Protein 3B3D (pdb70)

Nearest PDB structures (foldseek):
  3b3d-assembly2_B  TM=1.001E+00  e=2.887E-50  Bacillus subtilis
  3f7j-assembly2_B  TM=9.791E-01  e=5.332E-42  Bacillus subtilis
  4g5d-assembly2_B  TM=9.698E-01  e=5.553E-35  Leishmania major strain Friedlin
  1vbj-assembly2_B  TM=9.741E-01  e=3.310E-35  Trypanosoma brucei
  3wbx-assembly2_B  TM=9.589E-01  e=9.206E-30  Gluconobacter oxydans 621H

B-factor: mean 25.28, std 5.31, range [8.87, 51.98]

CATH classification: 3.20.20.100

Organism: Bacillus subtilis (strain 168) (NCBI:txid224308)

Foldseek 3Di:
DQQAQLAFDQFPVRATDGLEAADDDLDDEPDLLLCLLLLLLLLPHQEYEEEVVSVHLLSQLNSLVNSCVNNVHDPVSHAYEYEDDPVQFAQVSLLVVVVVSCVSSVHQAHQEYEHAALDPPGHLRNLVNQVVCVVVVRYNFYAYEQAAPVSQVVSPVPDPDHGREYEYADFLQAHPVVRLVSCVVVSHAAAYDQLCVVVVCQPPPLLVVVCVVVVAGSLLVSSLLCVVSRYRYHHYDSDSVCSSRSNPNNVDHADVVSNVSSNVSHNNDDPDDRSVDDDD/DLLAFDQFPVRDTHGLEAAEAAADPQDDLLLCQLLLLLLLPHQEYEEEVVSVHLLSNLSSVVNNCVVSVHDPVSHAYEYEDDPVQFAQVSLLVSVVVSCVSNVHQAHQEYEHAALPPPGNLRSVVNVVVCVVVVRYNFYAYEQDAPVSQVVSVVPDPDRHREYEYADELAAHCVVRCVSCVVVSHAAAHDQQCLVVPCQPPVLLCVVCVVFVAGSLLSSSLLCVVVRHRYHHYDSDSVCSNSNSPNPPDHDDVVSSVVSNVNYPSDDRDDRSVDDDD/DLFALLAFDAFPVRDTHTLEAAEAAQDDQDDLLLCQLLLLLLLPHAEYEEEVVSVHLLSNLNSLVNNCVNNVHDPVSHAYEYEDDPVQFAQVSLLVRVVVSCVSSVHQAHAEYEHAALDPPRHLRSVVNVVVCVVVVRYNFYAYELDAPVSQVVSVVRDPDGHREYEYADFLQAHCPVRCVSCVVVRHQAAYDQLCVVPPCQPPPLLVVVCVVVVAGSLLSSSLLCVVSRYRYHHYDSDSVCSNRNSVNNPDHADVVSNVSSNVNYPNDDDDDHSVDDDD

Sequence (837 aa):
MTTHLQAKATLHNGVEMPWFGLGVFQVEEGSELVNAVKTAIVHGYRSIDTAAIYGNEAGVGEGIREGIEEAGISREDLFITSKVWNADLGYEETLAAFETSLSKLGLDYLDLYLIHWPVEGKYKEAWRALETLYKEGRIKAIGVSSNFQIHHLEDLMTAAEIKPMINQVEFHPRLTQKELIRYCQNQGIQMEAWSPLMQGQLLDHPVLADIAQTYNKSVAQIILRWDLQHGIITIPKSTKEHRIKENASSVFDFELTQDDMNRIDALNENLRVGPDPDNFDFHLQAKATLHNGVEMPWFGLGVFQVEEGSELVNAVKTAIVHGYRSIDTAAIYGNEAGVGEGIREGIEEAGISREDLFITSKVWNADLGYEETLAAFETSLSKLGLDYLDLYLIHWPVEGKYKEAWRALETLYKEGRIKKAIGVSSNFQIHHLEDLMMTAAEIKPMINQVEFHPRLTQKELIRYCQNQGIQMEAWWSPLMQGQLLDHPVLADIAQTYNKSVAQIILRWDLQHGIITIPKKSTKEHRIKENASSVFDFELTQDDMNRIDALNENLRVGPDPDNFDFMTTHLQAKATLHNGVEMPWFGLGVFQVEEGSEELVNAVKTAIVHGYRSIDTAAIYGNEAGVGEGIREGIEEAGISREDLFITSKVWNADLGYEETLAAFETSLSKLGLDYLDLYLIHWPVEGKYKEAWRALETLYKEGRIKAIGVSSNFQIHHLEDLMTAAEIKPMINQVEFHPRLTQKELIRYCQNQGIQMEAWWSPLMMQGQLLDHPVLADIAQTYNKSVAQIILRWDLQHGIITIPKKSTKEHRIKENASVFDFELTQDDMNRIDALNENLRVGPDPDNFDF

Structure (mmCIF, N/CA/C/O backbone):
data_3B3D
#
_entry.id   3B3D
#
_cell.length_a   83.106
_cell.length_b   89.170
_cell.length_c   115.687
_cell.angle_alpha   90.00
_cell.angle_beta   90.00
_cell.angle_gamma   90.00
#
_symmetry.space_group_name_H-M   'P 21 21 21'
#
loop_
_entity.id
_entity.type
_entity.pdbx_description
1 polymer 'Putative morphine dehydrogenase'
2 non-polymer 'CALCIUM ION'
3 water water
#
loop_
_atom_site.group_PDB
_atom_site.id
_atom_site.type_symbol
_atom_site.label_atom_id
_atom_site.label_alt_id
_atom_site.label_comp_id
_atom_site.label_asym_id
_atom_site.label_entity_id
_atom_site.label_seq_id
_atom_site.pdbx_PDB_ins_code
_atom_site.Cartn_x
_atom_site.Cartn_y
_atom_site.Cartn_z
_atom_site.occupancy
_atom_site.B_iso_or_equiv
_atom_site.auth_seq_id
_atom_site.auth_comp_id
_atom_site.auth_asym_id
_atom_site.auth_atom_id
_atom_site.pdbx_PDB_model_num
ATOM 1 N N . MET A 1 35 ? -8.440 33.459 -21.688 1.00 39.27 1 MET A N 1
ATOM 2 C CA . MET A 1 35 ? -7.895 33.812 -20.345 1.00 39.19 1 MET A CA 1
ATOM 3 C C . MET A 1 35 ? -8.869 34.582 -19.447 1.00 37.65 1 MET A C 1
ATOM 4 O O . MET A 1 35 ? -10.032 34.814 -19.790 1.00 37.65 1 MET A O 1
ATOM 9 N N . THR A 1 36 ? -8.352 34.984 -18.296 1.00 35.31 2 THR A N 1
ATOM 10 C CA . THR A 1 36 ? -9.163 35.254 -17.125 1.00 33.60 2 THR A CA 1
ATOM 11 C C . THR A 1 36 ? -9.496 36.738 -17.025 1.00 32.24 2 THR A C 1
ATOM 12 O O . THR A 1 36 ? -9.039 37.449 -16.136 1.00 32.79 2 THR A O 1
ATOM 16 N N . THR A 1 37 ? -10.345 37.153 -17.943 1.00 30.49 3 THR A N 1
ATOM 17 C CA . THR A 1 37 ? -10.678 38.542 -18.212 1.00 30.08 3 THR A CA 1
ATOM 18 C C . THR A 1 37 ? -11.998 39.049 -17.549 1.00 28.21 3 THR A C 1
ATOM 19 O O . THR A 1 37 ? -12.166 40.262 -17.349 1.00 27.08 3 THR A O 1
ATOM 23 N N . HIS A 1 38 ? -12.915 38.111 -17.248 1.00 26.58 4 HIS A N 1
ATOM 24 C CA . HIS A 1 38 ? -14.241 38.384 -16.649 1.00 26.12 4 HIS A CA 1
ATOM 25 C C . HIS A 1 38 ? -14.876 37.168 -15.953 1.00 25.99 4 HIS A C 1
ATOM 26 O O . HIS A 1 38 ? -14.477 36.031 -16.198 1.00 25.40 4 HIS A O 1
ATOM 33 N N . LEU A 1 39 ? -15.873 37.416 -15.106 1.00 26.33 5 LEU A N 1
ATOM 34 C CA . LEU A 1 39 ? -16.489 36.379 -14.243 1.00 26.86 5 LEU A CA 1
ATOM 35 C C . LEU A 1 39 ? -16.998 35.155 -15.014 1.00 26.77 5 LEU A C 1
ATOM 36 O O . LEU A 1 39 ? -17.047 34.048 -14.479 1.00 26.74 5 LEU A O 1
ATOM 41 N N . GLN A 1 40 ? -17.329 35.361 -16.279 1.00 26.85 6 GLN A N 1
ATOM 42 C CA . GLN A 1 40 ? -17.989 34.372 -17.101 1.00 25.76 6 GLN A CA 1
ATOM 43 C C . GLN A 1 40 ? -17.061 33.886 -18.189 1.00 25.94 6 GLN A C 1
ATOM 44 O O . GLN A 1 40 ? -17.482 33.284 -19.142 1.00 26.95 6 GLN A O 1
ATOM 50 N N . ALA A 1 41 ? -15.780 34.155 -18.019 1.00 25.95 7 ALA A N 1
ATOM 51 C CA . ALA A 1 41 ? -14.719 33.534 -18.836 1.00 25.57 7 ALA A CA 1
ATOM 52 C C . ALA A 1 41 ? -14.572 32.046 -18.462 1.00 24.39 7 ALA A C 1
ATOM 53 O O . ALA A 1 41 ? -14.657 31.657 -17.295 1.00 22.36 7 ALA A O 1
ATOM 55 N N . LYS A 1 42 ? -14.350 31.240 -19.488 1.00 24.81 8 LYS A N 1
ATOM 56 C CA . LYS A 1 42 ? -14.333 29.798 -19.375 1.00 25.68 8 LYS A CA 1
ATOM 57 C C . LYS A 1 42 ? -12.990 29.220 -19.777 1.00 26.21 8 LYS A C 1
ATOM 58 O O . LYS A 1 42 ? -12.354 29.695 -20.700 1.00 26.05 8 LYS A O 1
ATOM 64 N N . ALA A 1 43 ? -12.571 28.191 -19.061 1.00 26.57 9 ALA A N 1
ATOM 65 C CA . ALA A 1 43 ? -11.530 27.294 -19.542 1.00 27.01 9 ALA A CA 1
ATOM 66 C C . ALA A 1 43 ? -12.144 26.220 -20.465 1.00 27.01 9 ALA A C 1
ATOM 67 O O . ALA A 1 43 ? -13.287 25.828 -20.284 1.00 27.97 9 ALA A O 1
ATOM 69 N N . THR A 1 44 ? -11.387 25.759 -21.452 1.00 26.47 10 THR A N 1
ATOM 70 C CA . THR A 1 44 ? -11.792 24.616 -22.222 1.00 26.24 10 THR A CA 1
ATOM 71 C C . THR A 1 44 ? -11.099 23.343 -21.691 1.00 25.73 10 THR A C 1
ATOM 72 O O . THR A 1 44 ? -9.849 23.230 -21.714 1.00 25.83 10 THR A O 1
ATOM 76 N N . LEU A 1 45 ? -11.921 22.412 -21.210 1.00 24.50 11 LEU A N 1
ATOM 77 C CA . LEU A 1 45 ? -11.484 21.084 -20.790 1.00 23.64 11 LEU A CA 1
ATOM 78 C C . LEU A 1 45 ? -11.082 20.237 -21.991 1.00 23.97 11 LEU A C 1
ATOM 79 O O . LEU A 1 45 ? -11.364 20.605 -23.165 1.00 23.41 11 LEU A O 1
ATOM 84 N N . HIS A 1 46 ? -10.418 19.102 -21.736 1.00 24.41 12 HIS A N 1
ATOM 85 C CA . HIS A 1 46 ? -9.776 18.374 -22.872 1.00 23.63 12 HIS A CA 1
ATOM 86 C C . HIS A 1 46 ? -10.796 17.782 -23.852 1.00 22.38 12 HIS A C 1
ATOM 87 O O . HIS A 1 46 ? -10.458 17.461 -25.005 1.00 21.03 12 HIS A O 1
ATOM 94 N N . ASN A 1 47 ? -12.046 17.681 -23.396 1.00 20.83 13 ASN A N 1
ATOM 95 C CA . ASN A 1 47 ? -13.128 17.189 -24.235 1.00 20.68 13 ASN A CA 1
ATOM 96 C C . ASN A 1 47 ? -13.977 18.310 -24.877 1.00 20.38 13 ASN A C 1
ATOM 97 O O . ASN A 1 47 ? -15.034 18.036 -25.469 1.00 20.74 13 ASN A O 1
ATOM 102 N N . GLY A 1 48 ? -13.514 19.553 -24.778 1.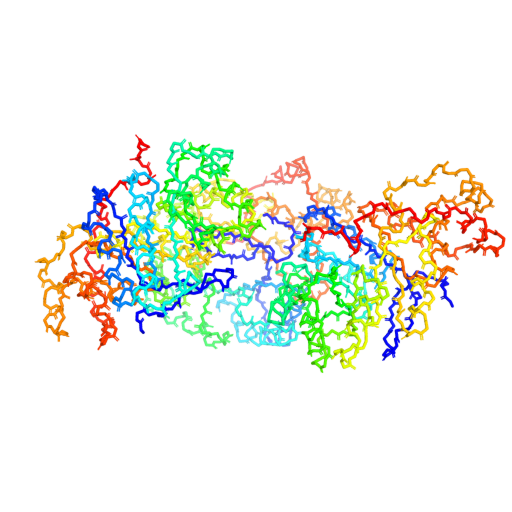00 19.46 14 GLY A N 1
ATOM 103 C CA . GLY A 1 48 ? -14.200 20.651 -25.439 1.00 19.71 14 GLY A CA 1
ATOM 104 C C . GLY A 1 48 ? -15.217 21.359 -24.552 1.00 19.74 14 GLY A C 1
ATOM 105 O O . GLY A 1 48 ? -15.883 22.299 -24.990 1.00 20.06 14 GLY A O 1
ATOM 106 N N . VAL A 1 49 ? -15.369 20.907 -23.315 1.00 20.28 15 VAL A N 1
ATOM 107 C CA . VAL A 1 49 ? -16.379 21.478 -22.432 1.00 21.07 15 VAL A CA 1
ATOM 108 C C . VAL A 1 49 ? -15.840 22.807 -21.858 1.00 21.88 15 VAL A C 1
ATOM 109 O O . VAL A 1 49 ? -14.732 22.849 -21.369 1.00 23.15 15 VAL A O 1
ATOM 113 N N . GLU A 1 50 ? -16.584 23.896 -22.005 1.00 22.62 16 GLU A N 1
ATOM 114 C CA . GLU A 1 50 ? -16.231 25.175 -21.381 1.00 24.47 16 GLU A C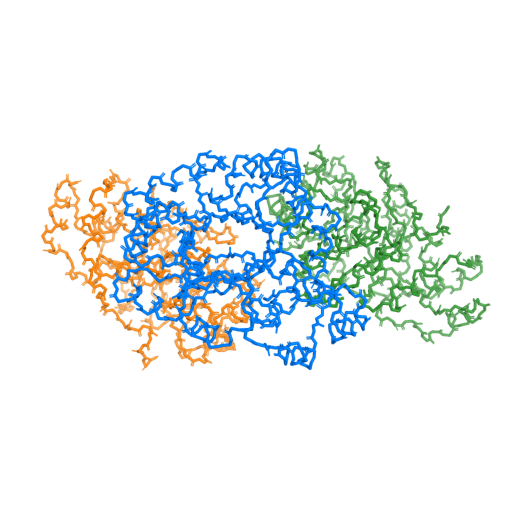A 1
ATOM 115 C C . GLU A 1 50 ? -16.679 25.174 -19.969 1.00 24.07 16 GLU A C 1
ATOM 116 O O . GLU A 1 50 ? -17.851 25.014 -19.739 1.00 24.14 16 GLU A O 1
ATOM 122 N N . MET A 1 51 ? -15.749 25.373 -19.036 1.00 24.47 17 MET A N 1
ATOM 123 C CA . MET A 1 51 ? -16.025 25.501 -17.618 1.00 23.36 17 MET A CA 1
ATOM 124 C C . MET A 1 51 ? -15.558 26.883 -17.102 1.00 23.87 17 MET A C 1
ATOM 125 O O . MET A 1 51 ? -14.410 27.268 -17.329 1.00 24.53 17 MET A O 1
ATOM 130 N N . PRO A 1 52 ? -16.436 27.624 -16.389 1.00 23.85 18 PRO A N 1
ATOM 131 C CA . PRO A 1 52 ? -15.996 28.905 -15.787 1.00 23.35 18 PRO A CA 1
ATOM 132 C C . PRO A 1 52 ? -14.713 28.848 -14.945 1.00 23.29 18 PRO A C 1
ATOM 133 O O . PRO A 1 52 ? -14.585 28.016 -14.060 1.00 21.75 18 PRO A O 1
ATOM 137 N N . TRP A 1 53 ? -13.802 29.778 -15.218 1.00 23.10 19 TRP A N 1
ATOM 138 C CA . TRP A 1 53 ? -12.567 29.928 -14.453 1.00 23.59 19 TRP A CA 1
ATOM 139 C C . TRP A 1 53 ? -12.842 30.238 -12.990 1.00 23.50 19 TRP A C 1
ATOM 140 O O . TRP A 1 53 ? -12.009 29.940 -12.119 1.00 23.04 19 TRP A O 1
ATOM 151 N N . PHE A 1 54 ? -13.996 30.878 -12.740 1.00 23.88 20 PHE A N 1
ATOM 152 C CA . PHE A 1 54 ? -14.363 31.374 -11.404 1.00 23.25 20 PHE A CA 1
ATOM 153 C C . PHE A 1 54 ? -15.740 30.863 -10.984 1.00 23.72 20 PHE A C 1
ATOM 154 O O . PHE A 1 54 ? -16.709 30.985 -11.730 1.00 23.70 20 PHE A O 1
ATOM 162 N N . GLY A 1 55 ? -15.820 30.258 -9.788 1.00 23.57 21 GLY A N 1
ATOM 163 C CA . GLY A 1 55 ? -17.093 29.762 -9.306 1.00 23.25 21 GLY A CA 1
ATOM 164 C C . GLY A 1 55 ? -17.275 29.894 -7.830 1.00 23.25 21 GLY A C 1
ATOM 165 O O . GLY A 1 55 ? -16.379 30.356 -7.120 1.00 24.38 21 GLY A O 1
ATOM 166 N N . LEU A 1 56 ? -18.441 29.484 -7.359 1.00 23.24 22 LEU A N 1
ATOM 167 C CA . LEU A 1 56 ? -18.783 29.545 -5.925 1.00 23.36 22 LEU A CA 1
ATOM 168 C C . LEU A 1 56 ? -18.658 28.149 -5.326 1.00 24.00 22 LEU A C 1
ATOM 169 O O . LEU A 1 56 ? -19.331 27.205 -5.775 1.00 24.64 22 LEU A O 1
ATOM 174 N N . GLY A 1 57 ? -17.786 28.043 -4.333 1.00 24.98 23 GLY A N 1
ATOM 175 C CA . GLY A 1 57 ? -17.740 26.922 -3.425 1.00 25.24 23 GLY A CA 1
ATOM 176 C C . GLY A 1 57 ? -18.808 26.905 -2.355 1.00 27.53 23 GLY A C 1
ATOM 177 O O . GLY A 1 57 ? -18.990 27.844 -1.596 1.00 26.50 23 GLY A O 1
ATOM 178 N N . VAL A 1 58 ? -19.517 25.797 -2.310 1.00 28.99 24 VAL A N 1
ATOM 179 C CA . VAL A 1 58 ? -20.338 25.455 -1.177 1.00 32.42 24 VAL A CA 1
ATOM 180 C C . VAL A 1 58 ? -19.589 24.534 -0.223 1.00 34.84 24 VAL A C 1
ATOM 181 O O . VAL A 1 58 ? -18.688 23.815 -0.610 1.00 35.13 24 VAL A O 1
ATOM 185 N N . PHE A 1 59 ? -20.006 24.575 1.030 1.00 38.11 25 PHE A N 1
ATOM 186 C CA . PHE A 1 59 ? -19.168 24.318 2.192 1.00 40.93 25 PHE A CA 1
ATOM 187 C C . PHE A 1 59 ? -20.170 23.651 3.101 1.00 41.89 25 PHE A C 1
ATOM 188 O O . PHE A 1 59 ? -21.357 23.707 2.848 1.00 41.87 25 PHE A O 1
ATOM 196 N N . GLN A 1 60 ? -19.693 23.038 4.167 1.00 20.00 26 GLN A N 1
ATOM 197 C CA . GLN A 1 60 ? -20.545 22.612 5.268 1.00 20.00 26 GLN A CA 1
ATOM 198 C C . GLN A 1 60 ? -21.365 23.711 5.888 1.00 20.00 26 GLN A C 1
ATOM 199 O O . GLN A 1 60 ? -21.066 24.168 6.980 1.00 48.07 26 GLN A O 1
ATOM 205 N N . VAL A 1 61 ? -22.420 24.114 5.201 1.00 47.95 27 VAL A N 1
ATOM 206 C CA . VAL A 1 61 ? -23.468 24.895 5.816 1.00 48.84 27 VAL A CA 1
ATOM 207 C C . VAL A 1 61 ? -24.753 24.104 5.873 1.00 49.41 27 VAL A C 1
ATOM 208 O O . VAL A 1 61 ? -25.285 23.689 4.847 1.00 49.77 27 VAL A O 1
ATOM 212 N N . GLU A 1 62 ? -25.270 23.927 7.080 0.20 20.00 28 GLU A N 1
ATOM 213 C CA . GLU A 1 62 ? -26.491 24.608 7.451 0.20 20.00 28 GLU A CA 1
ATOM 214 C C . GLU A 1 62 ? -27.678 24.072 6.670 0.20 20.00 28 GLU A C 1
ATOM 215 O O . GLU A 1 62 ? -28.363 23.146 7.087 0.20 49.94 28 GLU A O 1
ATOM 221 N N . GLU A 1 63 ? -27.897 24.672 5.513 0.50 20.00 29 GLU A N 1
ATOM 222 C CA . GLU A 1 63 ? -29.027 24.353 4.675 0.50 20.00 29 GLU A CA 1
ATOM 223 C C . GLU A 1 63 ? -30.214 25.294 4.824 0.50 20.00 29 GLU A C 1
ATOM 224 O O . GLU A 1 63 ? -30.565 25.737 5.905 0.50 43.79 29 GLU A O 1
ATOM 230 N N . GLY A 1 64 ? -30.803 25.609 3.688 1.00 43.86 30 GLY A N 1
ATOM 231 C CA . GLY A 1 64 ? -31.949 26.492 3.611 1.00 41.63 30 GLY A CA 1
ATOM 232 C C . GLY A 1 64 ? -31.574 27.953 3.613 1.00 39.51 30 GLY A C 1
ATOM 233 O O . GLY A 1 64 ? -30.728 28.379 2.855 1.00 39.58 30 GLY A O 1
ATOM 234 N N . SER A 1 65 ? -32.221 28.716 4.477 1.00 37.68 31 SER A N 1
ATOM 235 C CA . SER A 1 65 ? -32.203 30.159 4.387 1.00 35.85 31 SER A CA 1
ATOM 236 C C . SER A 1 65 ? -30.882 30.692 3.807 1.00 33.93 31 SER A C 1
ATOM 237 O O . SER A 1 65 ? -30.876 31.262 2.735 1.00 32.17 31 SER A O 1
ATOM 240 N N . GLU A 1 66 ? -29.782 30.505 4.520 1.00 32.50 32 GLU A N 1
ATOM 241 C CA . GLU A 1 66 ? -28.546 31.209 4.205 1.00 33.46 32 GLU A CA 1
ATOM 242 C C . GLU A 1 66 ? -27.826 30.638 2.972 1.00 31.67 32 GLU A C 1
ATOM 243 O O . GLU A 1 66 ? -27.489 31.358 2.060 1.00 31.37 32 GLU A O 1
ATOM 249 N N . LEU A 1 67 ? -27.598 29.337 2.968 1.00 29.98 33 LEU A N 1
ATOM 250 C CA . LEU A 1 67 ? -27.294 28.595 1.767 1.00 28.35 33 LEU A CA 1
ATOM 251 C C . LEU A 1 67 ? -28.079 29.004 0.527 1.00 26.90 33 LEU A C 1
ATOM 252 O O . LEU A 1 67 ? -27.492 29.373 -0.470 1.00 25.85 33 LEU A O 1
ATOM 257 N N . VAL A 1 68 ? -29.401 28.926 0.581 1.00 25.20 34 VAL A N 1
ATOM 258 C CA . VAL A 1 68 ? -30.194 29.114 -0.618 1.00 24.55 34 VAL A CA 1
ATOM 259 C C . VAL A 1 68 ? -29.928 30.493 -1.196 1.00 24.30 34 VAL A C 1
ATOM 260 O O . VAL A 1 68 ? -29.740 30.646 -2.386 1.00 24.50 34 VAL A O 1
ATOM 264 N N . ASN A 1 69 ? -29.882 31.475 -0.312 1.00 23.49 35 ASN A N 1
ATOM 265 C CA . ASN A 1 69 ? -29.654 32.861 -0.648 1.00 24.26 35 ASN A CA 1
ATOM 266 C C . ASN A 1 69 ? -28.264 33.129 -1.204 1.00 24.06 35 ASN A C 1
ATOM 267 O O . ASN A 1 69 ? -28.111 33.915 -2.114 1.00 24.73 35 ASN A O 1
ATOM 272 N N . ALA A 1 70 ? -27.264 32.455 -0.654 1.00 23.59 36 ALA A N 1
ATOM 273 C CA . ALA A 1 70 ? -25.888 32.563 -1.161 1.00 22.54 36 ALA A CA 1
ATOM 274 C C . ALA A 1 70 ? -25.798 32.118 -2.612 1.00 22.66 36 ALA A C 1
ATOM 275 O O . ALA A 1 70 ? -25.192 32.784 -3.457 1.00 22.29 36 ALA A O 1
ATOM 277 N N . VAL A 1 71 ? -26.383 30.967 -2.914 1.00 23.42 37 VAL A N 1
ATOM 278 C CA . VAL A 1 71 ? -26.352 30.455 -4.275 1.00 23.61 37 VAL A CA 1
ATOM 279 C C . VAL A 1 71 ? -27.135 31.396 -5.247 1.00 23.99 37 VAL A C 1
ATOM 280 O O . VAL A 1 71 ? -26.653 31.683 -6.350 1.00 24.32 37 VAL A O 1
ATOM 284 N N . LYS A 1 72 ? -28.321 31.849 -4.840 1.00 22.05 38 LYS A N 1
ATOM 285 C CA . LYS A 1 72 ? -29.102 32.761 -5.639 1.00 23.35 38 LYS A CA 1
ATOM 286 C C . LYS A 1 72 ? -28.314 34.056 -5.882 1.00 23.23 38 LYS A C 1
ATOM 287 O O . LYS A 1 72 ? -28.186 34.519 -7.015 1.00 22.55 38 LYS A O 1
ATOM 293 N N . THR A 1 73 ? -27.831 34.635 -4.789 1.00 23.05 39 THR A N 1
ATOM 294 C CA . THR A 1 73 ? -27.107 35.880 -4.815 1.00 23.50 39 THR A CA 1
ATOM 295 C C . THR A 1 73 ? -25.961 35.856 -5.800 1.00 22.95 39 THR A C 1
ATOM 296 O O . THR A 1 73 ? -25.817 36.808 -6.589 1.00 22.80 39 THR A O 1
ATOM 300 N N . ALA A 1 74 ? -25.146 34.793 -5.727 1.00 22.81 40 ALA A N 1
ATOM 301 C CA . ALA A 1 74 ? -23.975 34.612 -6.616 1.00 22.44 40 ALA A CA 1
ATOM 302 C C . ALA A 1 74 ? -24.398 34.554 -8.099 1.00 22.42 40 ALA A C 1
ATOM 303 O O . ALA A 1 74 ? -23.763 35.159 -8.970 1.00 22.71 40 ALA A O 1
ATOM 305 N N . ILE A 1 75 ? -25.449 33.794 -8.389 1.00 22.40 41 ILE A N 1
ATOM 306 C CA . ILE A 1 75 ? -25.913 33.642 -9.764 1.00 22.13 41 ILE A CA 1
ATOM 307 C C . ILE A 1 75 ? -26.375 34.991 -10.336 1.00 22.53 41 ILE A C 1
ATOM 308 O O . ILE A 1 75 ? -25.949 35.388 -11.442 1.00 23.34 41 ILE A O 1
ATOM 313 N N . VAL A 1 76 ? -27.214 35.698 -9.578 1.00 21.36 42 VAL A N 1
ATOM 314 C CA . VAL A 1 76 ? -27.745 36.980 -9.988 1.00 21.15 42 VAL A CA 1
ATOM 315 C C . VAL A 1 76 ? -26.620 37.990 -10.219 1.00 21.11 42 VAL A C 1
ATOM 316 O O . VAL A 1 76 ? -26.657 38.800 -11.133 1.00 22.58 42 VAL A O 1
ATOM 320 N N . HIS A 1 77 ? -25.615 37.933 -9.371 1.00 21.34 43 HIS A N 1
ATOM 321 C CA . HIS A 1 77 ? -24.447 38.801 -9.482 1.00 20.49 43 HIS A CA 1
ATOM 322 C C . HIS A 1 77 ? -23.656 38.538 -10.774 1.00 20.13 43 HIS A C 1
ATOM 323 O O . HIS A 1 77 ? -23.038 39.468 -11.312 1.00 19.99 43 HIS A O 1
ATOM 330 N N . GLY A 1 78 ? -23.652 37.279 -11.226 1.00 19.26 44 GLY A N 1
ATOM 331 C CA . GLY A 1 78 ? -23.028 36.891 -12.480 1.00 19.19 44 GLY A CA 1
ATOM 332 C C . GLY A 1 78 ? -22.183 35.620 -12.493 1.00 20.03 44 GLY A C 1
ATOM 333 O O . GLY A 1 78 ? -21.566 35.305 -13.538 1.00 20.04 44 GLY A O 1
ATOM 334 N N . TYR A 1 79 ? -22.149 34.891 -11.365 1.00 20.04 45 TYR A N 1
ATOM 335 C CA . TYR A 1 79 ? -21.486 33.582 -11.303 1.00 20.77 45 TYR A CA 1
ATOM 336 C C . TYR A 1 79 ? -22.272 32.594 -12.104 1.00 21.14 45 TYR A C 1
ATOM 337 O O . TYR A 1 79 ? -23.535 32.639 -12.137 1.00 20.06 45 TYR A O 1
ATOM 346 N N . ARG A 1 80 ? -21.528 31.706 -12.761 1.00 21.44 46 ARG A N 1
ATOM 347 C CA . ARG A 1 80 ? -22.117 30.700 -13.654 1.00 22.49 46 ARG A CA 1
ATOM 348 C C . ARG A 1 80 ? -21.532 29.350 -13.383 1.00 22.95 46 ARG A C 1
ATOM 349 O O . ARG A 1 80 ? -21.698 28.475 -14.197 1.00 22.59 46 ARG A O 1
ATOM 357 N N . SER A 1 81 ? -20.850 29.205 -12.231 1.00 23.74 47 SER A N 1
ATOM 358 C CA . SER A 1 81 ? -20.335 27.941 -11.751 1.00 23.10 47 SER A CA 1
ATOM 359 C C . SER A 1 81 ? -20.624 27.796 -10.242 1.00 23.81 47 SER A C 1
ATOM 360 O O . SER A 1 81 ? -20.324 28.700 -9.446 1.00 23.20 47 SER A O 1
ATOM 363 N N . ILE A 1 82 ? -21.197 26.658 -9.881 1.00 24.33 48 ILE A N 1
ATOM 364 C CA . ILE A 1 82 ? -21.499 26.306 -8.509 1.00 24.71 48 ILE A CA 1
ATOM 365 C C . ILE A 1 82 ? -20.944 24.927 -8.181 1.00 24.74 48 ILE A C 1
ATOM 366 O O . ILE A 1 82 ? -21.221 23.971 -8.874 1.00 25.99 48 ILE A O 1
ATOM 371 N N . ASP A 1 83 ? -20.158 24.840 -7.119 1.00 23.95 49 ASP A N 1
ATOM 372 C CA . ASP A 1 83 ? -19.460 23.597 -6.765 1.00 23.24 49 ASP A CA 1
ATOM 373 C C . ASP A 1 83 ? -19.941 23.108 -5.401 1.00 23.76 49 ASP A C 1
ATOM 374 O O . ASP A 1 83 ? -19.917 23.830 -4.384 1.00 23.38 49 ASP A O 1
ATOM 379 N N . THR A 1 84 ? -20.449 21.885 -5.403 1.00 24.13 50 THR A N 1
ATOM 380 C CA . THR A 1 84 ? -20.915 21.232 -4.191 1.00 24.05 50 THR A CA 1
ATOM 381 C C . THR A 1 84 ? -20.344 19.795 -4.119 1.00 23.05 50 THR A C 1
ATOM 382 O O . THR A 1 84 ? -19.566 19.386 -4.982 1.00 21.65 50 THR A O 1
ATOM 386 N N . ALA A 1 85 ? -20.784 19.058 -3.099 1.00 22.40 51 ALA A N 1
ATOM 387 C CA . ALA A 1 85 ? -20.385 17.691 -2.811 1.00 22.69 51 ALA A CA 1
ATOM 388 C C . ALA A 1 85 ? -21.531 17.077 -2.029 1.00 23.57 51 ALA A C 1
ATOM 389 O O . ALA A 1 85 ? -22.224 17.774 -1.276 1.00 24.15 51 ALA A O 1
ATOM 391 N N . ALA A 1 86 ? -21.751 15.781 -2.200 1.00 24.02 52 ALA A N 1
ATOM 392 C CA . ALA A 1 86 ? -22.818 15.114 -1.458 1.00 24.73 52 ALA A CA 1
ATOM 393 C C . ALA A 1 86 ? -22.525 15.032 0.045 1.00 24.89 52 ALA A C 1
ATOM 394 O O . ALA A 1 86 ? -23.437 14.996 0.865 1.00 25.27 52 ALA A O 1
ATOM 396 N N . ILE A 1 87 ? -21.254 15.013 0.420 1.00 25.92 53 ILE A N 1
ATOM 397 C CA . ILE A 1 87 ? -20.904 14.923 1.854 1.00 26.74 53 ILE A CA 1
ATOM 398 C C . ILE A 1 87 ? -21.286 16.163 2.700 1.00 27.36 53 ILE A C 1
ATOM 399 O O . ILE A 1 87 ? -21.429 16.080 3.931 1.00 27.08 53 ILE A O 1
ATOM 404 N N . TYR A 1 88 ? -21.365 17.314 2.022 1.00 28.23 54 TYR A N 1
ATOM 405 C CA . TYR A 1 88 ? -22.079 18.507 2.500 1.00 30.44 54 TYR A CA 1
ATOM 406 C C . TYR A 1 88 ? -23.315 18.068 3.264 1.00 30.08 54 TYR A C 1
ATOM 407 O O . TYR A 1 88 ? -23.467 18.304 4.464 1.00 29.73 54 TYR A O 1
ATOM 416 N N . GLY A 1 89 ? -24.196 17.435 2.505 1.00 28.79 55 GLY A N 1
ATOM 417 C CA . GLY A 1 89 ? -25.580 17.132 2.872 1.00 28.60 55 GLY A CA 1
ATOM 418 C C . GLY A 1 89 ? -26.518 18.295 2.582 1.00 28.05 55 GLY A C 1
ATOM 419 O O . GLY A 1 89 ? -27.549 18.447 3.221 1.00 28.64 55 GLY A O 1
ATOM 420 N N . ASN A 1 90 ? -26.148 19.138 1.637 1.00 27.30 56 ASN A N 1
ATOM 421 C CA . ASN A 1 90 ? -26.961 20.311 1.336 1.00 27.27 56 ASN A CA 1
ATOM 422 C C . ASN A 1 90 ? -27.271 20.540 -0.153 1.00 25.29 56 ASN A C 1
ATOM 423 O O . ASN A 1 90 ? -27.337 21.652 -0.612 1.00 25.64 56 ASN A O 1
ATOM 428 N N . GLU A 1 91 ? -27.467 19.468 -0.889 1.00 24.11 57 GLU A N 1
ATOM 429 C CA . GLU A 1 91 ? -27.749 19.575 -2.319 1.00 23.62 57 GLU A CA 1
ATOM 430 C C . GLU A 1 91 ? -29.149 20.119 -2.590 1.00 22.79 57 GLU A C 1
ATOM 431 O O . GLU A 1 91 ? -29.362 20.771 -3.587 1.00 22.97 57 GLU A O 1
ATOM 437 N N . ALA A 1 92 ? -30.087 19.833 -1.690 1.00 22.05 58 ALA A N 1
ATOM 438 C CA . ALA A 1 92 ? -31.449 20.370 -1.758 1.00 22.47 58 ALA A CA 1
ATOM 439 C C . ALA A 1 92 ? -31.480 21.920 -1.646 1.00 22.39 58 ALA A C 1
ATOM 440 O O . ALA A 1 92 ? -32.193 22.591 -2.416 1.00 22.14 58 ALA A O 1
ATOM 442 N N . GLY A 1 93 ? -30.721 22.463 -0.686 1.00 22.24 59 GLY A N 1
ATOM 443 C CA . GLY A 1 93 ? -30.493 23.902 -0.573 1.00 22.29 59 GLY A CA 1
ATOM 444 C C . GLY A 1 93 ? -29.866 24.470 -1.827 1.00 23.33 59 GLY A C 1
ATOM 445 O O . GLY A 1 93 ? -30.321 25.479 -2.353 1.00 23.80 59 GLY A O 1
ATOM 446 N N . VAL A 1 94 ? -28.790 23.836 -2.305 1.00 23.31 60 VAL A N 1
ATOM 447 C CA . VAL A 1 94 ? -28.174 24.213 -3.565 1.00 22.76 60 VAL A CA 1
ATOM 448 C C . VAL A 1 94 ? -29.169 24.216 -4.750 1.00 23.13 60 VAL A C 1
ATOM 449 O O . VAL A 1 94 ? -29.161 25.149 -5.553 1.00 22.68 60 VAL A O 1
ATOM 453 N N . GLY A 1 95 ? -30.010 23.168 -4.842 1.00 23.33 61 GLY A N 1
ATOM 454 C CA . GLY A 1 95 ? -31.017 23.015 -5.891 1.00 22.83 61 GLY A CA 1
ATOM 455 C C . GLY A 1 95 ? -32.014 24.157 -5.967 1.00 23.00 61 GLY A C 1
ATOM 456 O O . GLY A 1 95 ? -32.303 24.674 -7.050 1.00 23.63 61 GLY A O 1
ATOM 457 N N . GLU A 1 96 ? -32.540 24.553 -4.818 1.00 22.19 62 GLU A N 1
ATOM 458 C CA . GLU A 1 96 ? -33.434 25.697 -4.728 1.00 22.18 62 GLU A CA 1
ATOM 459 C C . GLU A 1 96 ? -32.737 27.047 -5.034 1.00 22.00 62 GLU A C 1
ATOM 460 O O . GLU A 1 96 ? -33.293 27.885 -5.746 1.00 20.87 62 GLU A O 1
ATOM 466 N N . GLY A 1 97 ? -31.541 27.246 -4.473 1.00 21.96 63 GLY A N 1
ATOM 467 C CA . GLY A 1 97 ? -30.727 28.406 -4.758 1.00 22.35 63 GLY A CA 1
ATOM 468 C C . GLY A 1 97 ? -30.468 28.525 -6.257 1.00 23.34 63 GLY A C 1
ATOM 469 O O . GLY A 1 97 ? -30.513 29.639 -6.791 1.00 24.41 63 GLY A O 1
ATOM 470 N N . ILE A 1 98 ? -30.189 27.397 -6.938 1.00 22.65 64 ILE A N 1
ATOM 471 C CA . ILE A 1 98 ? -30.048 27.384 -8.416 1.00 21.94 64 ILE A CA 1
ATOM 472 C C . ILE A 1 98 ? -31.378 27.842 -9.048 1.00 22.60 64 ILE A C 1
ATOM 473 O O . ILE A 1 98 ? -31.371 28.674 -9.964 1.00 22.94 64 ILE A O 1
ATOM 478 N N . ARG A 1 99 ? -32.505 27.320 -8.542 1.00 21.83 65 ARG A N 1
ATOM 479 C CA . ARG A 1 99 ? -33.808 27.613 -9.105 1.00 22.05 65 ARG A CA 1
ATOM 480 C C . ARG A 1 99 ? -34.116 29.083 -9.050 1.00 23.24 65 ARG A C 1
ATOM 481 O O . ARG A 1 99 ? -34.500 29.668 -10.061 1.00 23.36 65 ARG A O 1
ATOM 489 N N . GLU A 1 100 ? -34.001 29.694 -7.868 1.00 23.94 66 GLU A N 1
ATOM 490 C CA . GLU A 1 100 ? -34.325 31.094 -7.815 1.00 24.26 66 GLU A CA 1
ATOM 491 C C . GLU A 1 100 ? -33.233 31.975 -8.435 1.00 23.82 66 GLU A C 1
ATOM 492 O O . GLU A 1 100 ? -33.559 33.002 -9.010 1.00 21.84 66 GLU A O 1
ATOM 498 N N . GLY A 1 101 ? -31.967 31.537 -8.365 1.00 23.79 67 GLY A N 1
ATOM 499 C CA . GLY A 1 101 ? -30.905 32.203 -9.102 1.00 25.07 67 GLY A CA 1
ATOM 500 C C . GLY A 1 101 ? -31.285 32.305 -10.583 1.00 26.56 67 GLY A C 1
ATOM 501 O O . GLY A 1 101 ? -31.370 33.402 -11.118 1.00 26.31 67 GLY A O 1
ATOM 502 N N . ILE A 1 102 ? -31.536 31.157 -11.228 1.00 27.42 68 ILE A N 1
ATOM 503 C CA . ILE A 1 102 ? -31.957 31.084 -12.641 1.00 28.18 68 ILE A CA 1
ATOM 504 C C . ILE A 1 102 ? -33.068 32.054 -13.000 1.00 28.00 68 ILE A C 1
ATOM 505 O O . ILE A 1 102 ? -32.931 32.826 -13.950 1.00 26.68 68 ILE A O 1
ATOM 510 N N . GLU A 1 103 ? -34.177 32.003 -12.249 1.00 28.27 69 GLU A N 1
ATOM 511 C CA . GLU A 1 103 ? -35.337 32.841 -12.564 1.00 28.72 69 GLU A CA 1
ATOM 512 C C . GLU A 1 103 ? -35.106 34.356 -12.385 1.00 28.15 69 GLU A C 1
ATOM 513 O O . GLU A 1 103 ? -35.593 35.151 -13.195 1.00 27.79 69 GLU A O 1
ATOM 519 N N . GLU A 1 104 ? -34.388 34.751 -11.329 1.00 27.26 70 GLU A N 1
ATOM 520 C CA . GLU A 1 104 ? -34.140 36.173 -11.078 1.00 27.01 70 GLU A CA 1
ATOM 521 C C . GLU A 1 104 ? -33.052 36.761 -11.991 1.00 25.62 70 GLU A C 1
ATOM 522 O O . GLU A 1 104 ? -33.100 37.917 -12.343 1.00 25.76 70 GLU A O 1
ATOM 528 N N . ALA A 1 105 ? -32.099 35.953 -12.409 1.00 24.86 71 ALA A N 1
ATOM 529 C CA . ALA A 1 105 ? -31.083 36.409 -13.347 1.00 23.65 71 ALA A CA 1
ATOM 530 C C . ALA A 1 105 ? -31.627 36.392 -14.793 1.00 23.39 71 ALA A C 1
ATOM 531 O O . ALA A 1 105 ? -31.111 37.095 -15.687 1.00 23.04 71 ALA A O 1
ATOM 533 N N . GLY A 1 106 ? -32.702 35.624 -15.008 1.00 23.23 72 GLY A N 1
ATOM 534 C CA . GLY A 1 106 ? -33.351 35.524 -16.318 1.00 22.35 72 GLY A CA 1
ATOM 535 C C . GLY A 1 106 ? -32.498 34.735 -17.299 1.00 23.06 72 GLY A C 1
ATOM 536 O O . GLY A 1 106 ? -32.464 35.033 -18.501 1.00 22.77 72 GLY A O 1
ATOM 537 N N . ILE A 1 107 ? -31.797 33.730 -16.773 1.00 23.41 73 ILE A N 1
ATOM 538 C CA . ILE A 1 107 ? -31.012 32.803 -17.576 1.00 23.80 73 ILE A CA 1
ATOM 539 C C . ILE A 1 107 ? -31.655 31.395 -17.662 1.00 24.22 73 ILE A C 1
ATOM 540 O O . ILE A 1 107 ? -32.810 31.191 -17.280 1.00 25.02 73 ILE A O 1
ATOM 545 N N . SER A 1 108 ? -30.925 30.437 -18.202 1.00 20.00 74 SER A N 1
ATOM 546 C CA . SER A 1 108 ? -31.370 29.053 -18.216 1.00 20.00 74 SER A CA 1
ATOM 547 C C . SER A 1 108 ? -30.486 28.159 -17.373 1.00 20.00 74 SER A C 1
ATOM 548 O O . SER A 1 108 ? -29.327 28.462 -17.151 1.00 22.28 74 SER A O 1
ATOM 551 N N . ARG A 1 109 ? -31.023 27.030 -16.938 1.00 23.34 75 ARG A N 1
ATOM 552 C CA . ARG A 1 109 ? -30.171 26.056 -16.282 1.00 22.83 75 ARG A CA 1
ATOM 553 C C . ARG A 1 109 ? -28.896 25.811 -17.102 1.00 22.79 75 ARG A C 1
ATOM 554 O O . ARG A 1 109 ? -27.834 25.624 -16.546 1.00 22.73 75 ARG A O 1
ATOM 562 N N . GLU A 1 110 ? -29.013 25.837 -18.422 1.00 23.90 76 GLU A N 1
ATOM 563 C CA . GLU A 1 110 ? -27.912 25.488 -19.308 1.00 25.38 76 GLU A CA 1
ATOM 564 C C . GLU A 1 110 ? -26.754 26.495 -19.326 1.00 25.18 76 GLU A C 1
ATOM 565 O O . GLU A 1 110 ? -25.615 26.118 -19.658 1.00 22.65 76 GLU A O 1
ATOM 571 N N . ASP A 1 111 ? -27.028 27.750 -18.935 1.00 24.35 77 ASP A N 1
ATOM 572 C CA . ASP A 1 111 ? -25.967 28.751 -18.800 1.00 24.55 77 ASP A CA 1
ATOM 573 C C . ASP A 1 111 ? -25.081 28.493 -17.611 1.00 25.06 77 ASP A C 1
ATOM 574 O O . ASP A 1 111 ? -24.021 29.090 -17.501 1.00 26.66 77 ASP A O 1
ATOM 579 N N . LEU A 1 112 ? -25.509 27.607 -16.710 1.00 25.21 78 LEU A N 1
ATOM 580 C CA . LEU A 1 112 ? -24.768 27.335 -15.484 1.00 24.23 78 LEU A CA 1
ATOM 581 C C . LEU A 1 112 ? -23.981 26.062 -15.614 1.00 24.30 78 LEU A C 1
ATOM 582 O O . LEU A 1 112 ? -24.358 25.104 -16.351 1.00 24.66 78 LEU A O 1
ATOM 587 N N . PHE A 1 113 ? -22.916 26.050 -14.832 1.00 23.90 79 PHE A N 1
ATOM 588 C CA . PHE A 1 113 ? -22.041 24.940 -14.678 1.00 23.93 79 PHE A CA 1
ATOM 589 C C . PHE A 1 113 ? -22.103 24.413 -13.222 1.00 24.26 79 PHE A C 1
ATOM 590 O O . PHE A 1 113 ? -21.637 25.089 -12.283 1.00 24.75 79 PHE A O 1
ATOM 598 N N . ILE A 1 114 ? -22.647 23.203 -13.047 1.00 23.13 80 ILE A N 1
ATOM 599 C CA . ILE A 1 114 ? -22.796 22.614 -11.755 1.00 22.20 80 ILE A CA 1
ATOM 600 C C . ILE A 1 114 ? -21.843 21.429 -11.558 1.00 23.54 80 ILE A C 1
ATOM 601 O O . ILE A 1 114 ? -21.716 20.535 -12.427 1.00 23.69 80 ILE A O 1
ATOM 606 N N . THR A 1 115 ? -21.195 21.402 -10.393 1.00 23.26 81 THR A N 1
ATOM 607 C CA . THR A 1 115 ? -20.304 20.301 -10.037 1.00 23.26 81 THR A CA 1
ATOM 608 C C . THR A 1 115 ? -20.773 19.659 -8.730 1.00 23.33 81 THR A C 1
ATOM 609 O O . THR A 1 115 ? -21.091 20.376 -7.760 1.00 23.94 81 THR A O 1
ATOM 613 N N . SER A 1 116 ? -20.868 18.330 -8.726 1.00 22.75 82 SER A N 1
ATOM 614 C CA . SER A 1 116 ? -20.960 17.553 -7.474 1.00 22.62 82 SER A CA 1
ATOM 615 C C . SER A 1 116 ? -19.856 16.488 -7.420 1.00 22.87 82 SER A C 1
ATOM 616 O O . SER A 1 116 ? -19.070 16.346 -8.368 1.00 22.44 82 SER A O 1
ATOM 619 N N . LYS A 1 117 ? -19.808 15.756 -6.300 1.00 22.65 83 LYS A N 1
ATOM 620 C CA . LYS A 1 117 ? -18.781 14.784 -6.020 1.00 23.28 83 LYS A CA 1
ATOM 621 C C . LYS A 1 117 ? -19.393 13.560 -5.350 1.00 23.74 83 LYS A C 1
ATOM 622 O O . LYS A 1 117 ? -20.327 13.718 -4.529 1.00 23.48 83 LYS A O 1
ATOM 628 N N . VAL A 1 118 ? -18.884 12.359 -5.687 1.00 23.92 84 VAL A N 1
ATOM 629 C CA . VAL A 1 118 ? -19.188 11.153 -4.903 1.00 24.28 84 VAL A CA 1
ATOM 630 C C . VAL A 1 118 ? -18.333 11.137 -3.652 1.00 24.56 84 VAL A C 1
ATOM 631 O O . VAL A 1 118 ? -17.098 11.330 -3.716 1.00 25.85 84 VAL A O 1
ATOM 635 N N . TRP A 1 119 ? -18.986 10.860 -2.535 1.00 23.81 85 TRP A N 1
ATOM 636 C CA . TRP A 1 119 ? -18.341 10.676 -1.264 1.00 23.18 85 TRP A CA 1
ATOM 637 C C . TRP A 1 119 ? -17.767 9.276 -1.151 1.00 22.92 85 TRP A C 1
ATOM 638 O O . TRP A 1 119 ? -18.299 8.319 -1.733 1.00 22.34 85 TRP A O 1
ATOM 649 N N . ASN A 1 120 ? -16.680 9.183 -0.376 1.00 22.70 86 ASN A N 1
ATOM 650 C CA . ASN A 1 120 ? -15.943 7.942 -0.067 1.00 22.52 86 ASN A CA 1
ATOM 651 C C . ASN A 1 120 ? -16.767 6.683 0.220 1.00 22.01 86 ASN A C 1
ATOM 652 O O . ASN A 1 120 ? -16.459 5.594 -0.294 1.00 21.54 86 ASN A O 1
ATOM 657 N N . ALA A 1 121 ? -17.807 6.859 1.025 1.00 21.36 87 ALA A N 1
ATOM 658 C CA . ALA A 1 121 ? -18.692 5.780 1.447 1.00 21.64 87 ALA A CA 1
ATOM 659 C C . ALA A 1 121 ? -19.461 5.169 0.243 1.00 21.35 87 ALA A C 1
ATOM 660 O O . ALA A 1 121 ? -19.989 4.088 0.316 1.00 20.14 87 ALA A O 1
ATOM 662 N N . ASP A 1 122 ? -19.468 5.891 -0.872 1.00 22.82 88 ASP A N 1
ATOM 663 C CA . ASP A 1 122 ? -20.280 5.577 -2.053 1.00 23.67 88 ASP A CA 1
ATOM 664 C C . ASP A 1 122 ? -19.424 5.235 -3.273 1.00 23.42 88 ASP A C 1
ATOM 665 O O . ASP A 1 122 ? -19.928 5.172 -4.390 1.00 22.64 88 ASP A O 1
ATOM 670 N N . LEU A 1 123 ? -18.136 5.025 -3.053 1.00 23.40 89 LEU A N 1
ATOM 671 C CA . LEU A 1 123 ? -17.264 4.670 -4.161 1.00 24.23 89 LEU A CA 1
ATOM 672 C C . LEU A 1 123 ? -17.385 3.184 -4.465 1.00 24.19 89 LEU A C 1
ATOM 673 O O . LEU A 1 123 ? -17.466 2.351 -3.560 1.00 24.09 89 LEU A O 1
ATOM 678 N N . GLY A 1 124 ? -17.393 2.880 -5.760 1.00 24.43 90 GLY A N 1
ATOM 679 C CA . GLY A 1 124 ? -17.683 1.541 -6.258 1.00 24.14 90 GLY A CA 1
ATOM 680 C C . GLY A 1 124 ? -18.570 1.694 -7.460 1.00 23.80 90 GLY A C 1
ATOM 681 O O . GLY A 1 124 ? -19.119 2.790 -7.716 1.00 23.83 90 GLY A O 1
ATOM 682 N N . TYR A 1 125 ? -18.753 0.601 -8.194 1.00 23.50 91 TYR A N 1
ATOM 683 C CA . TYR A 1 125 ? -19.404 0.716 -9.484 1.00 23.08 91 TYR A CA 1
ATOM 684 C C . TYR A 1 125 ? -20.890 1.069 -9.373 1.00 23.14 91 TYR A C 1
ATOM 685 O O . TYR A 1 125 ? -21.348 2.126 -9.833 1.00 22.76 91 TYR A O 1
ATOM 694 N N . GLU A 1 126 ? -21.627 0.165 -8.764 1.00 23.35 92 GLU A N 1
ATOM 695 C CA . GLU A 1 126 ? -23.051 0.321 -8.587 1.00 24.08 92 GLU A CA 1
ATOM 696 C C . GLU A 1 126 ? -23.305 1.439 -7.594 1.00 23.33 92 GLU A C 1
ATOM 697 O O . GLU A 1 126 ? -24.230 2.254 -7.779 1.00 23.29 92 GLU A O 1
ATOM 703 N N . GLU A 1 127 ? -22.483 1.480 -6.542 1.00 22.88 93 GLU A N 1
ATOM 704 C CA . GLU A 1 127 ? -22.671 2.476 -5.479 1.00 22.74 93 GLU A CA 1
ATOM 705 C C . GLU A 1 127 ? -22.591 3.899 -6.014 1.00 21.08 93 GLU A C 1
ATOM 706 O O . GLU A 1 127 ? -23.357 4.758 -5.618 1.00 20.72 93 GLU A O 1
ATOM 712 N N . THR A 1 128 ? -21.634 4.121 -6.904 1.00 21.22 94 THR A N 1
ATOM 713 C CA . THR A 1 128 ? -21.392 5.429 -7.522 1.00 20.74 94 THR A CA 1
ATOM 714 C C . THR A 1 128 ? -22.476 5.779 -8.542 1.00 20.83 94 THR A C 1
ATOM 715 O O . THR A 1 128 ? -22.869 6.926 -8.630 1.00 20.94 94 THR A O 1
ATOM 719 N N . LEU A 1 129 ? -22.985 4.787 -9.269 1.00 21.08 95 LEU A N 1
ATOM 720 C CA . LEU A 1 129 ? -24.112 5.009 -10.177 1.00 22.01 95 LEU A CA 1
ATOM 721 C C . LEU A 1 129 ? -25.292 5.467 -9.350 1.00 21.87 95 LEU A C 1
ATOM 722 O O . LEU A 1 129 ? -25.963 6.460 -9.710 1.00 22.57 95 LEU A O 1
ATOM 727 N N . ALA A 1 130 ? -25.541 4.758 -8.240 1.00 21.10 96 ALA A N 1
ATOM 728 C CA . ALA A 1 130 ? -26.658 5.098 -7.373 1.00 21.06 96 ALA A CA 1
ATOM 729 C C . ALA A 1 130 ? -26.545 6.489 -6.759 1.00 21.20 96 ALA A C 1
ATOM 730 O O . ALA A 1 130 ? -27.528 7.225 -6.741 1.00 21.52 96 ALA A O 1
ATOM 732 N N . ALA A 1 131 ? -25.351 6.839 -6.278 1.00 21.43 97 ALA A N 1
ATOM 733 C CA . ALA A 1 131 ? -25.054 8.136 -5.620 1.00 21.45 97 ALA A CA 1
ATOM 734 C C . ALA A 1 131 ? -25.188 9.373 -6.522 1.00 21.75 97 ALA A C 1
ATOM 735 O O . ALA A 1 131 ? -25.602 10.438 -6.070 1.00 21.29 97 ALA A O 1
ATOM 737 N N . PHE A 1 132 ? -24.764 9.227 -7.775 1.00 22.35 98 PHE A N 1
ATOM 738 C CA . PHE A 1 132 ? -24.999 10.200 -8.825 1.00 22.24 98 PHE A CA 1
ATOM 739 C C . PHE A 1 132 ? -26.479 10.470 -8.995 1.00 22.88 98 PHE A C 1
ATOM 740 O O . PHE A 1 132 ? -26.858 11.641 -9.092 1.00 23.17 98 PHE A O 1
ATOM 748 N N . GLU A 1 133 ? -27.311 9.415 -9.046 1.00 22.76 99 GLU A N 1
ATOM 749 C CA . GLU A 1 133 ? -28.776 9.599 -9.163 1.00 23.77 99 GLU A CA 1
ATOM 750 C C . GLU A 1 133 ? -29.323 10.324 -7.953 1.00 23.70 99 GLU A C 1
ATOM 751 O O . GLU A 1 133 ? -30.203 11.178 -8.064 1.00 23.67 99 GLU A O 1
ATOM 757 N N . THR A 1 134 ? -28.830 9.954 -6.782 1.00 23.79 100 THR A N 1
ATOM 758 C CA . THR A 1 134 ? -29.249 10.626 -5.560 1.00 24.37 100 THR A CA 1
ATOM 759 C C . THR A 1 134 ? -28.956 12.136 -5.595 1.00 24.51 100 THR A C 1
ATOM 760 O O . THR A 1 134 ? -29.811 12.958 -5.243 1.00 24.47 100 THR A O 1
ATOM 764 N N . SER A 1 135 ? -27.737 12.476 -6.027 1.00 23.64 101 SER A N 1
ATOM 765 C CA . SER A 1 135 ? -27.281 13.826 -6.144 1.00 22.69 101 SER A CA 1
ATOM 766 C C . SER A 1 135 ? -28.139 14.632 -7.118 1.00 22.37 101 SER A C 1
ATOM 767 O O . SER A 1 135 ? -28.500 15.779 -6.826 1.00 21.55 101 SER A O 1
ATOM 770 N N . LEU A 1 136 ? -28.452 14.023 -8.272 1.00 23.17 102 LEU A N 1
ATOM 771 C CA . LEU A 1 136 ? -29.288 14.664 -9.313 1.00 23.59 102 LEU A CA 1
ATOM 772 C C . LEU A 1 136 ? -30.683 15.004 -8.821 1.00 22.53 102 LEU A C 1
ATOM 773 O O . LEU A 1 136 ? -31.193 16.072 -9.125 1.00 22.65 102 LEU A O 1
ATOM 778 N N . SER A 1 137 ? -31.287 14.075 -8.097 1.00 22.20 103 SER A N 1
ATOM 779 C CA . SER A 1 137 ? -32.601 14.283 -7.447 1.00 23.26 103 SER A CA 1
ATOM 780 C C . SER A 1 137 ? -32.634 15.464 -6.511 1.00 22.87 103 SER A C 1
ATOM 781 O O . SER A 1 137 ? -33.456 16.332 -6.669 1.00 23.97 103 SER A O 1
ATOM 784 N N . LYS A 1 138 ? -31.721 15.496 -5.555 1.00 23.25 104 LYS A N 1
ATOM 785 C CA . LYS A 1 138 ? -31.656 16.570 -4.559 1.00 24.10 104 LYS A CA 1
ATOM 786 C C . LYS A 1 138 ? -31.364 17.932 -5.168 1.00 24.25 104 LYS A C 1
ATOM 787 O O . LYS A 1 138 ? -31.976 18.909 -4.775 1.00 24.90 104 LYS A O 1
ATOM 793 N N . LEU A 1 139 ? -30.422 17.992 -6.119 1.00 24.55 105 LEU A N 1
ATOM 794 C CA . LEU A 1 139 ? -30.072 19.236 -6.822 1.00 24.79 105 LEU A CA 1
ATOM 795 C C . LEU A 1 139 ? -31.178 19.708 -7.778 1.00 24.34 105 LEU A C 1
ATOM 796 O O . LEU A 1 139 ? -31.136 20.847 -8.251 1.00 25.41 105 LEU A O 1
ATOM 801 N N . GLY A 1 140 ? -32.122 18.825 -8.090 1.00 23.46 106 GLY A N 1
ATOM 802 C CA . GLY A 1 140 ? -33.225 19.129 -9.004 1.00 23.65 106 GLY A CA 1
ATOM 803 C C . GLY A 1 140 ? -32.774 19.289 -10.447 1.00 23.86 106 GLY A C 1
ATOM 804 O O . GLY A 1 140 ? -33.279 20.162 -11.181 1.00 23.81 106 GLY A O 1
ATOM 805 N N . LEU A 1 141 ? -31.817 18.454 -10.855 1.00 23.58 107 LEU A N 1
ATOM 806 C CA . LEU A 1 141 ? -31.188 18.594 -12.163 1.00 23.47 107 LEU A CA 1
ATOM 807 C C . LEU A 1 141 ? -31.432 17.331 -12.965 1.00 23.92 107 LEU A C 1
ATOM 808 O O . LEU A 1 141 ? -31.709 16.277 -12.357 1.00 23.45 107 LEU A O 1
ATOM 813 N N . ASP A 1 142 ? -31.332 17.425 -14.306 1.00 24.26 108 ASP A N 1
ATOM 814 C CA . ASP A 1 142 ? -31.378 16.219 -15.157 1.00 25.00 108 ASP A CA 1
ATOM 815 C C . ASP A 1 142 ? -29.985 15.771 -15.577 1.00 24.99 108 ASP A C 1
ATOM 816 O O . ASP A 1 142 ? -29.831 14.698 -16.121 1.00 26.54 108 ASP A O 1
ATOM 821 N N . TYR A 1 143 ? -28.982 16.612 -15.389 1.00 23.47 109 TYR A N 1
ATOM 822 C CA . TYR A 1 143 ? -27.613 16.266 -15.772 1.00 22.38 109 TYR A CA 1
ATOM 823 C C . TYR A 1 143 ? -26.670 17.103 -14.899 1.00 21.47 109 TYR A C 1
ATOM 824 O O . TYR A 1 143 ? -27.067 18.167 -14.386 1.00 20.35 109 TYR A O 1
ATOM 833 N N . LEU A 1 144 ? -25.442 16.626 -14.738 1.00 20.53 110 LEU A N 1
ATOM 834 C CA . LEU A 1 144 ? -24.435 17.446 -14.108 1.00 21.44 110 LEU A CA 1
ATOM 835 C C . LEU A 1 144 ? -23.472 17.913 -15.175 1.00 21.67 110 LEU A C 1
ATOM 836 O O . LEU A 1 144 ? -23.304 17.253 -16.194 1.00 21.44 110 LEU A O 1
ATOM 841 N N . ASP A 1 145 ? -22.850 19.067 -14.962 1.00 22.08 111 ASP A N 1
ATOM 842 C CA . ASP A 1 145 ? -21.778 19.485 -15.860 1.00 22.57 111 ASP A CA 1
ATOM 843 C C . ASP A 1 145 ? -20.479 18.754 -15.553 1.00 22.50 111 ASP A C 1
ATOM 844 O O . ASP A 1 145 ? -19.693 18.416 -16.456 1.00 22.35 111 ASP A O 1
ATOM 849 N N . LEU A 1 146 ? -20.225 18.556 -14.267 1.00 22.83 112 LEU A N 1
ATOM 850 C CA . LEU A 1 146 ? -19.014 17.884 -13.840 1.00 22.92 112 LEU A CA 1
ATOM 851 C C . LEU A 1 146 ? -19.328 17.078 -12.620 1.00 22.55 112 LEU A C 1
ATOM 852 O O . LEU A 1 146 ? -20.067 17.514 -11.780 1.00 23.31 112 LEU A O 1
ATOM 857 N N . TYR A 1 147 ? -18.769 15.888 -12.550 1.00 22.50 113 TYR A N 1
ATOM 858 C CA . TYR A 1 147 ? -18.909 15.025 -11.410 1.00 21.42 113 TYR A CA 1
ATOM 859 C C . TYR A 1 147 ? -17.542 14.476 -11.061 1.00 22.20 113 TYR A C 1
ATOM 860 O O . TYR A 1 147 ? -16.851 13.934 -11.937 1.00 21.53 113 TYR A O 1
ATOM 869 N N . LEU A 1 148 ? -17.176 14.582 -9.782 1.00 22.28 114 LEU A N 1
ATOM 870 C CA . LEU A 1 148 ? -15.813 14.254 -9.335 1.00 23.38 114 LEU A CA 1
ATOM 871 C C . LEU A 1 148 ? -15.838 13.114 -8.339 1.00 23.27 114 LEU A C 1
ATOM 872 O O . LEU A 1 148 ? -16.814 12.940 -7.644 1.00 23.58 114 LEU A O 1
ATOM 877 N N . ILE A 1 149 ? -14.781 12.313 -8.326 1.00 23.54 115 ILE A N 1
ATOM 878 C CA . ILE A 1 149 ? -14.445 11.475 -7.188 1.00 23.47 115 ILE A CA 1
ATOM 879 C C . ILE A 1 149 ? -13.912 12.406 -6.120 1.00 23.94 115 ILE A C 1
ATOM 880 O O . ILE A 1 149 ? -12.968 13.157 -6.384 1.00 24.19 115 ILE A O 1
ATOM 885 N N . HIS A 1 150 ? -14.485 12.343 -4.909 1.00 23.73 116 HIS A N 1
ATOM 886 C CA . HIS A 1 150 ? -14.024 13.227 -3.841 1.00 23.58 116 HIS A CA 1
ATOM 887 C C . HIS A 1 150 ? -12.620 12.903 -3.282 1.00 23.85 116 HIS A C 1
ATOM 888 O O . HIS A 1 150 ? -11.825 13.837 -3.058 1.00 24.05 116 HIS A O 1
ATOM 895 N N . TRP A 1 151 ? -12.316 11.608 -3.052 1.00 23.67 117 TRP A N 1
ATOM 896 C CA . TRP A 1 151 ? -10.978 11.171 -2.588 1.00 22.95 117 TRP A CA 1
ATOM 897 C C . TRP A 1 151 ? -10.502 9.876 -3.235 1.00 22.24 117 TRP A C 1
ATOM 898 O O . TRP A 1 151 ? -11.337 8.991 -3.537 1.00 21.10 117 TRP A O 1
ATOM 909 N N . PRO A 1 152 ? -9.149 9.736 -3.385 1.00 21.25 118 PRO A N 1
ATOM 910 C CA . PRO A 1 152 ? -8.529 8.515 -3.897 1.00 20.63 118 PRO A CA 1
ATOM 911 C C . PRO A 1 152 ? -8.506 7.422 -2.835 1.00 21.41 118 PRO A C 1
ATOM 912 O O . PRO A 1 152 ? -7.437 7.059 -2.300 1.00 21.46 118 PRO A O 1
ATOM 916 N N . VAL A 1 153 ? -9.663 6.866 -2.533 1.00 22.08 119 VAL A N 1
ATOM 917 C CA . VAL A 1 153 ? -9.724 5.827 -1.540 1.00 22.04 119 VAL A CA 1
ATOM 918 C C . VAL A 1 153 ? -9.167 4.553 -2.122 1.00 22.98 119 VAL A C 1
ATOM 919 O O . VAL A 1 153 ? -9.717 4.003 -3.060 1.00 23.82 119 VAL A O 1
ATOM 923 N N . GLU A 1 154 ? -8.045 4.109 -1.578 1.00 20.00 120 GLU A N 1
ATOM 924 C CA . GLU A 1 154 ? -7.378 2.948 -2.128 1.00 20.00 120 GLU A CA 1
ATOM 925 C C . GLU A 1 154 ? -8.287 1.750 -2.142 1.00 20.00 120 GLU A C 1
ATOM 926 O O . GLU A 1 154 ? -8.932 1.443 -1.154 1.00 23.83 120 GLU A O 1
ATOM 932 N N . GLY A 1 155 ? -8.369 1.122 -3.302 1.00 24.23 121 GLY A N 1
ATOM 933 C CA . GLY A 1 155 ? -9.192 -0.045 -3.473 1.00 24.08 121 GLY A CA 1
ATOM 934 C C . GLY A 1 155 ? -10.621 0.228 -3.872 1.00 24.08 121 GLY A C 1
ATOM 935 O O . GLY A 1 155 ? -11.347 -0.704 -4.182 1.00 24.74 121 GLY A O 1
ATOM 936 N N . LYS A 1 156 ? -11.030 1.490 -3.883 1.00 23.38 122 LYS A N 1
ATOM 937 C CA . LYS A 1 156 ? -12.411 1.828 -4.310 1.00 22.73 122 LYS A CA 1
ATOM 938 C C . LYS A 1 156 ? -12.514 2.813 -5.485 1.00 22.63 122 LYS A C 1
ATOM 939 O O . LYS A 1 156 ? -13.563 2.874 -6.134 1.00 22.78 122 LYS A O 1
ATOM 945 N N . TYR A 1 157 ? -11.487 3.635 -5.711 1.00 21.58 123 TYR A N 1
ATOM 946 C CA . TYR A 1 157 ? -11.659 4.734 -6.669 1.00 22.73 123 TYR A CA 1
ATOM 947 C C . TYR A 1 157 ? -11.672 4.323 -8.158 1.00 22.77 123 TYR A C 1
ATOM 948 O O . TYR A 1 157 ? -12.281 4.998 -8.961 1.00 23.28 123 TYR A O 1
ATOM 957 N N . LYS A 1 158 ? -11.015 3.214 -8.504 1.00 22.79 124 LYS A N 1
ATOM 958 C CA . LYS A 1 158 ? -11.035 2.690 -9.881 1.00 23.04 124 LYS A CA 1
ATOM 959 C C . LYS A 1 158 ? -12.411 2.181 -10.339 1.00 22.03 124 LYS A C 1
ATOM 960 O O . LYS A 1 158 ? -12.792 2.395 -11.471 1.00 20.81 124 LYS A O 1
ATOM 966 N N . GLU A 1 159 ? -13.102 1.427 -9.481 1.00 21.69 125 GLU A N 1
ATOM 967 C CA . GLU A 1 159 ? -14.485 1.061 -9.760 1.00 21.66 125 GLU A CA 1
ATOM 968 C C . GLU A 1 159 ? -15.399 2.304 -9.771 1.00 20.88 125 GLU A C 1
ATOM 969 O O . GLU A 1 159 ? -16.279 2.408 -10.619 1.00 20.46 125 GLU A O 1
ATOM 975 N N . ALA A 1 160 ? -15.155 3.263 -8.882 1.00 20.18 126 ALA A N 1
ATOM 976 C CA . ALA A 1 160 ? -15.859 4.556 -8.965 1.00 20.29 126 ALA A CA 1
ATOM 977 C C . ALA A 1 160 ? -15.652 5.247 -10.300 1.00 20.35 126 ALA A C 1
ATOM 978 O O . ALA A 1 160 ? -16.606 5.718 -10.891 1.00 21.83 126 ALA A O 1
ATOM 980 N N . TRP A 1 161 ? -14.408 5.333 -10.758 1.00 19.93 127 TRP A N 1
ATOM 981 C CA . TRP A 1 161 ? -14.093 5.936 -12.058 1.00 19.77 127 TRP A CA 1
ATOM 982 C C . TRP A 1 161 ? -14.817 5.303 -13.256 1.00 19.57 127 TRP A C 1
ATOM 983 O O . TRP A 1 161 ? -15.225 6.007 -14.149 1.00 20.58 127 TRP A O 1
ATOM 994 N N . ARG A 1 162 ? -14.926 3.984 -13.269 1.00 19.90 128 ARG A N 1
ATOM 995 C CA . ARG A 1 162 ? -15.646 3.219 -14.282 1.00 20.89 128 ARG A CA 1
ATOM 996 C C . ARG A 1 162 ? -17.116 3.598 -14.392 1.00 20.63 128 ARG A C 1
ATOM 997 O O . ARG A 1 162 ? -17.676 3.662 -15.497 1.00 20.32 128 ARG A O 1
ATOM 1005 N N . ALA A 1 163 ? -17.728 3.786 -13.225 1.00 21.25 129 ALA A N 1
ATOM 1006 C CA . ALA A 1 163 ? -19.088 4.374 -13.083 1.00 21.15 129 ALA A CA 1
ATOM 1007 C C . ALA A 1 163 ? -19.180 5.793 -13.611 1.00 19.71 129 ALA A C 1
ATOM 1008 O O . ALA A 1 163 ? -20.103 6.082 -14.336 1.00 20.74 129 ALA A O 1
ATOM 1010 N N . LEU A 1 164 ? -18.249 6.672 -13.261 1.00 19.71 130 LEU A N 1
ATOM 1011 C CA . LEU A 1 164 ? -18.166 7.978 -13.948 1.00 20.37 130 LEU A CA 1
ATOM 1012 C C . LEU A 1 164 ? -18.055 7.878 -15.470 1.00 20.47 130 LEU A C 1
ATOM 1013 O O . LEU A 1 164 ? -18.732 8.632 -16.169 1.00 20.41 130 LEU A O 1
ATOM 1018 N N . GLU A 1 165 ? -17.188 6.986 -15.966 1.00 20.12 131 GLU A N 1
ATOM 1019 C CA . GLU A 1 165 ? -17.051 6.802 -17.400 1.00 22.20 131 GLU A CA 1
ATOM 1020 C C . GLU A 1 165 ? -18.316 6.321 -18.091 1.00 22.67 131 GLU A C 1
ATOM 1021 O O . GLU A 1 165 ? -18.601 6.757 -19.202 1.00 23.23 131 GLU A O 1
ATOM 1027 N N . THR A 1 166 ? -19.022 5.370 -17.464 1.00 23.30 132 THR A N 1
ATOM 1028 C CA . THR A 1 166 ? -20.331 4.895 -17.938 1.00 23.91 132 THR A CA 1
ATOM 1029 C C . THR A 1 166 ? -21.322 6.047 -18.066 1.00 24.34 132 THR A C 1
ATOM 1030 O O . THR A 1 166 ? -21.879 6.293 -19.139 1.00 25.81 132 THR A O 1
ATOM 1034 N N . LEU A 1 167 ? -21.493 6.776 -16.975 1.00 24.45 133 LEU A N 1
ATOM 1035 C CA . LEU A 1 167 ? -22.393 7.920 -16.914 1.00 24.06 133 LEU A CA 1
ATOM 1036 C C . LEU A 1 167 ? -22.001 8.986 -17.941 1.00 24.80 133 LEU A C 1
ATOM 1037 O O . LEU A 1 167 ? -22.851 9.623 -18.571 1.00 23.94 133 LEU A O 1
ATOM 1042 N N . TYR A 1 168 ? -20.698 9.177 -18.099 1.00 25.40 134 TYR A N 1
ATOM 1043 C CA . TYR A 1 168 ? -20.173 10.038 -19.151 1.00 26.58 134 TYR A CA 1
ATOM 1044 C C . TYR A 1 168 ? -20.546 9.548 -20.562 1.00 27.45 134 TYR A C 1
ATOM 1045 O O . TYR A 1 168 ? -21.028 10.315 -21.401 1.00 27.88 134 TYR A O 1
ATOM 1054 N N . LYS A 1 169 ? -20.267 8.273 -20.811 1.00 29.37 135 LYS A N 1
ATOM 1055 C CA . LYS A 1 169 ? -20.573 7.619 -22.080 1.00 30.89 135 LYS A CA 1
ATOM 1056 C C . LYS A 1 169 ? -22.040 7.680 -22.406 1.00 31.29 135 LYS A C 1
ATOM 1057 O O . LYS A 1 169 ? -22.384 7.674 -23.588 1.00 31.73 135 LYS A O 1
ATOM 1063 N N . GLU A 1 170 ? -22.894 7.736 -21.372 1.00 31.18 136 GLU A N 1
ATOM 1064 C CA . GLU A 1 170 ? -24.348 7.786 -21.565 1.00 30.95 136 GLU A CA 1
ATOM 1065 C C . GLU A 1 170 ? -24.870 9.202 -21.788 1.00 31.14 136 GLU A C 1
ATOM 1066 O O . GLU A 1 170 ? -26.054 9.410 -22.080 1.00 31.48 136 GLU A O 1
ATOM 1072 N N . GLY A 1 171 ? -23.978 10.183 -21.672 1.00 30.75 137 GLY A N 1
ATOM 1073 C CA . GLY A 1 171 ? -24.341 11.559 -21.893 1.00 29.54 137 GLY A CA 1
ATOM 1074 C C . GLY A 1 171 ? -24.974 12.191 -20.690 1.00 29.45 137 GLY A C 1
ATOM 1075 O O . GLY A 1 171 ? -25.609 13.208 -20.830 1.00 29.48 137 GLY A O 1
ATOM 1076 N N . ARG A 1 172 ? -24.784 11.603 -19.509 1.00 29.40 138 ARG A N 1
ATOM 1077 C CA . ARG A 1 172 ? -25.429 12.072 -18.257 1.00 29.50 138 ARG A CA 1
ATOM 1078 C C . ARG A 1 172 ? -24.652 13.197 -17.552 1.00 29.09 138 ARG A C 1
ATOM 1079 O O . ARG A 1 172 ? -25.229 14.015 -16.818 1.00 28.80 138 ARG A O 1
ATOM 1087 N N . ILE A 1 173 ? -23.336 13.194 -17.764 1.00 28.52 139 ILE A N 1
ATOM 1088 C CA . ILE A 1 173 ? -22.404 14.211 -17.239 1.00 27.36 139 ILE A CA 1
ATOM 1089 C C . ILE A 1 173 ? -21.611 14.837 -18.406 1.00 26.58 139 ILE A C 1
ATOM 1090 O O . ILE A 1 173 ? -21.138 14.101 -19.299 1.00 26.37 139 ILE A O 1
ATOM 1095 N N . LYS A 1 174 ? -21.488 16.171 -18.412 1.00 25.98 140 LYS A N 1
ATOM 1096 C CA . LYS A 1 174 ? -20.695 16.905 -19.441 1.00 26.34 140 LYS A CA 1
ATOM 1097 C C . LYS A 1 174 ? -19.162 16.574 -19.368 1.00 25.43 140 LYS A C 1
ATOM 1098 O O . LYS A 1 174 ? -18.495 16.368 -20.402 1.00 24.03 140 LYS A O 1
ATOM 1104 N N . ALA A 1 175 ? -18.640 16.516 -18.135 1.00 24.79 141 ALA A N 1
ATOM 1105 C CA . ALA A 1 175 ? -17.227 16.249 -17.891 1.00 24.64 141 ALA A CA 1
ATOM 1106 C C . ALA A 1 175 ? -17.094 15.453 -16.623 1.00 24.47 141 ALA A C 1
ATOM 1107 O O . ALA A 1 175 ? -17.957 15.521 -15.765 1.00 25.74 141 ALA A O 1
ATOM 1109 N N . ILE A 1 176 ? -15.956 14.819 -16.475 1.00 23.73 142 ILE A N 1
ATOM 1110 C CA . ILE A 1 176 ? -15.748 13.883 -15.424 1.00 22.31 142 ILE A CA 1
ATOM 1111 C C . ILE A 1 176 ? -14.298 14.014 -14.926 1.00 22.49 142 ILE A C 1
ATOM 1112 O O . ILE A 1 176 ? -13.381 14.169 -15.718 1.00 22.87 142 ILE A O 1
ATOM 1117 N N . GLY A 1 177 ? -14.106 14.001 -13.612 1.00 22.13 143 GLY A N 1
ATOM 1118 C CA . GLY A 1 177 ? -12.797 14.174 -13.034 1.00 21.97 143 GLY A CA 1
ATOM 1119 C C . GLY A 1 177 ? -12.711 13.744 -11.580 1.00 22.23 143 GLY A C 1
ATOM 1120 O O . GLY A 1 177 ? -13.448 12.890 -11.101 1.00 21.40 143 GLY A O 1
ATOM 1121 N N . VAL A 1 178 ? -11.794 14.389 -10.881 1.00 22.23 144 VAL A N 1
ATOM 1122 C CA . VAL A 1 178 ? -11.212 13.815 -9.718 1.00 22.60 144 VAL A CA 1
ATOM 1123 C C . VAL A 1 178 ? -10.818 14.951 -8.729 1.00 23.40 144 VAL A C 1
ATOM 1124 O O . VAL A 1 178 ? -10.623 16.106 -9.095 1.00 23.50 144 VAL A O 1
ATOM 1128 N N A SER A 1 179 ? -10.742 14.613 -7.457 0.50 24.04 145 SER A N 1
ATOM 1129 N N B SER A 1 179 ? -10.642 14.613 -7.457 0.50 24.04 145 SER A N 1
ATOM 1130 C CA A SER A 1 179 ? -10.416 15.602 -6.447 0.50 24.11 145 SER A CA 1
ATOM 1131 C CA B SER A 1 179 ? -10.316 15.602 -6.447 0.50 24.11 145 SER A CA 1
ATOM 1132 C C A SER A 1 179 ? -9.383 14.924 -5.517 0.50 23.95 145 SER A C 1
ATOM 1133 C C B SER A 1 179 ? -9.283 14.924 -5.517 0.50 23.95 145 SER A C 1
ATOM 1134 O O A SER A 1 179 ? -9.496 13.725 -5.177 0.50 23.78 145 SER A O 1
ATOM 1135 O O B SER A 1 179 ? -9.396 13.725 -5.177 0.50 23.78 145 SER A O 1
ATOM 1140 N N . ASN A 1 180 ? -8.288 15.672 -5.164 1.00 23.57 146 ASN A N 1
ATOM 1141 C CA . ASN A 1 180 ? -7.293 15.201 -4.218 1.00 23.39 146 ASN A CA 1
ATOM 1142 C C . ASN A 1 180 ? -6.414 14.021 -4.675 1.00 23.26 146 ASN A C 1
ATOM 1143 O O . ASN A 1 180 ? -5.980 13.219 -3.875 1.00 22.53 146 ASN A O 1
ATOM 1148 N N . PHE A 1 181 ? -6.155 13.939 -5.967 1.00 23.23 147 PHE A N 1
ATOM 1149 C CA . PHE A 1 181 ? -5.337 12.871 -6.534 1.00 22.90 147 PHE A CA 1
ATOM 1150 C C . PHE A 1 181 ? -3.908 13.360 -6.691 1.00 23.39 147 PHE A C 1
ATOM 1151 O O . PHE A 1 181 ? -3.638 14.462 -7.129 1.00 23.73 147 PHE A O 1
ATOM 1159 N N . GLN A 1 182 ? -2.979 12.535 -6.257 1.00 24.78 148 GLN A N 1
ATOM 1160 C CA . GLN A 1 182 ? -1.584 12.802 -6.486 1.00 24.88 148 GLN A CA 1
ATOM 1161 C C . GLN A 1 182 ? -1.161 12.297 -7.840 1.00 25.07 148 GLN A C 1
ATOM 1162 O O . GLN A 1 182 ? -1.895 11.611 -8.511 1.00 25.16 148 GLN A O 1
ATOM 1168 N N . ILE A 1 183 ? 0.035 12.654 -8.248 1.00 26.19 149 ILE A N 1
ATOM 1169 C CA . ILE A 1 183 ? 0.574 12.090 -9.476 1.00 25.78 149 ILE A CA 1
ATOM 1170 C C . ILE A 1 183 ? 0.401 10.561 -9.497 1.00 25.63 149 ILE A C 1
ATOM 1171 O O . ILE A 1 183 ? -0.126 10.033 -10.483 1.00 26.19 149 ILE A O 1
ATOM 1176 N N . HIS A 1 184 ? 0.784 9.857 -8.440 1.00 24.93 150 HIS A N 1
ATOM 1177 C CA . HIS A 1 184 ? 0.792 8.397 -8.484 1.00 24.69 150 HIS A CA 1
ATOM 1178 C C . HIS A 1 184 ? -0.605 7.792 -8.558 1.00 23.51 150 HIS A C 1
ATOM 1179 O O . HIS A 1 184 ? -0.802 6.734 -9.132 1.00 21.67 150 HIS A O 1
ATOM 1186 N N . HIS A 1 185 ? -1.562 8.501 -7.975 1.00 23.42 151 HIS A N 1
ATOM 1187 C CA . HIS A 1 185 ? -2.992 8.169 -8.097 1.00 22.98 151 HIS A CA 1
ATOM 1188 C C . HIS A 1 185 ? -3.477 8.326 -9.527 1.00 23.61 151 HIS A C 1
ATOM 1189 O O . HIS A 1 185 ? -4.237 7.500 -10.032 1.00 23.38 151 HIS A O 1
ATOM 1196 N N . LEU A 1 186 ? -3.026 9.384 -10.192 1.00 24.48 152 LEU A N 1
ATOM 1197 C CA . LEU A 1 186 ? -3.418 9.590 -11.592 1.00 25.83 152 LEU A CA 1
ATOM 1198 C C . LEU A 1 186 ? -2.764 8.563 -12.519 1.00 26.13 152 LEU A C 1
ATOM 1199 O O . LEU A 1 186 ? -3.439 7.980 -13.355 1.00 26.39 152 LEU A O 1
ATOM 1204 N N . GLU A 1 187 ? -1.470 8.333 -12.333 1.00 26.66 153 GLU A N 1
ATOM 1205 C CA . GLU A 1 187 ? -0.758 7.243 -12.981 1.00 28.28 153 GLU A CA 1
ATOM 1206 C C . GLU A 1 187 ? -1.439 5.897 -12.823 1.00 28.01 153 GLU A C 1
ATOM 1207 O O . GLU A 1 187 ? -1.653 5.195 -13.793 1.00 27.55 153 GLU A O 1
ATOM 1213 N N . ASP A 1 188 ? -1.780 5.544 -11.594 1.00 28.44 154 ASP A N 1
ATOM 1214 C CA . ASP A 1 188 ? -2.438 4.270 -11.331 1.00 29.58 154 ASP A CA 1
ATOM 1215 C C . ASP A 1 188 ? -3.818 4.186 -11.986 1.00 29.59 154 ASP A C 1
ATOM 1216 O O . ASP A 1 188 ? -4.180 3.141 -12.527 1.00 29.25 154 ASP A O 1
ATOM 1221 N N . LEU A 1 189 ? -4.559 5.296 -11.956 1.00 30.69 155 LEU A N 1
ATOM 1222 C CA . LEU A 1 189 ? -5.888 5.379 -12.583 1.00 31.56 155 LEU A CA 1
ATOM 1223 C C . LEU A 1 189 ? -5.841 5.099 -14.092 1.00 32.23 155 LEU A C 1
ATOM 1224 O O . LEU A 1 189 ? -6.714 4.425 -14.636 1.00 31.59 155 LEU A O 1
ATOM 1229 N N . MET A 1 190 ? -4.764 5.530 -14.723 1.00 33.29 156 MET A N 1
ATOM 1230 C CA . MET A 1 190 ? -4.673 5.563 -16.163 1.00 34.77 156 MET A CA 1
ATOM 1231 C C . MET A 1 190 ? -4.023 4.334 -16.778 1.00 34.66 156 MET A C 1
ATOM 1232 O O . MET A 1 190 ? -3.808 4.281 -17.974 1.00 34.84 156 MET A O 1
ATOM 1237 N N . THR A 1 191 ? -3.713 3.347 -15.954 1.00 34.47 157 THR A N 1
ATOM 1238 C CA . THR A 1 191 ? -3.332 2.050 -16.470 1.00 34.09 157 THR A CA 1
ATOM 1239 C C . THR A 1 191 ? -4.593 1.305 -16.928 1.00 34.29 157 THR A C 1
ATOM 1240 O O . THR A 1 191 ? -4.530 0.498 -17.855 1.00 34.93 157 THR A O 1
ATOM 1244 N N . ALA A 1 192 ? -5.736 1.587 -16.300 1.00 33.71 158 ALA A N 1
ATOM 1245 C CA . ALA A 1 192 ? -6.982 0.903 -16.669 1.00 33.57 158 ALA A CA 1
ATOM 1246 C C . ALA A 1 192 ? -8.123 1.810 -17.153 1.00 32.68 158 ALA A C 1
ATOM 1247 O O . ALA A 1 192 ? -9.179 1.315 -17.523 1.00 33.26 158 ALA A O 1
ATOM 1249 N N . ALA A 1 193 ? -7.919 3.117 -17.182 1.00 31.67 159 ALA A N 1
ATOM 1250 C CA . ALA A 1 193 ? -9.015 4.001 -17.557 1.00 30.82 159 ALA A CA 1
ATOM 1251 C C . ALA A 1 193 ? -9.209 4.124 -19.081 1.00 30.38 159 ALA A C 1
ATOM 1252 O O . ALA A 1 193 ? -8.257 4.140 -19.862 1.00 29.23 159 ALA A O 1
ATOM 1254 N N . GLU A 1 194 ? -10.469 4.184 -19.484 1.00 30.16 160 GLU A N 1
ATOM 1255 C CA . GLU A 1 194 ? -10.809 4.431 -20.865 1.00 31.08 160 GLU A CA 1
ATOM 1256 C C . GLU A 1 194 ? -10.944 5.944 -21.111 1.00 30.20 160 GLU A C 1
ATOM 1257 O O . GLU A 1 194 ? -10.687 6.425 -22.217 1.00 30.67 160 GLU A O 1
ATOM 1263 N N . ILE A 1 195 ? -11.286 6.698 -20.067 1.00 28.93 161 ILE A N 1
ATOM 1264 C CA . ILE A 1 195 ? -11.357 8.151 -20.174 1.00 27.50 161 ILE A CA 1
ATOM 1265 C C . ILE A 1 195 ? -10.428 8.798 -19.134 1.00 26.93 161 ILE A C 1
ATOM 1266 O O . ILE A 1 195 ? -10.334 8.373 -17.975 1.00 26.87 161 ILE A O 1
ATOM 1271 N N . LYS A 1 196 ? -9.702 9.815 -19.559 1.00 26.15 162 LYS A N 1
ATOM 1272 C CA . LYS A 1 196 ? -8.781 10.472 -18.653 1.00 25.75 162 LYS A CA 1
ATOM 1273 C C . LYS A 1 196 ? -9.549 11.565 -17.895 1.00 24.91 162 LYS A C 1
ATOM 1274 O O . LYS A 1 196 ? -10.462 12.191 -18.451 1.00 24.89 162 LYS A O 1
ATOM 1280 N N . PRO A 1 197 ? -9.246 11.735 -16.596 1.00 24.46 163 PRO A N 1
ATOM 1281 C CA . PRO A 1 197 ? -9.825 12.841 -15.800 1.00 24.45 163 PRO A CA 1
ATOM 1282 C C . PRO A 1 197 ? -9.672 14.239 -16.434 1.00 24.63 163 PRO A C 1
ATOM 1283 O O . PRO A 1 197 ? -8.647 14.550 -17.045 1.00 24.56 163 PRO A O 1
ATOM 1287 N N . MET A 1 198 ? -10.694 15.075 -16.291 1.00 24.44 164 MET A N 1
ATOM 1288 C CA . MET A 1 198 ? -10.667 16.381 -16.970 1.00 25.06 164 MET A CA 1
ATOM 1289 C C . MET A 1 198 ? -10.346 17.517 -16.005 1.00 25.11 164 MET A C 1
ATOM 1290 O O . MET A 1 198 ? -9.949 18.621 -16.404 1.00 26.30 164 MET A O 1
ATOM 1295 N N . ILE A 1 199 ? -10.526 17.199 -14.737 1.00 24.52 165 ILE A N 1
ATOM 1296 C CA . ILE A 1 199 ? -10.325 18.091 -13.642 1.00 24.61 165 ILE A CA 1
ATOM 1297 C C . ILE A 1 199 ? -9.570 17.375 -12.537 1.00 23.93 165 ILE A C 1
ATOM 1298 O O . ILE A 1 199 ? -9.800 16.191 -12.278 1.00 24.69 165 ILE A O 1
ATOM 1303 N N . ASN A 1 200 ? -8.647 18.088 -11.905 1.00 23.23 166 ASN A N 1
ATOM 1304 C CA . ASN A 1 200 ? -8.108 17.617 -10.633 1.00 22.56 166 ASN A CA 1
ATOM 1305 C C . ASN A 1 200 ? -8.245 18.732 -9.574 1.00 22.20 166 ASN A C 1
ATOM 1306 O O . ASN A 1 200 ? -7.475 19.689 -9.572 1.00 21.29 166 ASN A O 1
ATOM 1311 N N . GLN A 1 201 ? -9.254 18.603 -8.725 1.00 21.34 167 GLN A N 1
ATOM 1312 C CA . GLN A 1 201 ? -9.586 19.636 -7.770 1.00 21.11 167 GLN A CA 1
ATOM 1313 C C . GLN A 1 201 ? -8.871 19.423 -6.459 1.00 21.72 167 GLN A C 1
ATOM 1314 O O . GLN A 1 201 ? -9.042 18.426 -5.800 1.00 20.89 167 GLN A O 1
ATOM 1320 N N . VAL A 1 202 ? -8.061 20.393 -6.091 1.00 22.43 168 VAL A N 1
ATOM 1321 C CA . VAL A 1 202 ? -7.002 20.171 -5.143 1.00 22.29 168 VAL A CA 1
ATOM 1322 C C . VAL A 1 202 ? -6.898 21.373 -4.160 1.00 22.27 168 VAL A C 1
ATOM 1323 O O . VAL A 1 202 ? -7.380 22.453 -4.455 1.00 23.20 168 VAL A O 1
ATOM 1327 N N . GLU A 1 203 ? -6.363 21.152 -2.958 1.00 23.20 169 GLU A N 1
ATOM 1328 C CA . GLU A 1 203 ? -5.832 22.249 -2.131 1.00 23.55 169 GLU A CA 1
ATOM 1329 C C . GLU A 1 203 ? -4.664 22.983 -2.838 1.00 22.91 169 GLU A C 1
ATOM 1330 O O . GLU A 1 203 ? -3.753 22.341 -3.363 1.00 23.93 169 GLU A O 1
ATOM 1336 N N . PHE A 1 204 ? -4.678 24.308 -2.817 1.00 21.95 170 PHE A N 1
ATOM 1337 C CA . PHE A 1 204 ? -3.730 25.126 -3.579 1.00 21.07 170 PHE A CA 1
ATOM 1338 C C . PHE A 1 204 ? -3.829 26.594 -3.160 1.00 20.23 170 PHE A C 1
ATOM 1339 O O . PHE A 1 204 ? -4.891 27.222 -3.252 1.00 19.52 170 PHE A O 1
ATOM 1347 N N . HIS A 1 205 ? -2.708 27.128 -2.686 1.00 19.29 171 HIS A N 1
ATOM 1348 C CA . HIS A 1 205 ? -2.654 28.458 -2.110 1.00 19.21 171 HIS A CA 1
ATOM 1349 C C . HIS A 1 205 ? -1.169 28.770 -1.981 1.00 18.98 171 HIS A C 1
ATOM 1350 O O . HIS A 1 205 ? -0.360 27.910 -2.251 1.00 19.10 171 HIS A O 1
ATOM 1357 N N . PRO A 1 206 ? -0.808 30.020 -1.630 1.00 19.00 172 PRO A N 1
ATOM 1358 C CA . PRO A 1 206 ? 0.585 30.451 -1.549 1.00 18.89 172 PRO A CA 1
ATOM 1359 C C . PRO A 1 206 ? 1.527 29.653 -0.637 1.00 18.31 172 PRO A C 1
ATOM 1360 O O . PRO A 1 206 ? 2.716 29.642 -0.887 1.00 17.16 172 PRO A O 1
ATOM 1364 N N . ARG A 1 207 ? 1.005 28.997 0.396 1.00 18.17 173 ARG A N 1
ATOM 1365 C CA . ARG A 1 207 ? 1.879 28.138 1.220 1.00 19.22 173 ARG A CA 1
ATOM 1366 C C . ARG A 1 207 ? 1.916 26.647 0.785 1.00 18.79 173 ARG A C 1
ATOM 1367 O O . ARG A 1 207 ? 2.606 25.862 1.423 1.00 19.50 173 ARG A O 1
ATOM 1375 N N . LEU A 1 208 ? 1.152 26.297 -0.258 1.00 19.99 174 LEU A N 1
ATOM 1376 C CA . LEU A 1 208 ? 1.061 24.938 -0.851 1.00 20.75 174 LEU A CA 1
ATOM 1377 C C . LEU A 1 208 ? 0.856 25.139 -2.342 1.00 20.38 174 LEU A C 1
ATOM 1378 O O . LEU A 1 208 ? -0.270 25.037 -2.848 1.00 20.43 174 LEU A O 1
ATOM 1383 N N . THR A 1 209 ? 1.946 25.398 -3.057 1.00 20.75 175 THR A N 1
ATOM 1384 C CA . THR A 1 209 ? 1.822 25.807 -4.443 1.00 21.24 175 THR A CA 1
ATOM 1385 C C . THR A 1 209 ? 1.825 24.626 -5.457 1.00 22.06 175 THR A C 1
ATOM 1386 O O . THR A 1 209 ? 1.590 24.837 -6.656 1.00 21.93 175 THR A O 1
ATOM 1390 N N . GLN A 1 210 ? 2.083 23.405 -4.973 1.00 23.08 176 GLN A N 1
ATOM 1391 C CA . GLN A 1 210 ? 1.784 22.188 -5.746 1.00 24.06 176 GLN A CA 1
ATOM 1392 C C . GLN A 1 210 ? 2.498 22.116 -7.126 1.00 24.55 176 GLN A C 1
ATOM 1393 O O . GLN A 1 210 ? 1.923 21.560 -8.078 1.00 24.92 176 GLN A O 1
ATOM 1399 N N . LYS A 1 211 ? 3.713 22.671 -7.227 1.00 24.90 177 LYS A N 1
ATOM 1400 C CA . LYS A 1 211 ? 4.433 22.827 -8.510 1.00 25.71 177 LYS A CA 1
ATOM 1401 C C . LYS A 1 211 ? 4.575 21.538 -9.342 1.00 24.63 177 LYS A C 1
ATOM 1402 O O . LYS A 1 211 ? 4.263 21.555 -10.517 1.00 22.98 177 LYS A O 1
ATOM 1408 N N . GLU A 1 212 ? 5.018 20.436 -8.726 1.00 24.75 178 GLU A N 1
ATOM 1409 C CA . GLU A 1 212 ? 5.174 19.148 -9.443 1.00 25.15 178 GLU A CA 1
ATOM 1410 C C . GLU A 1 212 ? 3.863 18.565 -9.940 1.00 23.48 178 GLU A C 1
ATOM 1411 O O . GLU A 1 212 ? 3.801 18.077 -11.068 1.00 22.70 178 GLU A O 1
ATOM 1417 N N . LEU A 1 213 ? 2.827 18.599 -9.091 1.00 22.59 179 LEU A N 1
ATOM 1418 C CA . LEU A 1 213 ? 1.489 18.074 -9.472 1.00 21.76 179 LEU A CA 1
ATOM 1419 C C . LEU A 1 213 ? 0.854 18.908 -10.562 1.00 21.37 179 LEU A C 1
ATOM 1420 O O . LEU A 1 213 ? 0.264 18.358 -11.480 1.00 20.95 179 LEU A O 1
ATOM 1425 N N . ILE A 1 214 ? 0.982 20.224 -10.470 1.00 21.67 180 ILE A N 1
ATOM 1426 C CA . ILE A 1 214 ? 0.420 21.096 -11.503 1.00 23.91 180 ILE A CA 1
ATOM 1427 C C . ILE A 1 214 ? 1.052 20.877 -12.882 1.00 25.32 180 ILE A C 1
ATOM 1428 O O . ILE A 1 214 ? 0.320 20.796 -13.872 1.00 25.63 180 ILE A O 1
ATOM 1433 N N . ARG A 1 215 ? 2.391 20.804 -12.918 1.00 26.02 181 ARG A N 1
ATOM 1434 C CA . ARG A 1 215 ? 3.177 20.468 -14.112 1.00 27.93 181 ARG A CA 1
ATOM 1435 C C . ARG A 1 215 ? 2.718 19.133 -14.700 1.00 27.28 181 ARG A C 1
ATOM 1436 O O . ARG A 1 215 ? 2.422 19.044 -15.894 1.00 26.60 181 ARG A O 1
ATOM 1444 N N . TYR A 1 216 ? 2.658 18.104 -13.858 1.00 27.41 182 TYR A N 1
ATOM 1445 C CA . TYR A 1 216 ? 2.248 16.790 -14.330 1.00 27.45 182 TYR A CA 1
ATOM 1446 C C . TYR A 1 216 ? 0.870 16.858 -14.984 1.00 27.17 182 TYR A C 1
ATOM 1447 O O . TYR A 1 216 ? 0.691 16.356 -16.089 1.00 27.97 182 TYR A O 1
ATOM 1456 N N . CYS A 1 217 ? -0.078 17.510 -14.319 1.00 27.04 183 CYS A N 1
ATOM 1457 C CA . CYS A 1 217 ? -1.445 17.638 -14.822 1.00 26.58 183 CYS A CA 1
ATOM 1458 C C . CYS A 1 217 ? -1.582 18.470 -16.091 1.00 25.78 183 CYS A C 1
ATOM 1459 O O . CYS A 1 217 ? -2.305 18.101 -16.999 1.00 25.16 183 CYS A O 1
ATOM 1462 N N . GLN A 1 218 ? -0.869 19.571 -16.159 1.00 25.26 184 GLN A N 1
ATOM 1463 C CA . GLN A 1 218 ? -0.907 20.385 -17.346 1.00 25.72 184 GLN A CA 1
ATOM 1464 C C . GLN A 1 218 ? -0.398 19.580 -18.538 1.00 25.75 184 GLN A C 1
ATOM 1465 O O . GLN A 1 218 ? -1.000 19.632 -19.618 1.00 24.63 184 GLN A O 1
ATOM 1471 N N . ASN A 1 219 ? 0.643 18.772 -18.292 1.00 25.63 185 ASN A N 1
ATOM 1472 C CA . ASN A 1 219 ? 1.261 17.926 -19.318 1.00 25.34 185 ASN A CA 1
ATOM 1473 C C . ASN A 1 219 ? 0.325 16.825 -19.766 1.00 25.02 185 ASN A C 1
ATOM 1474 O O . ASN A 1 219 ? 0.393 16.377 -20.893 1.00 24.11 185 ASN A O 1
ATOM 1479 N N . GLN A 1 220 ? -0.563 16.408 -18.873 1.00 25.53 186 GLN A N 1
ATOM 1480 C CA . GLN A 1 220 ? -1.566 15.394 -19.197 1.00 25.79 186 GLN A CA 1
ATOM 1481 C C . GLN A 1 220 ? -2.860 15.949 -19.810 1.00 25.55 186 GLN A C 1
ATOM 1482 O O . GLN A 1 220 ? -3.709 15.180 -20.220 1.00 25.97 186 GLN A O 1
ATOM 1488 N N . GLY A 1 221 ? -3.009 17.272 -19.871 1.00 25.65 187 GLY A N 1
ATOM 1489 C CA . GLY A 1 221 ? -4.296 17.898 -20.217 1.00 25.20 187 GLY A CA 1
ATOM 1490 C C . GLY A 1 221 ? -5.354 17.795 -19.129 1.00 25.42 187 GLY A C 1
ATOM 1491 O O . GLY A 1 221 ? -6.567 17.771 -19.418 1.00 25.55 187 GLY A O 1
ATOM 1492 N N . ILE A 1 222 ? -4.923 17.738 -17.866 1.00 25.05 188 ILE A N 1
ATOM 1493 C CA . ILE A 1 222 ? -5.883 17.607 -16.780 1.00 25.19 188 ILE A CA 1
ATOM 1494 C C . ILE A 1 222 ? -5.919 19.003 -16.172 1.00 25.32 188 ILE A C 1
ATOM 1495 O O . ILE A 1 222 ? -4.877 19.534 -15.810 1.00 24.74 188 ILE A O 1
ATOM 1500 N N . GLN A 1 223 ? -7.105 19.581 -16.082 1.00 20.00 189 GLN A N 1
ATOM 1501 C CA . GLN A 1 223 ? -7.254 20.941 -15.618 1.00 20.00 189 GLN A CA 1
ATOM 1502 C C . GLN A 1 223 ? -7.346 21.037 -14.088 1.00 20.00 189 GLN A C 1
ATOM 1503 O O . GLN A 1 223 ? -8.136 20.351 -13.457 1.00 24.48 189 GLN A O 1
ATOM 1509 N N . MET A 1 224 ? -6.490 21.881 -13.524 1.00 24.25 190 MET A N 1
ATOM 1510 C CA . MET A 1 224 ? -6.391 22.110 -12.089 1.00 23.16 190 MET A CA 1
ATOM 1511 C C . MET A 1 224 ? -7.481 23.068 -11.623 1.00 23.20 190 MET A C 1
ATOM 1512 O O . MET A 1 224 ? -7.842 24.009 -12.332 1.00 23.17 190 MET A O 1
ATOM 1517 N N . GLU A 1 225 ? -8.002 22.786 -10.440 1.00 22.83 191 GLU A N 1
ATOM 1518 C CA . GLU A 1 225 ? -8.996 23.577 -9.772 1.00 22.12 191 GLU A CA 1
ATOM 1519 C C . GLU A 1 225 ? -8.582 23.662 -8.323 1.00 22.39 191 GLU A C 1
ATOM 1520 O O . GLU A 1 225 ? -8.067 22.725 -7.786 1.00 22.90 191 GLU A O 1
ATOM 1526 N N . ALA A 1 226 ? -8.793 24.805 -7.704 1.00 22.95 192 ALA A N 1
ATOM 1527 C CA . ALA A 1 226 ? -8.456 24.950 -6.289 1.00 24.74 192 ALA A CA 1
ATOM 1528 C C . ALA A 1 226 ? -9.708 24.898 -5.438 1.00 25.20 192 ALA A C 1
ATOM 1529 O O . ALA A 1 226 ? -10.582 25.768 -5.585 1.00 25.41 192 ALA A O 1
ATOM 1531 N N . TRP A 1 227 ? -9.748 23.931 -4.524 1.00 25.38 193 TRP A N 1
ATOM 1532 C CA . TRP A 1 227 ? -10.714 23.903 -3.396 1.00 26.41 193 TRP A CA 1
ATOM 1533 C C . TRP A 1 227 ? -10.207 24.789 -2.255 0.50 26.08 193 TRP A C 1
ATOM 1534 O O . TRP A 1 227 ? -9.017 24.775 -1.943 0.50 24.36 193 TRP A O 1
ATOM 1545 N N . SER A 1 228 ? -11.111 25.535 -1.608 1.00 26.64 194 SER A N 1
ATOM 1546 C CA . SER A 1 228 ? -10.710 26.443 -0.516 1.00 26.78 194 SER A CA 1
ATOM 1547 C C . SER A 1 228 ? -9.530 27.359 -0.862 1.00 26.06 194 SER A C 1
ATOM 1548 O O . SER A 1 228 ? -8.523 27.387 -0.134 1.00 25.32 194 SER A O 1
ATOM 1551 N N . PRO A 1 229 ? -9.640 28.116 -1.964 1.00 25.55 195 PRO A N 1
ATOM 1552 C CA . PRO A 1 229 ? -8.460 28.943 -2.333 1.00 25.41 195 PRO A CA 1
ATOM 1553 C C . PRO A 1 229 ? -7.980 29.908 -1.236 1.00 26.05 195 PRO A C 1
ATOM 1554 O O . PRO A 1 229 ? -6.799 30.218 -1.185 1.00 25.61 195 PRO A O 1
ATOM 1558 N N . LEU A 1 230 ? -8.898 30.361 -0.380 1.00 27.04 196 LEU A N 1
ATOM 1559 C CA . LEU A 1 230 ? -8.622 31.415 0.628 1.00 28.21 196 LEU A CA 1
ATOM 1560 C C . LEU A 1 230 ? -8.293 30.834 1.981 1.00 28.90 196 LEU A C 1
ATOM 1561 O O . LEU A 1 230 ? -7.954 31.578 2.910 1.00 27.98 196 LEU A O 1
ATOM 1566 N N . MET A 1 231 ? -8.442 29.511 2.053 1.00 31.11 197 MET A N 1
ATOM 1567 C CA . MET A 1 231 ? -8.107 28.668 3.211 1.00 33.75 197 MET A CA 1
ATOM 1568 C C . MET A 1 231 ? -8.487 29.255 4.565 1.00 34.84 197 MET A C 1
ATOM 1569 O O . MET A 1 231 ? -7.608 29.488 5.412 1.00 35.03 197 MET A O 1
ATOM 1574 N N . GLN A 1 232 ? -9.785 29.534 4.743 1.00 35.76 198 GLN A N 1
ATOM 1575 C CA . GLN A 1 232 ? -10.287 30.113 5.987 1.00 37.25 198 GLN A CA 1
ATOM 1576 C C . GLN A 1 232 ? -9.567 31.418 6.398 1.00 37.12 198 GLN A C 1
ATOM 1577 O O . GLN A 1 232 ? -9.332 31.646 7.583 1.00 37.53 198 GLN A O 1
ATOM 1583 N N . GLY A 1 233 ? -9.197 32.241 5.415 1.00 37.01 199 GLY A N 1
ATOM 1584 C CA . GLY A 1 233 ? -8.586 33.536 5.645 1.00 36.86 199 GLY A CA 1
ATOM 1585 C C . GLY A 1 233 ? -7.181 33.521 6.219 1.00 37.34 199 GLY A C 1
ATOM 1586 O O . GLY A 1 233 ? -6.725 34.524 6.764 1.00 36.94 199 GLY A O 1
ATOM 1587 N N . GLN A 1 234 ? -6.474 32.402 6.074 1.00 37.97 200 GLN A N 1
ATOM 1588 C CA . GLN A 1 234 ? -5.214 32.199 6.810 1.00 38.78 200 GLN A CA 1
ATOM 1589 C C . GLN A 1 234 ? -4.042 33.114 6.455 1.00 38.31 200 GLN A C 1
ATOM 1590 O O . GLN A 1 234 ? -3.089 33.214 7.226 1.00 40.04 200 GLN A O 1
ATOM 1596 N N . LEU A 1 235 ? -4.091 33.788 5.316 1.00 37.53 201 LEU A N 1
ATOM 1597 C CA . LEU A 1 235 ? -2.975 34.636 4.924 1.00 36.53 201 LEU A CA 1
ATOM 1598 C C . LEU A 1 235 ? -3.315 36.113 4.989 1.00 36.15 201 LEU A C 1
ATOM 1599 O O . LEU A 1 235 ? -2.452 36.966 4.786 1.00 35.81 201 LEU A O 1
ATOM 1604 N N . LEU A 1 236 ? -4.572 36.410 5.302 1.00 35.83 202 LEU A N 1
ATOM 1605 C CA . LEU A 1 236 ? -5.125 37.741 5.086 1.00 35.82 202 LEU A CA 1
ATOM 1606 C C . LEU A 1 236 ? -4.404 38.885 5.823 1.00 34.49 202 LEU A C 1
ATOM 1607 O O . LEU A 1 236 ? -4.610 40.033 5.499 1.00 35.52 202 LEU A O 1
ATOM 1612 N N . ASP A 1 237 ? -3.486 38.556 6.731 1.00 34.15 203 ASP A N 1
ATOM 1613 C CA . ASP A 1 237 ? -2.502 39.512 7.331 1.00 33.33 203 ASP A CA 1
ATOM 1614 C C . ASP A 1 237 ? -1.054 39.433 6.810 1.00 31.78 203 ASP A C 1
ATOM 1615 O O . ASP A 1 237 ? -0.196 40.110 7.358 1.00 30.93 203 ASP A O 1
ATOM 1620 N N . HIS A 1 238 ? -0.789 38.618 5.807 1.00 30.60 204 HIS A N 1
ATOM 1621 C CA . HIS A 1 238 ? 0.578 38.394 5.389 1.00 30.02 204 HIS A CA 1
ATOM 1622 C C . HIS A 1 238 ? 1.176 39.627 4.695 1.00 29.25 204 HIS A C 1
ATOM 1623 O O . HIS A 1 238 ? 0.582 40.208 3.807 1.00 29.34 204 HIS A O 1
ATOM 1630 N N . PRO A 1 239 ? 2.362 40.013 5.115 1.00 20.00 205 PRO A N 1
ATOM 1631 C CA . PRO A 1 239 ? 2.910 41.303 4.737 1.00 20.00 205 PRO A CA 1
ATOM 1632 C C . PRO A 1 239 ? 3.198 41.407 3.264 1.00 20.00 205 PRO A C 1
ATOM 1633 O O . PRO A 1 239 ? 2.991 42.459 2.703 1.00 26.88 205 PRO A O 1
ATOM 1637 N N . VAL A 1 240 ? 3.685 40.339 2.656 1.00 24.93 206 VAL A N 1
ATOM 1638 C CA . VAL A 1 240 ? 3.919 40.339 1.222 1.00 23.99 206 VAL A CA 1
ATOM 1639 C C . VAL A 1 240 ? 2.621 40.600 0.487 1.00 23.37 206 VAL A C 1
ATOM 1640 O O . VAL A 1 240 ? 2.527 41.468 -0.363 1.00 22.97 206 VAL A O 1
ATOM 1644 N N . LEU A 1 241 ? 1.613 39.849 0.880 1.00 22.85 207 LEU A N 1
ATOM 1645 C CA . LEU A 1 241 ? 0.321 39.907 0.276 1.00 22.37 207 LEU A CA 1
ATOM 1646 C C . LEU A 1 241 ? -0.433 41.192 0.599 1.00 22.50 207 LEU A C 1
ATOM 1647 O O . LEU A 1 241 ? -1.119 41.728 -0.243 1.00 21.71 207 LEU A O 1
ATOM 1652 N N . ALA A 1 242 ? -0.278 41.686 1.819 1.00 23.16 208 ALA A N 1
ATOM 1653 C CA . ALA A 1 242 ? -0.834 42.976 2.201 1.00 23.74 208 ALA A CA 1
ATOM 1654 C C . ALA A 1 242 ? -0.216 44.146 1.450 1.00 24.07 208 ALA A C 1
ATOM 1655 O O . ALA A 1 242 ? -0.897 45.079 1.091 1.00 24.97 208 ALA A O 1
ATOM 1657 N N . ASP A 1 243 ? 1.084 44.068 1.218 1.00 23.95 209 ASP A N 1
ATOM 1658 C CA . ASP A 1 243 ? 1.794 45.035 0.372 1.00 23.93 209 ASP A CA 1
ATOM 1659 C C . ASP A 1 243 ? 1.249 45.041 -1.056 1.00 23.75 209 ASP A C 1
ATOM 1660 O O . ASP A 1 243 ? 0.859 46.087 -1.580 1.00 23.34 209 ASP A O 1
ATOM 1665 N N . ILE A 1 244 ? 1.188 43.861 -1.661 1.00 23.78 210 ILE A N 1
ATOM 1666 C CA . ILE A 1 244 ? 0.650 43.701 -3.021 1.00 23.59 210 ILE A CA 1
ATOM 1667 C C . ILE A 1 244 ? -0.808 44.174 -3.125 1.00 24.34 210 ILE A C 1
ATOM 1668 O O . ILE A 1 244 ? -1.195 44.819 -4.104 1.00 25.16 210 ILE A O 1
ATOM 1673 N N . ALA A 1 245 ? -1.603 43.840 -2.116 1.00 24.55 211 ALA A N 1
ATOM 1674 C CA . ALA A 1 245 ? -3.014 44.160 -2.074 1.00 25.43 211 ALA A CA 1
ATOM 1675 C C . ALA A 1 245 ? -3.155 45.656 -2.066 1.00 26.44 211 ALA A C 1
ATOM 1676 O O . ALA A 1 245 ? -3.999 46.199 -2.773 1.00 27.19 211 ALA A O 1
ATOM 1678 N N . GLN A 1 246 ? -2.311 46.308 -1.283 1.00 26.58 212 GLN A N 1
ATOM 1679 C CA . GLN A 1 246 ? -2.350 47.743 -1.135 1.00 27.59 212 GLN A CA 1
ATOM 1680 C C . GLN A 1 246 ? -1.951 48.470 -2.416 1.00 27.40 212 GLN A C 1
ATOM 1681 O O . GLN A 1 246 ? -2.584 49.438 -2.804 1.00 25.88 212 GLN A O 1
ATOM 1687 N N . THR A 1 247 ? -0.936 47.972 -3.107 1.00 27.80 213 THR A N 1
ATOM 1688 C CA . THR A 1 247 ? -0.522 48.655 -4.332 1.00 28.13 213 THR A CA 1
ATOM 1689 C C . THR A 1 247 ? -1.618 48.637 -5.388 1.00 28.15 213 THR A C 1
ATOM 1690 O O . THR A 1 247 ? -1.677 49.524 -6.230 1.00 29.02 213 THR A O 1
ATOM 1694 N N . TYR A 1 248 ? -2.512 47.655 -5.300 1.00 27.98 214 TYR A N 1
ATOM 1695 C CA . TYR A 1 248 ? -3.646 47.557 -6.215 1.00 27.98 214 TYR A CA 1
ATOM 1696 C C . TYR A 1 248 ? -4.993 48.075 -5.677 1.00 27.52 214 TYR A C 1
ATOM 1697 O O . TYR A 1 248 ? -6.008 48.086 -6.421 1.00 26.24 214 TYR A O 1
ATOM 1706 N N . ASN A 1 249 ? -5.007 48.514 -4.414 1.00 26.91 215 ASN A N 1
ATOM 1707 C CA . ASN A 1 249 ? -6.265 48.878 -3.758 1.00 26.45 215 ASN A CA 1
ATOM 1708 C C . ASN A 1 249 ? -7.229 47.670 -3.831 1.00 25.54 215 ASN A C 1
ATOM 1709 O O . ASN A 1 249 ? -8.398 47.805 -4.221 1.00 24.58 215 ASN A O 1
ATOM 1714 N N . LYS A 1 250 ? -6.708 46.489 -3.485 1.00 24.40 216 LYS A N 1
ATOM 1715 C CA . LYS A 1 250 ? -7.499 45.252 -3.435 1.00 23.96 216 LYS A CA 1
ATOM 1716 C C . LYS A 1 250 ? -7.416 44.602 -2.045 1.00 23.07 216 LYS A C 1
ATOM 1717 O O . LYS A 1 250 ? -6.553 44.947 -1.248 1.00 21.77 216 LYS A O 1
ATOM 1723 N N . SER A 1 251 ? -8.313 43.654 -1.748 1.00 22.41 217 SER A N 1
ATOM 1724 C CA . SER A 1 251 ? -8.134 42.866 -0.537 1.00 21.82 217 SER A CA 1
ATOM 1725 C C . SER A 1 251 ? -7.080 41.793 -0.812 1.00 20.88 217 SER A C 1
ATOM 1726 O O . SER A 1 251 ? -6.841 41.445 -1.967 1.00 20.09 217 SER A O 1
ATOM 1729 N N . VAL A 1 252 ? -6.440 41.284 0.241 1.00 20.54 218 VAL A N 1
ATOM 1730 C CA . VAL A 1 252 ? -5.593 40.090 0.100 1.00 19.83 218 VAL A CA 1
ATOM 1731 C C . VAL A 1 252 ? -6.323 38.959 -0.645 1.00 20.36 218 VAL A C 1
ATOM 1732 O O . VAL A 1 252 ? -5.799 38.420 -1.591 1.00 21.08 218 VAL A O 1
ATOM 1736 N N . ALA A 1 253 ? -7.536 38.621 -0.219 1.00 21.25 219 ALA A N 1
ATOM 1737 C CA . ALA A 1 253 ? -8.393 37.630 -0.889 1.00 21.64 219 ALA A CA 1
ATOM 1738 C C . ALA A 1 253 ? -8.466 37.874 -2.407 1.00 22.15 219 ALA A C 1
ATOM 1739 O O . ALA A 1 253 ? -8.350 36.928 -3.201 1.00 22.26 219 ALA A O 1
ATOM 1741 N N . GLN A 1 254 ? -8.642 39.144 -2.804 1.00 21.73 220 GLN A N 1
ATOM 1742 C CA . GLN A 1 254 ? -8.751 39.467 -4.212 1.00 22.28 220 GLN A CA 1
ATOM 1743 C C . GLN A 1 254 ? -7.466 39.135 -4.976 1.00 23.13 220 GLN A C 1
ATOM 1744 O O . GLN A 1 254 ? -7.518 38.556 -6.075 1.00 21.97 220 GLN A O 1
ATOM 1750 N N . ILE A 1 255 ? -6.322 39.490 -4.383 1.00 23.83 221 ILE A N 1
ATOM 1751 C CA . ILE A 1 255 ? -5.050 39.195 -5.024 1.00 24.90 221 ILE A CA 1
ATOM 1752 C C . ILE A 1 255 ? -4.691 37.689 -5.028 1.00 24.47 221 ILE A C 1
ATOM 1753 O O . ILE A 1 255 ? -4.220 37.186 -6.045 1.00 24.81 221 ILE A O 1
ATOM 1758 N N . ILE A 1 256 ? -4.969 36.951 -3.944 1.00 23.85 222 ILE A N 1
ATOM 1759 C CA . ILE A 1 256 ? -4.835 35.475 -3.965 1.00 22.83 222 ILE A CA 1
ATOM 1760 C C . ILE A 1 256 ? -5.606 34.804 -5.124 1.00 22.92 222 ILE A C 1
ATOM 1761 O O . ILE A 1 256 ? -5.095 33.934 -5.873 1.00 22.27 222 ILE A O 1
ATOM 1766 N N . LEU A 1 257 ? -6.853 35.230 -5.253 1.00 22.50 223 LEU A N 1
ATOM 1767 C CA . LEU A 1 257 ? -7.788 34.700 -6.227 1.00 22.63 223 LEU A CA 1
ATOM 1768 C C . LEU A 1 257 ? -7.362 35.011 -7.673 1.00 22.77 223 LEU A C 1
ATOM 1769 O O . LEU A 1 257 ? -7.476 34.160 -8.554 1.00 22.97 223 LEU A O 1
ATOM 1774 N N . ARG A 1 258 ? -6.883 36.236 -7.897 1.00 21.84 224 ARG A N 1
ATOM 1775 C CA . ARG A 1 258 ? -6.217 36.617 -9.143 1.00 22.46 224 ARG A CA 1
ATOM 1776 C C . ARG A 1 258 ? -4.957 35.769 -9.450 1.00 22.92 224 ARG A C 1
ATOM 1777 O O . ARG A 1 258 ? -4.680 35.432 -10.606 1.00 23.48 224 ARG A O 1
ATOM 1785 N N . TRP A 1 259 ? -4.182 35.477 -8.418 1.00 22.13 225 TRP A N 1
ATOM 1786 C CA . TRP A 1 259 ? -3.000 34.633 -8.529 1.00 22.29 225 TRP A CA 1
ATOM 1787 C C . TRP A 1 259 ? -3.367 33.204 -8.936 1.00 22.45 225 TRP A C 1
ATOM 1788 O O . TRP A 1 259 ? -2.744 32.670 -9.835 1.00 22.08 225 TRP A O 1
ATOM 1799 N N . ASP A 1 260 ? -4.400 32.609 -8.301 1.00 22.82 226 ASP A N 1
ATOM 1800 C CA . ASP A 1 260 ? -4.998 31.326 -8.755 1.00 21.98 226 ASP A CA 1
ATOM 1801 C C . ASP A 1 260 ? -5.203 31.379 -10.257 1.00 21.89 226 ASP A C 1
ATOM 1802 O O . ASP A 1 260 ? -4.685 30.540 -10.987 1.00 21.69 226 ASP A O 1
ATOM 1807 N N . LEU A 1 261 ? -5.918 32.418 -10.699 1.00 22.08 227 LEU A N 1
ATOM 1808 C CA . LEU A 1 261 ? -6.265 32.658 -12.096 1.00 21.71 227 LEU A CA 1
ATOM 1809 C C . LEU A 1 261 ? -5.097 32.818 -13.046 1.00 23.40 227 LEU A C 1
ATOM 1810 O O . LEU A 1 261 ? -5.100 32.219 -14.138 1.00 24.13 227 LEU A O 1
ATOM 1815 N N . GLN A 1 262 ? -4.098 33.616 -12.666 1.00 23.91 228 GLN A N 1
ATOM 1816 C CA . GLN A 1 262 ? -2.919 33.747 -13.506 1.00 24.74 228 GLN A CA 1
ATOM 1817 C C . GLN A 1 262 ? -1.964 32.526 -13.503 1.00 25.91 228 GLN A C 1
ATOM 1818 O O . GLN A 1 262 ? -1.153 32.372 -14.425 1.00 26.58 228 GLN A O 1
ATOM 1824 N N . HIS A 1 263 ? -2.104 31.639 -12.514 1.00 26.00 229 HIS A N 1
ATOM 1825 C CA . HIS A 1 263 ? -1.524 30.289 -12.567 1.00 24.81 229 HIS A CA 1
ATOM 1826 C C . HIS A 1 263 ? -2.308 29.317 -13.464 1.00 25.04 229 HIS A C 1
ATOM 1827 O O . HIS A 1 263 ? -1.909 28.168 -13.639 1.00 23.95 229 HIS A O 1
ATOM 1834 N N . GLY A 1 264 ? -3.450 29.761 -14.003 1.00 25.06 230 GLY A N 1
ATOM 1835 C CA . GLY A 1 264 ? -4.307 28.867 -14.797 1.00 24.96 230 GLY A CA 1
ATOM 1836 C C . GLY A 1 264 ? -5.025 27.824 -13.960 1.00 25.32 230 GLY A C 1
ATOM 1837 O O . GLY A 1 264 ? -5.220 26.675 -14.404 1.00 26.29 230 GLY A O 1
ATOM 1838 N N . ILE A 1 265 ? -5.421 28.198 -12.749 1.00 24.34 231 ILE A N 1
ATOM 1839 C CA . ILE A 1 265 ? -6.130 27.266 -11.899 1.00 23.67 231 ILE A CA 1
ATOM 1840 C C . ILE A 1 265 ? -7.556 27.804 -11.644 1.00 23.93 231 ILE A C 1
ATOM 1841 O O . ILE A 1 265 ? -7.741 28.990 -11.371 1.00 24.85 231 ILE A O 1
ATOM 1846 N N . ILE A 1 266 ? -8.560 26.951 -11.853 1.00 23.07 232 ILE A N 1
ATOM 1847 C CA . ILE A 1 266 ? -9.957 27.283 -11.658 1.00 22.05 232 ILE A CA 1
ATOM 1848 C C . ILE A 1 266 ? -10.142 27.446 -10.165 1.00 22.36 232 ILE A C 1
ATOM 1849 O O . ILE A 1 266 ? -9.527 26.740 -9.338 1.00 22.35 232 ILE A O 1
ATOM 1854 N N . THR A 1 267 ? -10.917 28.451 -9.806 1.00 22.20 233 THR A N 1
ATOM 1855 C CA . THR A 1 267 ? -10.995 28.816 -8.375 1.00 23.16 233 THR A CA 1
ATOM 1856 C C . THR A 1 267 ? -12.434 28.977 -7.926 1.00 23.17 233 THR A C 1
ATOM 1857 O O . THR A 1 267 ? -13.251 29.584 -8.642 1.00 23.28 233 THR A O 1
ATOM 1861 N N . ILE A 1 268 ? -12.705 28.422 -6.744 1.00 23.70 234 ILE A N 1
ATOM 1862 C CA . ILE A 1 268 ? -14.062 28.288 -6.202 1.00 23.72 234 ILE A CA 1
ATOM 1863 C C . ILE A 1 268 ? -14.200 28.772 -4.745 1.00 23.52 234 ILE A C 1
ATOM 1864 O O . ILE A 1 268 ? -14.519 27.976 -3.837 1.00 23.72 234 ILE A O 1
ATOM 1869 N N . PRO A 1 269 ? -13.997 30.095 -4.509 1.00 23.45 235 PRO A N 1
ATOM 1870 C CA . PRO A 1 269 ? -13.945 30.531 -3.076 1.00 22.85 235 PRO A CA 1
ATOM 1871 C C . PRO A 1 269 ? -15.280 30.293 -2.357 1.00 24.06 235 PRO A C 1
ATOM 1872 O O . PRO A 1 269 ? -16.344 30.497 -2.945 1.00 26.15 235 PRO A O 1
ATOM 1876 N N . LYS A 1 270 ? -15.242 29.797 -1.135 1.00 20.00 236 LYS A N 1
ATOM 1877 C CA . LYS A 1 270 ? -16.441 29.637 -0.339 1.00 20.00 236 LYS A CA 1
ATOM 1878 C C . LYS A 1 270 ? -16.915 30.936 0.289 1.00 20.00 236 LYS A C 1
ATOM 1879 O O . LYS A 1 270 ? -16.122 31.708 0.794 1.00 25.91 236 LYS A O 1
ATOM 1885 N N . SER A 1 271 ? -18.217 31.172 0.260 1.00 25.71 237 SER A N 1
ATOM 1886 C CA . SER A 1 271 ? -18.761 32.230 1.079 1.00 25.87 237 SER A CA 1
ATOM 1887 C C . SER A 1 271 ? -20.272 32.217 0.921 1.00 25.38 237 SER A C 1
ATOM 1888 O O . SER A 1 271 ? -20.813 31.724 -0.090 1.00 24.60 237 SER A O 1
ATOM 1891 N N . THR A 1 272 ? -20.892 32.872 1.884 1.00 24.31 238 THR A N 1
ATOM 1892 C CA . THR A 1 272 ? -22.275 32.740 2.232 1.00 24.70 238 THR A CA 1
ATOM 1893 C C . THR A 1 272 ? -22.755 34.173 2.506 1.00 24.46 238 THR A C 1
ATOM 1894 O O . THR A 1 272 ? -23.927 34.454 2.487 1.00 24.69 238 THR A O 1
ATOM 1898 N N . LYS A 1 273 ? -21.795 35.063 2.723 1.00 25.04 239 LYS A N 1
ATOM 1899 C CA . LYS A 1 273 ? -22.011 36.498 2.935 1.00 26.21 239 LYS A CA 1
ATOM 1900 C C . LYS A 1 273 ? -22.028 37.212 1.580 1.00 25.92 239 LYS A C 1
ATOM 1901 O O . LYS A 1 273 ? -21.034 37.212 0.819 1.00 25.65 239 LYS A O 1
ATOM 1907 N N . GLU A 1 274 ? -23.162 37.821 1.312 1.00 24.97 240 GLU A N 1
ATOM 1908 C CA . GLU A 1 274 ? -23.408 38.548 0.104 1.00 25.85 240 GLU A CA 1
ATOM 1909 C C . GLU A 1 274 ? -22.283 39.476 -0.286 1.00 25.79 240 GLU A C 1
ATOM 1910 O O . GLU A 1 274 ? -21.787 39.394 -1.400 1.00 25.07 240 GLU A O 1
ATOM 1916 N N . HIS A 1 275 ? -21.875 40.358 0.630 1.00 26.27 241 HIS A N 1
ATOM 1917 C CA . HIS A 1 275 ? -20.874 41.346 0.295 1.00 26.65 241 HIS A CA 1
ATOM 1918 C C . HIS A 1 275 ? -19.585 40.647 -0.091 1.00 25.33 241 HIS A C 1
ATOM 1919 O O . HIS A 1 275 ? -18.863 41.067 -0.985 1.00 25.09 241 HIS A O 1
ATOM 1926 N N . ARG A 1 276 ? -19.325 39.532 0.561 1.00 24.97 242 ARG A N 1
ATOM 1927 C CA . ARG A 1 276 ? -18.124 38.731 0.301 1.00 24.43 242 ARG A CA 1
ATOM 1928 C C . ARG A 1 276 ? -18.121 37.996 -1.050 1.00 21.96 242 ARG A C 1
ATOM 1929 O O . ARG A 1 276 ? -17.119 37.926 -1.737 1.00 21.13 242 ARG A O 1
ATOM 1937 N N . ILE A 1 277 ? -19.253 37.390 -1.354 1.00 21.05 243 ILE A N 1
ATOM 1938 C CA . ILE A 1 277 ? -19.538 36.729 -2.613 1.00 20.49 243 ILE A CA 1
ATOM 1939 C C . ILE A 1 277 ? -19.352 37.687 -3.796 1.00 20.49 243 ILE A C 1
ATOM 1940 O O . ILE A 1 277 ? -18.742 37.324 -4.789 1.00 20.84 243 ILE A O 1
ATOM 1945 N N . LYS A 1 278 ? -19.890 38.894 -3.664 1.00 19.89 244 LYS A N 1
ATOM 1946 C CA . LYS A 1 278 ? -19.699 39.935 -4.627 1.00 21.01 244 LYS A CA 1
ATOM 1947 C C . LYS A 1 278 ? -18.235 40.407 -4.705 1.00 21.26 244 LYS A C 1
ATOM 1948 O O . LYS A 1 278 ? -17.634 40.403 -5.768 1.00 20.64 244 LYS A O 1
ATOM 1954 N N . GLU A 1 279 ? -17.685 40.788 -3.581 1.00 22.19 245 GLU A N 1
ATOM 1955 C CA . GLU A 1 279 ? -16.305 41.228 -3.521 1.00 25.10 245 GLU A CA 1
ATOM 1956 C C . GLU A 1 279 ? -15.219 40.222 -3.948 1.00 25.14 245 GLU A C 1
ATOM 1957 O O . GLU A 1 279 ? -14.200 40.634 -4.564 1.00 26.82 245 GLU A O 1
ATOM 1963 N N . ASN A 1 280 ? -15.382 38.948 -3.605 1.00 24.20 246 ASN A N 1
ATOM 1964 C CA . ASN A 1 280 ? -14.414 37.938 -4.038 1.00 23.69 246 ASN A CA 1
ATOM 1965 C C . ASN A 1 280 ? -14.371 37.847 -5.562 1.00 23.23 246 ASN A C 1
ATOM 1966 O O . ASN A 1 280 ? -13.332 37.514 -6.127 1.00 23.36 246 ASN A O 1
ATOM 1971 N N . ALA A 1 281 ? -15.498 38.110 -6.236 1.00 22.81 247 ALA A N 1
ATOM 1972 C CA . ALA A 1 281 ? -15.532 38.020 -7.717 1.00 22.29 247 ALA A CA 1
ATOM 1973 C C . ALA A 1 281 ? -14.896 39.240 -8.436 1.00 23.09 247 ALA A C 1
ATOM 1974 O O . ALA A 1 281 ? -14.580 39.163 -9.652 1.00 22.52 247 ALA A O 1
ATOM 1976 N N A SER A 1 282 ? -14.750 40.367 -7.699 0.50 22.19 248 SER A N 1
ATOM 1977 N N B SER A 1 282 ? -14.766 40.333 -7.712 0.50 22.19 248 SER A N 1
ATOM 1978 C CA A SER A 1 282 ? -14.120 41.592 -8.240 0.50 21.75 248 SER A CA 1
ATOM 1979 C CA B SER A 1 282 ? -14.188 41.512 -8.292 0.50 21.75 248 SER A CA 1
ATOM 1980 C C A SER A 1 282 ? -12.609 41.438 -8.326 0.50 21.36 248 SER A C 1
ATOM 1981 C C B SER A 1 282 ? -12.664 41.471 -8.363 0.50 21.36 248 SER A C 1
ATOM 1982 O O A SER A 1 282 ? -11.836 41.961 -7.528 0.50 20.96 248 SER A O 1
ATOM 1983 O O B SER A 1 282 ? -11.950 42.027 -7.556 0.50 20.96 248 SER A O 1
ATOM 1988 N N . VAL A 1 283 ? -12.212 40.727 -9.363 1.00 21.36 249 VAL A N 1
ATOM 1989 C CA . VAL A 1 283 ? -10.835 40.252 -9.528 1.00 20.65 249 VAL A CA 1
ATOM 1990 C C . VAL A 1 283 ? -10.365 40.499 -11.008 1.00 20.92 249 VAL A C 1
ATOM 1991 O O . VAL A 1 283 ? -9.311 40.034 -11.404 1.00 21.02 249 VAL A O 1
ATOM 1995 N N . PHE A 1 284 ? -11.128 41.313 -11.775 1.00 19.73 250 PHE A N 1
ATOM 1996 C CA . PHE A 1 284 ? -10.918 41.483 -13.226 1.00 20.37 250 PHE A CA 1
ATOM 1997 C C . PHE A 1 284 ? -10.585 42.902 -13.691 1.00 20.83 250 PHE A C 1
ATOM 1998 O O . PHE A 1 284 ? -10.434 43.180 -14.883 1.00 21.40 250 PHE A O 1
ATOM 2006 N N . ASP A 1 285 ? -10.416 43.787 -12.715 1.00 20.84 251 ASP A N 1
ATOM 2007 C CA . ASP A 1 285 ? -10.133 45.168 -12.961 1.00 20.41 251 ASP A CA 1
ATOM 2008 C C . ASP A 1 285 ? -8.636 45.366 -12.854 1.00 20.47 251 ASP A C 1
ATOM 2009 O O . ASP A 1 285 ? -8.130 46.498 -12.957 1.00 20.14 251 ASP A O 1
ATOM 2014 N N . PHE A 1 286 ? -7.914 44.272 -12.628 1.00 19.80 252 PHE A N 1
ATOM 2015 C CA . PHE A 1 286 ? -6.463 44.385 -12.513 1.00 20.35 252 PHE A CA 1
ATOM 2016 C C . PHE A 1 286 ? -5.773 43.072 -12.929 1.00 21.14 252 PHE A C 1
ATOM 2017 O O . PHE A 1 286 ? -6.420 42.021 -13.152 1.00 19.89 252 PHE A O 1
ATOM 2025 N N . GLU A 1 287 ? -4.445 43.152 -12.988 1.00 21.69 253 GLU A N 1
ATOM 2026 C CA . GLU A 1 287 ? -3.599 42.034 -13.320 1.00 23.58 253 GLU A CA 1
ATOM 2027 C C . GLU A 1 287 ? -2.392 42.084 -12.411 1.00 23.49 253 GLU A C 1
ATOM 2028 O O . GLU A 1 287 ? -1.943 43.166 -12.072 1.00 22.78 253 GLU A O 1
ATOM 2034 N N . LEU A 1 288 ? -1.825 40.926 -12.071 1.00 23.42 254 LEU A N 1
ATOM 2035 C CA . LEU A 1 288 ? -0.576 40.882 -11.264 1.00 22.55 254 LEU A CA 1
ATOM 2036 C C . LEU A 1 288 ? 0.607 40.821 -12.236 1.00 21.97 254 LEU A C 1
ATOM 2037 O O . LEU A 1 288 ? 0.560 40.103 -13.222 1.00 21.84 254 LEU A O 1
ATOM 2042 N N . THR A 1 289 ? 1.662 41.574 -11.977 1.00 22.19 255 THR A N 1
ATOM 2043 C CA . THR A 1 289 ? 2.872 41.497 -12.798 1.00 21.41 255 THR A CA 1
ATOM 2044 C C . THR A 1 289 ? 3.556 40.128 -12.608 1.00 22.84 255 THR A C 1
ATOM 2045 O O . THR A 1 289 ? 3.174 39.353 -11.714 1.00 22.01 255 THR A O 1
ATOM 2049 N N . GLN A 1 290 ? 4.574 39.823 -13.417 1.00 24.20 256 GLN A N 1
ATOM 2050 C CA . GLN A 1 290 ? 5.328 38.576 -13.185 1.00 25.91 256 GLN A CA 1
ATOM 2051 C C . GLN A 1 290 ? 6.110 38.594 -11.864 1.00 24.83 256 GLN A C 1
ATOM 2052 O O . GLN A 1 290 ? 6.214 37.580 -11.198 1.00 26.13 256 GLN A O 1
ATOM 2058 N N . ASP A 1 291 ? 6.573 39.761 -11.457 1.00 24.38 257 ASP A N 1
ATOM 2059 C CA . ASP A 1 291 ? 7.213 39.958 -10.164 1.00 24.28 257 ASP A CA 1
ATOM 2060 C C . ASP A 1 291 ? 6.314 39.703 -8.927 1.00 23.57 257 ASP A C 1
ATOM 2061 O O . ASP A 1 291 ? 6.755 39.037 -7.967 1.00 23.49 257 ASP A O 1
ATOM 2066 N N . ASP A 1 292 ? 5.105 40.279 -8.934 1.00 22.56 258 ASP A N 1
ATOM 2067 C CA . ASP A 1 292 ? 4.046 39.960 -7.959 1.00 21.91 258 ASP A CA 1
ATOM 2068 C C . ASP A 1 292 ? 3.776 38.446 -7.927 1.00 21.13 258 ASP A C 1
ATOM 2069 O O . ASP A 1 292 ? 3.676 37.863 -6.867 1.00 22.31 258 ASP A O 1
ATOM 2074 N N . MET A 1 293 ? 3.649 37.810 -9.078 1.00 20.15 259 MET A N 1
ATOM 2075 C CA . MET A 1 293 ? 3.489 36.343 -9.112 1.00 20.56 259 MET A CA 1
ATOM 2076 C C . MET A 1 293 ? 4.681 35.591 -8.488 1.00 20.62 259 MET A C 1
ATOM 2077 O O . MET A 1 293 ? 4.463 34.629 -7.758 1.00 21.35 259 MET A O 1
ATOM 2082 N N . ASN A 1 294 ? 5.920 35.997 -8.785 1.00 19.36 260 ASN A N 1
ATOM 2083 C CA . ASN A 1 294 ? 7.078 35.384 -8.142 1.00 19.63 260 ASN A CA 1
ATOM 2084 C C . ASN A 1 294 ? 7.157 35.706 -6.645 1.00 18.84 260 ASN A C 1
ATOM 2085 O O . ASN A 1 294 ? 7.682 34.928 -5.888 1.00 18.77 260 ASN A O 1
ATOM 2090 N N . ARG A 1 295 ? 6.690 36.879 -6.222 1.00 18.91 261 ARG A N 1
ATOM 2091 C CA . ARG A 1 295 ? 6.695 37.208 -4.790 1.00 18.83 261 ARG A CA 1
ATOM 2092 C C . ARG A 1 295 ? 5.738 36.296 -3.990 1.00 18.69 261 ARG A C 1
ATOM 2093 O O . ARG A 1 295 ? 6.019 35.919 -2.845 1.00 18.95 261 ARG A O 1
ATOM 2101 N N . ILE A 1 296 ? 4.627 35.928 -4.615 1.00 19.24 262 ILE A N 1
ATOM 2102 C CA . ILE A 1 296 ? 3.625 35.077 -3.993 1.00 19.65 262 ILE A CA 1
ATOM 2103 C C . ILE A 1 296 ? 3.994 33.586 -4.050 1.00 19.19 262 ILE A C 1
ATOM 2104 O O . ILE A 1 296 ? 3.821 32.853 -3.070 1.00 18.58 262 ILE A O 1
ATOM 2109 N N . ASP A 1 297 ? 4.541 33.159 -5.183 1.00 19.30 263 ASP A N 1
ATOM 2110 C CA . ASP A 1 297 ? 5.135 31.829 -5.330 1.00 19.56 263 ASP A CA 1
ATOM 2111 C C . ASP A 1 297 ? 6.245 31.563 -4.340 1.00 19.59 263 ASP A C 1
ATOM 2112 O O . ASP A 1 297 ? 6.365 30.442 -3.885 1.00 19.10 263 ASP A O 1
ATOM 2117 N N . ALA A 1 298 ? 7.031 32.595 -4.002 1.00 18.79 264 ALA A N 1
ATOM 2118 C CA . ALA A 1 298 ? 8.123 32.470 -3.031 1.00 19.33 264 ALA A CA 1
ATOM 2119 C C . ALA A 1 298 ? 7.635 32.101 -1.624 1.00 19.24 264 ALA A C 1
ATOM 2120 O O . ALA A 1 298 ? 8.415 31.641 -0.797 1.00 19.50 264 ALA A O 1
ATOM 2122 N N . LEU A 1 299 ? 6.331 32.263 -1.378 1.00 19.86 265 LEU A N 1
ATOM 2123 C CA . LEU A 1 299 ? 5.731 31.972 -0.076 1.00 19.00 265 LEU A CA 1
ATOM 2124 C C . LEU A 1 299 ? 5.508 30.473 0.151 1.00 18.92 265 LEU A C 1
ATOM 2125 O O . LEU A 1 299 ? 5.247 30.041 1.284 1.00 19.89 265 LEU A O 1
ATOM 2130 N N . ASN A 1 300 ? 5.633 29.669 -0.891 1.00 17.44 266 ASN A N 1
ATOM 2131 C CA . ASN A 1 300 ? 5.584 28.194 -0.679 1.00 18.18 266 ASN A CA 1
ATOM 2132 C C . ASN A 1 300 ? 6.319 27.615 0.559 1.00 17.09 266 ASN A C 1
ATOM 2133 O O . ASN A 1 300 ? 7.484 27.906 0.770 1.00 16.58 266 ASN A O 1
ATOM 2138 N N . GLU A 1 301 ? 5.616 26.774 1.322 1.00 16.53 267 GLU A N 1
ATOM 2139 C CA . GLU A 1 301 ? 6.129 26.154 2.539 1.00 17.50 267 GLU A CA 1
ATOM 2140 C C . GLU A 1 301 ? 5.870 24.627 2.514 1.00 17.82 267 GLU A C 1
ATOM 2141 O O . GLU A 1 301 ? 6.168 23.922 3.453 1.00 16.88 267 GLU A O 1
ATOM 2147 N N . ASN A 1 302 ? 5.278 24.136 1.435 1.00 18.89 268 ASN A N 1
ATOM 2148 C CA . ASN A 1 302 ? 4.732 22.789 1.406 1.00 20.27 268 ASN A CA 1
ATOM 2149 C C . ASN A 1 302 ? 3.789 22.556 2.609 1.00 20.86 268 ASN A C 1
ATOM 2150 O O . ASN A 1 302 ? 3.774 21.458 3.151 1.00 20.79 268 ASN A O 1
ATOM 2155 N N . LEU A 1 303 ? 3.021 23.573 3.030 1.00 21.58 269 LEU A N 1
ATOM 2156 C CA . LEU A 1 303 ? 2.127 23.371 4.187 1.00 23.64 269 LEU A CA 1
ATOM 2157 C C . LEU A 1 303 ? 0.698 23.034 3.806 1.00 23.52 269 LEU A C 1
ATOM 2158 O O . LEU A 1 303 ? -0.083 23.897 3.364 1.00 24.57 269 LEU A O 1
ATOM 2163 N N . ARG A 1 304 ? 0.377 21.768 4.009 1.00 23.20 270 ARG A N 1
ATOM 2164 C CA . ARG A 1 304 ? -0.937 21.251 3.762 1.00 24.34 270 ARG A CA 1
ATOM 2165 C C . ARG A 1 304 ? -1.796 21.534 4.988 1.00 24.60 270 ARG A C 1
ATOM 2166 O O . ARG A 1 304 ? -1.499 21.045 6.081 1.00 24.18 270 ARG A O 1
ATOM 2174 N N . VAL A 1 305 ? -2.879 22.282 4.775 1.00 25.12 271 VAL A N 1
ATOM 2175 C CA . VAL A 1 305 ? -3.868 22.548 5.821 1.00 25.37 271 VAL A CA 1
ATOM 2176 C C . VAL A 1 305 ? -5.011 21.520 5.885 1.00 25.30 271 VAL A C 1
ATOM 2177 O O . VAL A 1 305 ? -5.450 21.169 6.981 1.00 25.53 271 VAL A O 1
ATOM 2181 N N . GLY A 1 306 ? -5.474 21.044 4.726 1.00 24.81 272 GLY A N 1
ATOM 2182 C CA . GLY A 1 306 ? -6.446 19.963 4.653 1.00 24.21 272 GLY A CA 1
ATOM 2183 C C . GLY A 1 306 ? -5.824 18.584 4.812 1.00 24.95 272 GLY A C 1
ATOM 218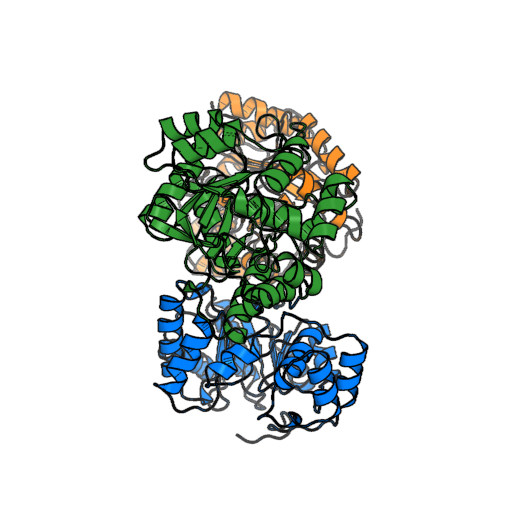4 O O . GLY A 1 306 ? -4.624 18.483 5.084 1.00 24.61 272 GLY A O 1
ATOM 2185 N N . PRO A 1 307 ? -6.629 17.510 4.628 1.00 25.55 273 PRO A N 1
ATOM 2186 C CA . PRO A 1 307 ? -6.180 16.104 4.753 1.00 26.34 273 PRO A CA 1
ATOM 2187 C C . PRO A 1 307 ? -5.149 15.687 3.699 1.00 26.59 273 PRO A C 1
ATOM 2188 O O . PRO A 1 307 ? -5.197 16.131 2.539 1.00 27.67 273 PRO A O 1
ATOM 2192 N N . ASP A 1 308 ? -4.218 14.849 4.112 1.00 27.32 274 ASP A N 1
ATOM 2193 C CA . ASP A 1 308 ? -3.193 14.329 3.221 1.00 27.94 274 ASP A CA 1
ATOM 2194 C C . ASP A 1 308 ? -3.815 13.239 2.347 1.00 28.43 274 ASP A C 1
ATOM 2195 O O . ASP A 1 308 ? -4.368 12.273 2.872 1.00 28.36 274 ASP A O 1
ATOM 2200 N N . PRO A 1 309 ? -3.735 13.412 1.010 1.00 29.11 275 PRO A N 1
ATOM 2201 C CA . PRO A 1 309 ? -4.234 12.471 0.006 1.00 29.78 275 PRO A CA 1
ATOM 2202 C C . PRO A 1 309 ? -3.560 11.091 0.051 1.00 30.62 275 PRO A C 1
ATOM 2203 O O . PRO A 1 309 ? -4.153 10.115 -0.426 1.00 30.25 275 PRO A O 1
ATOM 2207 N N . ASP A 1 310 ? -2.344 11.043 0.610 1.00 31.79 276 ASP A N 1
ATOM 2208 C CA . ASP A 1 310 ? -1.550 9.802 0.838 1.00 33.37 276 ASP A CA 1
ATOM 2209 C C . ASP A 1 310 ? -1.650 9.231 2.259 1.00 34.68 276 ASP A C 1
ATOM 2210 O O . ASP A 1 310 ? -1.063 8.169 2.557 1.00 35.50 276 ASP A O 1
ATOM 2215 N N . ASN A 1 311 ? -2.391 9.922 3.126 1.00 35.67 277 ASN A N 1
ATOM 2216 C CA . ASN A 1 311 ? -2.479 9.574 4.537 1.00 36.49 277 ASN A CA 1
ATOM 2217 C C . ASN A 1 311 ? -3.778 10.146 5.132 1.00 37.10 277 ASN A C 1
ATOM 2218 O O . ASN A 1 311 ? -3.761 11.130 5.874 1.00 36.84 277 ASN A O 1
ATOM 2223 N N . PHE A 1 312 ? -4.913 9.534 4.769 1.00 38.02 278 PHE A N 1
ATOM 2224 C CA . PHE A 1 312 ? -6.219 9.949 5.280 1.00 37.81 278 PHE A CA 1
ATOM 2225 C C . PHE A 1 312 ? -7.047 8.712 5.632 1.00 38.45 278 PHE A C 1
ATOM 2226 O O . PHE A 1 312 ? -6.775 7.623 5.098 1.00 37.57 278 PHE A O 1
ATOM 2234 N N . ASP A 1 313 ? -8.007 8.879 6.558 1.00 38.72 279 ASP A N 1
ATOM 2235 C CA . ASP A 1 313 ? -8.934 7.797 6.998 1.00 39.37 279 ASP A CA 1
ATOM 2236 C C . ASP A 1 313 ? -10.311 8.394 7.299 1.00 39.70 279 ASP A C 1
ATOM 2237 O O . ASP A 1 313 ? -10.604 8.805 8.446 1.00 40.02 279 ASP A O 1
ATOM 2242 N N . PHE A 1 314 ? -11.133 8.481 6.256 1.00 39.18 280 PHE A N 1
ATOM 2243 C CA . PHE A 1 314 ? -12.534 8.879 6.371 1.00 38.86 280 PHE A CA 1
ATOM 2244 C C . PHE A 1 314 ? -13.238 8.432 5.081 1.00 38.88 280 PHE A C 1
ATOM 2245 O O . PHE A 1 314 ? -12.568 7.970 4.134 1.00 38.40 280 PHE A O 1
ATOM 2254 N N . HIS B 1 38 ? -36.218 14.040 -44.975 1.00 45.97 4 HIS B N 1
ATOM 2255 C CA . HIS B 1 38 ? -35.996 14.144 -46.405 1.00 44.14 4 HIS B CA 1
ATOM 2256 C C . HIS B 1 38 ? -34.526 14.207 -46.764 1.00 42.02 4 HIS B C 1
ATOM 2257 O O . HIS B 1 38 ? -33.688 14.480 -45.928 1.00 40.79 4 HIS B O 1
ATOM 2264 N N . LEU B 1 39 ? -34.247 13.968 -48.033 1.00 39.82 5 LEU B N 1
ATOM 2265 C CA . LEU B 1 39 ? -32.990 14.318 -48.669 1.00 39.12 5 LEU B CA 1
ATOM 2266 C C . LEU B 1 39 ? -32.570 15.784 -48.522 1.00 38.37 5 LEU B C 1
ATOM 2267 O O . LEU B 1 39 ? -31.409 16.108 -48.656 1.00 37.62 5 LEU B O 1
ATOM 2272 N N . GLN B 1 40 ? -33.522 16.661 -48.233 1.00 20.00 6 GLN B N 1
ATOM 2273 C CA . GLN B 1 40 ? -33.247 18.086 -48.126 1.00 20.00 6 GLN B CA 1
ATOM 2274 C C . GLN B 1 40 ? -33.249 18.595 -46.711 1.00 20.00 6 GLN B C 1
ATOM 2275 O O . GLN B 1 40 ? -33.178 19.785 -46.472 1.00 34.70 6 GLN B O 1
ATOM 2281 N N . ALA B 1 41 ? -33.323 17.681 -45.765 1.00 33.54 7 ALA B N 1
ATOM 2282 C CA . ALA B 1 41 ? -33.181 18.068 -44.350 1.00 31.36 7 ALA B CA 1
ATOM 2283 C C . ALA B 1 41 ? -31.769 18.655 -44.104 1.00 30.21 7 ALA B C 1
ATOM 2284 O O . ALA B 1 41 ? -30.800 18.186 -44.690 1.00 29.16 7 ALA B O 1
ATOM 2286 N N . LYS B 1 42 ? -31.701 19.671 -43.236 1.00 28.80 8 LYS B N 1
ATOM 2287 C CA . LYS B 1 42 ? -30.521 20.492 -42.998 1.00 27.41 8 LYS B CA 1
ATOM 2288 C C . LYS B 1 42 ? -30.127 20.578 -41.516 1.00 27.15 8 LYS B C 1
ATOM 2289 O O . LYS B 1 42 ? -30.988 20.598 -40.622 1.00 26.83 8 LYS B O 1
ATOM 2295 N N . ALA B 1 43 ? -28.811 20.607 -41.288 1.00 26.27 9 ALA B N 1
ATOM 2296 C CA . ALA B 1 43 ? -28.191 20.839 -40.003 1.00 25.75 9 ALA B CA 1
ATOM 2297 C C . ALA B 1 43 ? -27.981 22.339 -39.875 1.00 26.21 9 ALA B C 1
ATOM 2298 O O . ALA B 1 43 ? -27.860 23.021 -40.883 1.00 27.49 9 ALA B O 1
ATOM 2300 N N . THR B 1 44 ? -27.919 22.837 -38.642 1.00 26.32 10 THR B N 1
ATOM 2301 C CA . THR B 1 44 ? -27.657 24.247 -38.316 1.00 26.35 10 THR B CA 1
ATOM 2302 C C . THR B 1 44 ? -26.224 24.459 -37.792 1.00 25.82 10 THR B C 1
ATOM 2303 O O . THR B 1 44 ? -25.847 23.944 -36.735 1.00 26.24 10 THR B O 1
ATOM 2307 N N . LEU B 1 45 ? -25.421 25.202 -38.548 1.00 24.98 11 LEU B N 1
ATOM 2308 C CA . LEU B 1 45 ? -24.059 25.485 -38.144 1.00 24.18 11 LEU B CA 1
ATOM 2309 C C . LEU B 1 45 ? -24.106 26.560 -37.042 1.00 25.00 11 LEU B C 1
ATOM 2310 O O . LEU B 1 45 ? -25.167 27.158 -36.779 1.00 23.54 11 LEU B O 1
ATOM 2315 N N . HIS B 1 46 ? -22.965 26.814 -36.403 1.00 25.42 12 HIS B N 1
ATOM 2316 C CA . HIS B 1 46 ? -22.951 27.721 -35.262 1.00 26.32 12 HIS B CA 1
ATOM 2317 C C . HIS B 1 46 ? -23.344 29.167 -35.618 1.00 25.57 12 HIS B C 1
ATOM 2318 O O . HIS B 1 46 ? -23.779 29.907 -34.775 1.00 25.51 12 HIS B O 1
ATOM 2325 N N . ASN B 1 47 ? -23.238 29.537 -36.889 1.00 25.37 13 ASN B N 1
ATOM 2326 C CA . ASN B 1 47 ? -23.637 30.854 -37.326 1.00 24.88 13 ASN B CA 1
ATOM 2327 C C . ASN B 1 47 ? -25.098 30.964 -37.823 1.00 25.43 13 ASN B C 1
ATOM 2328 O O . ASN B 1 47 ? -25.517 31.996 -38.360 1.00 25.37 13 ASN B O 1
ATOM 2333 N N . GLY B 1 48 ? -25.875 29.907 -37.656 1.00 24.88 14 GLY B N 1
ATOM 2334 C CA . GLY B 1 48 ? -27.238 29.940 -38.140 1.00 24.68 14 GLY B CA 1
ATOM 2335 C C . GLY B 1 48 ? -27.403 29.501 -39.583 1.00 24.88 14 GLY B C 1
ATOM 2336 O O . GLY B 1 48 ? -28.520 29.503 -40.085 1.00 24.76 14 GLY B O 1
ATOM 2337 N N . VAL B 1 49 ? -26.314 29.126 -40.257 1.00 24.98 15 VAL B N 1
ATOM 2338 C CA . VAL B 1 49 ? -26.428 28.665 -41.638 1.00 25.46 15 VAL B CA 1
ATOM 2339 C C . VAL B 1 49 ? -26.886 27.181 -41.658 1.00 26.34 15 VAL B C 1
ATOM 2340 O O . VAL B 1 49 ? -26.466 26.363 -40.817 1.00 25.29 15 VAL B O 1
ATOM 2344 N N . GLU B 1 50 ? -27.791 26.878 -42.598 1.00 26.62 16 GLU B N 1
ATOM 2345 C CA . GLU B 1 50 ? -28.368 25.550 -42.760 1.00 27.73 16 GLU B CA 1
ATOM 2346 C C . GLU B 1 50 ? -27.621 24.807 -43.845 1.00 26.42 16 GLU B C 1
ATOM 2347 O O . GLU B 1 50 ? -27.399 25.342 -44.906 1.00 25.02 16 GLU B O 1
ATOM 2353 N N . MET B 1 51 ? -27.213 23.568 -43.552 1.00 26.46 17 MET B N 1
ATOM 2354 C CA . MET B 1 51 ? -26.347 22.812 -44.457 1.00 25.60 17 MET B CA 1
ATOM 2355 C C . MET B 1 51 ? -26.967 21.458 -44.526 1.00 25.90 17 MET B C 1
ATOM 2356 O O . MET B 1 51 ? -27.333 20.962 -43.504 1.00 26.77 17 MET B O 1
ATOM 2361 N N . PRO B 1 52 ? -27.169 20.901 -45.741 1.00 25.93 18 PRO B N 1
ATOM 2362 C CA . PRO B 1 52 ? -27.816 19.574 -45.843 1.00 26.29 18 PRO B CA 1
ATOM 2363 C C . PRO B 1 52 ? -27.071 18.470 -45.129 1.00 25.62 18 PRO B C 1
ATOM 2364 O O . PRO B 1 52 ? -25.850 18.407 -45.229 1.00 26.05 18 PRO B O 1
ATOM 2368 N N . TRP B 1 53 ? -27.820 17.619 -44.423 1.00 25.17 19 TRP B N 1
ATOM 2369 C CA . TRP B 1 53 ? -27.296 16.433 -43.738 1.00 24.95 19 TRP B CA 1
ATOM 2370 C C . TRP B 1 53 ? -26.649 15.422 -44.707 1.00 25.35 19 TRP B C 1
ATOM 2371 O O . TRP B 1 53 ? -25.755 14.646 -44.339 1.00 25.16 19 TRP B O 1
ATOM 2382 N N . PHE B 1 54 ? -27.123 15.437 -45.952 1.00 25.52 20 PHE B N 1
ATOM 2383 C CA . PHE B 1 54 ? -26.698 14.504 -46.996 1.00 25.54 20 PHE B CA 1
ATOM 2384 C C . PHE B 1 54 ? -26.255 15.229 -48.250 1.00 25.04 20 PHE B C 1
ATOM 2385 O O . PHE B 1 54 ? -26.930 16.161 -48.708 1.00 24.77 20 PHE B O 1
ATOM 2393 N N . GLY B 1 55 ? -25.124 14.806 -48.812 1.00 25.34 21 GLY B N 1
ATOM 2394 C CA . GLY B 1 55 ? -24.646 15.354 -50.124 1.00 24.55 21 GLY B CA 1
ATOM 2395 C C . GLY B 1 55 ? -23.805 14.408 -50.941 1.00 24.49 21 GLY B C 1
ATOM 2396 O O . GLY B 1 55 ? -23.594 13.248 -50.546 1.00 24.30 21 GLY B O 1
ATOM 2397 N N . LEU B 1 56 ? -23.335 14.897 -52.100 1.00 24.79 22 LEU B N 1
ATOM 2398 C CA . LEU B 1 56 ? -22.421 14.152 -53.004 1.00 24.04 22 LEU B CA 1
ATOM 2399 C C . LEU B 1 56 ? -20.971 14.590 -52.765 1.00 23.52 22 LEU B C 1
ATOM 2400 O O . LEU B 1 56 ? -20.616 15.760 -52.968 1.00 22.71 22 LEU B O 1
ATOM 2405 N N . GLY B 1 57 ? -20.134 13.640 -52.387 1.00 22.42 23 GLY B N 1
ATOM 2406 C CA . GLY B 1 57 ? -18.710 13.863 -52.446 1.00 22.93 23 GLY B CA 1
ATOM 2407 C C . GLY B 1 57 ? -18.197 13.612 -53.863 1.00 23.04 23 GLY B C 1
ATOM 2408 O O . GLY B 1 57 ? -18.585 12.638 -54.505 1.00 22.51 23 GLY B O 1
ATOM 2409 N N . VAL B 1 58 ? -17.305 14.475 -54.329 1.00 24.18 24 VAL B N 1
ATOM 2410 C CA . VAL B 1 58 ? -16.653 14.310 -55.602 1.00 26.59 24 VAL B CA 1
ATOM 2411 C C . VAL B 1 58 ? -15.169 14.179 -55.330 1.00 29.32 24 VAL B C 1
ATOM 2412 O O . VAL B 1 58 ? -14.529 15.112 -54.797 1.00 28.60 24 VAL B O 1
ATOM 2416 N N . PHE B 1 59 ? -14.628 13.013 -55.694 1.00 31.68 25 PHE B N 1
ATOM 2417 C CA . PHE B 1 59 ? -13.230 12.698 -55.432 1.00 34.59 25 PHE B CA 1
ATOM 2418 C C . PHE B 1 59 ? -12.441 12.920 -56.716 1.00 35.11 25 PHE B C 1
ATOM 2419 O O . PHE B 1 59 ? -12.680 13.878 -57.432 1.00 35.00 25 PHE B O 1
ATOM 2427 N N . GLN B 1 60 ? -11.515 12.031 -57.007 1.00 36.41 26 GLN B N 1
ATOM 2428 C CA . GLN B 1 60 ? -10.682 12.145 -58.180 1.00 38.82 26 GLN B CA 1
ATOM 2429 C C . GLN B 1 60 ? -11.280 11.253 -59.267 1.00 38.74 26 GLN B C 1
ATOM 2430 O O . GLN B 1 60 ? -11.129 10.018 -59.250 1.00 40.29 26 GLN B O 1
ATOM 2436 N N . VAL B 1 61 ? -12.028 11.876 -60.159 1.00 37.99 27 VAL B N 1
ATOM 2437 C CA . VAL B 1 61 ? -12.343 11.293 -61.447 1.00 36.82 27 VAL B CA 1
ATOM 2438 C C . VAL B 1 61 ? -11.965 12.350 -62.479 1.00 35.20 27 VAL B C 1
ATOM 2439 O O . VAL B 1 61 ? -12.146 13.543 -62.260 1.00 34.80 27 VAL B O 1
ATOM 2443 N N . GLU B 1 62 ? -11.334 11.899 -63.544 1.00 33.82 28 GLU B N 1
ATOM 2444 C CA . GLU B 1 62 ? -11.140 12.662 -64.759 1.00 33.20 28 GLU B CA 1
ATOM 2445 C C . GLU B 1 62 ? -12.367 13.565 -65.026 1.00 31.63 28 GLU B C 1
ATOM 2446 O O . GLU B 1 62 ? -13.539 13.130 -64.887 1.00 31.32 28 GLU B O 1
ATOM 2452 N N . GLU B 1 63 ? -12.097 14.825 -65.360 1.00 29.33 29 GLU B N 1
ATOM 2453 C CA . GLU B 1 63 ? -13.113 15.710 -65.899 1.00 27.06 29 GLU B CA 1
ATOM 2454 C C . GLU B 1 63 ? -13.554 15.121 -67.233 1.00 26.48 29 GLU B C 1
ATOM 2455 O O . GLU B 1 63 ? -12.729 14.732 -68.037 1.00 26.63 29 GLU B O 1
ATOM 2461 N N . GLY B 1 64 ? -14.862 15.038 -67.440 1.00 25.71 30 GLY B N 1
ATOM 2462 C CA . GLY B 1 64 ? -15.456 14.360 -68.604 1.00 23.91 30 GLY B CA 1
ATOM 2463 C C . GLY B 1 64 ? -16.947 14.186 -68.354 1.00 22.93 30 GLY B C 1
ATOM 2464 O O . GLY B 1 64 ? -17.501 14.736 -67.396 1.00 21.30 30 GLY B O 1
ATOM 2465 N N . SER B 1 65 ? -17.591 13.398 -69.200 1.00 22.49 31 SER B N 1
ATOM 2466 C CA . SER B 1 65 ? -19.050 13.361 -69.207 1.00 22.87 31 SER B CA 1
ATOM 2467 C C . SER B 1 65 ? -19.625 12.590 -68.020 1.00 22.83 31 SER B C 1
ATOM 2468 O O . SER B 1 65 ? -20.659 12.972 -67.467 1.00 22.37 31 SER B O 1
ATOM 2471 N N . GLU B 1 66 ? -18.924 11.543 -67.585 1.00 23.41 32 GLU B N 1
ATOM 2472 C CA . GLU B 1 66 ? -19.360 10.816 -66.390 1.00 24.18 32 GLU B CA 1
ATOM 2473 C C . GLU B 1 66 ? -19.402 11.706 -65.124 1.00 23.66 32 GLU B C 1
ATOM 2474 O O . GLU B 1 66 ? -20.388 11.675 -64.410 1.00 23.24 32 GLU B O 1
ATOM 2480 N N . LEU B 1 67 ? -18.340 12.489 -64.867 1.00 23.30 33 LEU B N 1
ATOM 2481 C CA . LEU B 1 67 ? -18.317 13.495 -63.788 1.00 23.34 33 LEU B CA 1
ATOM 2482 C C . LEU B 1 67 ? -19.508 14.470 -63.834 1.00 23.01 33 LEU B C 1
ATOM 2483 O O . LEU B 1 67 ? -20.223 14.618 -62.872 1.00 21.78 33 LEU B O 1
ATOM 2488 N N . VAL B 1 68 ? -19.671 15.140 -64.971 1.00 23.09 34 VAL B N 1
ATOM 2489 C CA . VAL B 1 68 ? -20.692 16.156 -65.164 1.00 22.42 34 VAL B CA 1
ATOM 2490 C C . VAL B 1 68 ? -22.043 15.512 -64.931 1.00 23.12 34 VAL B C 1
ATOM 2491 O O . VAL B 1 68 ? -22.913 16.061 -64.187 1.00 22.88 34 VAL B O 1
ATOM 2495 N N . ASN B 1 69 ? -22.204 14.329 -65.548 1.00 23.02 35 ASN B N 1
ATOM 2496 C CA . ASN B 1 69 ? -23.450 13.546 -65.430 1.00 22.65 35 ASN B CA 1
ATOM 2497 C C . ASN B 1 69 ? -23.801 13.106 -63.995 1.00 21.96 35 ASN B C 1
ATOM 2498 O O . ASN B 1 69 ? -24.967 13.076 -63.639 1.00 21.19 35 ASN B O 1
ATOM 2503 N N . ALA B 1 70 ? -22.781 12.760 -63.204 1.00 21.58 36 ALA B N 1
ATOM 2504 C CA . ALA B 1 70 ? -22.914 12.369 -61.796 1.00 20.43 36 ALA B CA 1
ATOM 2505 C C . ALA B 1 70 ? -23.423 13.529 -60.916 1.00 20.63 36 ALA B C 1
ATOM 2506 O O . ALA B 1 70 ? -24.366 13.379 -60.102 1.00 21.30 36 ALA B O 1
ATOM 2508 N N . VAL B 1 71 ? -22.769 14.672 -61.040 1.00 19.22 37 VAL B N 1
ATOM 2509 C CA . VAL B 1 71 ? -23.136 15.852 -60.282 1.00 18.76 37 VAL B CA 1
ATOM 2510 C C . VAL B 1 71 ? -24.549 16.309 -60.712 1.00 18.88 37 VAL B C 1
ATOM 2511 O O . VAL B 1 71 ? -25.397 16.595 -59.862 1.00 19.26 37 VAL B O 1
ATOM 2515 N N . LYS B 1 72 ? -24.804 16.318 -62.018 1.00 18.79 38 LYS B N 1
ATOM 2516 C CA . LYS B 1 72 ? -26.116 16.703 -62.589 1.00 20.97 38 LYS B CA 1
ATOM 2517 C C . LYS B 1 72 ? -27.248 15.733 -62.179 1.00 20.99 38 LYS B C 1
ATOM 2518 O O . LYS B 1 72 ? -28.295 16.157 -61.703 1.00 20.44 38 LYS B O 1
ATOM 2524 N N . THR B 1 73 ? -27.001 14.432 -62.360 1.00 21.15 39 THR B N 1
ATOM 2525 C CA . THR B 1 73 ? -27.863 13.353 -61.869 1.00 21.09 39 THR B CA 1
ATOM 2526 C C . THR B 1 73 ? -28.246 13.487 -60.401 1.00 21.09 39 THR B C 1
ATOM 2527 O O . THR B 1 73 ? -29.439 13.371 -60.073 1.00 21.78 39 THR B O 1
ATOM 2531 N N . ALA B 1 74 ? -27.253 13.699 -59.524 1.00 20.32 40 ALA B N 1
ATOM 2532 C CA . ALA B 1 74 ? -27.521 13.904 -58.113 1.00 20.09 40 ALA B CA 1
ATOM 2533 C C . ALA B 1 74 ? -28.473 15.105 -57.847 1.00 20.39 40 ALA B C 1
ATOM 2534 O O . ALA B 1 74 ? -29.416 14.968 -57.103 1.00 21.06 40 ALA B O 1
ATOM 2536 N N . ILE B 1 75 ? -28.211 16.267 -58.444 1.00 20.73 41 ILE B N 1
ATOM 2537 C CA . ILE B 1 75 ? -29.090 17.443 -58.303 1.00 20.18 41 ILE B CA 1
ATOM 2538 C C . ILE B 1 75 ? -30.506 17.137 -58.790 1.00 19.81 41 ILE B C 1
ATOM 2539 O O . ILE B 1 75 ? -31.441 17.461 -58.111 1.00 19.11 41 ILE B O 1
ATOM 2544 N N . VAL B 1 76 ? -30.641 16.488 -59.948 1.00 20.63 42 VAL B N 1
ATOM 2545 C CA . VAL B 1 76 ? -31.948 16.083 -60.456 1.00 21.25 42 VAL B CA 1
ATOM 2546 C C . VAL B 1 76 ? -32.633 15.144 -59.478 1.00 22.56 42 VAL B C 1
ATOM 2547 O O . VAL B 1 76 ? -33.836 15.322 -59.194 1.00 23.17 42 VAL B O 1
ATOM 2551 N N . HIS B 1 77 ? -31.894 14.153 -58.955 1.00 22.82 43 HIS B N 1
ATOM 2552 C CA . HIS B 1 77 ? -32.495 13.230 -57.992 1.00 22.54 43 HIS B CA 1
ATOM 2553 C C . HIS B 1 77 ? -32.974 13.901 -56.693 1.00 23.00 43 HIS B C 1
ATOM 2554 O O . HIS B 1 77 ? -33.832 13.348 -56.006 1.00 22.24 43 HIS B O 1
ATOM 2561 N N . GLY B 1 78 ? -32.396 15.066 -56.353 1.00 23.02 44 GLY B N 1
ATOM 2562 C CA . GLY B 1 78 ? -32.733 15.776 -55.106 1.00 22.07 44 GLY B CA 1
ATOM 2563 C C . GLY B 1 78 ? -31.571 16.111 -54.183 1.00 21.60 44 GLY B C 1
ATOM 2564 O O . GLY B 1 78 ? -31.765 16.732 -53.160 1.00 21.40 44 GLY B O 1
ATOM 2565 N N . TYR B 1 79 ? -30.354 15.715 -54.504 1.00 21.43 45 TYR B N 1
ATOM 2566 C CA . TYR B 1 79 ? -29.237 16.228 -53.689 1.00 22.69 45 TYR B CA 1
ATOM 2567 C C . TYR B 1 79 ? -29.179 17.750 -53.765 1.00 22.09 45 TYR B C 1
ATOM 2568 O O . TYR B 1 79 ? -29.377 18.352 -54.831 1.00 21.34 45 TYR B O 1
ATOM 2577 N N . ARG B 1 80 ? -28.953 18.352 -52.606 1.00 22.05 46 ARG B N 1
ATOM 2578 C CA . ARG B 1 80 ? -28.869 19.793 -52.494 1.00 22.11 46 ARG B CA 1
ATOM 2579 C C . ARG B 1 80 ? -27.498 20.228 -51.935 1.00 22.58 46 ARG B C 1
ATOM 2580 O O . ARG B 1 80 ? -27.311 21.404 -51.631 1.00 21.88 46 ARG B O 1
ATOM 2588 N N . SER B 1 81 ? -26.555 19.271 -51.835 1.00 22.95 47 SER B N 1
ATOM 2589 C CA . SER B 1 81 ? -25.194 19.530 -51.353 1.00 23.44 47 SER B CA 1
ATOM 2590 C C . SER B 1 81 ? -24.157 18.887 -52.246 1.00 23.69 47 SER B C 1
ATOM 2591 O O . SER B 1 81 ? -24.231 17.696 -52.541 1.00 23.65 47 SER B O 1
ATOM 2594 N N . ILE B 1 82 ? -23.185 19.690 -52.686 1.00 24.00 48 ILE B N 1
ATOM 2595 C CA . ILE B 1 82 ? -22.071 19.189 -53.500 1.00 23.43 48 ILE B CA 1
ATOM 2596 C C . ILE B 1 82 ? -20.724 19.522 -52.847 1.00 23.89 48 ILE B C 1
ATOM 2597 O O . ILE B 1 82 ? -20.459 20.682 -52.481 1.00 23.23 48 ILE B O 1
ATOM 2602 N N . ASP B 1 83 ? -19.866 18.496 -52.755 1.00 23.30 49 ASP B N 1
ATOM 2603 C CA . ASP B 1 83 ? -18.582 18.632 -52.108 1.00 22.16 49 ASP B CA 1
ATOM 2604 C C . ASP B 1 83 ? -17.398 18.325 -53.034 1.00 21.66 49 ASP B C 1
ATOM 2605 O O . ASP B 1 83 ? -17.221 17.206 -53.485 1.00 20.87 49 ASP B O 1
ATOM 2610 N N . THR B 1 84 ? -16.551 19.327 -53.237 1.00 20.92 50 THR B N 1
ATOM 2611 C CA . THR B 1 84 ? -15.347 19.179 -54.042 1.00 21.18 50 THR B CA 1
ATOM 2612 C C . THR B 1 84 ? -14.095 19.766 -53.316 1.00 21.34 50 THR B C 1
ATOM 2613 O O . THR B 1 84 ? -14.170 20.157 -52.158 1.00 20.29 50 THR B O 1
ATOM 2617 N N . ALA B 1 85 ? -12.968 19.819 -54.024 1.00 21.66 51 ALA B N 1
ATOM 2618 C CA . ALA B 1 85 ? -11.704 20.251 -53.484 1.00 22.63 51 ALA B CA 1
ATOM 2619 C C . ALA B 1 85 ? -10.829 20.619 -54.657 1.00 23.34 51 ALA B C 1
ATOM 2620 O O . ALA B 1 85 ? -10.745 19.861 -55.616 1.00 24.49 51 ALA B O 1
ATOM 2622 N N . ALA B 1 86 ? -10.157 21.754 -54.563 1.00 23.47 52 ALA B N 1
ATOM 2623 C CA . ALA B 1 86 ? -9.205 22.182 -55.589 1.00 24.58 52 ALA B CA 1
ATOM 2624 C C . ALA B 1 86 ? -8.244 21.101 -56.084 1.00 24.17 52 ALA B C 1
ATOM 2625 O O . ALA B 1 86 ? -8.040 20.978 -57.299 1.00 24.23 52 ALA B O 1
ATOM 2627 N N . ILE B 1 87 ? -7.637 20.359 -55.152 1.00 24.26 53 ILE B N 1
ATOM 2628 C CA . ILE B 1 87 ? -6.559 19.395 -55.480 1.00 24.29 53 ILE B CA 1
ATOM 2629 C C . ILE B 1 87 ? -7.033 18.297 -56.427 1.00 24.86 53 ILE B C 1
ATOM 2630 O O . ILE B 1 87 ? -6.231 17.771 -57.199 1.00 25.62 53 ILE B O 1
ATOM 2635 N N . TYR B 1 88 ? -8.325 17.969 -56.399 1.00 25.00 54 TYR B N 1
ATOM 2636 C CA . TYR B 1 88 ? -8.804 16.905 -57.275 1.00 26.01 54 TYR B CA 1
ATOM 2637 C C . TYR B 1 88 ? -8.726 17.254 -58.757 1.00 25.29 54 TYR B C 1
ATOM 2638 O O . TYR B 1 88 ? -8.815 16.370 -59.598 1.00 25.54 54 TYR B O 1
ATOM 2647 N N . GLY B 1 89 ? -8.512 18.535 -59.070 1.00 24.44 55 GLY B N 1
ATOM 2648 C CA . GLY B 1 89 ? -8.261 18.960 -60.457 1.00 23.19 55 GLY B CA 1
ATOM 2649 C C . GLY B 1 89 ? -9.480 18.762 -61.337 1.00 22.91 55 GLY B C 1
ATOM 2650 O O . GLY B 1 89 ? -9.338 18.535 -62.529 1.00 21.99 55 GLY B O 1
ATOM 2651 N N . ASN B 1 90 ? -10.682 18.830 -60.739 1.00 22.51 56 ASN B N 1
ATOM 2652 C CA . ASN B 1 90 ? -11.932 18.638 -61.484 1.00 22.03 56 ASN B CA 1
ATOM 2653 C C . ASN B 1 90 ? -13.083 19.609 -61.148 1.00 21.44 56 ASN B C 1
ATOM 2654 O O . ASN B 1 90 ? -14.268 19.313 -61.382 1.00 21.47 56 ASN B O 1
ATOM 2659 N N . GLU B 1 91 ? -12.737 20.787 -60.632 1.00 20.95 57 GLU B N 1
ATOM 2660 C CA . GLU B 1 91 ? -13.776 21.769 -60.269 1.00 20.42 57 GLU B CA 1
ATOM 2661 C C . GLU B 1 91 ? -14.576 22.290 -61.449 1.00 20.38 57 GLU B C 1
ATOM 2662 O O . GLU B 1 91 ? -15.788 22.500 -61.314 1.00 22.01 57 GLU B O 1
ATOM 2668 N N . ALA B 1 92 ? -13.933 22.473 -62.599 1.00 19.34 58 ALA B N 1
ATOM 2669 C CA . ALA B 1 92 ? -14.647 22.868 -63.805 1.00 19.87 58 ALA B CA 1
ATOM 2670 C C . ALA B 1 92 ? -15.711 21.855 -64.306 1.00 20.14 58 ALA B C 1
ATOM 2671 O O . ALA B 1 92 ? -16.755 22.242 -64.870 1.00 20.21 58 ALA B O 1
ATOM 2673 N N . GLY B 1 93 ? -15.414 20.566 -64.143 1.00 20.05 59 GLY B N 1
ATOM 2674 C CA . GLY B 1 93 ? -16.401 19.512 -64.345 1.00 20.36 59 GLY B CA 1
ATOM 2675 C C . GLY B 1 93 ? -17.515 19.504 -63.303 1.00 21.07 59 GLY B C 1
ATOM 2676 O O . GLY B 1 93 ? -18.680 19.248 -63.656 1.00 20.42 59 GLY B O 1
ATOM 2677 N N . VAL B 1 94 ? -17.183 19.740 -62.016 1.00 22.15 60 VAL B N 1
ATOM 2678 C CA . VAL B 1 94 ? -18.262 19.864 -61.022 1.00 22.50 60 VAL B CA 1
ATOM 2679 C C . VAL B 1 94 ? -19.155 21.094 -61.266 1.00 22.75 60 VAL B C 1
ATOM 2680 O O . VAL B 1 94 ? -20.395 21.005 -61.151 1.00 23.68 60 VAL B O 1
ATOM 2684 N N . GLY B 1 95 ? -18.548 22.197 -61.698 1.00 21.63 61 GLY B N 1
ATOM 2685 C CA . GLY B 1 95 ? -19.305 23.394 -62.050 1.00 20.63 61 GLY B CA 1
ATOM 2686 C C . GLY B 1 95 ? -20.260 23.231 -63.225 1.00 20.44 61 GLY B C 1
ATOM 2687 O O . GLY B 1 95 ? -21.354 23.779 -63.179 1.00 20.82 61 GLY B O 1
ATOM 2688 N N . GLU B 1 96 ? -19.851 22.491 -64.265 1.00 19.92 62 GLU B N 1
ATOM 2689 C CA . GLU B 1 96 ? -20.743 22.021 -65.336 1.00 19.88 62 GLU B CA 1
ATOM 2690 C C . GLU B 1 96 ? -21.917 21.137 -64.883 1.00 20.25 62 GLU B C 1
ATOM 2691 O O . GLU B 1 96 ? -23.034 21.321 -65.351 1.00 19.36 62 GLU B O 1
ATOM 2697 N N . GLY B 1 97 ? -21.666 20.214 -63.956 1.00 20.96 63 GLY B N 1
ATOM 2698 C CA . GLY B 1 97 ? -22.723 19.379 -63.350 1.00 20.97 63 GLY B CA 1
ATOM 2699 C C . GLY B 1 97 ? -23.682 20.250 -62.533 1.00 21.56 63 GLY B C 1
ATOM 2700 O O . GLY B 1 97 ? -24.885 20.068 -62.605 1.00 22.09 63 GLY B O 1
ATOM 2701 N N . ILE B 1 98 ? -23.145 21.214 -61.778 1.00 21.33 64 ILE B N 1
ATOM 2702 C CA . ILE B 1 98 ? -23.967 22.200 -61.058 1.00 21.14 64 ILE B CA 1
ATOM 2703 C C . ILE B 1 98 ? -24.780 23.061 -62.036 1.00 20.73 64 ILE B C 1
ATOM 2704 O O . ILE B 1 98 ? -25.979 23.223 -61.888 1.00 21.58 64 ILE B O 1
ATOM 2709 N N . ARG B 1 99 ? -24.098 23.633 -63.024 1.00 20.62 65 ARG B N 1
ATOM 2710 C CA . ARG B 1 99 ? -24.741 24.443 -64.066 1.00 20.33 65 ARG B CA 1
ATOM 2711 C C . ARG B 1 99 ? -25.898 23.698 -64.776 1.00 20.82 65 ARG B C 1
ATOM 2712 O O . ARG B 1 99 ? -26.986 24.238 -64.939 1.00 21.51 65 ARG B O 1
ATOM 2720 N N . GLU B 1 100 ? -25.654 22.454 -65.189 1.00 20.95 66 GLU B N 1
ATOM 2721 C CA . GLU B 1 100 ? -26.643 21.663 -65.915 1.00 20.35 66 GLU B CA 1
ATOM 2722 C C . GLU B 1 100 ? -27.708 21.150 -64.958 1.00 19.67 66 GLU B C 1
ATOM 2723 O O . GLU B 1 100 ? -28.879 21.120 -65.316 1.00 19.64 66 GLU B O 1
ATOM 2729 N N . GLY B 1 101 ? -27.310 20.808 -63.729 1.00 19.43 67 GLY B N 1
ATOM 2730 C CA . GLY B 1 101 ? -28.235 20.246 -62.706 1.00 19.90 67 GLY B CA 1
ATOM 2731 C C . GLY B 1 101 ? -29.288 21.235 -62.214 1.00 20.53 67 GLY B C 1
ATOM 2732 O O . GLY B 1 101 ? -30.445 20.860 -61.952 1.00 19.46 67 GLY B O 1
ATOM 2733 N N . ILE B 1 102 ? -28.855 22.497 -62.078 1.00 21.02 68 ILE B N 1
ATOM 2734 C CA . ILE B 1 102 ? -29.714 23.633 -61.776 1.00 22.18 68 ILE B CA 1
ATOM 2735 C C . ILE B 1 102 ? -30.812 23.804 -62.835 1.00 22.71 68 ILE B C 1
ATOM 2736 O O . ILE B 1 102 ? -31.995 23.916 -62.494 1.00 23.45 68 ILE B O 1
ATOM 2741 N N . GLU B 1 103 ? -30.419 23.822 -64.106 1.00 23.90 69 GLU B N 1
ATOM 2742 C CA . GLU B 1 103 ? -31.371 23.926 -65.181 1.00 25.52 69 GLU B CA 1
ATOM 2743 C C . GLU B 1 103 ? -32.331 22.709 -65.231 1.00 26.39 69 GLU B C 1
ATOM 2744 O O . GLU B 1 103 ? -33.546 22.897 -65.275 1.00 25.87 69 GLU B O 1
ATOM 2750 N N . GLU B 1 104 ? -31.848 21.472 -65.184 1.00 27.33 70 GLU B N 1
ATOM 2751 C CA . GLU B 1 104 ? -32.870 20.454 -65.326 1.00 29.25 70 GLU B CA 1
ATOM 2752 C C . GLU B 1 104 ? -33.701 20.084 -64.122 1.00 29.20 70 GLU B C 1
ATOM 2753 O O . GLU B 1 104 ? -34.833 19.642 -64.301 1.00 28.69 70 GLU B O 1
ATOM 2759 N N . ALA B 1 105 ? -33.177 20.296 -62.911 1.00 28.76 71 ALA B N 1
ATOM 2760 C CA . ALA B 1 105 ? -34.043 20.244 -61.721 1.00 28.08 71 ALA B CA 1
ATOM 2761 C C . ALA B 1 105 ? -35.047 21.441 -61.614 1.00 27.38 71 ALA B C 1
ATOM 2762 O O . ALA B 1 105 ? -35.971 21.396 -60.798 1.00 28.10 71 ALA B O 1
ATOM 2764 N N . GLY B 1 106 ? -34.863 22.507 -62.409 1.00 26.85 72 GLY B N 1
ATOM 2765 C CA . GLY B 1 106 ? -35.700 23.730 -62.280 1.00 25.33 72 GLY B CA 1
ATOM 2766 C C . GLY B 1 106 ? -35.588 24.432 -60.921 1.00 25.78 72 GLY B C 1
ATOM 2767 O O . GLY B 1 106 ? -36.610 24.827 -60.309 1.00 24.97 72 GLY B O 1
ATOM 2768 N N . ILE B 1 107 ? -34.346 24.571 -60.434 1.00 24.78 73 ILE B N 1
ATOM 2769 C CA . ILE B 1 107 ? -34.080 25.169 -59.114 1.00 24.57 73 ILE B CA 1
ATOM 2770 C C . ILE B 1 107 ? -33.233 26.430 -59.303 1.00 25.17 73 ILE B C 1
ATOM 2771 O O . ILE B 1 107 ? -33.087 26.883 -60.436 1.00 25.91 73 ILE B O 1
ATOM 2776 N N . SER B 1 108 ? -32.707 26.999 -58.221 1.00 24.33 74 SER B N 1
ATOM 2777 C CA . SER B 1 108 ? -31.752 28.109 -58.305 1.00 25.30 74 SER B CA 1
ATOM 2778 C C . SER B 1 108 ? -30.415 27.781 -57.611 1.00 24.24 74 SER B C 1
ATOM 2779 O O . SER B 1 108 ? -30.318 26.852 -56.830 1.00 23.03 74 SER B O 1
ATOM 2782 N N . ARG B 1 109 ? -29.411 28.593 -57.900 1.00 24.62 75 ARG B N 1
ATOM 2783 C CA . ARG B 1 109 ? -28.121 28.595 -57.181 1.00 25.23 75 ARG B CA 1
ATOM 2784 C C . ARG B 1 109 ? -28.296 28.471 -55.660 1.00 25.54 75 ARG B C 1
ATOM 2785 O O . ARG B 1 109 ? -27.642 27.664 -55.016 1.00 26.23 75 ARG B O 1
ATOM 2793 N N . GLU B 1 110 ? -29.248 29.222 -55.137 1.00 26.41 76 GLU B N 1
ATOM 2794 C CA . GLU B 1 110 ? -29.448 29.437 -53.728 1.00 28.00 76 GLU B CA 1
ATOM 2795 C C . GLU B 1 110 ? -29.928 28.197 -52.999 1.00 27.48 76 GLU B C 1
ATOM 2796 O O . GLU B 1 110 ? -29.686 28.033 -51.827 1.00 28.13 76 GLU B O 1
ATOM 2802 N N . ASP B 1 111 ? -30.633 27.350 -53.723 1.00 26.62 77 ASP B N 1
ATOM 2803 C CA . ASP B 1 111 ? -31.201 26.115 -53.230 1.00 25.82 77 ASP B CA 1
ATOM 2804 C C . ASP B 1 111 ? -30.092 25.064 -53.020 1.00 25.76 77 ASP B C 1
ATOM 2805 O O . ASP B 1 111 ? -30.320 24.027 -52.409 1.00 26.92 77 ASP B O 1
ATOM 2810 N N . LEU B 1 112 ? -28.894 25.343 -53.515 1.00 24.08 78 LEU B N 1
ATOM 2811 C CA . LEU B 1 112 ? -27.765 24.409 -53.439 1.00 23.75 78 LEU B CA 1
ATOM 2812 C C . LEU B 1 112 ? -26.712 24.798 -52.411 1.00 22.77 78 LEU B C 1
ATOM 2813 O O . LEU B 1 112 ? -26.472 25.958 -52.180 1.00 23.30 78 LEU B O 1
ATOM 2818 N N . PHE B 1 113 ? -26.084 23.807 -51.814 1.00 22.93 79 PHE B N 1
ATOM 2819 C CA . PHE B 1 113 ? -24.980 24.043 -50.883 1.00 23.51 79 PHE B CA 1
ATOM 2820 C C . PHE B 1 113 ? -23.670 23.506 -51.513 1.00 23.13 79 PHE B C 1
ATOM 2821 O O . PHE B 1 113 ? -23.511 22.312 -51.680 1.00 22.88 79 PHE B O 1
ATOM 2829 N N . ILE B 1 114 ? -22.785 24.421 -51.929 1.00 23.25 80 ILE B N 1
ATOM 2830 C CA . ILE B 1 114 ? -21.523 24.085 -52.589 1.00 23.02 80 ILE B CA 1
ATOM 2831 C C . ILE B 1 114 ? -20.346 24.250 -51.653 1.00 23.39 80 ILE B C 1
ATOM 2832 O O . ILE B 1 114 ? -20.170 25.290 -51.076 1.00 22.97 80 ILE B O 1
ATOM 2837 N N . THR B 1 115 ? -19.536 23.200 -51.526 1.00 24.51 81 THR B N 1
ATOM 2838 C CA . THR B 1 115 ? -18.326 23.207 -50.677 1.00 24.36 81 THR B CA 1
ATOM 2839 C C . THR B 1 115 ? -17.094 22.978 -51.520 1.00 23.33 81 THR B C 1
ATOM 2840 O O . THR B 1 115 ? -17.102 22.120 -52.366 1.00 24.17 81 THR B O 1
ATOM 2844 N N . SER B 1 116 ? -16.052 23.772 -51.310 1.00 23.88 82 SER B N 1
ATOM 2845 C CA . SER B 1 116 ? -14.724 23.455 -51.858 1.00 23.44 82 SER B CA 1
ATOM 2846 C C . SER B 1 116 ? -13.664 23.619 -50.799 1.00 22.74 82 SER B C 1
ATOM 2847 O O . SER B 1 116 ? -13.989 23.978 -49.656 1.00 22.37 82 SER B O 1
ATOM 2850 N N . LYS B 1 117 ? -12.420 23.279 -51.156 1.00 22.31 83 LYS B N 1
ATOM 2851 C CA . LYS B 1 117 ? -11.291 23.237 -50.198 1.00 21.99 83 LYS B CA 1
ATOM 2852 C C . LYS B 1 117 ? -10.036 23.854 -50.792 1.00 22.88 83 LYS B C 1
ATOM 2853 O O . LYS B 1 117 ? -9.771 23.678 -52.006 1.00 22.24 83 LYS B O 1
ATOM 2859 N N . VAL B 1 118 ? -9.265 24.553 -49.938 1.00 23.11 84 VAL B N 1
ATOM 2860 C CA . VAL B 1 118 ? -7.935 25.067 -50.294 1.00 23.43 84 VAL B CA 1
ATOM 2861 C C . VAL B 1 118 ? -6.890 23.980 -50.150 1.00 23.50 84 VAL B C 1
ATOM 2862 O O . VAL B 1 118 ? -6.703 23.474 -49.041 1.00 22.90 84 VAL B O 1
ATOM 2866 N N . TRP B 1 119 ? -6.131 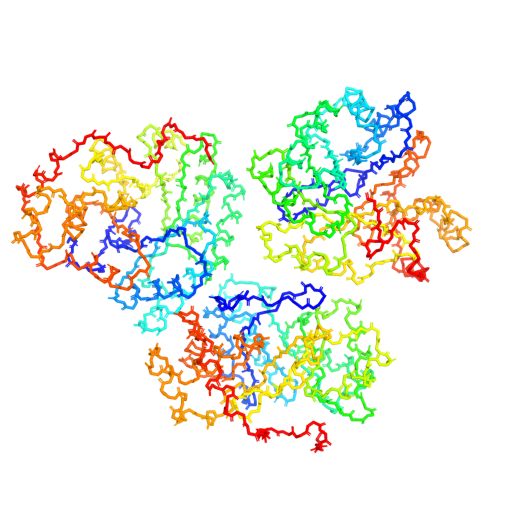23.716 -51.214 1.00 23.33 85 TRP B N 1
ATOM 2867 C CA . TRP B 1 119 ? -5.054 22.749 -51.139 1.00 24.01 85 TRP B CA 1
ATOM 2868 C C . TRP B 1 119 ? -3.833 23.209 -50.313 1.00 24.51 85 TRP B C 1
ATOM 2869 O O . TRP B 1 119 ? -3.524 24.411 -50.215 1.00 23.59 85 TRP B O 1
ATOM 2880 N N . ASN B 1 120 ? -3.119 22.221 -49.763 1.00 25.03 86 ASN B N 1
ATOM 2881 C CA . ASN B 1 120 ? -1.965 22.455 -48.887 1.00 25.41 86 ASN B CA 1
ATOM 2882 C C . ASN B 1 120 ? -0.997 23.479 -49.458 1.00 25.62 86 ASN B C 1
ATOM 2883 O O . ASN B 1 120 ? -0.532 24.346 -48.717 1.00 25.76 86 ASN B O 1
ATOM 2888 N N . ALA B 1 121 ? -0.747 23.409 -50.776 1.00 25.57 87 ALA B N 1
ATOM 2889 C CA . ALA B 1 121 ? 0.146 24.350 -51.474 1.00 25.61 87 ALA B CA 1
ATOM 2890 C C . ALA B 1 121 ? -0.324 25.831 -51.472 1.00 25.53 87 ALA B C 1
ATOM 2891 O O . ALA B 1 121 ? 0.490 26.751 -51.566 1.00 25.59 87 ALA B O 1
ATOM 2893 N N . ASP B 1 122 ? -1.627 26.056 -51.346 1.00 25.34 88 ASP B N 1
ATOM 2894 C CA . ASP B 1 122 ? -2.183 27.403 -51.425 1.00 25.07 88 ASP B CA 1
ATOM 2895 C C . ASP B 1 122 ? -2.523 27.951 -50.029 1.00 24.88 88 ASP B C 1
ATOM 2896 O O . ASP B 1 122 ? -3.216 28.973 -49.890 1.00 24.95 88 ASP B O 1
ATOM 2901 N N . LEU B 1 123 ? -2.008 27.280 -49.003 1.00 23.84 89 LEU B N 1
ATOM 2902 C CA . LEU B 1 123 ? -2.210 27.720 -47.621 1.00 23.54 89 LEU B CA 1
ATOM 2903 C C . LEU B 1 123 ? -1.364 28.946 -47.286 1.00 23.42 89 LEU B C 1
ATOM 2904 O O . LEU B 1 123 ? -0.152 28.964 -47.501 1.00 23.81 89 LEU B O 1
ATOM 2909 N N . GLY B 1 124 ? -2.023 29.974 -46.776 1.00 23.51 90 GLY B N 1
ATOM 2910 C CA . GLY B 1 124 ? -1.367 31.221 -46.397 1.00 24.83 90 GLY B CA 1
ATOM 2911 C C . GLY B 1 124 ? -2.349 32.353 -46.624 1.00 25.66 90 GLY B C 1
ATOM 2912 O O . GLY B 1 124 ? -3.394 32.160 -47.284 1.00 25.84 90 GLY B O 1
ATOM 2913 N N . TYR B 1 125 ? -2.032 33.537 -46.109 1.00 26.02 91 TYR B N 1
ATOM 2914 C CA . TYR B 1 125 ? -2.961 34.645 -46.259 1.00 26.94 91 TYR B CA 1
ATOM 2915 C C . TYR B 1 125 ? -3.381 34.946 -47.698 1.00 27.47 91 TYR B C 1
ATOM 2916 O O . TYR B 1 125 ? -4.537 34.733 -48.075 1.00 28.32 91 TYR B O 1
ATOM 2925 N N . GLU B 1 126 ? -2.427 35.420 -48.486 1.00 27.38 92 GLU B N 1
ATOM 2926 C CA . GLU B 1 126 ? -2.669 35.910 -49.830 1.00 27.97 92 GLU B CA 1
ATOM 2927 C C . GLU B 1 126 ? -2.853 34.761 -50.792 1.00 27.77 92 GLU B C 1
ATOM 2928 O O . GLU B 1 126 ? -3.557 34.872 -51.798 1.00 27.75 92 GLU B O 1
ATOM 2934 N N . GLU B 1 127 ? -2.207 33.652 -50.473 1.00 27.69 93 GLU B N 1
ATOM 2935 C CA . GLU B 1 127 ? -2.271 32.507 -51.334 1.00 27.94 93 GLU B CA 1
ATOM 2936 C C . GLU B 1 127 ? -3.643 31.828 -51.216 1.00 27.20 93 GLU B C 1
ATOM 2937 O O . GLU B 1 127 ? -4.172 31.325 -52.200 1.00 26.78 93 GLU B O 1
ATOM 2943 N N . THR B 1 128 ? -4.238 31.875 -50.032 1.00 26.28 94 THR B N 1
ATOM 2944 C CA . THR B 1 128 ? -5.570 31.307 -49.852 1.00 25.67 94 THR B CA 1
ATOM 2945 C C . THR B 1 128 ? -6.741 32.152 -50.443 1.00 25.11 94 THR B C 1
ATOM 2946 O O . THR B 1 128 ? -7.739 31.581 -50.925 1.00 24.06 94 THR B O 1
ATOM 2950 N N . LEU B 1 129 ? -6.597 33.483 -50.397 1.00 24.05 95 LEU B N 1
ATOM 2951 C CA . LEU B 1 129 ? -7.539 34.422 -51.003 1.00 23.95 95 LEU B CA 1
ATOM 2952 C C . LEU B 1 129 ? -7.594 34.253 -52.527 1.00 23.64 95 LEU B C 1
ATOM 2953 O O . LEU B 1 129 ? -8.684 34.351 -53.154 1.00 23.39 95 LEU B O 1
ATOM 2958 N N . ALA B 1 130 ? -6.407 34.008 -53.102 1.00 22.66 96 ALA B N 1
ATOM 2959 C CA . ALA B 1 130 ? -6.212 33.731 -54.525 1.00 21.56 96 ALA B CA 1
ATOM 2960 C C . ALA B 1 130 ? -6.673 32.329 -54.919 1.00 21.93 96 ALA B C 1
ATOM 2961 O O . ALA B 1 130 ? -7.258 32.160 -55.976 1.00 21.44 96 ALA B O 1
ATOM 2963 N N . ALA B 1 131 ? -6.453 31.330 -54.055 1.00 22.24 97 ALA B N 1
ATOM 2964 C CA . ALA B 1 131 ? -7.005 29.988 -54.268 1.00 22.32 97 ALA B CA 1
ATOM 2965 C C . ALA B 1 131 ? -8.515 30.020 -54.417 1.00 22.78 97 ALA B C 1
ATOM 2966 O O . ALA B 1 131 ? -9.057 29.322 -55.233 1.00 23.42 97 ALA B O 1
ATOM 2968 N N . PHE B 1 132 ? -9.189 30.823 -53.596 1.00 24.52 98 PHE B N 1
ATOM 2969 C CA . PHE B 1 132 ? -10.655 30.864 -53.524 1.00 24.91 98 PHE B CA 1
ATOM 2970 C C . PHE B 1 132 ? -11.230 31.424 -54.814 1.00 25.18 98 PHE B C 1
ATOM 2971 O O . PHE B 1 132 ? -12.180 30.866 -55.372 1.00 25.23 98 PHE B O 1
ATOM 2979 N N . GLU B 1 133 ? -10.632 32.525 -55.284 1.00 26.20 99 GLU B N 1
ATOM 2980 C CA . GLU B 1 133 ? -10.953 33.123 -56.575 1.00 26.65 99 GLU B CA 1
ATOM 2981 C C . GLU B 1 133 ? -10.824 32.110 -57.686 1.00 26.22 99 GLU B C 1
ATOM 2982 O O . GLU B 1 133 ? -11.696 32.056 -58.546 1.00 25.65 99 GLU B O 1
ATOM 2988 N N . THR B 1 134 ? -9.738 31.325 -57.694 1.00 26.03 100 THR B N 1
ATOM 2989 C CA . THR B 1 134 ? -9.588 30.392 -58.802 1.00 26.51 100 THR B CA 1
ATOM 2990 C C . THR B 1 134 ? -10.595 29.245 -58.709 1.00 25.68 100 THR B C 1
ATOM 2991 O O . THR B 1 134 ? -11.028 28.758 -59.730 1.00 25.41 100 THR B O 1
ATOM 2995 N N . SER B 1 135 ? -11.020 28.879 -57.493 1.00 25.18 101 SER B N 1
ATOM 2996 C CA . SER B 1 135 ? -12.103 27.891 -57.300 1.00 24.08 101 SER B CA 1
ATOM 2997 C C . SER B 1 135 ? -13.424 28.380 -57.822 1.00 23.54 101 SER B C 1
ATOM 2998 O O . SER B 1 135 ? -14.099 27.681 -58.576 1.00 23.83 101 SER B O 1
ATOM 3001 N N . LEU B 1 136 ? -13.819 29.573 -57.406 1.00 23.46 102 LEU B N 1
ATOM 3002 C CA . LEU B 1 136 ? -15.055 30.168 -57.936 1.00 23.11 102 LEU B CA 1
ATOM 3003 C C . LEU B 1 136 ? -15.064 30.198 -59.458 1.00 23.63 102 LEU B C 1
ATOM 3004 O O . LEU B 1 136 ? -16.070 29.825 -60.102 1.00 24.55 102 LEU B O 1
ATOM 3009 N N . SER B 1 137 ? -13.951 30.670 -60.010 1.00 22.63 103 SER B N 1
ATOM 3010 C CA . SER B 1 137 ? -13.784 30.788 -61.436 1.00 22.50 103 SER B CA 1
ATOM 3011 C C . SER B 1 137 ? -13.978 29.410 -62.142 1.00 22.03 103 SER B C 1
ATOM 3012 O O . SER B 1 137 ? -14.776 29.282 -63.088 1.00 21.40 103 SER B O 1
ATOM 3015 N N . LYS B 1 138 ? -13.291 28.381 -61.630 1.00 21.03 104 LYS B N 1
ATOM 3016 C CA . LYS B 1 138 ? -13.449 27.002 -62.116 1.00 20.27 104 LYS B CA 1
ATOM 3017 C C . LYS B 1 138 ? -14.880 26.510 -61.976 1.00 19.29 104 LYS B C 1
ATOM 3018 O O . LYS B 1 138 ? -15.469 25.929 -62.904 1.00 17.44 104 LYS B O 1
ATOM 3024 N N . LEU B 1 139 ? -15.460 26.799 -60.826 1.00 19.22 105 LEU B N 1
ATOM 3025 C CA . LEU B 1 139 ? -16.806 26.303 -60.553 1.00 19.66 105 LEU B CA 1
ATOM 3026 C C . LEU B 1 139 ? -17.901 27.033 -61.325 1.00 20.35 105 LEU B C 1
ATOM 3027 O O . LEU B 1 139 ? -18.977 26.481 -61.483 1.00 20.31 105 LEU B O 1
ATOM 3032 N N . GLY B 1 140 ? -17.616 28.242 -61.827 1.00 20.49 106 GLY B N 1
ATOM 3033 C CA . GLY B 1 140 ? -18.660 29.026 -62.506 1.00 21.30 106 GLY B CA 1
ATOM 3034 C C . GLY B 1 140 ? -19.603 29.716 -61.531 1.00 21.39 106 GLY B C 1
ATOM 3035 O O . GLY B 1 140 ? -20.753 30.024 -61.861 1.00 21.83 106 GLY B O 1
ATOM 3036 N N . LEU B 1 141 ? -19.097 29.981 -60.334 1.00 20.93 107 LEU B N 1
ATOM 3037 C CA . LEU B 1 141 ? -19.900 30.532 -59.251 1.00 21.16 107 LEU B CA 1
ATOM 3038 C C . LEU B 1 141 ? -19.347 31.907 -58.828 1.00 21.64 107 LEU B C 1
ATOM 3039 O O . LEU B 1 141 ? -18.243 32.303 -59.279 1.00 21.20 107 LEU B O 1
ATOM 3044 N N . ASP B 1 142 ? -20.108 32.619 -57.984 1.00 21.32 108 ASP B N 1
ATOM 3045 C CA . ASP B 1 142 ? -19.635 33.862 -57.384 1.00 21.72 108 ASP B CA 1
ATOM 3046 C C . ASP B 1 142 ? -19.739 33.894 -55.858 1.00 21.44 108 ASP B C 1
ATOM 3047 O O . ASP B 1 142 ? -19.522 34.933 -55.209 1.00 22.06 108 ASP B O 1
ATOM 3052 N N . TYR B 1 143 ? -20.048 32.737 -55.288 1.00 21.60 109 TYR B N 1
ATOM 3053 C CA . TYR B 1 143 ? -19.892 32.498 -53.862 1.00 21.53 109 TYR B CA 1
ATOM 3054 C C . TYR B 1 143 ? -19.886 30.988 -53.614 1.00 21.79 109 TYR B C 1
ATOM 3055 O O . TYR B 1 143 ? -20.371 30.173 -54.455 1.00 21.35 109 TYR B O 1
ATOM 3064 N N . LEU B 1 144 ? -19.328 30.630 -52.461 1.00 20.73 110 LEU B N 1
ATOM 3065 C CA . LEU B 1 144 ? -19.393 29.284 -51.966 1.00 21.58 110 LEU B CA 1
ATOM 3066 C C . LEU B 1 144 ? -20.201 29.321 -50.672 1.00 21.56 110 LEU B C 1
ATOM 3067 O O . LEU B 1 144 ? -20.229 30.336 -49.961 1.00 19.39 110 LEU B O 1
ATOM 3072 N N . ASP B 1 145 ? -20.903 28.221 -50.408 1.00 21.64 111 ASP B N 1
ATOM 3073 C CA . ASP B 1 145 ? -21.655 28.097 -49.168 1.00 22.22 111 ASP B CA 1
ATOM 3074 C C . ASP B 1 145 ? -20.709 27.674 -48.045 1.00 22.04 111 ASP B C 1
ATOM 3075 O O . ASP B 1 145 ? -20.934 28.000 -46.889 1.00 22.39 111 ASP B O 1
ATOM 3080 N N . LEU B 1 146 ? -19.667 26.932 -48.400 1.00 20.70 112 LEU B N 1
ATOM 3081 C CA . LEU B 1 146 ? -18.660 26.508 -47.432 1.00 21.48 112 LEU B CA 1
ATOM 3082 C C . LEU B 1 146 ? -17.297 26.377 -48.105 1.00 22.17 112 LEU B C 1
ATOM 3083 O O . LEU B 1 146 ? -17.185 25.942 -49.247 1.00 21.53 112 LEU B O 1
ATOM 3088 N N . TYR B 1 147 ? -16.269 26.794 -47.375 1.00 23.10 113 TYR B N 1
ATOM 3089 C CA . TYR B 1 147 ? -14.905 26.642 -47.822 1.00 23.98 113 TYR B CA 1
ATOM 3090 C C . TYR B 1 147 ? -14.099 26.027 -46.684 1.00 23.63 113 TYR B C 1
ATOM 3091 O O . TYR B 1 147 ? -14.163 26.507 -45.537 1.00 23.41 113 TYR B O 1
ATOM 3100 N N . LEU B 1 148 ? -13.339 24.983 -47.009 1.00 23.43 114 LEU B N 1
ATOM 3101 C CA . LEU B 1 148 ? -12.515 24.274 -46.006 1.00 24.18 114 LEU B CA 1
ATOM 3102 C C . LEU B 1 148 ? -11.009 24.362 -46.215 1.00 23.91 114 LEU B C 1
ATOM 3103 O O . LEU B 1 148 ? -10.534 24.430 -47.350 1.00 23.77 114 LEU B O 1
ATOM 3108 N N . ILE B 1 149 ? -10.275 24.405 -45.092 1.00 23.97 115 ILE B N 1
ATOM 3109 C CA . ILE B 1 149 ? -8.857 24.055 -45.083 1.00 23.18 115 ILE B CA 1
ATOM 3110 C C . ILE B 1 149 ? -8.749 22.528 -45.209 1.00 23.10 115 ILE B C 1
ATOM 3111 O O . ILE B 1 149 ? -9.218 21.789 -44.341 1.00 22.40 115 ILE B O 1
ATOM 3116 N N . HIS B 1 150 ? -8.175 22.066 -46.310 1.00 22.78 116 HIS B N 1
ATOM 3117 C CA . HIS B 1 150 ? -8.071 20.627 -46.591 1.00 23.83 116 HIS B CA 1
ATOM 3118 C C . HIS B 1 150 ? -7.289 19.787 -45.569 1.00 24.13 116 HIS B C 1
ATOM 3119 O O . HIS B 1 150 ? -7.740 18.691 -45.193 1.00 24.43 116 HIS B O 1
ATOM 3126 N N . TRP B 1 151 ? -6.137 20.289 -45.104 1.00 24.14 117 TRP B N 1
ATOM 3127 C CA . TRP B 1 151 ? -5.292 19.532 -44.169 1.00 23.13 117 TRP B CA 1
ATOM 3128 C C . TRP B 1 151 ? -4.647 20.498 -43.194 1.00 23.40 117 TRP B C 1
ATOM 3129 O O . TRP B 1 151 ? -4.371 21.643 -43.565 1.00 23.17 117 TRP B O 1
ATOM 3140 N N . PRO B 1 152 ? -4.424 20.049 -41.935 1.00 23.69 118 PRO B N 1
ATOM 3141 C CA . PRO B 1 152 ? -3.722 20.850 -40.911 1.00 24.05 118 PRO B CA 1
ATOM 3142 C C . PRO B 1 152 ? -2.215 20.891 -41.115 1.00 24.17 118 PRO B C 1
ATOM 3143 O O . PRO B 1 152 ? -1.464 20.312 -40.325 1.00 24.00 118 PRO B O 1
ATOM 3147 N N . VAL B 1 153 ? -1.779 21.560 -42.180 1.00 24.63 119 VAL B N 1
ATOM 3148 C CA . VAL B 1 153 ? -0.343 21.713 -42.468 1.00 23.78 119 VAL B CA 1
ATOM 3149 C C . VAL B 1 153 ? 0.303 22.603 -41.419 1.00 24.78 119 VAL B C 1
ATOM 3150 O O . VAL B 1 153 ? -0.056 23.788 -41.321 1.00 24.14 119 VAL B O 1
ATOM 3154 N N . GLU B 1 154 ? 1.269 22.021 -40.676 1.00 25.39 120 GLU B N 1
ATOM 3155 C CA . GLU B 1 154 ? 2.033 22.698 -39.626 1.00 26.27 120 GLU B CA 1
ATOM 3156 C C . GLU B 1 154 ? 2.673 23.985 -40.126 1.00 26.24 120 GLU B C 1
ATOM 3157 O O . GLU B 1 154 ? 3.543 23.969 -41.026 1.00 26.30 120 GLU B O 1
ATOM 3163 N N . GLY B 1 155 ? 2.243 25.088 -39.510 1.00 25.95 121 GLY B N 1
ATOM 3164 C CA . GLY B 1 155 ? 2.818 26.403 -39.751 1.00 24.78 121 GLY B CA 1
ATOM 3165 C C . GLY B 1 155 ? 2.122 27.122 -40.881 1.00 24.27 121 GLY B C 1
ATOM 3166 O O . GLY B 1 155 ? 2.439 28.268 -41.157 1.00 23.93 121 GLY B O 1
ATOM 3167 N N . LYS B 1 156 ? 1.170 26.465 -41.542 1.00 23.01 122 LYS B N 1
ATOM 3168 C CA . LYS B 1 156 ? 0.526 27.113 -42.682 1.00 22.91 122 LYS B CA 1
ATOM 3169 C C . LYS B 1 156 ? -0.971 27.398 -42.475 1.00 23.11 122 LYS B C 1
ATOM 3170 O O . LYS B 1 156 ? -1.518 28.313 -43.113 1.00 22.73 122 LYS B O 1
ATOM 3176 N N . TYR B 1 157 ? -1.628 26.618 -41.600 1.00 22.30 123 TYR B N 1
ATOM 3177 C CA . TYR B 1 157 ? -3.089 26.610 -41.586 1.00 22.69 123 TYR B CA 1
ATOM 3178 C C . TYR B 1 157 ? -3.712 27.831 -40.917 1.00 23.24 123 TYR B C 1
ATOM 3179 O O . TYR B 1 157 ? -4.865 28.176 -41.220 1.00 23.49 123 TYR B O 1
ATOM 3188 N N . LYS B 1 158 ? -2.937 28.467 -40.023 1.00 23.59 124 LYS B N 1
ATOM 3189 C CA . LYS B 1 158 ? -3.355 29.639 -39.239 1.00 23.49 124 LYS B CA 1
ATOM 3190 C C . LYS B 1 158 ? -3.553 30.885 -40.125 1.00 23.58 124 LYS B C 1
ATOM 3191 O O . LYS B 1 158 ? -4.575 31.575 -40.012 1.00 23.82 124 LYS B O 1
ATOM 3197 N N . GLU B 1 159 ? -2.599 31.180 -41.006 1.00 22.88 125 GLU B N 1
ATOM 3198 C CA . GLU B 1 159 ? -2.779 32.328 -41.897 1.00 22.75 125 GLU B CA 1
ATOM 3199 C C . GLU B 1 159 ? -3.825 32.070 -42.964 1.00 22.07 125 GLU B C 1
ATOM 3200 O O . GLU B 1 159 ? -4.588 32.973 -43.349 1.00 22.04 125 GLU B O 1
ATOM 3206 N N . ALA B 1 160 ? -3.859 30.836 -43.442 1.00 22.22 126 ALA B N 1
ATOM 3207 C CA . ALA B 1 160 ? -4.907 30.392 -44.350 1.00 21.78 126 ALA B CA 1
ATOM 3208 C C . ALA B 1 160 ? -6.271 30.626 -43.733 1.00 22.35 126 ALA B C 1
ATOM 3209 O O . ALA B 1 160 ? -7.165 31.154 -44.403 1.00 23.04 126 ALA B O 1
ATOM 3211 N N . TRP B 1 161 ? -6.439 30.215 -42.476 1.00 22.34 127 TRP B N 1
ATOM 3212 C CA . TRP B 1 161 ? -7.692 30.407 -41.742 1.00 22.73 127 TRP B CA 1
ATOM 3213 C C . TRP B 1 161 ? -8.062 31.883 -41.639 1.00 23.14 127 TRP B C 1
ATOM 3214 O O . TRP B 1 161 ? -9.219 32.253 -41.849 1.00 22.82 127 TRP B O 1
ATOM 3225 N N . ARG B 1 162 ? -7.081 32.723 -41.289 1.00 24.08 128 ARG B N 1
ATOM 3226 C CA . ARG B 1 162 ? -7.262 34.178 -41.289 1.00 24.40 128 ARG B CA 1
ATOM 3227 C C . ARG B 1 162 ? -7.832 34.667 -42.625 1.00 24.56 128 ARG B C 1
ATOM 3228 O O . ARG B 1 162 ? -8.693 35.541 -42.629 1.00 25.76 128 ARG B O 1
ATOM 3236 N N . ALA B 1 163 ? -7.362 34.108 -43.746 1.00 24.15 129 ALA B N 1
ATOM 3237 C CA . ALA B 1 163 ? -7.921 34.418 -45.090 1.00 23.64 129 ALA B CA 1
ATOM 3238 C C . ALA B 1 163 ? -9.409 34.007 -45.256 1.00 23.66 129 ALA B C 1
ATOM 3239 O O . ALA B 1 163 ? -10.223 34.786 -45.756 1.00 23.32 129 ALA B O 1
ATOM 3241 N N . LEU B 1 164 ? -9.739 32.778 -44.850 1.00 23.80 130 LEU B N 1
ATOM 3242 C CA . LEU B 1 164 ? -11.113 32.335 -44.775 1.00 24.46 130 LEU B CA 1
ATOM 3243 C C . LEU B 1 164 ? -11.945 33.289 -43.929 1.00 25.23 130 LEU B C 1
ATOM 3244 O O . LEU B 1 164 ? -13.031 33.699 -44.350 1.00 26.51 130 LEU B O 1
ATOM 3249 N N . GLU B 1 165 ? -11.445 33.646 -42.749 1.00 25.77 131 GLU B N 1
ATOM 3250 C CA . GLU B 1 165 ? -12.086 34.679 -41.925 1.00 26.65 131 GLU B CA 1
ATOM 3251 C C . GLU B 1 165 ? -12.353 35.975 -42.713 1.00 26.93 131 GLU B C 1
ATOM 3252 O O . GLU B 1 165 ? -13.481 36.472 -42.679 1.00 27.07 131 GLU B O 1
ATOM 3258 N N . THR B 1 166 ? -11.366 36.503 -43.446 1.00 26.91 132 THR B N 1
ATOM 3259 C CA . THR B 1 166 ? -11.633 37.751 -44.157 1.00 27.69 132 THR B CA 1
ATOM 3260 C C . THR B 1 166 ? -12.734 37.563 -45.191 1.00 27.02 132 THR B C 1
ATOM 3261 O O . THR B 1 166 ? -13.660 38.366 -45.250 1.00 26.92 132 THR B O 1
ATOM 3265 N N . LEU B 1 167 ? -12.639 36.477 -45.959 1.00 26.96 133 LEU B N 1
ATOM 3266 C CA . LEU B 1 167 ? -13.586 36.156 -47.044 1.00 26.98 133 LEU B CA 1
ATOM 3267 C C . LEU B 1 167 ? -14.998 35.920 -46.535 1.00 27.70 133 LEU B C 1
ATOM 3268 O O . LEU B 1 167 ? -15.995 36.216 -47.229 1.00 28.40 133 LEU B O 1
ATOM 3273 N N . TYR B 1 168 ? -15.077 35.374 -45.329 1.00 27.39 134 TYR B N 1
ATOM 3274 C CA . TYR B 1 168 ? -16.343 35.148 -44.691 1.00 28.43 134 TYR B CA 1
ATOM 3275 C C . TYR B 1 168 ? -17.014 36.467 -44.258 1.00 29.25 134 TYR B C 1
ATOM 3276 O O . TYR B 1 168 ? -18.206 36.662 -44.478 1.00 29.50 134 TYR B O 1
ATOM 3285 N N . LYS B 1 169 ? -16.222 37.363 -43.704 1.00 30.53 135 LYS B N 1
ATOM 3286 C CA . LYS B 1 169 ? -16.675 38.680 -43.285 1.00 31.62 135 LYS B CA 1
ATOM 3287 C C . LYS B 1 169 ? -17.105 39.559 -44.460 1.00 31.66 135 LYS B C 1
ATOM 3288 O O . LYS B 1 169 ? -17.966 40.407 -44.324 1.00 31.66 135 LYS B O 1
ATOM 3294 N N . GLU B 1 170 ? -16.479 39.327 -45.603 1.00 31.96 136 GLU B N 1
ATOM 3295 C CA . GLU B 1 170 ? -16.774 39.985 -46.889 1.00 32.79 136 GLU B CA 1
ATOM 3296 C C . GLU B 1 170 ? -18.081 39.448 -47.496 1.00 31.87 136 GLU B C 1
ATOM 3297 O O . GLU B 1 170 ? -18.599 40.000 -48.464 1.00 31.24 136 GLU B O 1
ATOM 3303 N N . GLY B 1 171 ? -18.598 38.370 -46.916 1.00 31.63 137 GLY B N 1
ATOM 3304 C CA . GLY B 1 171 ? -19.878 37.809 -47.306 1.00 31.46 137 GLY B CA 1
ATOM 3305 C C . GLY B 1 171 ? -19.786 36.924 -48.538 1.00 31.64 137 GLY B C 1
ATOM 3306 O O . GLY B 1 171 ? -20.810 36.596 -49.146 1.00 31.09 137 GLY B O 1
ATOM 3307 N N . ARG B 1 172 ? -18.558 36.518 -48.879 1.00 31.51 138 ARG B N 1
ATOM 3308 C CA . ARG B 1 172 ? -18.294 35.717 -50.064 1.00 31.36 138 ARG B CA 1
ATOM 3309 C C . ARG B 1 172 ? -18.367 34.196 -49.809 1.00 31.39 138 ARG B C 1
ATOM 3310 O O . ARG B 1 172 ? -18.464 33.395 -50.760 1.00 30.98 138 ARG B O 1
ATOM 3318 N N . ILE B 1 173 ? -18.287 33.803 -48.537 1.00 31.06 139 ILE B N 1
ATOM 3319 C CA . ILE B 1 173 ? -18.515 32.413 -48.130 1.00 30.86 139 ILE B CA 1
ATOM 3320 C C . ILE B 1 173 ? -19.533 32.474 -47.002 1.00 30.32 139 ILE B C 1
ATOM 3321 O O . ILE B 1 173 ? -19.419 33.315 -46.107 1.00 30.90 139 ILE B O 1
ATOM 3326 N N A LYS B 1 174 ? -20.535 31.597 -47.051 0.50 29.43 140 LYS B N 1
ATOM 3327 N N B LYS B 1 174 ? -20.602 31.693 -47.179 0.50 29.43 140 LYS B N 1
ATOM 3328 C CA A LYS B 1 174 ? -21.594 31.554 -46.043 0.50 28.36 140 LYS B CA 1
ATOM 3329 C CA B LYS B 1 174 ? -21.585 31.347 -46.153 0.50 28.36 140 LYS B CA 1
ATOM 3330 C C A LYS B 1 174 ? -21.114 30.985 -44.693 0.50 27.23 140 LYS B C 1
ATOM 3331 C C B LYS B 1 174 ? -21.056 31.047 -44.762 0.50 27.23 140 LYS B C 1
ATOM 3332 O O A LYS B 1 174 ? -21.703 31.243 -43.610 0.50 27.00 140 LYS B O 1
ATOM 3333 O O B LYS B 1 174 ? -21.518 31.570 -43.744 0.50 27.00 140 LYS B O 1
ATOM 3344 N N . ALA B 1 175 ? -20.066 30.170 -44.773 1.00 25.75 141 ALA B N 1
ATOM 3345 C CA . ALA B 1 175 ? -19.601 29.402 -43.639 1.00 24.77 141 ALA B CA 1
ATOM 3346 C C . ALA B 1 175 ? -18.183 28.988 -43.962 1.00 24.38 141 ALA B C 1
ATOM 3347 O O . ALA B 1 175 ? -17.806 28.953 -45.108 1.00 24.15 141 ALA B O 1
ATOM 3349 N N . ILE B 1 176 ? -17.399 28.706 -42.922 1.00 25.27 142 ILE B N 1
ATOM 3350 C CA . ILE B 1 176 ? -15.972 28.347 -43.035 1.00 24.74 142 ILE B CA 1
ATOM 3351 C C . ILE B 1 176 ? -15.643 27.210 -42.047 1.00 23.86 142 ILE B C 1
ATOM 3352 O O . ILE B 1 176 ? -16.204 27.134 -40.967 1.00 23.33 142 ILE B O 1
ATOM 3357 N N . GLY B 1 177 ? -14.742 26.325 -42.455 1.00 23.13 143 GLY B N 1
ATOM 3358 C CA . GLY B 1 177 ? -14.392 25.164 -41.677 1.00 22.12 143 GLY B CA 1
ATOM 3359 C C . GLY B 1 177 ? -13.124 24.470 -42.123 1.00 21.39 143 GLY B C 1
ATOM 3360 O O . GLY B 1 177 ? -12.293 25.027 -42.829 1.00 21.12 143 GLY B O 1
ATOM 3361 N N . VAL B 1 178 ? -13.018 23.208 -41.754 1.00 21.29 144 VAL B N 1
ATOM 3362 C CA . VAL B 1 178 ? -11.735 22.544 -41.669 1.00 21.01 144 VAL B CA 1
ATOM 3363 C C . VAL B 1 178 ? -11.975 21.068 -42.064 1.00 21.19 144 VAL B C 1
ATOM 3364 O O . VAL B 1 178 ? -13.082 20.562 -41.936 1.00 21.47 144 VAL B O 1
ATOM 3368 N N A SER B 1 179 ? -10.946 20.412 -42.584 0.50 20.61 145 SER B N 1
ATOM 3369 N N B SER B 1 179 ? -10.953 20.419 -42.618 0.50 20.88 145 SER B N 1
ATOM 3370 C CA A SER B 1 179 ? -11.008 19.002 -42.884 0.50 19.50 145 SER B CA 1
ATOM 3371 C CA B SER B 1 179 ? -10.988 18.993 -42.891 0.50 20.10 145 SER B CA 1
ATOM 3372 C C A SER B 1 179 ? -9.761 18.350 -42.276 0.50 20.18 145 SER B C 1
ATOM 3373 C C B SER B 1 179 ? -9.751 18.350 -42.272 0.50 20.49 145 SER B C 1
ATOM 3374 O O A SER B 1 179 ? -8.680 18.955 -42.275 0.50 19.25 145 SER B O 1
ATOM 3375 O O B SER B 1 179 ? -8.659 18.943 -42.297 0.50 19.48 145 SER B O 1
ATOM 3380 N N . ASN B 1 180 ? -9.931 17.135 -41.730 1.00 20.83 146 ASN B N 1
ATOM 3381 C CA . ASN B 1 180 ? -8.837 16.351 -41.133 1.00 21.39 146 ASN B CA 1
ATOM 3382 C C . ASN B 1 180 ? -8.098 16.966 -39.952 1.00 21.30 146 ASN B C 1
ATOM 3383 O O . ASN B 1 180 ? -6.885 16.739 -39.788 1.00 20.74 146 ASN B O 1
ATOM 3388 N N . PHE B 1 181 ? -8.812 17.762 -39.162 1.00 20.48 147 PHE B N 1
ATOM 3389 C CA . PHE B 1 181 ? -8.223 18.414 -38.019 1.00 20.20 147 PHE B CA 1
ATOM 3390 C C . PHE B 1 181 ? -8.483 17.575 -36.782 1.00 20.48 147 PHE B C 1
ATOM 3391 O O . PHE B 1 181 ? -9.580 17.074 -36.566 1.00 21.21 147 PHE B O 1
ATOM 3399 N N . GLN B 1 182 ? -7.424 17.353 -36.022 1.00 20.88 148 GLN B N 1
ATOM 3400 C CA . GLN B 1 182 ? -7.495 16.694 -34.731 1.00 21.14 148 GLN B CA 1
ATOM 3401 C C . GLN B 1 182 ? -7.792 17.692 -33.624 1.00 21.20 148 GLN B C 1
ATOM 3402 O O . GLN B 1 182 ? -7.741 18.890 -33.844 1.00 20.86 148 GLN B O 1
ATOM 3408 N N . ILE B 1 183 ? -8.110 17.189 -32.436 1.00 21.51 149 ILE B N 1
ATOM 3409 C CA . ILE B 1 183 ? -8.344 18.062 -31.294 1.00 21.11 149 ILE B CA 1
ATOM 3410 C C . ILE B 1 183 ? -7.214 19.080 -31.110 1.00 21.27 149 ILE B C 1
ATOM 3411 O O . ILE B 1 183 ? -7.499 20.263 -31.036 1.00 22.19 149 ILE B O 1
ATOM 3416 N N . HIS B 1 184 ? -5.950 18.644 -31.077 1.00 21.28 150 HIS B N 1
ATOM 3417 C CA . HIS B 1 184 ? -4.843 19.591 -30.827 1.00 20.93 150 HIS B CA 1
ATOM 3418 C C . HIS B 1 184 ? -4.694 20.650 -31.898 1.00 20.62 150 HIS B C 1
ATOM 3419 O O . HIS B 1 184 ? -4.282 21.753 -31.594 1.00 20.44 150 HIS B O 1
ATOM 3426 N N . HIS B 1 185 ? -5.036 20.322 -33.147 1.00 21.12 151 HIS B N 1
ATOM 3427 C CA . HIS B 1 185 ? -5.041 21.304 -34.252 1.00 21.13 151 HIS B CA 1
ATOM 3428 C C . HIS B 1 185 ? -6.073 22.378 -34.008 1.00 21.67 151 HIS B C 1
ATOM 3429 O O . HIS B 1 185 ? -5.812 23.571 -34.178 1.00 22.01 151 HIS B O 1
ATOM 3436 N N . LEU B 1 186 ? -7.258 21.922 -33.614 1.00 23.01 152 LEU B N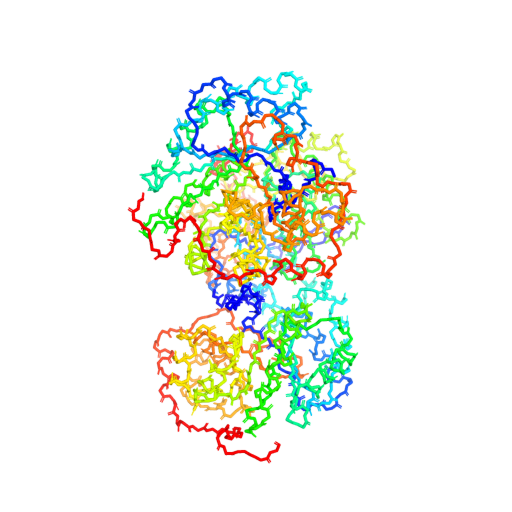 1
ATOM 3437 C CA . LEU B 1 186 ? -8.417 22.782 -33.363 1.00 23.76 152 LEU B CA 1
ATOM 3438 C C . LEU B 1 186 ? -8.127 23.709 -32.188 1.00 24.81 152 LEU B C 1
ATOM 3439 O O . LEU B 1 186 ? -8.490 24.902 -32.233 1.00 25.14 152 LEU B O 1
ATOM 3444 N N . GLU B 1 187 ? -7.472 23.166 -31.154 1.00 25.42 153 GLU B N 1
ATOM 3445 C CA . GLU B 1 187 ? -7.140 23.956 -29.963 1.00 27.00 153 GLU B CA 1
ATOM 3446 C C . GLU B 1 187 ? -6.065 24.994 -30.311 1.00 27.01 153 GLU B C 1
ATOM 3447 O O . GLU B 1 187 ? -6.101 26.138 -29.830 1.00 26.53 153 GLU B O 1
ATOM 3453 N N . ASP B 1 188 ? -5.124 24.596 -31.169 1.00 27.28 154 ASP B N 1
ATOM 3454 C CA . ASP B 1 188 ? -4.023 25.477 -31.563 1.00 27.94 154 ASP B CA 1
ATOM 3455 C C . ASP B 1 188 ? -4.536 26.581 -32.499 1.00 28.47 154 ASP B C 1
ATOM 3456 O O . ASP B 1 188 ? -4.146 27.741 -32.377 1.00 27.65 154 ASP B O 1
ATOM 3461 N N . LEU B 1 189 ? -5.462 26.206 -33.382 1.00 29.87 155 LEU B N 1
ATOM 3462 C CA . LEU B 1 189 ? -6.144 27.154 -34.257 1.00 31.02 155 LEU B CA 1
ATOM 3463 C C . LEU B 1 189 ? -6.957 28.175 -33.467 1.00 32.58 155 LEU B C 1
ATOM 3464 O O . LEU B 1 189 ? -6.888 29.378 -33.754 1.00 31.98 155 LEU B O 1
ATOM 3469 N N A MET B 1 190 ? -7.715 27.695 -32.479 0.50 34.29 156 MET B N 1
ATOM 3470 N N B MET B 1 190 ? -7.668 27.702 -32.455 0.50 34.29 156 MET B N 1
ATOM 3471 C CA A MET B 1 190 ? -8.537 28.585 -31.650 0.50 37.24 156 MET B CA 1
ATOM 3472 C CA B MET B 1 190 ? -8.500 28.559 -31.631 0.50 37.24 156 MET B CA 1
ATOM 3473 C C A MET B 1 190 ? -7.744 29.588 -30.803 0.50 36.55 156 MET B C 1
ATOM 3474 C C B MET B 1 190 ? -7.731 29.587 -30.812 0.50 36.55 156 MET B C 1
ATOM 3475 O O A MET B 1 190 ? -8.290 30.584 -30.350 0.50 37.08 156 MET B O 1
ATOM 3476 O O B MET B 1 190 ? -8.282 30.567 -30.358 0.50 37.08 156 MET B O 1
ATOM 3485 N N . THR B 1 191 ? -6.444 29.353 -30.648 1.00 36.87 157 THR B N 1
ATOM 3486 C CA . THR B 1 191 ? -5.543 30.334 -30.038 1.00 36.88 157 THR B CA 1
ATOM 3487 C C . THR B 1 191 ? -5.579 31.730 -30.701 1.00 36.96 157 THR B C 1
ATOM 3488 O O . THR B 1 191 ? -5.760 32.723 -30.007 1.00 37.27 157 THR B O 1
ATOM 3492 N N . ALA B 1 192 ? -5.425 31.832 -32.019 1.00 36.93 158 ALA B N 1
ATOM 3493 C CA . ALA B 1 192 ? -5.490 33.175 -32.644 1.00 37.01 158 ALA B CA 1
ATOM 3494 C C . ALA B 1 192 ? -6.771 33.480 -33.452 1.00 36.91 158 ALA B C 1
ATOM 3495 O O . ALA B 1 192 ? -7.020 34.635 -33.796 1.00 37.56 158 ALA B O 1
ATOM 3497 N N . ALA B 1 193 ? -7.572 32.452 -33.731 1.00 36.20 159 ALA B N 1
ATOM 3498 C CA . ALA B 1 193 ? -8.829 32.581 -34.479 1.00 35.85 159 ALA B CA 1
ATOM 3499 C C . ALA B 1 193 ? -9.808 33.652 -33.934 1.00 35.55 159 ALA B C 1
ATOM 3500 O O . ALA B 1 193 ? -9.982 33.792 -32.709 1.00 35.81 159 ALA B O 1
ATOM 3502 N N . GLU B 1 194 ? -10.437 34.406 -34.840 1.00 34.29 160 GLU B N 1
ATOM 3503 C CA . GLU B 1 194 ? -11.585 35.256 -34.467 1.00 33.26 160 GLU B CA 1
ATOM 3504 C C . GLU B 1 194 ? -12.871 34.438 -34.509 1.00 31.44 160 GLU B C 1
ATOM 3505 O O . GLU B 1 194 ? -13.695 34.526 -33.607 1.00 30.77 160 GLU B O 1
ATOM 3511 N N . ILE B 1 195 ? -13.012 33.620 -35.554 1.00 30.34 161 ILE B N 1
ATOM 3512 C CA . ILE B 1 195 ? -14.205 32.784 -35.771 1.00 28.56 161 ILE B CA 1
ATOM 3513 C C . ILE B 1 195 ? -13.867 31.264 -35.647 1.00 27.81 161 ILE B C 1
ATOM 3514 O O . ILE B 1 195 ? -12.930 30.784 -36.288 1.00 27.53 161 ILE B O 1
ATOM 3519 N N . LYS B 1 196 ? -14.615 30.531 -34.807 1.00 26.42 162 LYS B N 1
ATOM 3520 C CA . LYS B 1 196 ? -14.425 29.084 -34.634 1.00 25.57 162 LYS B CA 1
ATOM 3521 C C . LYS B 1 196 ? -14.699 28.405 -35.977 1.00 24.72 162 LYS B C 1
ATOM 3522 O O . LYS B 1 196 ? -15.548 28.857 -36.713 1.00 25.23 162 LYS B O 1
ATOM 3528 N N . PRO B 1 197 ? -13.996 27.312 -36.297 1.00 23.77 163 PRO B N 1
ATOM 3529 C CA . PRO B 1 197 ? -14.507 26.502 -37.391 1.00 23.52 163 PRO B CA 1
ATOM 3530 C C . PRO B 1 197 ? -15.996 26.056 -37.200 1.00 23.22 163 PRO B C 1
ATOM 3531 O O . PRO B 1 197 ? -16.445 25.832 -36.063 1.00 21.52 163 PRO B O 1
ATOM 3535 N N . MET B 1 198 ? -16.720 25.928 -38.330 1.00 22.74 164 MET B N 1
ATOM 3536 C CA . MET B 1 198 ? -18.141 25.562 -38.343 1.00 22.81 164 MET B CA 1
ATOM 3537 C C . MET B 1 198 ? -18.337 24.101 -38.762 1.00 22.32 164 MET B C 1
ATOM 3538 O O . MET B 1 198 ? -19.301 23.466 -38.401 1.00 22.01 164 MET B O 1
ATOM 3543 N N . ILE B 1 199 ? -17.385 23.571 -39.507 1.00 22.12 165 ILE B N 1
ATOM 3544 C CA . ILE B 1 199 ? -17.415 22.196 -39.937 1.00 21.28 165 ILE B CA 1
ATOM 3545 C C . ILE B 1 199 ? -16.020 21.605 -39.619 1.00 21.32 165 ILE B C 1
ATOM 3546 O O . ILE B 1 199 ? -14.988 22.295 -39.730 1.00 21.30 165 ILE B O 1
ATOM 3551 N N . ASN B 1 200 ? -15.995 20.343 -39.197 1.00 21.49 166 ASN B N 1
ATOM 3552 C CA . ASN B 1 200 ? -14.786 19.538 -39.312 1.00 21.37 166 ASN B CA 1
ATOM 3553 C C . ASN B 1 200 ? -15.117 18.301 -40.119 1.00 21.72 166 ASN B C 1
ATOM 3554 O O . ASN B 1 200 ? -15.787 17.369 -39.616 1.00 21.89 166 ASN B O 1
ATOM 3559 N N . GLN B 1 201 ? -14.639 18.277 -41.367 1.00 21.78 167 GLN B N 1
ATOM 3560 C CA . GLN B 1 201 ? -14.896 17.136 -42.267 1.00 21.75 167 GLN B CA 1
ATOM 3561 C C . GLN B 1 201 ? -13.801 16.089 -42.202 1.00 21.77 167 GLN B C 1
ATOM 3562 O O . GLN B 1 201 ? -12.660 16.373 -42.566 1.00 22.43 167 GLN B O 1
ATOM 3568 N N . VAL B 1 202 ? -14.125 14.879 -41.757 1.00 21.41 168 VAL B N 1
ATOM 3569 C CA . VAL B 1 202 ? -13.078 13.908 -41.446 1.00 21.83 168 VAL B CA 1
ATOM 3570 C C . VAL B 1 202 ? -13.498 12.528 -41.947 1.00 23.32 168 VAL B C 1
ATOM 3571 O O . VAL B 1 202 ? -14.664 12.307 -42.277 1.00 23.88 168 VAL B O 1
ATOM 3575 N N . GLU B 1 203 ? -12.542 11.603 -42.007 1.00 23.75 169 GLU B N 1
ATOM 3576 C CA . GLU B 1 203 ? -12.835 10.195 -42.283 1.00 23.56 169 GLU B CA 1
ATOM 3577 C C . GLU B 1 203 ? -13.597 9.613 -41.088 1.00 22.22 169 GLU B C 1
ATOM 3578 O O . GLU B 1 203 ? -13.167 9.737 -39.922 1.00 21.85 169 GLU B O 1
ATOM 3584 N N . PHE B 1 204 ? -14.722 8.981 -41.390 1.00 21.46 170 PHE B N 1
ATOM 3585 C CA . PHE B 1 204 ? -15.626 8.488 -40.370 1.00 21.80 170 PHE B CA 1
ATOM 3586 C C . PHE B 1 204 ? -16.384 7.308 -40.923 1.00 22.13 170 PHE B C 1
ATOM 3587 O O . PHE B 1 204 ? -17.064 7.410 -41.951 1.00 22.66 170 PHE B O 1
ATOM 3595 N N . HIS B 1 205 ? -16.286 6.182 -40.228 1.00 21.84 171 HIS B N 1
ATOM 3596 C CA . HIS B 1 205 ? -16.992 4.973 -40.660 1.00 21.85 171 HIS B CA 1
ATOM 3597 C C . HIS B 1 205 ? -16.911 4.018 -39.497 1.00 22.01 171 HIS B C 1
ATOM 3598 O O . HIS B 1 205 ? -16.263 4.347 -38.498 1.00 21.62 171 HIS B O 1
ATOM 3605 N N . PRO B 1 206 ? -17.632 2.888 -39.573 1.00 22.35 172 PRO B N 1
ATOM 3606 C CA . PRO B 1 206 ? -17.707 1.898 -38.494 1.00 22.79 172 PRO B CA 1
ATOM 3607 C C . PRO B 1 206 ? -16.370 1.351 -37.977 1.00 23.51 172 PRO B C 1
ATOM 3608 O O . PRO B 1 206 ? -16.309 0.798 -36.863 1.00 24.14 172 PRO B O 1
ATOM 3612 N N . ARG B 1 207 ? -15.314 1.501 -38.756 1.00 24.33 173 ARG B N 1
ATOM 3613 C CA . ARG B 1 207 ? -13.997 1.044 -38.328 1.00 25.53 173 ARG B CA 1
ATOM 3614 C C . ARG B 1 207 ? -13.062 2.147 -37.787 1.00 25.35 173 ARG B C 1
ATOM 3615 O O . ARG B 1 207 ? -11.961 1.834 -37.311 1.00 25.29 173 ARG B O 1
ATOM 3623 N N . LEU B 1 208 ? -13.535 3.394 -37.863 1.00 23.75 174 LEU B N 1
ATOM 3624 C CA . LEU B 1 208 ? -12.876 4.594 -37.374 1.00 23.55 174 LEU B CA 1
ATOM 3625 C C . LEU B 1 208 ? -13.975 5.488 -36.828 1.00 22.96 174 LEU B C 1
ATOM 3626 O O . LEU B 1 208 ? -14.420 6.420 -37.516 1.00 23.56 174 LEU B O 1
ATOM 3631 N N . THR B 1 209 ? -14.424 5.213 -35.608 1.00 22.43 175 THR B N 1
ATOM 3632 C CA . THR B 1 209 ? -15.638 5.865 -35.111 1.00 22.57 175 THR B CA 1
ATOM 3633 C C . THR B 1 209 ? -15.387 7.240 -34.444 1.00 22.21 175 THR B C 1
ATOM 3634 O O . THR B 1 209 ? -16.342 7.871 -34.027 1.00 22.19 175 THR B O 1
ATOM 3638 N N . GLN B 1 210 ? -14.133 7.647 -34.310 1.00 22.40 176 GLN B N 1
ATOM 3639 C CA . GLN B 1 210 ? -13.774 9.033 -34.043 1.00 23.01 176 GLN B CA 1
ATOM 3640 C C . GLN B 1 210 ? -14.443 9.630 -32.809 1.00 23.78 176 GLN B C 1
ATOM 3641 O O . GLN B 1 210 ? -14.799 10.786 -32.810 1.00 24.27 176 GLN B O 1
ATOM 3647 N N . LYS B 1 211 ? -14.617 8.822 -31.776 1.00 23.54 177 LYS B N 1
ATOM 3648 C CA . LYS B 1 211 ? -15.505 9.141 -30.655 1.00 24.98 177 LYS B CA 1
ATOM 3649 C C . LYS B 1 211 ? -15.114 10.363 -29.821 1.00 24.05 177 LYS B C 1
ATOM 3650 O O . LYS B 1 211 ? -15.965 11.207 -29.463 1.00 22.76 177 LYS B O 1
ATOM 3656 N N . GLU B 1 212 ? -13.825 10.415 -29.494 1.00 23.83 178 GLU B N 1
ATOM 3657 C CA . GLU B 1 212 ? -13.241 11.502 -28.738 1.00 24.09 178 GLU B CA 1
ATOM 3658 C C . GLU B 1 212 ? -13.247 12.800 -29.557 1.00 22.99 178 GLU B C 1
ATOM 3659 O O . GLU B 1 212 ? -13.545 13.874 -29.044 1.00 22.85 178 GLU B O 1
ATOM 3665 N N . LEU B 1 213 ? -12.996 12.687 -30.850 1.00 22.29 179 LEU B N 1
ATOM 3666 C CA . LEU B 1 213 ? -12.952 13.866 -31.699 1.00 21.30 179 LEU B CA 1
ATOM 3667 C C . LEU B 1 213 ? -14.318 14.472 -31.914 1.00 20.91 179 LEU B C 1
ATOM 3668 O O . LEU B 1 213 ? -14.459 15.686 -31.880 1.00 21.14 179 LEU B O 1
ATOM 3673 N N . ILE B 1 214 ? -15.308 13.616 -32.156 1.00 20.98 180 ILE B N 1
ATOM 3674 C CA . ILE B 1 214 ? -16.685 14.024 -32.354 1.00 21.21 180 ILE B CA 1
ATOM 3675 C C . ILE B 1 214 ? -17.269 14.706 -31.085 1.00 21.01 180 ILE B C 1
ATOM 3676 O O . ILE B 1 214 ? -17.895 15.761 -31.167 1.00 20.76 180 ILE B O 1
ATOM 3681 N N . ARG B 1 215 ? -17.047 14.082 -29.934 1.00 20.93 181 ARG B N 1
ATOM 3682 C CA . ARG B 1 215 ? -17.484 14.598 -28.645 1.00 20.70 181 ARG B CA 1
ATOM 3683 C C . ARG B 1 215 ? -16.910 15.987 -28.474 1.00 20.72 181 ARG B C 1
ATOM 3684 O O . ARG B 1 215 ? -17.614 16.896 -28.098 1.00 20.17 181 ARG B O 1
ATOM 3692 N N . TYR B 1 216 ? -15.616 16.151 -28.782 1.00 21.15 182 TYR B N 1
ATOM 3693 C CA . TYR B 1 216 ? -14.948 17.445 -28.651 1.00 20.70 182 TYR B CA 1
ATOM 3694 C C . TYR B 1 216 ? -15.580 18.504 -29.583 1.00 21.28 182 TYR B C 1
ATOM 3695 O O . TYR B 1 216 ? -15.876 19.636 -29.180 1.00 20.93 182 TYR B O 1
ATOM 3704 N N . CYS B 1 217 ? -15.796 18.129 -30.830 1.00 22.11 183 CYS B N 1
ATOM 3705 C CA . CYS B 1 217 ? -16.368 19.050 -31.795 1.00 22.77 183 CYS B CA 1
ATOM 3706 C C . CYS B 1 217 ? -17.755 19.478 -31.438 1.00 22.87 183 CYS B C 1
ATOM 3707 O O . CYS B 1 217 ? -18.029 20.685 -31.454 1.00 24.10 183 CYS B O 1
ATOM 3710 N N . GLN B 1 218 ? -18.590 18.514 -31.043 1.00 22.56 184 GLN B N 1
ATOM 3711 C CA . GLN B 1 218 ? -19.943 18.806 -30.560 1.00 23.48 184 GLN B CA 1
ATOM 3712 C C . GLN B 1 218 ? -19.908 19.755 -29.383 1.00 23.61 184 GLN B C 1
ATOM 3713 O O . GLN B 1 218 ? -20.698 20.697 -29.345 1.00 25.19 184 GLN B O 1
ATOM 3719 N N . ASN B 1 219 ? -18.981 19.541 -28.441 1.00 22.74 185 ASN B N 1
ATOM 3720 C CA . ASN B 1 219 ? -18.866 20.417 -27.265 1.00 22.29 185 ASN B CA 1
ATOM 3721 C C . ASN B 1 219 ? -18.443 21.866 -27.606 1.00 22.05 185 ASN B C 1
ATOM 3722 O O . ASN B 1 219 ? -18.712 22.791 -26.832 1.00 21.11 185 ASN B O 1
ATOM 3727 N N . GLN B 1 220 ? -17.810 22.026 -28.778 1.00 20.96 186 GLN B N 1
ATOM 3728 C CA . GLN B 1 220 ? -17.314 23.295 -29.286 1.00 20.37 186 GLN B CA 1
ATOM 3729 C C . GLN B 1 220 ? -18.285 23.872 -30.304 1.00 20.85 186 GLN B C 1
ATOM 3730 O O . GLN B 1 220 ? -18.096 24.975 -30.781 1.00 20.25 186 GLN B O 1
ATOM 3736 N N . GLY B 1 221 ? -19.324 23.120 -30.662 1.00 21.46 187 GLY B N 1
ATOM 3737 C CA . GLY B 1 221 ? -20.302 23.627 -31.643 1.00 21.90 187 GLY B CA 1
ATOM 3738 C C . GLY B 1 221 ? -19.739 23.574 -33.049 1.00 22.52 187 GLY B C 1
ATOM 3739 O O . GLY B 1 221 ? -20.067 24.398 -33.903 1.00 22.39 187 GLY B O 1
ATOM 3740 N N . ILE B 1 222 ? -18.875 22.587 -33.285 1.00 22.27 188 ILE B N 1
ATOM 3741 C CA . ILE B 1 222 ? -18.271 22.387 -34.584 1.00 22.06 188 ILE B CA 1
ATOM 3742 C C . ILE B 1 222 ? -18.941 21.153 -35.182 1.00 23.14 188 ILE B C 1
ATOM 3743 O O . ILE B 1 222 ? -18.781 20.031 -34.663 1.00 24.02 188 ILE B O 1
ATOM 3748 N N . GLN B 1 223 ? -19.705 21.372 -36.256 1.00 23.51 189 GLN B N 1
ATOM 3749 C CA . GLN B 1 223 ? -20.415 20.302 -36.927 1.00 23.62 189 GLN B CA 1
ATOM 3750 C C . GLN B 1 223 ? -19.519 19.302 -37.631 1.00 23.37 189 GLN B C 1
ATOM 3751 O O . GLN B 1 223 ? -18.688 19.663 -38.449 1.00 23.40 189 GLN B O 1
ATOM 3757 N N . MET B 1 224 ? -19.697 18.035 -37.279 1.00 23.51 190 MET B N 1
ATOM 3758 C CA . MET B 1 224 ? -18.997 16.930 -37.948 1.00 23.78 190 MET B CA 1
ATOM 3759 C C . MET B 1 224 ? -19.553 16.549 -39.360 1.00 23.94 190 MET B C 1
ATOM 3760 O O . MET B 1 224 ? -20.774 16.611 -39.629 1.00 23.38 190 MET B O 1
ATOM 3765 N N . GLU B 1 225 ? -18.641 16.137 -40.243 1.00 23.74 191 GLU B N 1
ATOM 3766 C CA . GLU B 1 225 ? -18.993 15.719 -41.585 1.00 24.03 191 GLU B CA 1
ATOM 3767 C C . GLU B 1 225 ? -18.035 14.624 -41.971 1.00 24.48 191 GLU B C 1
ATOM 3768 O O . GLU B 1 225 ? -16.849 14.699 -41.713 1.00 25.64 191 GLU B O 1
ATOM 3774 N N . ALA B 1 226 ? -18.567 13.590 -42.589 1.00 25.47 192 ALA B N 1
ATOM 3775 C CA . ALA B 1 226 ? -17.808 12.390 -42.928 1.00 25.70 192 ALA B CA 1
ATOM 3776 C C . ALA B 1 226 ? -17.344 12.412 -44.387 1.00 25.45 192 ALA B C 1
ATOM 3777 O O . ALA B 1 226 ? -18.165 12.382 -45.280 1.00 25.75 192 ALA B O 1
ATOM 3779 N N A TRP B 1 227 ? -16.037 12.501 -44.588 0.50 26.79 193 TRP B N 1
ATOM 3780 N N B TRP B 1 227 ? -16.037 12.526 -44.593 0.50 26.79 193 TRP B N 1
ATOM 3781 C CA A TRP B 1 227 ? -15.329 12.116 -45.829 0.50 28.63 193 TRP B CA 1
ATOM 3782 C CA B TRP B 1 227 ? -15.313 12.057 -45.783 0.50 28.63 193 TRP B CA 1
ATOM 3783 C C A TRP B 1 227 ? -15.241 10.583 -45.964 0.50 27.82 193 TRP B C 1
ATOM 3784 C C B TRP B 1 227 ? -15.244 10.541 -45.950 0.50 27.82 193 TRP B C 1
ATOM 3785 O O A TRP B 1 227 ? -15.051 9.897 -44.983 0.50 27.56 193 TRP B O 1
ATOM 3786 O O B TRP B 1 227 ? -15.090 9.824 -44.975 0.50 27.56 193 TRP B O 1
ATOM 3807 N N . SER B 1 228 ? -15.335 10.067 -47.193 1.00 28.07 194 SER B N 1
ATOM 3808 C CA . SER B 1 228 ? -15.294 8.624 -47.484 1.00 27.60 194 SER B CA 1
ATOM 3809 C C . SER B 1 228 ? -16.119 7.760 -46.537 1.00 26.66 194 SER B C 1
ATOM 3810 O O . SER B 1 228 ? -15.593 6.763 -46.011 1.00 26.06 194 SER B O 1
ATOM 3813 N N . PRO B 1 229 ? -17.408 8.123 -46.314 1.00 26.87 195 PRO B N 1
ATOM 3814 C CA . PRO B 1 229 ? -18.222 7.392 -45.323 1.00 27.45 195 PRO B CA 1
ATOM 3815 C C . PRO B 1 229 ? -18.388 5.877 -45.539 1.00 28.18 195 PRO B C 1
ATOM 3816 O O . PRO B 1 229 ? -18.758 5.158 -44.606 1.00 28.84 195 PRO B O 1
ATOM 3820 N N . LEU B 1 230 ? -18.136 5.393 -46.746 1.00 29.11 196 LEU B N 1
ATOM 3821 C CA . LEU B 1 230 ? -18.265 3.959 -47.055 1.00 29.83 196 LEU B CA 1
ATOM 3822 C C . LEU B 1 230 ? -16.910 3.261 -47.135 1.00 30.35 196 LEU B C 1
ATOM 3823 O O . LEU B 1 230 ? -16.825 2.110 -47.606 1.00 29.63 196 LEU B O 1
ATOM 3828 N N . MET B 1 231 ? -15.876 3.937 -46.620 1.00 30.92 197 MET B N 1
ATOM 3829 C CA . MET B 1 231 ? -14.502 3.379 -46.541 1.00 32.41 197 MET B CA 1
ATOM 3830 C C . MET B 1 231 ? -14.073 2.789 -47.889 1.00 32.57 197 MET B C 1
ATOM 3831 O O . MET B 1 231 ? -13.592 1.654 -47.939 1.00 31.61 197 MET B O 1
ATOM 3836 N N . GLN B 1 232 ? -14.300 3.536 -48.972 1.00 32.81 198 GLN B N 1
ATOM 3837 C CA . GLN B 1 232 ? -13.971 3.068 -50.319 1.00 34.44 198 GLN B CA 1
ATOM 3838 C C . GLN B 1 232 ? -14.436 1.618 -50.606 1.00 33.14 198 GLN B C 1
ATOM 3839 O O . GLN B 1 232 ? -13.733 0.876 -51.280 1.00 32.71 198 GLN B O 1
ATOM 3845 N N . GLY B 1 233 ? -15.580 1.209 -50.049 1.00 32.05 199 GLY B N 1
ATOM 3846 C CA . GLY B 1 233 ? -16.139 -0.123 -50.324 1.00 30.53 199 GLY B CA 1
ATOM 3847 C C . GLY B 1 233 ? -15.656 -1.270 -49.451 1.00 29.52 199 GLY B C 1
ATOM 3848 O O . GLY B 1 233 ? -16.159 -2.380 -49.571 1.00 28.49 199 GLY B O 1
ATOM 3849 N N . GLN B 1 234 ? -14.702 -1.000 -48.548 1.00 29.08 200 GLN B N 1
ATOM 3850 C CA . GLN B 1 234 ? -14.009 -2.054 -47.771 1.00 28.44 200 GLN B CA 1
ATOM 3851 C C . GLN B 1 234 ? -14.946 -2.795 -46.838 1.00 26.96 200 GLN B C 1
ATOM 3852 O O . GLN B 1 234 ? -14.608 -3.850 -46.319 1.00 25.02 200 GLN B O 1
ATOM 3858 N N . LEU B 1 235 ? -16.136 -2.237 -46.634 1.00 26.41 201 LEU B N 1
ATOM 3859 C CA . LEU B 1 235 ? -17.061 -2.808 -45.656 1.00 26.62 201 LEU B CA 1
ATOM 3860 C C . LEU B 1 235 ? -18.341 -3.445 -46.226 1.00 26.16 201 LEU B C 1
ATOM 3861 O O . LEU B 1 235 ? -19.151 -3.966 -45.470 1.00 25.78 201 LEU B O 1
ATOM 3866 N N . LEU B 1 236 ? -18.514 -3.405 -47.551 1.00 26.14 202 LEU B N 1
ATOM 3867 C CA . LEU B 1 236 ? -19.782 -3.807 -48.207 1.00 26.25 202 LEU B CA 1
ATOM 3868 C C . LEU B 1 236 ? -20.196 -5.257 -47.977 1.00 25.72 202 LEU B C 1
ATOM 3869 O O . LEU B 1 236 ? -21.384 -5.564 -48.033 1.00 25.23 202 LEU B O 1
ATOM 3874 N N . ASP B 1 237 ? -19.207 -6.127 -47.749 1.00 25.55 203 ASP B N 1
ATOM 3875 C CA . ASP B 1 237 ? -19.425 -7.531 -47.473 1.00 26.03 203 ASP B CA 1
ATOM 3876 C C . ASP B 1 237 ? -19.192 -7.910 -46.009 1.00 25.92 203 ASP B C 1
ATOM 3877 O O . ASP B 1 237 ? -19.078 -9.092 -45.679 1.00 25.67 203 ASP B O 1
ATOM 3882 N N . HIS B 1 238 ? -19.147 -6.921 -45.122 1.00 25.44 204 HIS B N 1
ATOM 3883 C CA . HIS B 1 238 ? -19.156 -7.243 -43.698 1.00 25.23 204 HIS B CA 1
ATOM 3884 C C . HIS B 1 238 ? -20.390 -8.070 -43.293 1.00 24.29 204 HIS B C 1
ATOM 3885 O O . HIS B 1 238 ? -21.517 -7.648 -43.532 1.00 24.48 204 HIS B O 1
ATOM 3892 N N . PRO B 1 239 ? -20.183 -9.279 -42.739 1.00 24.54 205 PRO B N 1
ATOM 3893 C CA . PRO B 1 239 ? -21.323 -10.061 -42.234 1.00 23.98 205 PRO B CA 1
ATOM 3894 C C . PRO B 1 239 ? -22.298 -9.421 -41.215 1.00 22.99 205 PRO B C 1
ATOM 3895 O O . PRO B 1 239 ? -23.488 -9.709 -41.284 1.00 23.03 205 PRO B O 1
ATOM 3899 N N . VAL B 1 240 ? -21.853 -8.612 -40.261 1.00 22.90 206 VAL B N 1
ATOM 3900 C CA . VAL B 1 240 ? -22.880 -7.972 -39.386 1.00 22.86 206 VAL B CA 1
ATOM 3901 C C . VAL B 1 240 ? -23.666 -6.849 -40.096 1.00 22.16 206 VAL B C 1
ATOM 3902 O O . VAL B 1 240 ? -24.885 -6.735 -39.922 1.00 22.36 206 VAL B O 1
ATOM 3906 N N . LEU B 1 241 ? -22.989 -6.079 -40.943 1.00 21.07 207 LEU B N 1
ATOM 3907 C CA . LEU B 1 241 ? -23.654 -5.035 -41.703 1.00 20.09 207 LEU B CA 1
ATOM 3908 C C . LEU B 1 241 ? -24.623 -5.613 -42.720 1.00 19.47 207 LEU B C 1
ATOM 3909 O O . LEU B 1 241 ? -25.691 -5.068 -42.869 1.00 18.50 207 LEU B O 1
ATOM 3914 N N . ALA B 1 242 ? -24.240 -6.704 -43.405 1.00 19.15 208 ALA B N 1
ATOM 3915 C CA . ALA B 1 242 ? -25.146 -7.488 -44.287 1.00 18.89 208 ALA B CA 1
ATOM 3916 C C . ALA B 1 242 ? -26.350 -8.129 -43.571 1.00 18.67 208 ALA B C 1
ATOM 3917 O O . ALA B 1 242 ? -27.434 -8.119 -44.107 1.00 20.04 208 ALA B O 1
ATOM 3919 N N . ASP B 1 243 ? -26.169 -8.712 -42.395 1.00 17.56 209 ASP B N 1
ATOM 3920 C CA . ASP B 1 243 ? -27.318 -9.168 -41.588 1.00 17.39 209 ASP B CA 1
ATOM 3921 C C . ASP B 1 243 ? -28.238 -7.965 -41.244 1.00 17.33 209 ASP B C 1
ATOM 3922 O O . ASP B 1 243 ? -29.460 -8.037 -41.345 1.00 16.91 209 ASP B O 1
ATOM 3927 N N . ILE B 1 244 ? -27.643 -6.836 -40.868 1.00 18.18 210 ILE B N 1
ATOM 3928 C CA . ILE B 1 244 ? -28.431 -5.647 -40.506 1.00 18.40 210 ILE B CA 1
ATOM 3929 C C . ILE B 1 244 ? -29.175 -5.149 -41.744 1.00 19.62 210 ILE B C 1
ATOM 3930 O O . ILE B 1 244 ? -30.356 -4.838 -41.680 1.00 20.74 210 ILE B O 1
ATOM 3935 N N . ALA B 1 245 ? -28.488 -5.114 -42.879 1.00 20.91 211 ALA B N 1
ATOM 3936 C CA . ALA B 1 245 ? -29.068 -4.697 -44.150 1.00 21.94 211 ALA B CA 1
ATOM 3937 C C . ALA B 1 245 ? -30.313 -5.515 -44.528 1.00 23.13 211 ALA B C 1
ATOM 3938 O O . ALA B 1 245 ? -31.344 -4.952 -44.872 1.00 23.01 211 ALA B O 1
ATOM 3940 N N . GLN B 1 246 ? -30.233 -6.844 -44.424 1.00 24.84 212 GLN B N 1
ATOM 3941 C CA . GLN B 1 246 ? -31.383 -7.687 -44.746 1.00 26.94 212 GLN B CA 1
ATOM 3942 C C . GLN B 1 246 ? -32.564 -7.521 -43.774 1.00 26.03 212 GLN B C 1
ATOM 3943 O O . GLN B 1 246 ? -33.710 -7.479 -44.195 1.00 27.07 212 GLN B O 1
ATOM 3949 N N . THR B 1 247 ? -32.293 -7.372 -42.495 1.00 25.98 213 THR B N 1
ATOM 3950 C CA . THR B 1 247 ? -33.354 -7.026 -41.543 1.00 26.22 213 THR B CA 1
ATOM 3951 C C . THR B 1 247 ? -34.234 -5.845 -42.002 1.00 25.91 213 THR B C 1
ATOM 3952 O O . THR B 1 247 ? -35.462 -5.894 -41.873 1.00 25.85 213 THR B O 1
ATOM 3956 N N . TYR B 1 248 ? -33.608 -4.810 -42.567 1.00 25.18 214 TYR B N 1
ATOM 3957 C CA . TYR B 1 248 ? -34.302 -3.562 -42.887 1.00 24.40 214 TYR B CA 1
ATOM 3958 C C . TYR B 1 248 ? -34.704 -3.462 -44.350 1.00 24.52 214 TYR B C 1
ATOM 3959 O O . TYR B 1 248 ? -35.290 -2.470 -44.754 1.00 25.16 214 TYR B O 1
ATOM 3968 N N . ASN B 1 249 ? -34.389 -4.499 -45.130 1.00 24.94 215 ASN B N 1
ATOM 3969 C CA . ASN B 1 249 ? -34.644 -4.551 -46.590 1.00 24.36 215 ASN B CA 1
ATOM 3970 C C . ASN B 1 249 ? -33.907 -3.433 -47.319 1.00 23.08 215 ASN B C 1
ATOM 3971 O O . ASN B 1 249 ? -34.414 -2.858 -48.281 1.00 22.57 215 ASN B O 1
ATOM 3976 N N . LYS B 1 250 ? -32.702 -3.140 -46.848 1.00 22.46 216 LYS B N 1
ATOM 3977 C CA . LYS B 1 250 ? -31.865 -2.068 -47.412 1.00 22.30 216 LYS B CA 1
ATOM 3978 C C . LYS B 1 250 ? -30.528 -2.688 -47.822 1.00 22.67 216 LYS B C 1
ATOM 3979 O O . LYS B 1 250 ? -30.252 -3.845 -47.470 1.00 22.80 216 LYS B O 1
ATOM 3985 N N . SER B 1 251 ? -29.682 -1.923 -48.514 1.00 22.20 217 SER B N 1
ATOM 3986 C CA . SER B 1 251 ? -28.297 -2.337 -48.773 1.00 21.55 217 SER B CA 1
ATOM 3987 C C . SER B 1 251 ? -27.414 -1.916 -47.600 1.00 21.71 217 SER B C 1
ATOM 3988 O O . SER B 1 251 ? -27.829 -1.091 -46.768 1.00 21.38 217 SER B O 1
ATOM 3991 N N . VAL B 1 252 ? -26.197 -2.480 -47.559 1.00 21.41 218 VAL B N 1
ATOM 3992 C CA . VAL B 1 252 ? -25.152 -2.168 -46.556 1.00 20.71 218 VAL B CA 1
ATOM 3993 C C . VAL B 1 252 ? -24.720 -0.692 -46.594 1.00 21.17 218 VAL B C 1
ATOM 3994 O O . VAL B 1 252 ? -24.457 -0.081 -45.562 1.00 21.36 218 VAL B O 1
ATOM 3998 N N . ALA B 1 253 ? -24.614 -0.146 -47.806 1.00 21.23 219 ALA B N 1
ATOM 3999 C CA . ALA B 1 253 ? -24.303 1.244 -48.019 1.00 20.90 219 ALA B CA 1
ATOM 4000 C C . ALA B 1 253 ? -25.379 2.111 -47.401 1.00 21.02 219 ALA B C 1
ATOM 4001 O O . ALA B 1 253 ? -25.074 3.077 -46.698 1.00 21.78 219 ALA B O 1
ATOM 4003 N N . GLN B 1 254 ? -26.635 1.753 -47.620 1.00 21.55 220 GLN B N 1
ATOM 4004 C CA . GLN B 1 254 ? -27.741 2.484 -46.983 1.00 21.49 220 GLN B CA 1
ATOM 4005 C C . GLN B 1 254 ? -27.737 2.382 -45.469 1.00 21.52 220 GLN B C 1
ATOM 4006 O O . GLN B 1 254 ? -28.089 3.339 -44.782 1.00 21.81 220 GLN B O 1
ATOM 4012 N N . ILE B 1 255 ? -27.333 1.232 -44.945 1.00 21.48 221 ILE B N 1
ATOM 4013 C CA . ILE B 1 255 ? -27.199 1.049 -43.498 1.00 22.17 221 ILE B CA 1
ATOM 4014 C C . ILE B 1 255 ? -26.156 2.024 -42.863 1.00 21.93 221 ILE B C 1
ATOM 4015 O O . ILE B 1 255 ? -26.418 2.670 -41.853 1.00 20.87 221 ILE B O 1
ATOM 4020 N N . ILE B 1 256 ? -24.986 2.124 -43.491 1.00 22.77 222 ILE B N 1
ATOM 4021 C CA . ILE B 1 256 ? -23.853 2.941 -42.988 1.00 23.31 222 ILE B CA 1
ATOM 4022 C C . ILE B 1 256 ? -24.194 4.400 -43.048 1.00 23.19 222 ILE B C 1
ATOM 4023 O O . ILE B 1 256 ? -23.940 5.141 -42.114 1.00 24.81 222 ILE B O 1
ATOM 4028 N N . LEU B 1 257 ? -24.806 4.807 -44.148 1.00 23.60 223 LEU B N 1
ATOM 4029 C CA . LEU B 1 257 ? -25.213 6.193 -44.341 1.00 23.07 223 LEU B CA 1
ATOM 4030 C C . LEU B 1 257 ? -26.267 6.692 -43.341 1.00 23.28 223 LEU B C 1
ATOM 4031 O O . LEU B 1 257 ? -26.121 7.787 -42.777 1.00 23.83 223 LEU B O 1
ATOM 4036 N N . ARG B 1 258 ? -27.331 5.910 -43.158 1.00 22.70 224 ARG B N 1
ATOM 4037 C CA . ARG B 1 258 ? -28.301 6.092 -42.061 1.00 22.95 224 ARG B CA 1
ATOM 4038 C C . ARG B 1 258 ? -27.625 6.117 -40.669 1.00 22.56 224 ARG B C 1
ATOM 4039 O O . ARG B 1 258 ? -27.974 6.908 -39.799 1.00 22.73 224 ARG B O 1
ATOM 4047 N N . TRP B 1 259 ? -26.660 5.220 -40.473 1.00 21.81 225 TRP B N 1
ATOM 4048 C CA . TRP B 1 259 ? -25.835 5.209 -39.255 1.00 21.09 225 TRP B CA 1
ATOM 4049 C C . TRP B 1 259 ? -25.046 6.532 -39.053 1.00 20.44 225 TRP B C 1
ATOM 4050 O O . TRP B 1 259 ? -24.959 7.023 -37.941 1.00 19.81 225 TRP B O 1
ATOM 4061 N N . ASP B 1 260 ? -24.469 7.089 -40.118 1.00 20.90 226 ASP B N 1
ATOM 4062 C CA . ASP B 1 260 ? -23.887 8.462 -40.045 1.00 22.31 226 ASP B CA 1
ATOM 4063 C C . ASP B 1 260 ? -24.902 9.498 -39.516 1.00 22.25 226 ASP B C 1
ATOM 4064 O O . ASP B 1 260 ? -24.618 10.239 -38.592 1.00 23.09 226 ASP B O 1
ATOM 4069 N N . LEU B 1 261 ? -26.077 9.538 -40.140 1.00 23.14 227 LEU B N 1
ATOM 4070 C CA . LEU B 1 261 ? -27.138 10.512 -39.842 1.00 24.08 227 LEU B CA 1
ATOM 4071 C C . LEU B 1 261 ? -27.592 10.371 -38.422 1.00 24.84 227 LEU B C 1
ATOM 4072 O O . LEU B 1 261 ? -27.764 11.379 -37.781 1.00 25.38 227 LEU B O 1
ATOM 4077 N N . GLN B 1 262 ? -27.762 9.133 -37.916 1.00 24.57 228 GLN B N 1
ATOM 4078 C CA . GLN B 1 262 ? -28.234 8.959 -36.538 1.00 24.59 228 GLN B CA 1
ATOM 4079 C C . GLN B 1 262 ? -27.124 9.166 -35.498 1.00 24.96 228 GLN B C 1
ATOM 4080 O O . GLN B 1 262 ? -27.409 9.177 -34.307 1.00 24.71 228 GLN B O 1
ATOM 4086 N N . HIS B 1 263 ? -25.873 9.270 -35.959 1.00 24.78 229 HIS B N 1
ATOM 4087 C CA . HIS B 1 263 ? -24.777 9.782 -35.148 1.00 25.01 229 HIS B CA 1
ATOM 4088 C C . HIS B 1 263 ? -24.677 11.323 -35.209 1.00 25.11 229 HIS B C 1
ATOM 4089 O O . HIS B 1 263 ? -23.901 11.909 -34.469 1.00 24.77 229 HIS B O 1
ATOM 4096 N N . GLY B 1 264 ? -25.464 11.988 -36.067 1.00 25.07 230 GLY B N 1
ATOM 4097 C CA . GLY B 1 264 ? -25.415 13.458 -36.154 1.00 23.22 230 GLY B CA 1
ATOM 4098 C C . GLY B 1 264 ? -24.221 13.929 -36.979 1.00 23.19 230 GLY B C 1
ATOM 4099 O O . GLY B 1 264 ? -23.663 15.009 -36.747 1.00 22.21 230 GLY B O 1
ATOM 4100 N N . ILE B 1 265 ? -23.811 13.096 -37.929 1.00 22.70 231 ILE B N 1
ATOM 4101 C CA . ILE B 1 265 ? -22.648 13.403 -38.773 1.00 22.97 231 ILE B CA 1
ATOM 4102 C C . ILE B 1 265 ? -23.159 13.661 -40.196 1.00 23.45 231 ILE B C 1
ATOM 4103 O O . ILE B 1 265 ? -23.768 12.768 -40.802 1.00 23.74 231 ILE B O 1
ATOM 4108 N N . ILE B 1 266 ? -22.947 14.879 -40.711 1.00 23.15 232 ILE B N 1
ATOM 4109 C CA . ILE B 1 266 ? -23.236 15.183 -42.137 1.00 21.91 232 ILE B CA 1
ATOM 4110 C C . ILE B 1 266 ? -22.458 14.185 -43.010 1.00 22.24 232 ILE B C 1
ATOM 4111 O O . ILE B 1 266 ? -21.304 13.847 -42.727 1.00 22.42 232 ILE B O 1
ATOM 4116 N N . THR B 1 267 ? -23.100 13.655 -44.041 1.00 22.69 233 THR B N 1
ATOM 4117 C CA . THR B 1 267 ? -22.448 12.597 -44.847 1.00 21.69 233 THR B CA 1
ATOM 4118 C C . THR B 1 267 ? -22.460 12.962 -46.315 1.00 22.10 233 THR B C 1
ATOM 4119 O O . THR B 1 267 ? -23.473 13.446 -46.838 1.00 23.49 233 THR B O 1
ATOM 4123 N N . ILE B 1 268 ? -21.344 12.721 -46.984 1.00 22.55 234 ILE B N 1
ATOM 4124 C CA . ILE B 1 268 ? -21.201 13.033 -48.406 1.00 23.30 234 ILE B CA 1
ATOM 4125 C C . ILE B 1 268 ? -20.612 11.840 -49.164 1.00 24.93 234 ILE B C 1
ATOM 4126 O O . ILE B 1 268 ? -19.453 11.894 -49.552 1.00 25.06 234 ILE B O 1
ATOM 4131 N N . PRO B 1 269 ? -21.403 10.741 -49.353 1.00 26.18 235 PRO B N 1
ATOM 4132 C CA . PRO B 1 269 ? -20.902 9.592 -50.118 1.00 26.96 235 PRO B CA 1
ATOM 4133 C C . PRO B 1 269 ? -20.436 9.976 -51.533 1.00 27.77 235 PRO B C 1
ATOM 4134 O O . PRO B 1 269 ? -21.022 10.857 -52.164 1.00 27.48 235 PRO B O 1
ATOM 4138 N N A LYS B 1 270 ? -19.393 9.286 -52.005 0.50 29.10 236 LYS B N 1
ATOM 4139 N N B LYS B 1 270 ? -19.335 9.373 -51.964 0.50 29.10 236 LYS B N 1
ATOM 4140 C CA A LYS B 1 270 ? -18.723 9.555 -53.270 0.50 31.03 236 LYS B CA 1
ATOM 4141 C CA B LYS B 1 270 ? -18.771 9.583 -53.280 0.50 31.03 236 LYS B CA 1
ATOM 4142 C C A LYS B 1 270 ? -19.165 8.540 -54.306 0.50 31.27 236 LYS B C 1
ATOM 4143 C C B LYS B 1 270 ? -19.271 8.543 -54.249 0.50 31.27 236 LYS B C 1
ATOM 4144 O O A LYS B 1 270 ? -18.841 7.354 -54.205 0.50 32.93 236 LYS B O 1
ATOM 4145 O O B LYS B 1 270 ? -19.102 7.359 -54.039 0.50 32.93 236 LYS B O 1
ATOM 4156 N N . SER B 1 271 ? -19.873 9.003 -55.325 1.00 31.03 237 SER B N 1
ATOM 4157 C CA . SER B 1 271 ? -20.228 8.146 -56.438 1.00 30.20 237 SER B CA 1
ATOM 4158 C C . SER B 1 271 ? -20.327 8.883 -57.754 1.00 29.46 237 SER B C 1
ATOM 4159 O O . SER B 1 271 ? -20.651 10.077 -57.793 1.00 28.69 237 SER B O 1
ATOM 4162 N N . THR B 1 272 ? -20.095 8.149 -58.840 1.00 28.40 238 THR B N 1
ATOM 4163 C CA . THR B 1 272 ? -20.329 8.687 -60.166 1.00 27.43 238 THR B CA 1
ATOM 4164 C C . THR B 1 272 ? -21.369 7.907 -60.978 1.00 26.74 238 THR B C 1
ATOM 4165 O O . THR B 1 272 ? -21.800 8.330 -62.049 1.00 27.06 238 THR B O 1
ATOM 4169 N N . LYS B 1 273 ? -21.766 6.754 -60.468 1.00 26.34 239 LYS B N 1
ATOM 4170 C CA . LYS B 1 273 ? -22.744 5.915 -61.162 1.00 25.72 239 LYS B CA 1
ATOM 4171 C C . LYS B 1 273 ? -24.154 6.244 -60.668 1.00 24.70 239 LYS B C 1
ATOM 4172 O O . LYS B 1 273 ? -24.405 6.296 -59.456 1.00 23.85 239 LYS B O 1
ATOM 4178 N N . GLU B 1 274 ? -25.053 6.441 -61.623 1.00 24.15 240 GLU B N 1
ATOM 4179 C CA . GLU B 1 274 ? -26.398 6.906 -61.346 1.00 25.13 240 GLU B CA 1
ATOM 4180 C C . GLU B 1 274 ? -27.162 6.023 -60.411 1.00 24.39 240 GLU B C 1
ATOM 4181 O O . GLU B 1 274 ? -27.798 6.538 -59.532 1.00 23.96 240 GLU B O 1
ATOM 4187 N N . HIS B 1 275 ? -27.118 4.700 -60.639 1.00 24.96 241 HIS B N 1
ATOM 4188 C CA . HIS B 1 275 ? -27.714 3.692 -59.737 1.00 24.88 241 HIS B CA 1
ATOM 4189 C C . HIS B 1 275 ? -27.226 3.805 -58.276 1.00 24.64 241 HIS B C 1
ATOM 4190 O O . HIS B 1 275 ? -28.002 3.610 -57.369 1.00 23.85 241 HIS B O 1
ATOM 4197 N N . ARG B 1 276 ? -25.951 4.093 -58.086 1.00 24.45 242 ARG B N 1
ATOM 4198 C CA . ARG B 1 276 ? -25.388 4.228 -56.771 1.00 25.84 242 ARG B CA 1
ATOM 4199 C C . ARG B 1 276 ? -25.678 5.585 -56.110 1.00 25.48 242 ARG B C 1
ATOM 4200 O O . ARG B 1 276 ? -26.001 5.641 -54.939 1.00 24.95 242 ARG B O 1
ATOM 4208 N N . ILE B 1 277 ? -25.549 6.658 -56.878 1.00 24.86 243 ILE B N 1
ATOM 4209 C CA . ILE B 1 277 ? -26.022 7.977 -56.496 1.00 24.89 243 ILE B CA 1
ATOM 4210 C C . ILE B 1 277 ? -27.457 7.915 -55.952 1.00 24.71 243 ILE B C 1
ATOM 4211 O O . ILE B 1 277 ? -27.734 8.411 -54.856 1.00 23.59 243 ILE B O 1
ATOM 4216 N N . LYS B 1 278 ? -28.343 7.287 -56.718 1.00 24.71 244 LYS B N 1
ATOM 4217 C CA . LYS B 1 278 ? -29.733 7.065 -56.291 1.00 25.78 244 LYS B CA 1
ATOM 4218 C C . LYS B 1 278 ? -29.892 6.177 -55.092 1.00 25.45 244 LYS B C 1
ATOM 4219 O O . LYS B 1 278 ? -30.650 6.529 -54.202 1.00 25.35 244 LYS B O 1
ATOM 4225 N N . GLU B 1 279 ? -29.173 5.051 -55.059 1.00 25.12 245 GLU B N 1
ATOM 4226 C CA . GLU B 1 279 ? -29.267 4.067 -53.946 1.00 24.89 245 GLU B CA 1
ATOM 4227 C C . GLU B 1 279 ? -28.836 4.684 -52.614 1.00 24.35 245 GLU B C 1
ATOM 4228 O O . GLU B 1 279 ? -29.466 4.453 -51.556 1.00 23.18 245 GLU B O 1
ATOM 4234 N N . ASN B 1 280 ? -27.754 5.473 -52.709 1.00 23.37 246 ASN B N 1
ATOM 4235 C CA . ASN B 1 280 ? -27.088 6.102 -51.599 1.00 22.36 246 ASN B CA 1
ATOM 4236 C C . ASN B 1 280 ? -27.996 7.098 -50.859 1.00 23.31 246 ASN B C 1
ATOM 4237 O O . ASN B 1 280 ? -27.915 7.202 -49.640 1.00 22.15 246 ASN B O 1
ATOM 4242 N N . ALA B 1 281 ? -28.831 7.825 -51.620 1.00 23.04 247 ALA B N 1
ATOM 4243 C CA . ALA B 1 281 ? -29.760 8.823 -51.067 1.00 24.21 247 ALA B CA 1
ATOM 4244 C C . ALA B 1 281 ? -31.056 8.232 -50.456 1.00 23.90 247 ALA B C 1
ATOM 4245 O O . ALA B 1 281 ? -31.857 8.950 -49.849 1.00 23.56 247 ALA B O 1
ATOM 4247 N N A SER B 1 282 ? -31.277 6.939 -50.634 0.50 23.56 248 SER B N 1
ATOM 4248 N N B SER B 1 282 ? -31.177 6.939 -50.634 0.50 23.56 248 SER B N 1
ATOM 4249 C CA A SER B 1 282 ? -32.526 6.379 -50.141 0.50 25.00 248 SER B CA 1
ATOM 4250 C CA B SER B 1 282 ? -32.426 6.379 -50.141 0.50 25.00 248 SER B CA 1
ATOM 4251 C C A SER B 1 282 ? -32.353 5.865 -48.694 0.50 24.60 248 SER B C 1
ATOM 4252 C C B SER B 1 282 ? -32.253 5.865 -48.694 0.50 24.60 248 SER B C 1
ATOM 4253 O O A SER B 1 282 ? -32.391 4.662 -48.436 0.50 25.63 248 SER B O 1
ATOM 4254 O O B SER B 1 282 ? -32.291 4.662 -48.436 0.50 25.63 248 SER B O 1
ATOM 4259 N N . VAL B 1 283 ? -32.141 6.790 -47.768 1.00 24.49 249 VAL B N 1
ATOM 4260 C CA . VAL B 1 283 ? -31.856 6.458 -46.372 1.00 25.81 249 VAL B CA 1
ATOM 4261 C C . VAL B 1 283 ? -32.822 7.164 -45.434 1.00 26.47 249 VAL B C 1
ATOM 4262 O O . VAL B 1 283 ? -32.540 7.369 -44.253 1.00 27.33 249 VAL B O 1
ATOM 4266 N N . PHE B 1 284 ? -33.983 7.493 -45.969 1.00 27.70 250 PHE B N 1
ATOM 4267 C CA . PHE B 1 284 ? -34.941 8.308 -45.255 1.00 28.72 250 PHE B CA 1
ATOM 4268 C C . PHE B 1 284 ? -36.262 7.643 -44.919 1.00 29.41 250 PHE B C 1
ATOM 4269 O O . PHE B 1 284 ? -37.101 8.279 -44.270 1.00 30.96 250 PHE B O 1
ATOM 4277 N N . ASP B 1 285 ? -36.423 6.370 -45.302 1.00 29.23 251 ASP B N 1
ATOM 4278 C CA . ASP B 1 285 ? -37.657 5.594 -45.072 1.00 29.50 251 ASP B CA 1
ATOM 4279 C C . ASP B 1 285 ? -37.533 4.510 -43.976 1.00 29.39 251 ASP B C 1
ATOM 4280 O O . ASP B 1 285 ? -38.439 3.670 -43.784 1.00 29.51 251 ASP B O 1
ATOM 4285 N N . PHE B 1 286 ? -36.407 4.504 -43.267 1.00 28.29 252 PHE B N 1
ATOM 4286 C CA . PHE B 1 286 ? -36.217 3.555 -42.168 1.00 27.09 252 PHE B CA 1
ATOM 4287 C C . PHE B 1 286 ? -35.416 4.243 -41.084 1.00 26.73 252 PHE B C 1
ATOM 4288 O O . PHE B 1 286 ? -34.979 5.388 -41.243 1.00 27.02 252 PHE B O 1
ATOM 4296 N N . GLU B 1 287 ? -35.197 3.533 -39.992 1.00 26.90 253 GLU B N 1
ATOM 4297 C CA . GLU B 1 287 ? -34.352 4.047 -38.927 1.00 27.21 253 GLU B CA 1
ATOM 4298 C C . GLU B 1 287 ? -33.732 2.886 -38.183 1.00 26.54 253 GLU B C 1
ATOM 4299 O O . GLU B 1 287 ? -34.417 1.892 -37.918 1.00 25.70 253 GLU B O 1
ATOM 4305 N N . LEU B 1 288 ? -32.455 3.020 -37.825 1.00 25.51 254 LEU B N 1
ATOM 4306 C CA . LEU B 1 288 ? -31.790 1.979 -37.019 1.00 25.05 254 LEU B CA 1
ATOM 4307 C C . LEU B 1 288 ? -32.218 2.061 -35.564 1.00 23.73 254 LEU B C 1
ATOM 4308 O O . LEU B 1 288 ? -32.301 3.172 -35.000 1.00 22.59 254 LEU B O 1
ATOM 4313 N N . THR B 1 289 ? -32.513 0.896 -34.971 1.00 22.93 255 THR B N 1
ATOM 4314 C CA . THR B 1 289 ? -32.696 0.781 -33.521 1.00 22.27 255 THR B CA 1
ATOM 4315 C C . THR B 1 289 ? -31.376 1.169 -32.813 1.00 23.04 255 THR B C 1
ATOM 4316 O O . THR B 1 289 ? -30.309 1.108 -33.439 1.00 22.68 255 THR B O 1
ATOM 4320 N N . GLN B 1 290 ? -31.435 1.553 -31.525 1.00 24.10 256 GLN B N 1
ATOM 4321 C CA . GLN B 1 290 ? -30.198 1.753 -30.720 1.00 25.11 256 GLN B CA 1
ATOM 4322 C C . GLN B 1 290 ? -29.355 0.502 -30.578 1.00 24.20 256 GLN B C 1
ATOM 4323 O O . GLN B 1 290 ? -28.149 0.609 -30.454 1.00 24.36 256 GLN B O 1
ATOM 4329 N N . ASP B 1 291 ? -29.988 -0.663 -30.577 1.00 24.25 257 ASP B N 1
ATOM 4330 C CA . ASP B 1 291 ? -29.267 -1.940 -30.536 1.00 24.74 257 ASP B CA 1
ATOM 4331 C C . ASP B 1 291 ? -28.381 -2.113 -31.762 1.00 24.28 257 ASP B C 1
ATOM 4332 O O . ASP B 1 291 ? -27.183 -2.453 -31.639 1.00 24.07 257 ASP B O 1
ATOM 4337 N N . ASP B 1 292 ? -28.964 -1.823 -32.930 1.00 23.81 258 ASP B N 1
ATOM 4338 C CA . ASP B 1 292 ? -28.253 -1.905 -34.213 1.00 23.41 258 ASP B CA 1
ATOM 4339 C C . ASP B 1 292 ? -27.206 -0.829 -34.434 1.00 22.97 258 ASP B C 1
ATOM 4340 O O . ASP B 1 292 ? -26.163 -1.117 -35.000 1.00 22.83 258 ASP B O 1
ATOM 4345 N N . MET B 1 293 ? -27.457 0.386 -33.943 1.00 21.94 259 MET B N 1
ATOM 4346 C CA . MET B 1 293 ? -26.397 1.405 -33.850 1.00 21.21 259 MET B CA 1
ATOM 4347 C C . MET B 1 293 ? -25.226 0.904 -33.004 1.00 21.51 259 MET B C 1
ATOM 4348 O O . MET B 1 293 ? -24.097 1.029 -33.420 1.00 22.06 259 MET B O 1
ATOM 4353 N N . ASN B 1 294 ? -25.503 0.367 -31.809 1.00 21.38 260 ASN B N 1
ATOM 4354 C CA . ASN B 1 294 ? -24.477 -0.234 -30.960 1.00 21.65 260 ASN B CA 1
ATOM 4355 C C . ASN B 1 294 ? -23.690 -1.378 -31.658 1.00 21.77 260 ASN B C 1
ATOM 4356 O O . ASN B 1 294 ? -22.449 -1.424 -31.547 1.00 22.10 260 ASN B O 1
ATOM 4361 N N . ARG B 1 295 ? -24.400 -2.293 -32.340 1.00 20.71 261 ARG B N 1
ATOM 4362 C CA . ARG B 1 295 ? -23.745 -3.346 -33.120 1.00 20.76 261 ARG B CA 1
ATOM 4363 C C . ARG B 1 295 ? -22.731 -2.795 -34.089 1.00 20.94 261 ARG B C 1
ATOM 4364 O O . ARG B 1 295 ? -21.639 -3.324 -34.191 1.00 21.52 261 ARG B O 1
ATOM 4372 N N . ILE B 1 296 ? -23.076 -1.692 -34.743 1.00 21.89 262 ILE B N 1
ATOM 4373 C CA . ILE B 1 296 ? -22.276 -1.121 -35.811 1.00 21.77 262 ILE B CA 1
ATOM 4374 C C . ILE B 1 296 ? -21.124 -0.334 -35.236 1.00 22.88 262 ILE B C 1
ATOM 4375 O O . ILE B 1 296 ? -20.039 -0.301 -35.840 1.00 24.05 262 ILE B O 1
ATOM 4380 N N . ASP B 1 297 ? -21.356 0.339 -34.108 1.00 23.06 263 ASP B N 1
ATOM 4381 C CA . ASP B 1 297 ? -20.271 1.055 -33.376 1.00 23.59 263 ASP B CA 1
ATOM 4382 C C . ASP B 1 297 ? -19.172 0.060 -32.937 1.00 23.45 263 ASP B C 1
ATOM 4383 O O . ASP B 1 297 ? -17.999 0.387 -32.874 1.00 23.73 263 ASP B O 1
ATOM 4388 N N . ALA B 1 298 ? -19.597 -1.159 -32.621 1.00 23.11 264 ALA B N 1
ATOM 4389 C CA . ALA B 1 298 ? -18.726 -2.208 -32.110 1.00 23.85 264 ALA B CA 1
ATOM 4390 C C . ALA B 1 298 ? -17.719 -2.738 -33.167 1.00 23.74 264 ALA B C 1
ATOM 4391 O O . ALA B 1 298 ? -16.858 -3.564 -32.853 1.00 23.92 264 ALA B O 1
ATOM 4393 N N . LEU B 1 299 ? -17.835 -2.240 -34.397 1.00 23.03 265 LEU B N 1
ATOM 4394 C CA . LEU B 1 299 ? -16.873 -2.517 -35.456 1.00 23.02 265 LEU B CA 1
ATOM 4395 C C . LEU B 1 299 ? -15.589 -1.696 -35.369 1.00 22.95 265 LEU B C 1
ATOM 4396 O O . LEU B 1 299 ? -14.624 -2.030 -35.994 1.00 22.92 265 LEU B O 1
ATOM 4401 N N . ASN B 1 300 ? -15.582 -0.621 -34.586 1.00 24.39 266 ASN B N 1
ATOM 4402 C CA . ASN B 1 300 ? -14.395 0.247 -34.456 1.00 24.69 266 ASN B CA 1
ATOM 4403 C C . ASN B 1 300 ? -13.101 -0.504 -34.172 1.00 25.18 266 ASN B C 1
ATOM 4404 O O . ASN B 1 300 ? -13.006 -1.255 -33.211 1.00 25.40 266 ASN B O 1
ATOM 4409 N N . GLU B 1 301 ? -12.114 -0.277 -35.020 1.00 26.53 267 GLU B N 1
ATOM 4410 C CA . GLU B 1 301 ? -10.760 -0.731 -34.795 1.00 28.35 267 GLU B CA 1
ATOM 4411 C C . GLU B 1 301 ? -9.841 0.496 -34.866 1.00 28.83 267 GLU B C 1
ATOM 4412 O O . GLU B 1 301 ? -8.608 0.354 -34.927 1.00 29.81 267 GLU B O 1
ATOM 4418 N N . ASN B 1 302 ? -10.429 1.691 -34.873 1.00 28.64 268 ASN B N 1
ATOM 4419 C CA . ASN B 1 302 ? -9.682 2.927 -35.083 1.00 29.10 268 ASN B CA 1
ATOM 4420 C C . ASN B 1 302 ? -8.782 2.795 -36.280 1.00 29.88 268 ASN B C 1
ATOM 4421 O O . ASN B 1 302 ? -7.634 3.215 -36.249 1.00 30.28 268 ASN B O 1
ATOM 4426 N N . LEU B 1 303 ? -9.319 2.221 -37.345 1.00 30.69 269 LEU B N 1
ATOM 4427 C CA . LEU B 1 303 ? -8.565 1.893 -38.541 1.00 30.96 269 LEU B CA 1
ATOM 4428 C C . LEU B 1 303 ? -8.775 2.976 -39.580 1.00 30.95 269 LEU B C 1
ATOM 4429 O O . LEU B 1 303 ? -9.893 3.224 -40.045 1.00 30.76 269 LEU B O 1
ATOM 4434 N N . ARG B 1 304 ? -7.678 3.614 -39.938 1.00 30.67 270 ARG B N 1
ATOM 4435 C CA . ARG B 1 304 ? -7.698 4.788 -40.784 1.00 31.20 270 ARG B CA 1
ATOM 4436 C C . ARG B 1 304 ? -7.347 4.355 -42.195 1.00 31.37 270 ARG B C 1
ATOM 4437 O O . ARG B 1 304 ? -6.457 3.555 -42.395 1.00 32.95 270 ARG B O 1
ATOM 4445 N N . VAL B 1 305 ? -8.056 4.836 -43.193 1.00 31.77 271 VAL B N 1
ATOM 4446 C CA . VAL B 1 305 ? -7.768 4.322 -44.532 1.00 31.30 271 VAL B CA 1
ATOM 4447 C C . VAL B 1 305 ? -7.239 5.427 -45.443 1.00 30.64 271 VAL B C 1
ATOM 4448 O O . VAL B 1 305 ? -6.514 5.156 -46.411 1.00 31.19 271 VAL B O 1
ATOM 4452 N N . GLY B 1 306 ? -7.604 6.664 -45.122 1.00 28.50 272 GLY B N 1
ATOM 4453 C CA . GLY B 1 306 ? -6.988 7.811 -45.758 1.00 27.22 272 GLY B CA 1
ATOM 4454 C C . GLY B 1 306 ? -5.737 8.173 -44.997 1.00 25.73 272 GLY B C 1
ATOM 4455 O O . GLY B 1 306 ? -5.344 7.459 -44.070 1.00 26.45 272 GLY B O 1
ATOM 4456 N N . PRO B 1 307 ? -5.097 9.290 -45.364 1.00 24.83 273 PRO B N 1
ATOM 4457 C CA . PRO B 1 307 ? -3.905 9.697 -44.586 1.00 23.59 273 PRO B CA 1
ATOM 4458 C C . PRO B 1 307 ? -4.206 10.075 -43.096 1.00 23.61 273 PRO B C 1
ATOM 4459 O O . PRO B 1 307 ? -5.320 10.513 -42.758 1.00 23.32 273 PRO B O 1
ATOM 4463 N N . ASP B 1 308 ? -3.197 9.861 -42.251 1.00 22.57 274 ASP B N 1
ATOM 4464 C CA . ASP B 1 308 ? -3.106 10.328 -40.878 1.00 21.95 274 ASP B CA 1
ATOM 4465 C C . ASP B 1 308 ? -2.837 11.847 -40.784 1.00 21.94 274 ASP B C 1
ATOM 4466 O O . ASP B 1 308 ? -1.762 12.320 -41.132 1.00 22.17 274 ASP B O 1
ATOM 4471 N N . PRO B 1 309 ? -3.802 12.612 -40.267 1.00 21.99 275 PRO B N 1
ATOM 4472 C CA . PRO B 1 309 ? -3.582 14.044 -40.071 1.00 21.56 275 PRO B CA 1
ATOM 4473 C C . PRO B 1 309 ? -2.388 14.396 -39.191 1.00 20.64 275 PRO B C 1
ATOM 4474 O O . PRO B 1 309 ? -1.900 15.511 -39.318 1.00 20.17 275 PRO B O 1
ATOM 4478 N N . ASP B 1 310 ? -1.936 13.502 -38.314 1.00 20.69 276 ASP B N 1
ATOM 4479 C CA . ASP B 1 310 ? -0.723 13.773 -37.526 1.00 21.20 276 ASP B CA 1
ATOM 4480 C C . ASP B 1 310 ? 0.596 13.312 -38.164 1.00 21.34 276 ASP B C 1
ATOM 4481 O O . ASP B 1 310 ? 1.655 13.541 -37.610 1.00 20.72 276 ASP B O 1
ATOM 4486 N N . ASN B 1 311 ? 0.521 12.675 -39.326 1.00 22.71 277 ASN B N 1
ATOM 4487 C CA . ASN B 1 311 ? 1.689 12.132 -40.034 1.00 23.49 277 ASN B CA 1
ATOM 4488 C C . ASN B 1 311 ? 1.520 12.099 -41.552 1.00 23.43 277 ASN B C 1
ATOM 4489 O O . ASN B 1 311 ? 1.361 11.052 -42.141 1.00 23.15 277 ASN B O 1
ATOM 4494 N N . PHE B 1 312 ? 1.549 13.276 -42.162 1.00 24.87 278 PHE B N 1
ATOM 4495 C CA . PHE B 1 312 ? 1.352 13.415 -43.598 1.00 25.64 278 PHE B CA 1
ATOM 4496 C C . PHE B 1 312 ? 2.283 14.467 -44.178 1.00 26.21 278 PHE B C 1
ATOM 4497 O O . PHE B 1 312 ? 2.640 15.430 -43.519 1.00 25.51 278 PHE B O 1
ATOM 4505 N N . ASP B 1 313 ? 2.691 14.251 -45.423 1.00 28.16 279 ASP B N 1
ATOM 4506 C CA . ASP B 1 313 ? 3.775 15.008 -46.007 1.00 30.30 279 ASP B CA 1
ATOM 4507 C C . ASP B 1 313 ? 3.467 15.370 -47.435 1.00 31.39 279 ASP B C 1
ATOM 4508 O O . ASP B 1 313 ? 4.163 14.971 -48.354 1.00 32.81 279 ASP B O 1
ATOM 4513 N N . PHE B 1 314 ? 2.396 16.118 -47.610 1.00 32.15 280 PHE B N 1
ATOM 4514 C CA . PHE B 1 314 ? 1.926 16.480 -48.927 1.00 32.97 280 PHE B CA 1
ATOM 4515 C C . PHE B 1 314 ? 1.146 17.771 -48.838 1.00 33.98 280 PHE B C 1
ATOM 4516 O O . PHE B 1 314 ? 0.728 18.303 -49.855 1.00 35.31 280 PHE B O 1
ATOM 4525 N N . MET C 1 35 ? -31.389 71.525 -15.127 1.00 20.00 1 MET C N 1
ATOM 4526 C CA . MET C 1 35 ? -30.590 71.348 -16.328 1.00 20.00 1 MET C CA 1
ATOM 4527 C C . MET C 1 35 ? -29.450 70.332 -16.205 1.00 20.00 1 MET C C 1
ATOM 4528 O O . MET C 1 35 ? -29.531 69.379 -15.449 1.00 31.28 1 MET C O 1
ATOM 4533 N N . THR C 1 36 ? -28.399 70.570 -16.975 1.00 28.54 2 THR C N 1
ATOM 4534 C CA . THR C 1 36 ? -27.138 69.833 -16.931 1.00 27.23 2 THR C CA 1
ATOM 4535 C C . THR C 1 36 ? -26.200 70.271 -15.774 1.00 26.05 2 THR C C 1
ATOM 4536 O O . THR C 1 36 ? -25.126 70.806 -15.970 1.00 25.32 2 THR C O 1
ATOM 4540 N N . THR C 1 37 ? -26.611 69.958 -14.566 1.00 25.56 3 THR C N 1
ATOM 4541 C CA . THR C 1 37 ? -26.148 70.633 -13.354 1.00 25.69 3 THR C CA 1
ATOM 4542 C C . THR C 1 37 ? -25.142 69.767 -12.529 1.00 25.36 3 THR C C 1
ATOM 4543 O O . THR C 1 37 ? -24.405 70.284 -11.674 1.00 24.39 3 THR C O 1
ATOM 4547 N N . HIS C 1 38 ? -25.123 68.460 -12.822 1.00 24.10 4 HIS C N 1
ATOM 4548 C CA . HIS C 1 38 ? -24.242 67.520 -12.150 1.00 24.24 4 HIS C CA 1
ATOM 4549 C C . HIS C 1 38 ? -24.065 66.233 -12.943 1.00 23.86 4 HIS C C 1
ATOM 4550 O O . HIS C 1 38 ? -24.810 65.983 -13.895 1.00 23.96 4 HIS C O 1
ATOM 4557 N N . LEU C 1 39 ? -23.064 65.434 -12.551 1.00 23.16 5 LEU C N 1
ATOM 4558 C CA . LEU C 1 39 ? -22.731 64.196 -13.246 1.00 21.95 5 LEU C CA 1
ATOM 4559 C C . LEU C 1 39 ? -23.923 63.265 -13.439 1.00 23.47 5 LEU C C 1
ATOM 4560 O O . LEU C 1 39 ? -23.994 62.539 -14.453 1.00 24.74 5 LEU C O 1
ATOM 4565 N N . GLN C 1 40 ? -24.881 63.306 -12.522 1.00 20.00 6 GLN C N 1
ATOM 4566 C CA . GLN C 1 40 ? -26.021 62.395 -12.523 1.00 20.00 6 GLN C CA 1
ATOM 4567 C C . GLN C 1 40 ? -27.361 62.965 -13.036 1.00 20.00 6 GLN C C 1
ATOM 4568 O O . GLN C 1 40 ? -28.363 62.299 -12.974 1.00 25.33 6 GLN C O 1
ATOM 4574 N N . ALA C 1 41 ? -27.368 64.183 -13.559 1.00 24.26 7 ALA C N 1
ATOM 4575 C CA . ALA C 1 41 ? -28.600 64.814 -14.066 1.00 24.22 7 ALA C CA 1
ATOM 4576 C C . ALA C 1 41 ? -29.015 64.030 -15.312 1.00 24.58 7 ALA C C 1
ATOM 4577 O O . ALA C 1 41 ? -28.171 63.424 -16.000 1.00 23.80 7 ALA C O 1
ATOM 4579 N N . LYS C 1 42 ? -30.308 64.034 -15.594 1.00 24.54 8 LYS C N 1
ATOM 4580 C CA . LYS C 1 42 ? -30.898 63.183 -16.609 1.00 24.67 8 LYS C CA 1
ATOM 4581 C C . LYS C 1 42 ? -31.774 63.995 -17.548 1.00 24.56 8 LYS C C 1
ATOM 4582 O O . LYS C 1 42 ? -32.454 64.907 -17.124 1.00 24.80 8 LYS C O 1
ATOM 4588 N N . ALA C 1 43 ? -31.725 63.681 -18.836 1.00 25.03 9 ALA C N 1
ATOM 4589 C CA . ALA C 1 43 ? -32.705 64.208 -19.781 1.00 25.12 9 ALA C CA 1
ATOM 4590 C C . ALA C 1 43 ? -33.937 63.301 -19.718 1.00 25.00 9 ALA C C 1
ATOM 4591 O O . ALA C 1 43 ? -33.873 62.153 -19.276 1.00 24.73 9 ALA C O 1
ATOM 4593 N N . THR C 1 44 ? -35.083 63.805 -20.124 1.00 25.49 10 THR C N 1
ATOM 4594 C CA . THR C 1 44 ? -36.236 62.906 -20.164 1.00 25.24 10 THR C CA 1
ATOM 4595 C C . THR C 1 44 ? -36.547 62.678 -21.648 1.00 24.46 10 THR C C 1
ATOM 4596 O O . THR C 1 44 ? -36.582 63.624 -22.426 1.00 22.76 10 THR C O 1
ATOM 4600 N N . LEU C 1 45 ? -36.614 61.396 -22.016 1.00 24.38 11 LEU C N 1
ATOM 4601 C CA . LEU C 1 45 ? -36.944 60.942 -23.372 1.00 24.59 11 LEU C CA 1
ATOM 4602 C C . LEU C 1 45 ? -38.459 61.031 -23.522 1.00 24.80 11 LEU C C 1
ATOM 4603 O O . LEU C 1 45 ? -39.182 61.234 -22.516 1.00 24.74 11 LEU C O 1
ATOM 4608 N N . HIS C 1 46 ? -38.947 60.928 -24.756 1.00 24.96 12 HIS C N 1
ATOM 4609 C CA . HIS C 1 46 ? -40.383 61.194 -25.043 1.00 24.30 12 HIS C CA 1
ATOM 4610 C C . HIS C 1 46 ? -41.352 60.135 -24.520 1.00 24.32 12 HIS C C 1
ATOM 4611 O O . HIS C 1 46 ? -42.565 60.354 -24.534 1.00 24.27 12 HIS C O 1
ATOM 4618 N N . ASN C 1 47 ? -40.840 58.980 -24.084 1.00 24.04 13 ASN C N 1
ATOM 4619 C CA . ASN C 1 47 ? -41.714 57.971 -23.444 1.00 23.56 13 ASN C CA 1
ATOM 4620 C C . ASN C 1 47 ? -41.712 58.155 -21.917 1.00 23.42 13 ASN C C 1
ATOM 4621 O O . ASN C 1 47 ? -42.365 57.385 -21.179 1.00 23.44 13 ASN C O 1
ATOM 4626 N N . GLY C 1 48 ? -40.992 59.191 -21.462 1.00 22.53 14 GLY C N 1
ATOM 4627 C CA . GLY C 1 48 ? -40.862 59.495 -20.045 1.00 22.74 14 GLY C CA 1
ATOM 4628 C C . GLY C 1 48 ? -39.670 58.870 -19.339 1.00 23.32 14 GLY C C 1
ATOM 4629 O O . GLY C 1 48 ? -39.503 59.062 -18.138 1.00 23.74 14 GLY C O 1
ATOM 4630 N N . VAL C 1 49 ? -38.844 58.126 -20.081 1.00 23.02 15 VAL C N 1
ATOM 4631 C CA . VAL C 1 49 ? -37.631 57.520 -19.536 1.00 23.03 15 VAL C CA 1
ATOM 4632 C C . VAL C 1 49 ? -36.532 58.555 -19.316 1.00 23.03 15 VAL C C 1
ATOM 4633 O O . VAL C 1 49 ? -36.324 59.441 -20.144 1.00 21.52 15 VAL C O 1
ATOM 4637 N N . GLU C 1 50 ? -35.860 58.447 -18.167 1.00 23.54 16 GLU C N 1
ATOM 4638 C CA . GLU C 1 50 ? -34.810 59.387 -17.794 1.00 24.69 16 GLU C CA 1
ATOM 4639 C C . GLU C 1 50 ? -33.462 58.785 -18.113 1.00 24.48 16 GLU C C 1
ATOM 4640 O O . GLU C 1 50 ? -33.194 57.654 -17.728 1.00 25.56 16 GLU C O 1
ATOM 4646 N N . MET C 1 51 ? -32.636 59.538 -18.835 1.00 24.32 17 MET C N 1
ATOM 4647 C CA . MET C 1 51 ? -31.329 59.093 -19.319 1.00 23.59 17 MET C CA 1
ATOM 4648 C C . MET C 1 51 ? -30.293 60.140 -18.959 1.00 23.84 17 MET C C 1
ATOM 4649 O O . MET C 1 51 ? -30.483 61.330 -19.245 1.00 24.51 17 MET C O 1
ATOM 4654 N N . PRO C 1 52 ? -29.176 59.716 -18.330 1.00 24.38 18 PRO C N 1
ATOM 4655 C CA . PRO C 1 52 ? -28.145 60.708 -18.049 1.00 23.86 18 PRO C CA 1
ATOM 4656 C C . PRO C 1 52 ? -27.673 61.533 -19.249 1.00 24.14 18 PRO C C 1
ATOM 4657 O O . PRO C 1 52 ? -27.409 60.990 -20.341 1.00 24.59 18 PRO C O 1
ATOM 4661 N N . TRP C 1 53 ? -27.536 62.842 -19.011 1.00 22.95 19 TRP C N 1
ATOM 4662 C CA . TRP C 1 53 ? -26.920 63.769 -19.948 1.00 21.74 19 TRP C CA 1
ATOM 4663 C C . TRP C 1 53 ? -25.489 63.404 -20.273 1.00 21.51 19 TRP C C 1
ATOM 4664 O O . TRP C 1 53 ? -24.977 63.705 -21.349 1.00 21.85 19 TRP C O 1
ATOM 4675 N N . PHE C 1 54 ? -24.823 62.783 -19.319 1.00 21.55 20 PHE C N 1
ATOM 4676 C CA . PHE C 1 54 ? -23.402 62.566 -19.414 1.00 21.98 20 PHE C CA 1
ATOM 4677 C C . PHE C 1 54 ? -23.088 61.099 -19.151 1.00 21.97 20 PHE C C 1
ATOM 4678 O O . PHE C 1 54 ? -23.517 60.515 -18.133 1.00 22.01 20 PHE C O 1
ATOM 4686 N N . GLY C 1 55 ? -22.320 60.511 -20.060 1.00 21.24 21 GLY C N 1
ATOM 4687 C CA . GLY C 1 55 ? -21.973 59.124 -19.920 1.00 22.60 21 GLY C CA 1
ATOM 4688 C C . GLY C 1 55 ? -20.583 58.792 -20.427 1.00 23.18 21 GLY C C 1
ATOM 4689 O O . GLY C 1 55 ? -19.873 59.641 -20.988 1.00 22.47 21 GLY C O 1
ATOM 4690 N N . LEU C 1 56 ? -20.197 57.537 -20.219 1.00 23.75 22 LEU C N 1
ATOM 4691 C CA . LEU C 1 56 ? -18.917 57.053 -20.726 1.00 24.26 22 LEU C CA 1
ATOM 4692 C C . LEU C 1 56 ? -19.106 56.293 -22.033 1.00 24.87 22 LEU C C 1
ATOM 4693 O O . LEU C 1 56 ? -19.890 55.332 -22.077 1.00 24.02 22 LEU C O 1
ATOM 4698 N N . GLY C 1 57 ? -18.383 56.726 -23.078 1.00 25.03 23 GLY C N 1
ATOM 4699 C CA . GLY C 1 57 ? -18.290 55.996 -24.346 1.00 25.07 23 GLY C CA 1
ATOM 4700 C C . GLY C 1 57 ? -17.244 54.883 -24.291 1.00 26.05 23 GLY C C 1
ATOM 4701 O O . GLY C 1 57 ? -16.099 55.100 -23.873 1.00 25.98 23 GLY C O 1
ATOM 4702 N N . VAL C 1 58 ? -17.645 53.680 -24.681 1.00 27.39 24 VAL C N 1
ATOM 4703 C CA . VAL C 1 58 ? -16.724 52.563 -24.848 1.00 28.39 24 VAL C CA 1
ATOM 4704 C C . VAL C 1 58 ? -16.454 52.364 -26.339 1.00 30.29 24 VAL C C 1
ATOM 4705 O O . VAL C 1 58 ? -17.369 52.456 -27.135 1.00 31.55 24 VAL C O 1
ATOM 4709 N N . PHE C 1 59 ? -15.192 52.115 -26.706 1.00 31.44 25 PHE C N 1
ATOM 4710 C CA . PHE C 1 59 ? -14.788 51.935 -28.087 1.00 31.82 25 PHE C CA 1
ATOM 4711 C C . PHE C 1 59 ? -14.048 50.624 -28.236 1.00 31.97 25 PHE C C 1
ATOM 4712 O O . PHE C 1 59 ? -14.181 49.739 -27.429 1.00 30.87 25 PHE C O 1
ATOM 4720 N N . GLN C 1 60 ? -13.246 50.504 -29.273 1.00 33.34 26 GLN C N 1
ATOM 4721 C CA . GLN C 1 60 ? -12.624 49.237 -29.549 1.00 35.42 26 GLN C CA 1
ATOM 4722 C C . GLN C 1 60 ? -11.292 49.154 -28.806 1.00 35.22 26 GLN C C 1
ATOM 4723 O O . GLN C 1 60 ? -10.310 49.778 -29.216 1.00 35.75 26 GLN C O 1
ATOM 4729 N N . VAL C 1 61 ? -11.321 48.449 -27.668 1.00 34.50 27 VAL C N 1
ATOM 4730 C CA . VAL C 1 61 ? -10.140 48.057 -26.890 1.00 34.25 27 VAL C CA 1
ATOM 4731 C C . VAL C 1 61 ? -10.294 46.594 -26.505 1.00 33.17 27 VAL C C 1
ATOM 4732 O O . VAL C 1 61 ? -11.414 46.121 -26.334 1.00 33.04 27 VAL C O 1
ATOM 4736 N N . GLU C 1 62 ? -9.201 45.881 -26.345 1.00 20.00 28 GLU C N 1
ATOM 4737 C CA . GLU C 1 62 ? -9.309 44.486 -25.977 1.00 20.00 28 GLU C CA 1
ATOM 4738 C C . GLU C 1 62 ? -10.050 44.344 -24.667 1.00 20.00 28 GLU C C 1
ATOM 4739 O O . GLU C 1 62 ? -9.909 45.169 -23.790 1.00 30.61 28 GLU C O 1
ATOM 4745 N N . GLU C 1 63 ? -10.844 43.299 -24.526 1.00 29.61 29 GLU C N 1
ATOM 4746 C CA . GLU C 1 63 ? -11.468 43.086 -23.233 1.00 28.69 29 GLU C CA 1
ATOM 4747 C C . GLU C 1 63 ? -10.467 42.491 -22.260 1.00 27.78 29 GLU C C 1
ATOM 4748 O O . GLU C 1 63 ? -9.975 41.385 -22.439 1.00 29.16 29 GLU C O 1
ATOM 4754 N N . GLY C 1 64 ? -10.124 43.263 -21.244 1.00 26.89 30 GLY C N 1
ATOM 4755 C CA . GLY C 1 64 ? -9.165 42.830 -20.230 1.00 25.43 30 GLY C CA 1
ATOM 4756 C C . GLY C 1 64 ? -9.271 43.830 -19.110 1.00 24.61 30 GLY C C 1
ATOM 4757 O O . GLY C 1 64 ? -10.211 44.623 -19.094 1.00 23.52 30 GLY C O 1
ATOM 4758 N N . SER C 1 65 ? -8.271 43.820 -18.227 1.00 24.83 31 SER C N 1
ATOM 4759 C CA . SER C 1 65 ? -8.238 44.636 -17.003 1.00 25.05 31 SER C CA 1
ATOM 4760 C C . SER C 1 65 ? -8.427 46.122 -17.210 1.00 25.36 31 SER C C 1
ATOM 4761 O O . SER C 1 65 ? -9.140 46.755 -16.428 1.00 25.23 31 SER C O 1
ATOM 4764 N N A GLU C 1 66 ? -7.793 46.670 -18.257 0.50 25.53 32 GLU C N 1
ATOM 4765 N N B GLU C 1 66 ? -7.693 46.670 -18.257 0.50 25.53 32 GLU C N 1
ATOM 4766 C CA A GLU C 1 66 ? -7.903 48.088 -18.585 0.50 25.66 32 GLU C CA 1
ATOM 4767 C CA B GLU C 1 66 ? -7.803 48.088 -18.585 0.50 25.66 32 GLU C CA 1
ATOM 4768 C C A GLU C 1 66 ? -9.329 48.524 -18.926 0.50 23.57 32 GLU C C 1
ATOM 4769 C C B GLU C 1 66 ? -9.229 48.524 -18.926 0.50 23.57 32 GLU C C 1
ATOM 4770 O O A GLU C 1 66 ? -9.777 49.580 -18.479 0.50 23.10 32 GLU C O 1
ATOM 4771 O O B GLU C 1 66 ? -9.677 49.580 -18.479 0.50 23.10 32 GLU C O 1
ATOM 4782 N N . LEU C 1 67 ? -10.036 47.713 -19.703 1.00 22.60 33 LEU C N 1
ATOM 4783 C CA . LEU C 1 67 ? -11.465 47.944 -19.996 1.00 20.99 33 LEU C CA 1
ATOM 4784 C C . LEU C 1 67 ? -12.315 47.843 -18.713 1.00 20.44 33 LEU C C 1
ATOM 4785 O O . LEU C 1 67 ? -13.166 48.680 -18.466 1.00 19.92 33 LEU C O 1
ATOM 4790 N N . VAL C 1 68 ? -12.095 46.800 -17.915 1.00 20.10 34 VAL C N 1
ATOM 4791 C CA . VAL C 1 68 ? -12.979 46.543 -16.790 1.00 20.43 34 VAL C CA 1
ATOM 4792 C C . VAL C 1 68 ? -12.839 47.698 -15.809 1.00 21.70 34 VAL C C 1
ATOM 4793 O O . VAL C 1 68 ? -13.827 48.272 -15.338 1.00 21.81 34 VAL C O 1
ATOM 4797 N N . ASN C 1 69 ? -11.587 48.053 -15.554 1.00 22.23 35 ASN C N 1
ATOM 4798 C CA . ASN C 1 69 ? -11.242 49.152 -14.675 1.00 22.20 35 ASN C CA 1
ATOM 4799 C C . ASN C 1 69 ? -11.788 50.511 -15.121 1.00 22.17 35 ASN C C 1
ATOM 4800 O O . ASN C 1 69 ? -12.240 51.318 -14.296 1.00 22.75 35 ASN C O 1
ATOM 4805 N N . ALA C 1 70 ? -11.761 50.770 -16.423 1.00 22.65 36 ALA C N 1
ATOM 4806 C CA . ALA C 1 70 ? -12.319 52.011 -16.971 1.00 22.58 36 ALA C CA 1
ATOM 4807 C C . ALA C 1 70 ? -13.819 52.125 -16.626 1.00 22.94 36 ALA C C 1
ATOM 4808 O O . ALA C 1 70 ? -14.248 53.087 -15.999 1.00 23.32 36 ALA C O 1
ATOM 4810 N N . VAL C 1 71 ? -14.611 51.139 -17.058 1.00 22.62 37 VAL C N 1
ATOM 4811 C CA . VAL C 1 71 ? -16.043 51.140 -16.809 1.00 22.41 37 VAL C CA 1
ATOM 4812 C C . VAL C 1 71 ? -16.321 51.144 -15.276 1.00 22.91 37 VAL C C 1
ATOM 4813 O O . VAL C 1 71 ? -17.193 51.904 -14.803 1.00 23.51 37 VAL C O 1
ATOM 4817 N N . LYS C 1 72 ? -15.565 50.341 -14.511 1.00 21.80 38 LYS C N 1
ATOM 4818 C CA . LYS C 1 72 ? -15.724 50.269 -13.042 1.00 21.94 38 LYS C CA 1
ATOM 4819 C C . LYS C 1 72 ? -15.448 51.648 -12.400 1.00 21.97 38 LYS C C 1
ATOM 4820 O O . LYS C 1 72 ? -16.240 52.138 -11.606 1.00 21.50 38 LYS C O 1
ATOM 4826 N N . THR C 1 73 ? -14.306 52.235 -12.753 1.00 21.94 39 THR C N 1
ATOM 4827 C CA . THR C 1 73 ? -13.882 53.552 -12.290 1.00 22.13 39 THR C CA 1
ATOM 4828 C C . THR C 1 73 ? -14.890 54.671 -12.589 1.00 21.87 39 THR C C 1
ATOM 4829 O O . THR C 1 73 ? -15.150 55.531 -11.724 1.00 23.81 39 THR C O 1
ATOM 4833 N N . ALA C 1 74 ? -15.421 54.693 -13.803 1.00 21.14 40 ALA C N 1
ATOM 4834 C CA . ALA C 1 74 ? -16.444 55.662 -14.174 1.00 20.57 40 ALA C CA 1
ATOM 4835 C C . ALA C 1 74 ? -17.650 55.576 -13.255 1.00 20.80 40 ALA C C 1
ATOM 4836 O O . ALA C 1 74 ? -18.164 56.608 -12.804 1.00 22.27 40 ALA C O 1
ATOM 4838 N N . ILE C 1 75 ? -18.150 54.371 -13.008 1.00 21.58 41 ILE C N 1
ATOM 4839 C CA . ILE C 1 75 ? -19.391 54.201 -12.207 1.00 21.07 41 ILE C CA 1
ATOM 4840 C C . ILE C 1 75 ? -19.075 54.528 -10.729 1.00 22.47 41 ILE C C 1
ATOM 4841 O O . ILE C 1 75 ? -19.838 55.233 -10.041 1.00 23.42 41 ILE C O 1
ATOM 4846 N N . VAL C 1 76 ? -17.940 54.028 -10.225 1.00 22.35 42 VAL C N 1
ATOM 4847 C CA . VAL C 1 76 ? -17.543 54.383 -8.859 1.00 22.37 42 VAL C CA 1
ATOM 4848 C C . VAL C 1 76 ? -17.468 55.923 -8.743 1.00 23.16 42 VAL C C 1
ATOM 4849 O O . VAL C 1 76 ? -18.008 56.496 -7.804 1.00 24.19 42 VAL C O 1
ATOM 4853 N N . HIS C 1 77 ? -16.796 56.579 -9.691 1.00 23.08 43 HIS C N 1
ATOM 4854 C CA . HIS C 1 77 ? -16.668 58.031 -9.649 1.00 22.82 43 HIS C CA 1
ATOM 4855 C C . HIS C 1 77 ? -18.054 58.769 -9.690 1.00 22.67 43 HIS C C 1
ATOM 4856 O O . HIS C 1 77 ? -18.152 59.937 -9.343 1.00 22.34 43 HIS C O 1
ATOM 4863 N N . GLY C 1 78 ? -19.096 58.085 -10.155 1.00 22.46 44 GLY C N 1
ATOM 4864 C CA . GLY C 1 78 ? -20.428 58.635 -10.180 1.00 22.54 44 GLY C CA 1
ATOM 4865 C C . GLY C 1 78 ? -21.106 58.703 -11.524 1.00 22.59 44 GLY C C 1
ATOM 4866 O O . GLY C 1 78 ? -22.212 59.254 -11.607 1.00 22.05 44 GLY C O 1
ATOM 4867 N N . TYR C 1 79 ? -20.457 58.177 -12.575 1.00 22.29 45 TYR C N 1
ATOM 4868 C CA . TYR C 1 79 ? -21.087 58.108 -13.887 1.00 22.57 45 TYR C CA 1
ATOM 4869 C C . TYR C 1 79 ? -22.262 57.144 -13.771 1.00 23.35 45 TYR C C 1
ATOM 4870 O O . TYR C 1 79 ? -22.155 56.060 -13.128 1.00 21.13 45 TYR C O 1
ATOM 4879 N N . ARG C 1 80 ? -23.378 57.511 -14.419 1.00 23.11 46 ARG C N 1
ATOM 4880 C CA . ARG C 1 80 ? -24.545 56.621 -14.364 1.00 22.48 46 ARG C CA 1
ATOM 4881 C C . ARG C 1 80 ? -24.979 56.101 -15.726 1.00 22.05 46 ARG C C 1
ATOM 4882 O O . ARG C 1 80 ? -25.959 55.428 -15.822 1.00 22.78 46 ARG C O 1
ATOM 4890 N N . SER C 1 81 ? -24.203 56.373 -16.769 1.00 22.57 47 SER C N 1
ATOM 4891 C CA . SER C 1 81 ? -24.547 55.917 -18.118 1.00 22.64 47 SER C CA 1
ATOM 4892 C C . SER C 1 81 ? -23.336 55.335 -18.816 1.00 23.27 47 SER C C 1
ATOM 4893 O O . SER C 1 81 ? -22.266 55.970 -18.853 1.00 22.91 47 SER C O 1
ATOM 4896 N N . ILE C 1 82 ? -23.484 54.112 -19.340 1.00 23.46 48 ILE C N 1
ATOM 4897 C CA . ILE C 1 82 ? -22.375 53.429 -20.055 1.00 22.86 48 ILE C CA 1
ATOM 4898 C C . ILE C 1 82 ? -22.877 53.096 -21.462 1.00 23.46 48 ILE C C 1
ATOM 4899 O O . ILE C 1 82 ? -23.925 52.435 -21.639 1.00 22.83 48 ILE C O 1
ATOM 4904 N N . ASP C 1 83 ? -22.145 53.577 -22.461 1.00 23.89 49 ASP C N 1
ATOM 4905 C CA . ASP C 1 83 ? -22.507 53.355 -23.871 1.00 24.76 49 ASP C CA 1
ATOM 4906 C C . ASP C 1 83 ? -21.570 52.413 -24.571 1.00 24.79 49 ASP C C 1
ATOM 49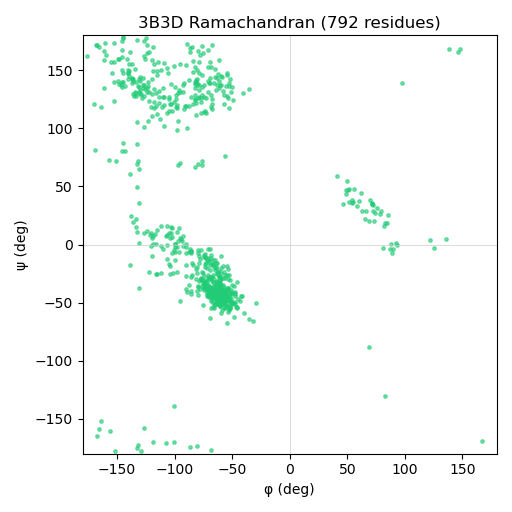07 O O . ASP C 1 83 ? -20.370 52.671 -24.663 1.00 25.81 49 ASP C O 1
ATOM 4912 N N . THR C 1 84 ? -22.116 51.311 -25.060 1.00 25.50 50 THR C N 1
ATOM 4913 C CA . THR C 1 84 ? -21.317 50.298 -25.799 1.00 25.57 50 THR C CA 1
ATOM 4914 C C . THR C 1 84 ? -21.929 49.970 -27.194 1.00 25.61 50 THR C C 1
ATOM 4915 O O . THR C 1 84 ? -22.980 50.507 -27.580 1.00 26.41 50 THR C O 1
ATOM 4919 N N . ALA C 1 85 ? -21.224 49.147 -27.960 1.00 24.94 51 ALA C N 1
ATOM 4920 C CA . ALA C 1 85 ? -21.711 48.644 -29.235 1.00 24.60 51 ALA C CA 1
ATOM 4921 C C . ALA C 1 85 ? -21.187 47.213 -29.390 1.00 23.57 51 ALA C C 1
ATOM 4922 O O . ALA C 1 85 ? -20.055 46.932 -29.037 1.00 23.26 51 ALA C O 1
ATOM 4924 N N . ALA C 1 86 ? -22.022 46.326 -29.910 1.00 23.11 52 ALA C N 1
ATOM 4925 C CA . ALA C 1 86 ? -21.647 44.941 -30.156 1.00 22.48 52 ALA C CA 1
ATOM 4926 C C . ALA C 1 86 ? -20.396 44.787 -30.992 1.00 23.22 52 ALA C C 1
ATOM 4927 O O . ALA C 1 86 ? -19.625 43.869 -30.698 1.00 22.98 52 ALA C O 1
ATOM 4929 N N . ILE C 1 87 ? -20.191 45.651 -32.014 1.00 23.71 53 ILE C N 1
ATOM 4930 C CA . ILE C 1 87 ? -19.066 45.509 -32.963 1.00 24.28 53 ILE C CA 1
ATOM 4931 C C . ILE C 1 87 ? -17.714 45.561 -32.299 1.00 23.80 53 ILE C C 1
ATOM 4932 O O . ILE C 1 87 ? -16.737 45.097 -32.887 1.00 23.11 53 ILE C O 1
ATOM 4937 N N . TYR C 1 88 ? -17.642 46.195 -31.128 1.00 23.87 54 TYR C N 1
ATOM 4938 C CA . TYR C 1 88 ? -16.383 46.323 -30.408 1.00 24.33 54 TYR C CA 1
ATOM 4939 C C . TYR C 1 88 ? -15.843 45.000 -29.904 1.00 23.94 54 TYR C C 1
ATOM 4940 O O . TYR C 1 88 ? -14.653 44.904 -29.624 1.00 23.94 54 TYR C O 1
ATOM 4949 N N . GLY C 1 89 ? -16.705 43.977 -29.837 1.00 23.45 55 GLY C N 1
ATOM 4950 C CA . GLY C 1 89 ? -16.314 42.635 -29.347 1.00 22.64 55 GLY C CA 1
ATOM 4951 C C . GLY C 1 89 ? -15.861 42.604 -27.876 1.00 22.23 55 GLY C C 1
ATOM 4952 O O . GLY C 1 89 ? -15.060 41.743 -27.476 1.00 22.93 55 GLY C O 1
ATOM 4953 N N . ASN C 1 90 ? -16.390 43.510 -27.062 1.00 20.77 56 ASN C N 1
ATOM 4954 C CA . ASN C 1 90 ? -15.948 43.625 -25.675 1.00 20.36 56 ASN C CA 1
ATOM 4955 C C . ASN C 1 90 ? -17.071 43.793 -24.618 1.00 20.64 56 ASN C C 1
ATOM 4956 O O . ASN C 1 90 ? -16.797 44.204 -23.480 1.00 20.70 56 ASN C O 1
ATOM 4961 N N . GLU C 1 91 ? -18.307 43.423 -24.991 1.00 19.97 57 GLU C N 1
ATOM 4962 C CA . GLU C 1 91 ? -19.493 43.502 -24.088 1.00 20.52 57 GLU C CA 1
ATOM 4963 C C . GLU C 1 91 ? -19.357 42.737 -22.770 1.00 21.16 57 GLU C C 1
ATOM 4964 O O . GLU C 1 91 ? -19.801 43.213 -21.705 1.00 22.20 57 GLU C O 1
ATOM 4970 N N . ALA C 1 92 ? -18.730 41.560 -22.843 1.00 20.69 58 ALA C N 1
ATOM 4971 C CA . ALA C 1 92 ? -18.380 40.794 -21.653 1.00 20.75 58 ALA C CA 1
ATOM 4972 C C . ALA C 1 92 ? -17.471 41.560 -20.651 1.00 20.45 58 ALA C C 1
ATOM 4973 O O . ALA C 1 92 ? -17.709 41.487 -19.440 1.00 20.33 58 ALA C O 1
ATOM 4975 N N . GLY C 1 93 ? -16.460 42.293 -21.160 1.00 20.98 59 GLY C N 1
ATOM 4976 C CA . GLY C 1 93 ? -15.572 43.159 -20.335 1.00 20.41 59 GLY C CA 1
ATOM 4977 C C . GLY C 1 93 ? -16.274 44.440 -19.895 1.00 20.55 59 GLY C C 1
ATOM 4978 O O . GLY C 1 93 ? -16.006 44.978 -18.827 1.00 20.82 59 GLY C O 1
ATOM 4979 N N . VAL C 1 94 ? -17.190 44.937 -20.714 1.00 20.33 60 VAL C N 1
ATOM 4980 C CA . VAL C 1 94 ? -18.103 45.992 -20.257 1.00 20.52 60 VAL C CA 1
ATOM 4981 C C . VAL C 1 94 ? -19.096 45.491 -19.134 1.00 21.25 60 VAL C C 1
ATOM 4982 O O . VAL C 1 94 ? -19.233 46.131 -18.075 1.00 20.78 60 VAL C O 1
ATOM 4986 N N . GLY C 1 95 ? -19.776 44.355 -19.371 1.00 20.57 61 GLY C N 1
ATOM 4987 C CA . GLY C 1 95 ? -20.552 43.685 -18.305 1.00 20.97 61 GLY C CA 1
ATOM 4988 C C . GLY C 1 95 ? -19.825 43.440 -16.978 1.00 20.51 61 GLY C C 1
ATOM 4989 O O . GLY C 1 95 ? -20.424 43.505 -15.901 1.00 20.97 61 GLY C O 1
ATOM 4990 N N . GLU C 1 96 ? -18.527 43.165 -17.063 1.00 20.28 62 GLU C N 1
ATOM 4991 C CA . GLU C 1 96 ? -17.652 42.994 -15.904 1.00 19.30 62 GLU C CA 1
ATOM 4992 C C . GLU C 1 96 ? -17.407 44.297 -15.130 1.00 19.44 62 GLU C C 1
ATOM 4993 O O . GLU C 1 96 ? -17.426 44.290 -13.897 1.00 19.20 62 GLU C O 1
ATOM 4999 N N . GLY C 1 97 ? -17.120 45.383 -15.859 1.00 19.67 63 GLY C N 1
ATOM 5000 C CA . GLY C 1 97 ? -16.987 46.731 -15.299 1.00 19.78 63 GLY C CA 1
ATOM 5001 C C . GLY C 1 97 ? -18.246 47.176 -14.574 1.00 20.02 63 GLY C C 1
ATOM 5002 O O . GLY C 1 97 ? -18.163 47.767 -13.498 1.00 20.73 63 GLY C O 1
ATOM 5003 N N . ILE C 1 98 ? -19.399 46.884 -15.182 1.00 20.43 64 ILE C N 1
ATOM 5004 C CA . ILE C 1 98 ? -20.756 47.137 -14.632 1.00 20.33 64 ILE C CA 1
ATOM 5005 C C . ILE C 1 98 ? -20.995 46.422 -13.291 1.00 19.97 64 ILE C C 1
ATOM 5006 O O . ILE C 1 98 ? -21.285 47.075 -12.293 1.00 21.07 64 ILE C O 1
ATOM 5011 N N . ARG C 1 99 ? -20.832 45.100 -13.244 1.00 20.12 65 ARG C N 1
ATOM 5012 C CA . ARG C 1 99 ? -21.044 44.367 -11.991 1.00 18.95 65 ARG C CA 1
ATOM 5013 C C . ARG C 1 99 ? -20.042 44.756 -10.921 1.00 19.33 65 ARG C C 1
ATOM 5014 O O . ARG C 1 99 ? -20.397 44.815 -9.746 1.00 19.91 65 ARG C O 1
ATOM 5022 N N . GLU C 1 100 ? -18.793 45.023 -11.319 1.00 19.52 66 GLU C N 1
ATOM 5023 C CA . GLU C 1 100 ? -17.801 45.471 -10.365 1.00 18.93 66 GLU C CA 1
ATOM 5024 C C . GLU C 1 100 ? -18.072 46.917 -9.954 1.00 20.10 66 GLU C C 1
ATOM 5025 O O . GLU C 1 100 ? -17.857 47.280 -8.796 1.00 21.41 66 GLU C O 1
ATOM 5031 N N . GLY C 1 101 ? -18.527 47.759 -10.880 1.00 20.35 67 GLY C N 1
ATOM 5032 C CA . GLY C 1 101 ? -18.824 49.144 -10.523 1.00 21.65 67 GLY C CA 1
ATOM 5033 C C . GLY C 1 101 ? -19.975 49.261 -9.513 1.00 22.60 67 GLY C C 1
ATOM 5034 O O . GLY C 1 101 ? -19.904 50.056 -8.583 1.00 21.71 67 GLY C O 1
ATOM 5035 N N . ILE C 1 102 ? -21.022 48.450 -9.708 1.00 24.28 68 ILE C N 1
ATOM 5036 C CA . ILE C 1 102 ? -22.153 48.304 -8.780 1.00 25.04 68 ILE C CA 1
ATOM 5037 C C . ILE C 1 102 ? -21.749 47.850 -7.363 1.00 26.12 68 ILE C C 1
ATOM 5038 O O . ILE C 1 102 ? -22.206 48.432 -6.379 1.00 26.45 68 ILE C O 1
ATOM 5043 N N . GLU C 1 103 ? -20.881 46.844 -7.235 1.00 27.38 69 GLU C N 1
ATOM 5044 C CA . GLU C 1 103 ? -20.486 46.412 -5.892 1.00 28.12 69 GLU C CA 1
ATOM 5045 C C . GLU C 1 103 ? -19.567 47.403 -5.162 1.00 28.26 69 GLU C C 1
ATOM 5046 O O . GLU C 1 103 ? -19.791 47.649 -3.964 1.00 27.96 69 GLU C O 1
ATOM 5052 N N . GLU C 1 104 ? -18.587 48.004 -5.861 1.00 27.57 70 GLU C N 1
ATOM 5053 C CA . GLU C 1 104 ? -17.774 49.055 -5.217 1.00 28.20 70 GLU C CA 1
ATOM 5054 C C . GLU C 1 104 ? -18.542 50.377 -4.966 1.00 27.02 70 GLU C C 1
ATOM 5055 O O . GLU C 1 104 ? -18.366 50.992 -3.911 1.00 25.63 70 GLU C O 1
ATOM 5061 N N . ALA C 1 105 ? -19.403 50.791 -5.904 1.00 26.12 71 ALA C N 1
ATOM 5062 C CA . ALA C 1 105 ? -20.237 51.996 -5.704 1.00 26.63 71 ALA C CA 1
ATOM 5063 C C . ALA C 1 105 ? -21.276 51.878 -4.588 1.00 27.42 71 ALA C C 1
ATOM 5064 O O . ALA C 1 105 ? -21.785 52.885 -4.114 1.00 27.60 71 ALA C O 1
ATOM 5066 N N . GLY C 1 106 ? -21.602 50.651 -4.191 1.00 28.23 72 GLY C N 1
ATOM 5067 C CA . GLY C 1 106 ? -22.709 50.410 -3.267 1.00 29.04 72 GLY C CA 1
ATOM 5068 C C . GLY C 1 106 ? -24.061 50.778 -3.868 1.00 29.50 72 GLY C C 1
ATOM 5069 O O . GLY C 1 106 ? -25.024 51.022 -3.124 1.00 29.54 72 GLY C O 1
ATOM 5070 N N . ILE C 1 107 ? -24.141 50.825 -5.206 1.00 28.94 73 ILE C N 1
ATOM 5071 C CA . ILE C 1 107 ? -25.402 51.167 -5.886 1.00 27.91 73 ILE C CA 1
ATOM 5072 C C . ILE C 1 107 ? -26.090 49.892 -6.401 1.00 28.42 73 ILE C C 1
ATOM 5073 O O . ILE C 1 107 ? -25.703 48.778 -6.057 1.00 28.54 73 ILE C O 1
ATOM 5078 N N . SER C 1 108 ? -27.119 50.060 -7.213 1.00 28.63 74 SER C N 1
ATOM 5079 C CA . SER C 1 108 ? -27.836 48.935 -7.809 1.00 29.71 74 SER C CA 1
ATOM 5080 C C . SER C 1 108 ? -27.909 49.055 -9.356 1.00 29.92 74 SER C C 1
ATOM 5081 O O . SER C 1 108 ? -27.728 50.153 -9.936 1.00 29.78 74 SER C O 1
ATOM 5084 N N . ARG C 1 109 ? -28.153 47.927 -10.016 1.00 30.00 75 ARG C N 1
ATOM 5085 C CA . ARG C 1 109 ? -28.301 47.877 -11.484 1.00 30.24 75 ARG C CA 1
ATOM 5086 C C . ARG C 1 109 ? -29.240 48.946 -12.111 1.00 30.17 75 ARG C C 1
ATOM 5087 O O . ARG C 1 109 ? -28.907 49.522 -13.149 1.00 31.23 75 ARG C O 1
ATOM 5095 N N . GLU C 1 110 ? -30.392 49.205 -11.509 1.00 29.79 76 GLU C N 1
ATOM 5096 C CA . GLU C 1 110 ? -31.314 50.210 -12.034 1.00 30.46 76 GLU C CA 1
ATOM 5097 C C . GLU C 1 110 ? -30.885 51.651 -11.824 1.00 29.70 76 GLU C C 1
ATOM 5098 O O . GLU C 1 110 ? -31.539 52.577 -12.321 1.00 30.47 76 GLU C O 1
ATOM 5104 N N . ASP C 1 111 ? -29.829 51.868 -11.049 1.00 28.49 77 ASP C N 1
ATOM 5105 C CA . ASP C 1 111 ? -29.276 53.210 -10.943 1.00 27.54 77 ASP C CA 1
ATOM 5106 C C . ASP C 1 111 ? -28.520 53.568 -12.194 1.00 25.89 77 ASP C C 1
ATOM 5107 O O . ASP C 1 111 ? -28.129 54.727 -12.360 1.00 26.67 77 ASP C O 1
ATOM 5112 N N . LEU C 1 112 ? -28.329 52.567 -13.059 1.00 23.81 78 LEU C N 1
ATOM 5113 C CA . LEU C 1 112 ? -27.486 52.682 -14.248 1.00 23.62 78 LEU C CA 1
ATOM 5114 C C . LEU C 1 112 ? -28.269 52.638 -15.516 1.00 22.98 78 LEU C C 1
ATOM 5115 O O . LEU C 1 112 ? -29.275 51.989 -15.605 1.00 22.76 78 LEU C O 1
ATOM 5120 N N . PHE C 1 113 ? -27.745 53.315 -16.519 1.00 23.46 79 PHE C N 1
ATOM 5121 C CA . PHE C 1 113 ? -28.349 53.363 -17.827 1.00 22.54 79 PHE C CA 1
ATOM 5122 C C . PHE C 1 113 ? -27.361 52.786 -18.808 1.00 21.57 79 PHE C C 1
ATOM 5123 O O . PHE C 1 113 ? -26.282 53.349 -19.045 1.00 21.79 79 PHE C O 1
ATOM 5131 N N . ILE C 1 114 ? -27.700 51.610 -19.323 1.00 21.04 80 ILE C N 1
ATOM 5132 C CA . ILE C 1 114 ? -26.778 50.852 -20.200 1.00 21.01 80 ILE C CA 1
ATOM 5133 C C . ILE C 1 114 ? -27.288 50.854 -21.633 1.00 21.42 80 ILE C C 1
ATOM 5134 O O . ILE C 1 114 ? -28.435 50.475 -21.887 1.00 21.62 80 ILE C O 1
ATOM 5139 N N . THR C 1 115 ? -26.415 51.269 -22.556 1.00 21.44 81 THR C N 1
ATOM 5140 C CA . THR C 1 115 ? -26.723 51.284 -23.996 1.00 21.50 81 THR C CA 1
ATOM 5141 C C . THR C 1 115 ? -25.872 50.301 -24.762 1.00 21.35 81 THR C C 1
ATOM 5142 O O . THR C 1 115 ? -24.665 50.273 -24.564 1.00 20.68 81 THR C O 1
ATOM 5146 N N . SER C 1 116 ? -26.508 49.506 -25.629 1.00 21.94 82 SER C N 1
ATOM 5147 C CA . SER C 1 116 ? -25.781 48.839 -26.732 1.00 22.63 82 SER C CA 1
ATOM 5148 C C . SER C 1 116 ? -26.454 49.063 -28.086 1.00 22.75 82 SER C C 1
ATOM 5149 O O . SER C 1 116 ? -27.422 49.772 -28.205 1.00 21.86 82 SER C O 1
ATOM 5152 N N . LYS C 1 117 ? -25.879 48.452 -29.106 1.00 23.03 83 LYS C N 1
ATOM 5153 C CA . LYS C 1 117 ? -26.189 48.766 -30.493 1.00 23.53 83 LYS C CA 1
ATOM 5154 C C . LYS C 1 117 ? -26.104 47.509 -31.315 1.00 23.65 83 LYS C C 1
ATOM 5155 O O . LYS C 1 117 ? -25.144 46.713 -31.172 1.00 24.00 83 LYS C O 1
ATOM 5161 N N . VAL C 1 118 ? -27.095 47.331 -32.178 1.00 23.31 84 VAL C N 1
ATOM 5162 C CA . VAL C 1 118 ? -27.043 46.219 -33.121 1.00 23.10 84 VAL C CA 1
ATOM 5163 C C . VAL C 1 118 ? -26.174 46.640 -34.299 1.00 24.05 84 VAL C C 1
ATOM 5164 O O . VAL C 1 118 ? -26.416 47.709 -34.913 1.00 24.25 84 VAL C O 1
ATOM 5168 N N . TRP C 1 119 ? -25.142 45.821 -34.557 1.00 23.95 85 TRP C N 1
ATOM 5169 C CA . TRP C 1 119 ? -24.237 45.978 -35.703 1.00 24.37 85 TRP C CA 1
ATOM 5170 C C . TRP C 1 119 ? -24.914 45.659 -37.062 1.00 24.78 85 TRP C C 1
ATOM 5171 O O . TRP C 1 119 ? -25.657 44.686 -37.209 1.00 25.41 85 TRP C O 1
ATOM 5182 N N . ASN C 1 120 ? -24.598 46.484 -38.052 1.00 24.22 86 ASN C N 1
ATOM 5183 C CA . ASN C 1 120 ? -25.013 46.334 -39.444 1.00 23.31 86 ASN C CA 1
ATOM 5184 C C . ASN C 1 120 ? -25.266 44.931 -39.983 1.00 23.10 86 ASN C C 1
ATOM 5185 O O . ASN C 1 120 ? -26.287 44.690 -40.615 1.00 21.72 86 ASN C O 1
ATOM 5190 N N . ALA C 1 121 ? -24.311 44.018 -39.770 1.00 23.51 87 ALA C N 1
ATOM 5191 C CA . ALA C 1 121 ? -24.407 42.634 -40.307 1.00 23.43 87 ALA C CA 1
ATOM 5192 C C . ALA C 1 121 ? -25.602 41.862 -39.703 1.00 23.25 87 ALA C C 1
ATOM 5193 O O . ALA C 1 121 ? -26.059 40.885 -40.255 1.00 23.10 87 ALA C O 1
ATOM 5195 N N . ASP C 1 122 ? -26.085 42.344 -38.560 1.00 23.29 88 ASP C N 1
ATOM 5196 C CA . ASP C 1 122 ? -27.133 41.709 -37.776 1.00 23.50 88 ASP C CA 1
ATOM 5197 C C . ASP C 1 122 ? -28.524 42.360 -37.892 1.00 23.24 88 ASP C C 1
ATOM 5198 O O . ASP C 1 122 ? -29.436 42.003 -37.129 1.00 22.57 88 ASP C O 1
ATOM 5203 N N . LEU C 1 123 ? -28.671 43.297 -38.836 1.00 22.81 89 LEU C N 1
ATOM 5204 C CA . LEU C 1 123 ? -29.919 44.044 -39.021 1.00 23.55 89 LEU C CA 1
ATOM 5205 C C . LEU C 1 123 ? -30.915 43.253 -39.836 1.00 23.38 89 LEU C C 1
ATOM 5206 O O . LEU C 1 123 ? -30.576 42.703 -40.884 1.00 24.11 89 LEU C O 1
ATOM 5211 N N . GLY C 1 124 ? -32.156 43.244 -39.366 1.00 23.41 90 GLY C N 1
ATOM 5212 C CA . GLY C 1 124 ? -33.190 42.337 -39.879 1.00 23.41 90 GLY C CA 1
ATOM 5213 C C . GLY C 1 124 ? -34.070 41.995 -38.689 1.00 23.81 90 GLY C C 1
ATOM 5214 O O . GLY C 1 124 ? -33.686 42.257 -37.533 1.00 22.50 90 GLY 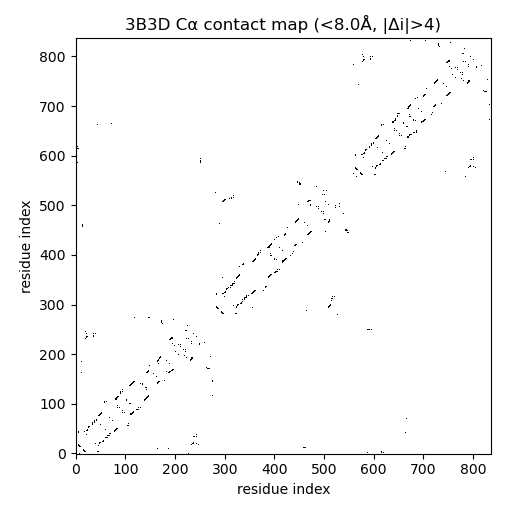C O 1
ATOM 5215 N N . TYR C 1 125 ? -35.245 41.424 -38.945 1.00 23.51 91 TYR C N 1
ATOM 5216 C CA . TYR C 1 125 ? -36.152 41.164 -37.838 1.00 24.36 91 TYR C CA 1
ATOM 5217 C C . TYR C 1 125 ? -35.632 40.081 -36.904 1.00 24.52 91 TYR C C 1
ATOM 5218 O O . TYR C 1 125 ? -35.508 40.315 -35.711 1.00 25.00 91 TYR C O 1
ATOM 5227 N N . GLU C 1 126 ? -35.319 38.908 -37.440 1.00 25.62 92 GLU C N 1
ATOM 5228 C CA . GLU C 1 126 ? -34.863 37.781 -36.605 1.00 26.45 92 GLU C CA 1
ATOM 5229 C C . GLU C 1 126 ? -33.395 37.945 -36.169 1.00 25.60 92 GLU C C 1
ATOM 5230 O O . GLU C 1 126 ? -32.990 37.499 -35.102 1.00 26.48 92 GLU C O 1
ATOM 5236 N N . GLU C 1 127 ? -32.599 38.593 -37.004 1.00 25.45 93 GLU C N 1
ATOM 5237 C CA . GLU C 1 127 ? -31.172 38.726 -36.770 1.00 25.43 93 GLU C CA 1
ATOM 5238 C C . GLU C 1 127 ? -30.895 39.763 -35.689 1.00 24.32 93 GLU C C 1
ATOM 5239 O O . GLU C 1 127 ? -29.855 39.724 -35.039 1.00 25.38 93 GLU C O 1
ATOM 5245 N N . THR C 1 128 ? -31.829 40.693 -35.507 1.00 23.17 94 THR C N 1
ATOM 5246 C CA . THR C 1 128 ? -31.699 41.766 -34.517 1.00 21.71 94 THR C CA 1
ATOM 5247 C C . THR C 1 128 ? -32.242 41.299 -33.148 1.00 21.09 94 THR C C 1
ATOM 5248 O O . THR C 1 128 ? -31.727 41.673 -32.094 1.00 20.52 94 THR C O 1
ATOM 5252 N N . LEU C 1 129 ? -33.290 40.485 -33.198 1.00 20.62 95 LEU C N 1
ATOM 5253 C CA . LEU C 1 129 ? -33.804 39.797 -32.037 1.00 20.65 95 LEU C CA 1
ATOM 5254 C C . LEU C 1 129 ? -32.733 38.857 -31.468 1.00 20.52 95 LEU C C 1
ATOM 5255 O O . LEU C 1 129 ? -32.501 38.827 -30.258 1.00 19.47 95 LEU C O 1
ATOM 5260 N N . ALA C 1 130 ? -32.083 38.093 -32.349 1.00 21.14 96 ALA C N 1
ATOM 5261 C CA . ALA C 1 130 ? -30.959 37.241 -31.947 1.00 21.68 96 ALA C CA 1
ATOM 5262 C C . ALA C 1 130 ? -29.789 38.047 -31.391 1.00 21.78 96 ALA C C 1
ATOM 5263 O O . ALA C 1 130 ? -29.111 37.622 -30.434 1.00 22.41 96 ALA C O 1
ATOM 5265 N N . ALA C 1 131 ? -29.565 39.221 -31.967 1.00 21.34 97 ALA C N 1
ATOM 5266 C CA . ALA C 1 131 ? -28.390 40.026 -31.630 1.00 20.49 97 ALA C CA 1
ATOM 5267 C C . ALA C 1 131 ? -28.523 40.688 -30.271 1.00 20.67 97 ALA C C 1
ATOM 5268 O O . ALA C 1 131 ? -27.552 40.791 -29.516 1.00 18.28 97 ALA C O 1
ATOM 5270 N N . PHE C 1 132 ? -29.749 41.130 -29.962 1.00 22.12 98 PHE C N 1
ATOM 5271 C CA . PHE C 1 132 ? -30.085 41.685 -28.643 1.00 22.39 98 PHE C CA 1
ATOM 5272 C C . PHE C 1 132 ? -29.907 40.663 -27.518 1.00 23.20 98 PHE C C 1
ATOM 5273 O O . PHE C 1 132 ? -29.471 41.013 -26.425 1.00 23.45 98 PHE C O 1
ATOM 5281 N N . GLU C 1 133 ? -30.288 39.407 -27.776 1.00 24.09 99 GLU C N 1
ATOM 5282 C CA . GLU C 1 133 ? -30.119 38.344 -26.800 1.00 25.14 99 GLU C CA 1
ATOM 5283 C C . GLU C 1 133 ? -28.640 38.057 -26.525 1.00 25.22 99 GLU C C 1
ATOM 5284 O O . GLU C 1 133 ? -28.234 37.928 -25.373 1.00 26.17 99 GLU C O 1
ATOM 5290 N N . THR C 1 134 ? -27.839 37.972 -27.576 1.00 25.07 100 THR C N 1
ATOM 5291 C CA . THR C 1 134 ? -26.399 37.808 -27.448 1.00 25.41 100 THR C CA 1
ATOM 5292 C C . THR C 1 134 ? -25.763 38.978 -26.664 1.00 25.38 100 THR C C 1
ATOM 5293 O O . THR C 1 134 ? -24.876 38.748 -25.821 1.00 25.08 100 THR C O 1
ATOM 5297 N N . SER C 1 135 ? -26.234 40.202 -26.919 1.00 24.83 101 SER C N 1
ATOM 5298 C CA . SER C 1 135 ? -25.749 41.385 -26.181 1.00 26.21 101 SER C CA 1
ATOM 5299 C C . SER C 1 135 ? -26.016 41.319 -24.681 1.00 26.49 101 SER C C 1
ATOM 5300 O O . SER C 1 135 ? -25.122 41.594 -23.898 1.00 26.25 101 SER C O 1
ATOM 5303 N N . LEU C 1 136 ? -27.247 40.940 -24.311 1.00 27.20 102 LEU C N 1
ATOM 5304 C CA . LEU C 1 136 ? -27.639 40.763 -22.932 1.00 27.16 102 LEU C CA 1
ATOM 5305 C C . LEU C 1 136 ? -26.834 39.662 -22.255 1.00 27.81 102 LEU C C 1
ATOM 5306 O O . LEU C 1 136 ? -26.388 39.819 -21.117 1.00 28.90 102 LEU C O 1
ATOM 5311 N N . SER C 1 137 ? -26.689 38.533 -22.941 1.00 27.46 103 SER C N 1
ATOM 5312 C CA . SER C 1 137 ? -25.924 37.420 -22.435 1.00 27.38 103 SER C CA 1
ATOM 5313 C C . SER C 1 137 ? -24.498 37.883 -22.095 1.00 26.78 103 SER C C 1
ATOM 5314 O O . SER C 1 137 ? -24.049 37.720 -20.955 1.00 26.57 103 SER C O 1
ATOM 5317 N N . LYS C 1 138 ? -23.824 38.518 -23.060 1.00 25.54 104 LYS C N 1
ATOM 5318 C CA . LYS C 1 138 ? -22.457 39.019 -22.866 1.00 24.62 104 LYS C CA 1
ATOM 5319 C C . LYS C 1 138 ? -22.340 40.087 -21.784 1.00 23.89 104 LYS C C 1
ATOM 5320 O O . LYS C 1 138 ? -21.405 40.038 -20.993 1.00 23.87 104 LYS C O 1
ATOM 5326 N N . LEU C 1 139 ? -23.281 41.030 -21.746 1.00 23.22 105 LEU C N 1
ATOM 5327 C CA . LEU C 1 139 ? -23.262 42.131 -20.772 1.00 23.37 105 LEU C CA 1
ATOM 5328 C C . LEU C 1 139 ? -23.614 41.707 -19.351 1.00 23.45 105 LEU C C 1
ATOM 5329 O O . LEU C 1 139 ? -23.513 42.529 -18.437 1.00 23.78 105 LEU C O 1
ATOM 5334 N N . GLY C 1 140 ? -24.132 40.477 -19.193 1.00 22.45 106 GLY C N 1
ATOM 5335 C CA . GLY C 1 140 ? -24.526 39.962 -17.895 1.00 22.02 106 GLY C CA 1
ATOM 5336 C C . GLY C 1 140 ? -25.807 40.567 -17.354 1.00 21.77 106 GLY C C 1
ATOM 5337 O O . GLY C 1 140 ? -26.024 40.622 -16.133 1.00 21.14 106 GLY C O 1
ATOM 5338 N N . LEU C 1 141 ? -26.665 41.001 -18.264 1.00 21.61 107 LEU C N 1
ATOM 5339 C CA . LEU C 1 141 ? -27.870 41.737 -17.919 1.00 21.55 107 LEU C CA 1
ATOM 5340 C C . LEU C 1 141 ? -29.178 40.994 -18.355 1.00 22.17 107 LEU C C 1
ATOM 5341 O O . LEU C 1 141 ? -29.153 40.190 -19.274 1.00 21.92 107 LEU C O 1
ATOM 5346 N N . ASP C 1 142 ? -30.306 41.258 -17.692 1.00 23.38 108 ASP C N 1
ATOM 5347 C CA . ASP C 1 142 ? -31.628 40.775 -18.169 1.00 24.99 108 ASP C CA 1
ATOM 5348 C C . ASP C 1 142 ? -32.479 41.851 -18.876 1.00 25.15 108 ASP C C 1
ATOM 5349 O O . ASP C 1 142 ? -33.550 41.557 -19.423 1.00 26.46 108 ASP C O 1
ATOM 5354 N N . TYR C 1 143 ? -32.021 43.093 -18.860 1.00 25.45 109 TYR C N 1
ATOM 5355 C CA . TYR C 1 143 ? -32.664 44.125 -19.675 1.00 25.06 109 TYR C CA 1
ATOM 5356 C C . TYR C 1 143 ? -31.654 45.181 -20.018 1.00 24.80 109 TYR C C 1
ATOM 5357 O O . TYR C 1 143 ? -30.643 45.320 -19.317 1.00 25.41 109 TYR C O 1
ATOM 5366 N N . LEU C 1 144 ? -31.908 45.912 -21.106 1.00 25.33 110 LEU C N 1
ATOM 5367 C CA . LEU C 1 144 ? -31.147 47.121 -21.454 1.00 25.73 110 LEU C CA 1
ATOM 5368 C C . LEU C 1 144 ? -31.982 48.373 -21.264 1.00 24.93 110 LEU C C 1
ATOM 5369 O O . LEU C 1 144 ? -33.185 48.307 -21.299 1.00 23.80 110 LEU C O 1
ATOM 5374 N N . ASP C 1 145 ? -31.319 49.516 -21.067 1.00 24.52 111 ASP C N 1
ATOM 5375 C CA . ASP C 1 145 ? -32.014 50.776 -20.902 1.00 24.10 111 ASP C CA 1
ATOM 5376 C C . ASP C 1 145 ? -32.218 51.402 -22.250 1.00 24.24 111 ASP C C 1
ATOM 5377 O O . ASP C 1 145 ? -33.280 51.950 -22.496 1.00 24.59 111 ASP C O 1
ATOM 5382 N N . LEU C 1 146 ? -31.197 51.321 -23.108 1.00 24.42 112 LEU C N 1
ATOM 5383 C CA . LEU C 1 146 ? -31.299 51.793 -24.476 1.00 24.39 112 LEU C CA 1
ATOM 5384 C C . LEU C 1 146 ? -30.653 50.825 -25.480 1.00 24.33 112 LEU C C 1
ATOM 5385 O O . LEU C 1 146 ? -29.575 50.270 -25.224 1.00 23.57 112 LEU C O 1
ATOM 5390 N N . TYR C 1 147 ? -31.321 50.643 -26.624 1.00 23.86 113 TYR C N 1
ATOM 5391 C CA . TYR C 1 147 ? -30.776 49.844 -27.704 1.00 23.69 113 TYR C CA 1
ATOM 5392 C C . TYR C 1 147 ? -30.882 50.630 -28.985 1.00 24.01 113 TYR C C 1
ATOM 5393 O O . TYR C 1 147 ? -31.953 51.191 -29.298 1.00 24.07 113 TYR C O 1
ATOM 5402 N N . LEU C 1 148 ? -29.782 50.663 -29.733 1.00 23.20 114 LEU C N 1
ATOM 5403 C CA . LEU C 1 148 ? -29.717 51.461 -30.957 1.00 23.69 114 LEU C CA 1
ATOM 5404 C C . LEU C 1 148 ? -29.359 50.656 -32.180 1.00 22.94 114 LEU C C 1
ATOM 5405 O O . LEU C 1 148 ? -28.510 49.768 -32.116 1.00 22.62 114 LEU C O 1
ATOM 5410 N N . ILE C 1 149 ? -30.037 50.973 -33.286 1.00 23.38 115 ILE C N 1
ATOM 5411 C CA . ILE C 1 149 ? -29.578 50.663 -34.647 1.00 22.94 115 ILE C CA 1
ATOM 5412 C C . ILE C 1 149 ? -28.343 51.521 -34.856 1.00 22.81 115 ILE C C 1
ATOM 5413 O O . ILE C 1 149 ? -28.405 52.753 -34.756 1.00 22.08 115 ILE C O 1
ATOM 5418 N N . HIS C 1 150 ? -27.229 50.851 -35.128 1.00 22.98 116 HIS C N 1
ATOM 5419 C CA . HIS C 1 150 ? -25.934 51.469 -35.244 1.00 23.30 116 HIS C CA 1
ATOM 5420 C C . HIS C 1 150 ? -25.723 52.324 -36.520 1.00 23.15 116 HIS C C 1
ATOM 5421 O O . HIS C 1 150 ? -25.099 53.382 -36.426 1.00 23.47 116 HIS C O 1
ATOM 5428 N N . TRP C 1 151 ? -26.179 51.839 -37.681 1.00 22.89 117 TRP C N 1
ATOM 5429 C CA . TRP C 1 151 ? -26.057 52.529 -38.972 1.00 23.67 117 TRP C CA 1
ATOM 5430 C C . TRP C 1 151 ? -27.344 52.344 -39.788 1.00 24.10 117 TRP C C 1
ATOM 5431 O O . TRP C 1 151 ? -27.972 51.278 -39.709 1.00 23.59 117 TRP C O 1
ATOM 5442 N N . PRO C 1 152 ? -27.705 53.370 -40.613 1.00 23.71 118 PRO C N 1
ATOM 5443 C CA . PRO C 1 152 ? -28.882 53.261 -41.470 1.00 23.11 118 PRO C CA 1
ATOM 5444 C C . PRO C 1 152 ? -28.582 52.500 -42.780 1.00 23.54 118 PRO C C 1
ATOM 5445 O O . PRO C 1 152 ? -28.636 53.105 -43.868 1.00 23.22 118 PRO C O 1
ATOM 5449 N N . VAL C 1 153 ? -28.285 51.191 -42.666 1.00 23.53 119 VAL C N 1
ATOM 5450 C CA . VAL C 1 153 ? -27.995 50.312 -43.824 1.00 23.22 119 VAL C CA 1
ATOM 5451 C C . VAL C 1 153 ? -29.265 50.138 -44.653 1.00 24.53 119 VAL C C 1
ATOM 5452 O O . VAL C 1 153 ? -30.255 49.593 -44.163 1.00 24.31 119 VAL C O 1
ATOM 5456 N N . GLU C 1 154 ? -29.229 50.618 -45.899 1.00 25.56 120 GLU C N 1
ATOM 5457 C CA . GLU C 1 154 ? -30.403 50.670 -46.789 1.00 27.00 120 GLU C CA 1
ATOM 5458 C C . GLU C 1 154 ? -31.052 49.303 -46.906 1.00 26.21 120 GLU C C 1
ATOM 5459 O O . GLU C 1 154 ? -30.381 48.321 -47.206 1.00 27.16 120 GLU C O 1
ATOM 5465 N N . GLY C 1 155 ? -32.350 49.244 -46.620 1.00 25.85 121 GLY C N 1
ATOM 5466 C CA . GLY C 1 155 ? -33.136 48.025 -46.753 1.00 25.01 121 GLY C CA 1
ATOM 5467 C C . GLY C 1 155 ? -33.013 47.053 -45.594 1.00 24.91 121 GLY C C 1
ATOM 5468 O O . GLY C 1 155 ? -33.652 46.002 -45.589 1.00 24.58 121 GLY C O 1
ATOM 5469 N N . LYS C 1 156 ? -32.181 47.371 -44.617 1.00 24.77 122 LYS C N 1
ATOM 5470 C CA . LYS C 1 156 ? -32.027 46.480 -43.448 1.00 24.96 122 LYS C CA 1
ATOM 5471 C C . LYS C 1 156 ? -32.565 47.060 -42.146 1.00 24.34 122 LYS C C 1
ATOM 5472 O O . LYS C 1 156 ? -32.922 46.316 -41.220 1.00 24.54 122 LYS C O 1
ATOM 5478 N N . TYR C 1 157 ? -32.636 48.387 -42.072 1.00 23.90 123 TYR C N 1
ATOM 5479 C CA . TYR C 1 157 ? -32.887 49.046 -40.792 1.00 23.80 123 TYR C CA 1
ATOM 5480 C C . TYR C 1 157 ? -34.344 49.046 -40.306 1.00 24.22 123 TYR C C 1
ATOM 5481 O O . TYR C 1 157 ? -34.598 48.989 -39.092 1.00 24.45 123 TYR C O 1
ATOM 5490 N N . LYS C 1 158 ? -35.280 49.068 -41.250 1.00 24.07 124 LYS C N 1
ATOM 5491 C CA . LYS C 1 158 ? -36.710 49.091 -40.945 1.00 24.74 124 LYS C CA 1
ATOM 5492 C C . LYS C 1 158 ? -37.147 47.794 -40.265 1.00 24.77 124 LYS C C 1
ATOM 5493 O O . LYS C 1 158 ? -37.868 47.810 -39.277 1.00 25.79 124 LYS C O 1
ATOM 5499 N N . GLU C 1 159 ? -36.700 46.672 -40.799 1.00 24.14 125 GLU C N 1
ATOM 5500 C CA . GLU C 1 159 ? -36.968 45.392 -40.196 1.00 24.49 125 GLU C CA 1
ATOM 5501 C C . GLU C 1 159 ? -36.319 45.274 -38.804 1.00 24.28 125 GLU C C 1
ATOM 5502 O O . GLU C 1 159 ? -36.945 44.743 -37.876 1.00 24.08 125 GLU C O 1
ATOM 5508 N N . ALA C 1 160 ? -35.071 45.761 -38.686 1.00 23.34 126 ALA C N 1
ATOM 5509 C CA . ALA C 1 160 ? -34.353 45.847 -37.418 1.00 22.50 126 ALA C CA 1
ATOM 5510 C C . ALA C 1 160 ? -35.141 46.697 -36.442 1.00 22.09 126 ALA C C 1
ATOM 5511 O O . ALA C 1 160 ? -35.364 46.283 -35.305 1.00 21.93 126 ALA C O 1
ATOM 5513 N N . TRP C 1 161 ? -35.561 47.878 -36.887 1.00 22.15 127 TRP C N 1
ATOM 5514 C CA . TRP C 1 161 ? -36.429 48.727 -36.070 1.00 22.45 127 TRP C CA 1
ATOM 5515 C C . TRP C 1 161 ? -37.650 47.973 -35.563 1.00 22.71 127 TRP C C 1
ATOM 5516 O O . TRP C 1 161 ? -37.984 48.100 -34.390 1.00 22.62 127 TRP C O 1
ATOM 5527 N N . ARG C 1 162 ? -38.304 47.193 -36.437 1.00 22.26 128 ARG C N 1
ATOM 5528 C CA . ARG C 1 162 ? -39.461 46.400 -36.034 1.00 22.63 128 ARG C CA 1
ATOM 5529 C C . ARG C 1 162 ? -39.111 45.461 -34.879 1.00 23.71 128 ARG C C 1
ATOM 5530 O O . ARG C 1 162 ? -39.932 45.239 -33.978 1.00 23.91 128 ARG C O 1
ATOM 5538 N N . ALA C 1 163 ? -37.882 44.927 -34.897 1.00 24.17 129 ALA C N 1
ATOM 5539 C CA . ALA C 1 163 ? -37.415 44.010 -33.855 1.00 24.00 129 ALA C CA 1
ATOM 5540 C C . ALA C 1 163 ? -37.265 44.738 -32.524 1.00 23.53 129 ALA C C 1
ATOM 5541 O O . ALA C 1 163 ? -37.635 44.222 -31.463 1.00 23.76 129 ALA C O 1
ATOM 5543 N N . LEU C 1 164 ? -36.734 45.947 -32.598 1.00 23.07 130 LEU C N 1
ATOM 5544 C CA . LEU C 1 164 ? -36.595 46.802 -31.446 1.00 22.79 130 LEU C CA 1
ATOM 5545 C C . LEU C 1 164 ? -37.935 47.183 -30.865 1.00 22.48 130 LEU C C 1
ATOM 5546 O O . LEU C 1 164 ? -38.086 47.223 -29.632 1.00 22.93 130 LEU C O 1
ATOM 5551 N N . GLU C 1 165 ? -38.875 47.535 -31.742 1.00 21.78 131 GLU C N 1
ATOM 5552 C CA . GLU C 1 165 ? -40.294 47.683 -31.379 1.00 21.83 131 GLU C CA 1
ATOM 5553 C C . GLU C 1 165 ? -40.895 46.474 -30.640 1.00 21.87 131 GLU C C 1
ATOM 5554 O O . GLU C 1 165 ? -41.442 46.632 -29.545 1.00 21.69 131 GLU C O 1
ATOM 5560 N N . THR C 1 166 ? -40.789 45.279 -31.218 1.00 22.36 132 THR C N 1
ATOM 5561 C CA . THR C 1 166 ? -41.139 44.059 -30.472 1.00 22.99 132 THR C CA 1
ATOM 5562 C C . THR C 1 166 ? -40.486 44.014 -29.065 1.00 24.00 132 THR C C 1
ATOM 5563 O O . THR C 1 166 ? -41.213 44.030 -28.071 1.00 24.85 132 THR C O 1
ATOM 5567 N N . LEU C 1 167 ? -39.149 43.989 -28.971 1.00 24.01 133 LEU C N 1
ATOM 5568 C CA . LEU C 1 167 ? -38.454 43.901 -27.654 1.00 25.04 133 LEU C CA 1
ATOM 5569 C C . LEU C 1 167 ? -38.876 44.974 -26.622 1.00 25.24 133 LEU C C 1
ATOM 5570 O O . LEU C 1 167 ? -38.971 44.704 -25.432 1.00 24.53 133 LEU C O 1
ATOM 5575 N N . TYR C 1 168 ? -39.124 46.183 -27.116 1.00 25.98 134 TYR C N 1
ATOM 5576 C CA . TYR C 1 168 ? -39.616 47.309 -26.324 1.00 26.43 134 TYR C CA 1
ATOM 5577 C C . TYR C 1 168 ? -41.031 47.091 -25.757 1.00 27.01 134 TYR C C 1
ATOM 5578 O O . TYR C 1 168 ? -41.294 47.396 -24.581 1.00 26.94 134 TYR C O 1
ATOM 5587 N N . LYS C 1 169 ? -41.937 46.579 -26.601 1.00 27.59 135 LYS C N 1
ATOM 5588 C CA . LYS C 1 169 ? -43.305 46.185 -26.185 1.00 27.64 135 LYS C CA 1
ATOM 5589 C C . LYS C 1 169 ? -43.309 45.057 -25.129 1.00 27.65 135 LYS C C 1
ATOM 5590 O O . LYS C 1 169 ? -44.152 45.027 -24.218 1.00 26.74 135 LYS C O 1
ATOM 5596 N N . GLU C 1 170 ? -42.363 44.133 -25.273 1.00 28.07 136 GLU C N 1
ATOM 5597 C CA . GLU C 1 170 ? -42.118 43.088 -24.281 1.00 29.11 136 GLU C CA 1
ATOM 5598 C C . GLU C 1 170 ? -41.523 43.647 -22.979 1.00 28.99 136 GLU C C 1
ATOM 5599 O O . GLU C 1 170 ? -41.577 42.988 -21.926 1.00 28.82 136 GLU C O 1
ATOM 5605 N N . GLY C 1 171 ? -40.984 44.865 -23.048 1.00 28.90 137 GLY C N 1
ATOM 5606 C CA . GLY C 1 171 ? -40.464 45.543 -21.855 1.00 28.83 137 GLY C CA 1
ATOM 5607 C C . GLY C 1 171 ? -39.047 45.135 -21.550 1.00 28.70 137 GLY C C 1
ATOM 5608 O O . GLY C 1 171 ? -38.553 45.345 -20.433 1.00 29.86 137 GLY C O 1
ATOM 5609 N N . ARG C 1 172 ? -38.375 44.578 -22.557 1.00 28.30 138 ARG C N 1
ATOM 5610 C CA . ARG C 1 172 ? -37.014 44.086 -22.418 1.00 27.89 138 ARG C CA 1
ATOM 5611 C C . ARG C 1 172 ? -35.971 45.195 -22.595 1.00 27.66 138 ARG C C 1
ATOM 5612 O O . ARG C 1 172 ? -34.811 45.049 -22.185 1.00 27.56 138 ARG C O 1
ATOM 5620 N N . ILE C 1 173 ? -36.396 46.309 -23.189 1.00 27.24 139 ILE C N 1
ATOM 5621 C CA . ILE C 1 173 ? -35.550 47.484 -23.369 1.00 27.49 139 ILE C CA 1
ATOM 5622 C C . ILE C 1 173 ? -36.374 48.691 -22.948 1.00 28.01 139 ILE C C 1
ATOM 5623 O O . ILE C 1 173 ? -37.570 48.767 -23.276 1.00 28.83 139 ILE C O 1
ATOM 5628 N N . LYS C 1 174 ? -35.754 49.638 -22.252 1.00 27.86 140 LYS C N 1
ATOM 5629 C CA . LYS C 1 174 ? -36.493 50.763 -21.648 1.00 28.90 140 LYS C CA 1
ATOM 5630 C C . LYS C 1 174 ? -36.727 51.920 -22.627 1.00 27.71 140 LYS C C 1
ATOM 5631 O O . LYS C 1 174 ? -37.673 52.679 -22.501 1.00 28.38 140 LYS C O 1
ATOM 5637 N N . ALA C 1 175 ? -35.852 52.031 -23.604 1.00 26.79 141 ALA C N 1
ATOM 5638 C CA . ALA C 1 175 ? -35.978 52.991 -24.682 1.00 26.07 141 ALA C CA 1
ATOM 5639 C C . ALA C 1 175 ? -35.330 52.385 -25.952 1.00 25.73 141 ALA C C 1
ATOM 5640 O O . ALA C 1 175 ? -34.503 51.455 -25.865 1.00 25.85 141 ALA C O 1
ATOM 5642 N N . ILE C 1 176 ? -35.699 52.910 -27.117 1.00 24.71 142 ILE C N 1
ATOM 5643 C CA . ILE C 1 176 ? -35.097 52.511 -28.401 1.00 23.63 142 ILE C CA 1
ATOM 5644 C C . ILE C 1 176 ? -34.792 53.706 -29.298 1.00 23.38 142 ILE C C 1
ATOM 5645 O O . ILE C 1 176 ? -35.546 54.688 -29.374 1.00 23.29 142 ILE C O 1
ATOM 5650 N N . GLY C 1 177 ? -33.677 53.612 -29.988 1.00 22.71 143 GLY C N 1
ATOM 5651 C CA . GLY C 1 177 ? -33.288 54.689 -30.828 1.00 22.79 143 GLY C CA 1
ATOM 5652 C C . GLY C 1 177 ? -32.371 54.240 -31.925 1.00 22.71 143 GLY C C 1
ATOM 5653 O O . GLY C 1 177 ? -32.218 53.052 -32.212 1.00 22.77 143 GLY C O 1
ATOM 5654 N N . VAL C 1 178 ? -31.681 55.226 -32.453 1.00 22.37 144 VAL C N 1
ATOM 5655 C CA . VAL C 1 178 ? -31.017 55.138 -33.723 1.00 22.15 144 VAL C CA 1
ATOM 5656 C C . VAL C 1 178 ? -29.642 55.880 -33.656 1.00 22.35 144 VAL C C 1
ATOM 5657 O O . VAL C 1 178 ? -29.454 56.796 -32.858 1.00 22.69 144 VAL C O 1
ATOM 5661 N N A SER C 1 179 ? -28.680 55.442 -34.462 0.50 22.32 145 SER C N 1
ATOM 5662 N N B SER C 1 179 ? -28.580 55.442 -34.462 0.50 22.32 145 SER C N 1
ATOM 5663 C CA A SER C 1 179 ? -27.373 56.080 -34.509 0.50 22.68 145 SER C CA 1
ATOM 5664 C CA B SER C 1 179 ? -27.273 56.080 -34.509 0.50 22.68 145 SER C CA 1
ATOM 5665 C C A SER C 1 179 ? -27.011 56.412 -35.962 0.50 22.36 145 SER C C 1
ATOM 5666 C C B SER C 1 179 ? -26.911 56.412 -35.962 0.50 22.36 145 SER C C 1
ATOM 5667 O O A SER C 1 179 ? -27.301 55.636 -36.903 0.50 21.11 145 SER C O 1
ATOM 5668 O O B SER C 1 179 ? -27.201 55.636 -36.903 0.50 21.11 145 SER C O 1
ATOM 5673 N N . ASN C 1 180 ? -26.446 57.603 -36.156 1.00 22.02 146 ASN C N 1
ATOM 5674 C CA . ASN C 1 180 ? -26.038 58.038 -37.510 1.00 22.36 146 ASN C CA 1
ATOM 5675 C C . ASN C 1 180 ? -27.186 58.180 -38.533 1.00 21.90 146 ASN C C 1
ATOM 5676 O O . ASN C 1 180 ? -26.970 58.114 -39.745 1.00 22.15 146 ASN C O 1
ATOM 5681 N N . PHE C 1 181 ? -28.406 58.382 -38.056 1.00 22.04 147 PHE C N 1
ATOM 5682 C CA . PHE C 1 181 ? -29.532 58.669 -38.965 1.00 21.74 147 PHE C CA 1
ATOM 5683 C C . PHE C 1 181 ? -29.544 60.131 -39.394 1.00 21.73 147 PHE C C 1
ATOM 5684 O O . PHE C 1 181 ? -29.257 61.018 -38.582 1.00 22.49 147 PHE C O 1
ATOM 5692 N N . GLN C 1 182 ? -29.800 60.361 -40.690 1.00 21.87 148 GLN C N 1
ATOM 5693 C CA . GLN C 1 182 ? -30.063 61.698 -41.253 1.00 21.30 148 GLN C CA 1
ATOM 5694 C C . GLN C 1 182 ? -31.567 61.977 -41.170 1.00 21.01 148 GLN C C 1
ATOM 5695 O O . GLN C 1 182 ? -32.356 61.082 -40.846 1.00 20.69 148 GLN C O 1
ATOM 5701 N N . ILE C 1 183 ? -31.976 63.195 -41.498 1.00 20.62 149 ILE C N 1
ATOM 5702 C CA . ILE C 1 183 ? -33.416 63.549 -41.511 1.00 20.40 149 ILE C CA 1
ATOM 5703 C C . ILE C 1 183 ? -34.228 62.614 -42.403 1.00 20.76 149 ILE C C 1
ATOM 5704 O O . ILE C 1 183 ? -35.247 62.047 -41.981 1.00 20.86 149 ILE C O 1
ATOM 5709 N N . HIS C 1 184 ? -33.756 62.444 -43.633 1.00 21.00 150 HIS C N 1
ATOM 5710 C CA . HIS C 1 184 ? -34.426 61.608 -44.605 1.00 20.80 150 HIS C CA 1
ATOM 5711 C C . HIS C 1 184 ? -34.535 60.134 -44.154 1.00 20.81 150 HIS C C 1
ATOM 5712 O O . HIS C 1 184 ? -35.550 59.477 -44.439 1.00 21.37 150 HIS C O 1
ATOM 5719 N N . HIS C 1 185 ? -33.521 59.621 -43.440 1.00 20.58 151 HIS C N 1
ATOM 5720 C CA . HIS C 1 185 ? -33.584 58.265 -42.859 1.00 19.75 151 HIS C CA 1
ATOM 5721 C C . HIS C 1 185 ? -34.740 58.172 -41.861 1.00 19.72 151 HIS C C 1
ATOM 5722 O O . HIS C 1 185 ? -35.573 57.274 -41.904 1.00 19.08 151 HIS C O 1
ATOM 5729 N N . LEU C 1 186 ? -34.776 59.131 -40.961 1.00 21.25 152 LEU C N 1
ATOM 5730 C CA . LEU C 1 186 ? -35.827 59.247 -39.940 1.00 22.56 152 LEU C CA 1
ATOM 5731 C C . LEU C 1 186 ? -37.252 59.330 -40.517 1.00 23.27 152 LEU C C 1
ATOM 5732 O O . LEU C 1 186 ? -38.131 58.604 -40.063 1.00 23.69 152 LEU C O 1
ATOM 5737 N N . GLU C 1 187 ? -37.452 60.214 -41.507 1.00 23.97 153 GLU C N 1
ATOM 5738 C CA . GLU C 1 187 ? -38.662 60.306 -42.341 1.00 24.53 153 GLU C CA 1
ATOM 5739 C C . GLU C 1 187 ? -39.081 58.989 -42.974 1.00 25.17 153 GLU C C 1
ATOM 5740 O O . GLU C 1 187 ? -40.273 58.666 -43.027 1.00 25.62 153 GLU C O 1
ATOM 5746 N N . ASP C 1 188 ? -38.106 58.246 -43.493 1.00 25.84 154 ASP C N 1
ATOM 5747 C CA . ASP C 1 188 ? -38.369 56.962 -44.141 1.00 26.31 154 ASP C CA 1
ATOM 5748 C C . ASP C 1 188 ? -38.693 55.895 -43.104 1.00 26.72 154 ASP C C 1
ATOM 5749 O O . ASP C 1 188 ? -39.579 55.083 -43.305 1.00 27.36 154 ASP C O 1
ATOM 5754 N N . LEU C 1 189 ? -38.002 55.914 -41.977 1.00 27.66 155 LEU C N 1
ATOM 5755 C CA . LEU C 1 189 ? -38.320 55.013 -40.867 1.00 27.67 155 LEU C CA 1
ATOM 5756 C C . LEU C 1 189 ? -39.748 55.228 -40.387 1.00 28.02 155 LEU C C 1
ATOM 5757 O O . LEU C 1 189 ? -40.454 54.266 -40.061 1.00 27.57 155 LEU C O 1
ATOM 5762 N N . MET C 1 190 ? -40.152 56.499 -40.360 1.00 28.80 156 MET C N 1
ATOM 5763 C CA . MET C 1 190 ? -41.372 56.949 -39.681 1.00 30.04 156 MET C CA 1
ATOM 5764 C C . MET C 1 190 ? -42.611 56.526 -40.434 1.00 30.25 156 MET C C 1
ATOM 5765 O O . MET C 1 190 ? -43.725 56.533 -39.917 1.00 30.26 156 MET C O 1
ATOM 5770 N N . THR C 1 191 ? -42.365 56.147 -41.677 1.00 31.12 157 THR C N 1
ATOM 5771 C CA . THR C 1 191 ? -43.348 55.757 -42.646 1.00 31.10 157 THR C CA 1
ATOM 5772 C C . THR C 1 191 ? -43.790 54.313 -42.387 1.00 31.44 157 THR C C 1
ATOM 5773 O O . THR C 1 191 ? -44.729 53.814 -43.002 1.00 31.26 157 THR C O 1
ATOM 5777 N N . ALA C 1 192 ? -43.111 53.654 -41.450 1.00 32.01 158 ALA C N 1
ATOM 5778 C CA . ALA C 1 192 ? -43.327 52.233 -41.172 1.00 32.12 158 ALA C CA 1
ATOM 5779 C C . ALA C 1 192 ? -43.515 51.981 -39.685 1.00 31.89 158 ALA C C 1
ATOM 5780 O O . ALA C 1 192 ? -44.315 51.127 -39.292 1.00 32.48 158 ALA C O 1
ATOM 5782 N N . ALA C 1 193 ? -42.765 52.729 -38.877 1.00 31.13 159 ALA C N 1
ATOM 5783 C CA . ALA C 1 193 ? -42.744 52.602 -37.419 1.00 30.63 159 ALA C CA 1
ATOM 5784 C C . ALA C 1 193 ? -44.089 52.822 -36.722 1.00 30.34 159 ALA C C 1
ATOM 5785 O O . ALA C 1 193 ? -44.909 53.641 -37.176 1.00 30.76 159 ALA C O 1
ATOM 5787 N N . GLU C 1 194 ? -44.306 52.068 -35.637 1.00 29.80 160 GLU C N 1
ATOM 5788 C CA . GLU C 1 194 ? -45.400 52.300 -34.693 1.00 29.38 160 GLU C CA 1
ATOM 5789 C C . GLU C 1 194 ? -44.899 53.319 -33.703 1.00 29.03 160 GLU C C 1
ATOM 5790 O O . GLU C 1 194 ? -45.633 54.192 -33.276 1.00 28.31 160 GLU C O 1
ATOM 5796 N N . ILE C 1 195 ? -43.633 53.165 -33.315 1.00 29.10 161 ILE C N 1
ATOM 5797 C CA . ILE C 1 195 ? -43.003 54.070 -32.360 1.00 29.15 161 ILE C CA 1
ATOM 5798 C C . ILE C 1 195 ? -41.692 54.683 -32.889 1.00 28.85 161 ILE C C 1
ATOM 5799 O O . ILE C 1 195 ? -40.858 53.981 -33.454 1.00 29.21 161 ILE C O 1
ATOM 5804 N N . LYS C 1 196 ? -41.543 55.995 -32.710 1.00 28.00 162 LYS C N 1
ATOM 5805 C CA . LYS C 1 196 ? -40.396 56.738 -33.235 1.00 27.71 162 LYS C CA 1
ATOM 5806 C C . LYS C 1 196 ? -39.175 56.641 -32.342 1.00 26.63 162 LYS C C 1
ATOM 5807 O O . LYS C 1 196 ? -39.325 56.466 -31.126 1.00 27.02 162 LYS C O 1
ATOM 5813 N N . PRO C 1 197 ? -37.966 56.777 -32.928 1.00 25.54 163 PRO C N 1
ATOM 5814 C CA . PRO C 1 197 ? -36.746 56.800 -32.111 1.00 25.15 163 PRO C CA 1
ATOM 5815 C C . PRO C 1 197 ? -36.810 57.863 -31.025 1.00 24.51 163 PRO C C 1
ATOM 5816 O O . PRO C 1 197 ? -37.402 58.943 -31.214 1.00 24.28 163 PRO C O 1
ATOM 5820 N N . MET C 1 198 ? -36.186 57.515 -29.906 1.00 23.98 164 MET C N 1
ATOM 5821 C CA . MET C 1 198 ? -36.138 58.307 -28.689 1.00 23.87 164 MET C CA 1
ATOM 5822 C C . MET C 1 198 ? -34.796 59.001 -28.594 1.00 23.29 164 MET C C 1
ATOM 5823 O O . MET C 1 198 ? -34.677 60.040 -27.938 1.00 23.16 164 MET C O 1
ATOM 5828 N N . ILE C 1 199 ? -33.815 58.392 -29.273 1.00 23.09 165 ILE C N 1
ATOM 5829 C CA . ILE C 1 199 ? -32.433 58.821 -29.374 1.00 23.18 165 ILE C CA 1
ATOM 5830 C C . ILE C 1 199 ? -31.971 58.841 -30.854 1.00 23.81 165 ILE C C 1
ATOM 5831 O O . ILE C 1 199 ? -32.387 58.000 -31.661 1.00 23.43 165 ILE C O 1
ATOM 5836 N N . ASN C 1 200 ? -31.121 59.821 -31.183 1.00 24.35 166 ASN C N 1
ATOM 5837 C CA . ASN C 1 200 ? -30.332 59.833 -32.424 1.00 24.29 166 ASN C CA 1
ATOM 5838 C C . ASN C 1 200 ? -28.881 60.185 -32.079 1.00 24.02 166 ASN C C 1
ATOM 5839 O O . ASN C 1 200 ? -28.568 61.331 -31.771 1.00 23.38 166 ASN C O 1
ATOM 5844 N N . GLN C 1 201 ? -28.004 59.173 -32.120 1.00 24.12 167 GLN C N 1
ATOM 5845 C CA . GLN C 1 201 ? -26.609 59.322 -31.655 1.00 22.49 167 GLN C CA 1
ATOM 5846 C C . GLN C 1 201 ? -25.687 59.480 -32.870 1.00 22.74 167 GLN C C 1
ATOM 5847 O O . GLN C 1 201 ? -25.553 58.571 -33.698 1.00 21.66 167 GLN C O 1
ATOM 5853 N N . VAL C 1 202 ? -25.086 60.668 -32.961 1.00 23.14 168 VAL C N 1
ATOM 5854 C CA . VAL C 1 202 ? -24.389 61.123 -34.155 1.00 23.01 168 VAL C CA 1
ATOM 5855 C C . VAL C 1 202 ? -23.118 61.885 -33.773 1.00 23.63 168 VAL C C 1
ATOM 5856 O O . VAL C 1 202 ? -22.954 62.348 -32.617 1.00 22.73 168 VAL C O 1
ATOM 5860 N N . GLU C 1 203 ? -22.212 61.957 -34.762 1.00 23.61 169 GLU C N 1
ATOM 5861 C CA . GLU C 1 203 ? -21.059 62.842 -34.760 1.00 23.14 169 GLU C CA 1
ATOM 5862 C C . GLU C 1 203 ? -21.468 64.313 -34.547 1.00 23.61 169 GLU C C 1
ATOM 5863 O O . GLU C 1 203 ? -22.365 64.846 -35.222 1.00 24.70 169 GLU C O 1
ATOM 5869 N N . PHE C 1 204 ? -20.824 64.939 -33.574 1.00 23.09 170 PHE C N 1
ATOM 5870 C CA . PHE C 1 204 ? -21.194 66.259 -33.084 1.00 22.91 170 PHE C CA 1
ATOM 5871 C C . PHE C 1 204 ? -20.053 66.843 -32.286 1.00 22.17 170 PHE C C 1
ATOM 5872 O O . PHE C 1 204 ? -19.663 66.301 -31.246 1.00 22.60 170 PHE C O 1
ATOM 5880 N N . HIS C 1 205 ? -19.556 67.973 -32.777 1.00 21.72 171 HIS C N 1
ATOM 5881 C CA . HIS C 1 205 ? -18.413 68.705 -32.193 1.00 21.23 171 HIS C CA 1
ATOM 5882 C C . HIS C 1 205 ? -18.404 70.083 -32.832 1.00 21.01 171 HIS C C 1
ATOM 5883 O O . HIS C 1 205 ? -19.139 70.316 -33.786 1.00 20.60 171 HIS C O 1
ATOM 5890 N N . PRO C 1 206 ? -17.569 71.007 -32.314 1.00 22.16 172 PRO C N 1
ATOM 5891 C CA . PRO C 1 206 ? -17.523 72.377 -32.905 1.00 21.47 172 PRO C CA 1
ATOM 5892 C C . PRO C 1 206 ? -17.288 72.528 -34.445 1.00 21.97 172 PRO C C 1
ATOM 5893 O O . PRO C 1 206 ? -17.736 73.509 -35.015 1.00 21.69 172 PRO C O 1
ATOM 5897 N N . ARG C 1 207 ? -16.637 71.571 -35.106 1.00 22.10 173 ARG C N 1
ATOM 5898 C CA . ARG C 1 207 ? -16.492 71.605 -36.570 1.00 22.90 173 ARG C CA 1
ATOM 5899 C C . ARG C 1 207 ? -17.652 71.021 -37.383 1.00 22.09 173 ARG C C 1
ATOM 5900 O O . ARG C 1 207 ? -17.716 71.255 -38.582 1.00 21.70 173 ARG C O 1
ATOM 5908 N N . LEU C 1 208 ? -18.531 70.253 -36.731 1.00 22.55 174 LEU C N 1
ATOM 5909 C CA . LEU C 1 208 ? -19.769 69.691 -37.314 1.00 23.25 174 LEU C CA 1
ATOM 5910 C C . LEU C 1 208 ? -20.930 69.953 -36.353 1.00 22.91 174 LEU C C 1
ATOM 5911 O O . LEU C 1 208 ? -21.254 69.078 -35.524 1.00 22.88 174 LEU C O 1
ATOM 5916 N N . THR C 1 209 ? -21.573 71.120 -36.453 1.00 22.61 175 THR C N 1
ATOM 5917 C CA . THR C 1 209 ? -22.601 71.486 -35.443 1.00 22.81 175 THR C CA 1
ATOM 5918 C C . THR C 1 209 ? -24.029 70.959 -35.727 1.00 23.42 175 THR C C 1
ATOM 5919 O O . THR C 1 209 ? -24.919 71.107 -34.898 1.00 23.60 175 THR C O 1
ATOM 5923 N N . GLN C 1 210 ? -24.237 70.334 -36.889 1.00 24.02 176 GLN C N 1
ATOM 5924 C CA . GLN C 1 210 ? -25.441 69.529 -37.137 1.00 24.52 176 GLN C CA 1
ATOM 5925 C C . GLN C 1 210 ? -26.751 70.282 -36.875 1.00 24.72 176 GLN C C 1
ATOM 5926 O O . GLN C 1 210 ? -27.711 69.688 -36.348 1.00 23.47 176 GLN C O 1
ATOM 5932 N N . LYS C 1 211 ? -26.782 71.567 -37.226 1.00 25.06 177 LYS C N 1
ATOM 5933 C CA . LYS C 1 211 ? -27.848 72.472 -36.782 1.00 27.42 177 LYS C CA 1
ATOM 5934 C C . LYS C 1 211 ? -29.254 72.093 -37.360 1.00 27.22 177 LYS C C 1
ATOM 5935 O O . LYS C 1 211 ? -30.236 72.026 -36.618 1.00 27.77 177 LYS C O 1
ATOM 5941 N N . GLU C 1 212 ? -29.314 71.787 -38.653 1.00 27.35 178 GLU C N 1
ATOM 5942 C CA . GLU C 1 212 ? -30.515 71.247 -39.313 1.00 28.31 178 GLU C CA 1
ATOM 5943 C C . GLU C 1 212 ? -31.027 69.936 -38.702 1.00 28.53 178 GLU C C 1
ATOM 5944 O O . GLU C 1 212 ? -32.227 69.826 -38.393 1.00 28.56 178 GLU C O 1
ATOM 5946 N N . LEU C 1 213 ? -30.122 68.959 -38.549 1.00 28.17 179 LEU C N 1
ATOM 5947 C CA . LEU C 1 213 ? -30.449 67.663 -37.935 1.00 28.09 179 LEU C CA 1
ATOM 5948 C C . LEU C 1 213 ? -30.901 67.810 -36.481 1.00 28.42 179 LEU C C 1
ATOM 5949 O O . LEU C 1 213 ? -31.828 67.117 -36.053 1.00 28.44 179 LEU C O 1
ATOM 5954 N N . ILE C 1 214 ? -30.267 68.725 -35.738 1.00 28.59 180 ILE C N 1
ATOM 5955 C CA . ILE C 1 214 ? -30.611 68.933 -34.327 1.00 28.57 180 ILE C CA 1
ATOM 5956 C C . ILE C 1 214 ? -31.992 69.540 -34.155 1.00 28.69 180 ILE C C 1
ATOM 5957 O O . ILE C 1 214 ? -32.778 69.019 -33.378 1.00 28.32 180 ILE C O 1
ATOM 5962 N N . ARG C 1 215 ? -32.275 70.607 -34.913 1.00 29.60 181 ARG C N 1
ATOM 5963 C CA . ARG C 1 215 ? -33.619 71.231 -35.017 1.00 30.32 181 ARG C CA 1
ATOM 5964 C C . ARG C 1 215 ? -34.750 70.259 -35.384 1.00 29.41 181 ARG C C 1
ATOM 5965 O O . ARG C 1 215 ? -35.730 70.155 -34.645 1.00 29.52 181 ARG C O 1
ATOM 5973 N N . TYR C 1 216 ? -34.608 69.550 -36.498 1.00 28.65 182 TYR C N 1
ATOM 5974 C CA . TYR C 1 216 ? -35.583 68.512 -36.876 1.00 28.50 182 TYR C CA 1
ATOM 5975 C C . TYR C 1 216 ? -35.859 67.517 -35.742 1.00 28.20 182 TYR C C 1
ATOM 5976 O O . TYR C 1 216 ? -37.018 67.253 -35.407 1.00 27.59 182 TYR C O 1
ATOM 5985 N N . CYS C 1 217 ? -34.799 66.980 -35.148 1.00 28.16 183 CYS C N 1
ATOM 5986 C CA . CYS C 1 217 ? -34.948 66.021 -34.053 1.00 28.61 183 CYS C CA 1
ATOM 5987 C C . CYS C 1 217 ? -35.655 66.595 -32.838 1.00 28.81 183 CYS C C 1
ATOM 5988 O O . CYS C 1 217 ? -36.548 65.969 -32.277 1.00 28.56 183 CYS C O 1
ATOM 5991 N N . GLN C 1 218 ? -35.257 67.802 -32.451 1.00 30.15 184 GLN C N 1
ATOM 5992 C CA . GLN C 1 218 ? -35.918 68.546 -31.381 1.00 31.19 184 GLN C CA 1
ATOM 5993 C C . GLN C 1 218 ? -37.414 68.710 -31.643 1.00 31.42 184 GLN C C 1
ATOM 5994 O O . GLN C 1 218 ? -38.233 68.632 -30.711 1.00 31.76 184 GLN C O 1
ATOM 6000 N N . ASN C 1 219 ? -37.751 68.953 -32.908 1.00 31.17 185 ASN C N 1
ATOM 6001 C CA . ASN C 1 219 ? -39.126 69.154 -33.338 1.00 31.61 185 ASN C CA 1
ATOM 6002 C C . ASN C 1 219 ? -39.953 67.886 -33.273 1.00 30.99 185 ASN C C 1
ATOM 6003 O O . ASN C 1 219 ? -41.165 67.932 -33.084 1.00 31.32 185 ASN C O 1
ATOM 6008 N N . GLN C 1 220 ? -39.290 66.752 -33.410 1.00 20.00 186 GLN C N 1
ATOM 6009 C CA . GLN C 1 220 ? -39.966 65.479 -33.435 1.00 20.00 186 GLN C CA 1
ATOM 6010 C C . GLN C 1 220 ? -39.900 64.777 -32.097 1.00 20.00 186 GLN C C 1
ATOM 6011 O O . GLN C 1 220 ? -40.387 63.679 -31.940 1.00 28.54 186 GLN C O 1
ATOM 6017 N N . GLY C 1 221 ? -39.266 65.426 -31.139 1.00 28.36 187 GLY C N 1
ATOM 6018 C CA . GLY C 1 221 ? -39.019 64.829 -29.820 1.00 28.05 187 GLY C CA 1
ATOM 6019 C C . GLY C 1 221 ? -37.956 63.738 -29.737 1.00 27.23 187 GLY C C 1
ATOM 6020 O O . GLY C 1 221 ? -37.965 62.948 -28.789 1.00 27.79 187 GLY C O 1
ATOM 6021 N N . ILE C 1 222 ? -37.049 63.690 -30.718 1.00 26.68 188 ILE C N 1
ATOM 6022 C CA . ILE C 1 222 ? -35.924 62.724 -30.738 1.00 25.28 188 ILE C CA 1
ATOM 6023 C C . ILE C 1 222 ? -34.723 63.355 -30.036 1.00 25.96 188 ILE C C 1
ATOM 6024 O O . ILE C 1 222 ? -34.233 64.395 -30.451 1.00 26.93 188 ILE C O 1
ATOM 6029 N N . GLN C 1 223 ? -34.261 62.744 -28.958 1.00 25.97 189 GLN C N 1
ATOM 6030 C CA . GLN C 1 223 ? -33.138 63.286 -28.224 1.00 26.26 189 GLN C CA 1
ATOM 6031 C C . GLN C 1 223 ? -31.803 63.026 -28.951 1.00 26.02 189 GLN C C 1
ATOM 6032 O O . GLN C 1 223 ? -31.466 61.905 -29.308 1.00 26.30 189 GLN C O 1
ATOM 6038 N N . MET C 1 224 ? -31.048 64.091 -29.126 1.00 26.58 190 MET C N 1
ATOM 6039 C CA . MET C 1 224 ? -29.706 64.052 -29.679 1.00 26.71 190 MET C CA 1
ATOM 6040 C C . MET C 1 224 ? -28.655 63.594 -28.658 1.00 26.69 190 MET C C 1
ATOM 6041 O O . MET C 1 224 ? -28.753 63.881 -27.468 1.00 26.67 190 MET C O 1
ATOM 6046 N N . GLU C 1 225 ? -27.625 62.910 -29.146 1.00 27.16 191 GLU C N 1
ATOM 6047 C CA . GLU C 1 225 ? -26.535 62.369 -28.312 1.00 27.01 191 GLU C CA 1
ATOM 6048 C C . GLU C 1 225 ? -25.316 62.413 -29.204 1.00 27.68 191 GLU C C 1
ATOM 6049 O O . GLU C 1 225 ? -25.447 62.082 -30.392 1.00 27.44 191 GLU C O 1
ATOM 6055 N N . ALA C 1 226 ? -24.162 62.824 -28.657 1.00 27.64 192 ALA C N 1
ATOM 6056 C CA . ALA C 1 226 ? -22.891 62.955 -29.419 1.00 27.62 192 ALA C CA 1
ATOM 6057 C C . ALA C 1 226 ? -21.934 61.781 -29.203 1.00 28.11 192 ALA C C 1
ATOM 6058 O O . ALA C 1 226 ? -21.508 61.546 -28.051 1.00 28.00 192 ALA C O 1
ATOM 6060 N N A TRP C 1 227 ? -21.607 61.064 -30.270 0.50 28.43 193 TRP C N 1
ATOM 6061 N N B TRP C 1 227 ? -21.603 61.065 -30.266 0.50 28.43 193 TRP C N 1
ATOM 6062 C CA A TRP C 1 227 ? -20.542 60.076 -30.275 0.50 29.16 193 TRP C CA 1
ATOM 6063 C CA B TRP C 1 227 ? -20.528 60.092 -30.251 0.50 29.16 193 TRP C CA 1
ATOM 6064 C C A TRP C 1 227 ? -19.209 60.734 -30.619 0.50 28.42 193 TRP C C 1
ATOM 6065 C C B TRP C 1 227 ? -19.207 60.740 -30.613 0.50 28.42 193 TRP C C 1
ATOM 6066 O O A TRP C 1 227 ? -19.186 61.682 -31.382 0.50 27.35 193 TRP C O 1
ATOM 6067 O O B TRP C 1 227 ? -19.185 61.680 -31.382 0.50 27.35 193 TRP C O 1
ATOM 6088 N N . SER C 1 228 ? -18.112 60.256 -30.023 1.00 28.75 194 SER C N 1
ATOM 6089 C CA . SER C 1 228 ? -16.792 60.937 -30.130 1.00 28.00 194 SER C CA 1
ATOM 6090 C C . SER C 1 228 ? -16.918 62.455 -29.968 1.00 26.82 194 SER C C 1
ATOM 6091 O O . SER C 1 228 ? -16.466 63.199 -30.828 1.00 26.31 194 SER C O 1
ATOM 6094 N N . PRO C 1 229 ? -17.532 62.916 -28.854 1.00 26.68 195 PRO C N 1
ATOM 6095 C CA . PRO C 1 229 ? -17.647 64.361 -28.690 1.00 26.98 195 PRO C CA 1
ATOM 6096 C C . PRO C 1 229 ? -16.309 65.092 -28.807 1.00 27.24 195 PRO C C 1
ATOM 6097 O O . PRO C 1 229 ? -16.299 66.230 -29.204 1.00 26.65 195 PRO C O 1
ATOM 6101 N N . LEU C 1 230 ? -15.209 64.436 -28.430 1.00 28.58 196 LEU C N 1
ATOM 6102 C CA . LEU C 1 230 ? -13.881 65.043 -28.416 1.00 29.88 196 LEU C CA 1
ATOM 6103 C C . LEU C 1 230 ? -13.037 64.765 -29.664 1.00 31.44 196 LEU C C 1
ATOM 6104 O O . LEU C 1 230 ? -11.920 65.289 -29.797 1.00 31.15 196 LEU C O 1
ATOM 6109 N N A MET C 1 231 ? -13.579 63.943 -30.562 0.50 33.78 197 MET C N 1
ATOM 6110 N N B MET C 1 231 ? -13.573 64.002 -30.611 0.50 33.78 197 MET C N 1
ATOM 6111 C CA A MET C 1 231 ? -12.957 63.596 -31.855 0.50 36.00 197 MET C CA 1
ATOM 6112 C CA B MET C 1 231 ? -12.901 63.660 -31.877 0.50 36.00 197 MET C CA 1
ATOM 6113 C C A MET C 1 231 ? -11.466 63.308 -31.820 0.50 36.21 197 MET C C 1
ATOM 6114 C C B MET C 1 231 ? -11.428 63.320 -31.814 0.50 36.21 197 MET C C 1
ATOM 6115 O O A MET C 1 231 ? -10.700 63.903 -32.571 0.50 36.72 197 MET C O 1
ATOM 6116 O O B MET C 1 231 ? -10.646 63.869 -32.570 0.50 36.72 197 MET C O 1
ATOM 6125 N N . GLN C 1 232 ? -11.032 62.423 -30.941 1.00 37.05 198 GLN C N 1
ATOM 6126 C CA . GLN C 1 232 ? -9.635 62.014 -30.964 1.00 38.53 198 GLN C CA 1
ATOM 6127 C C . GLN C 1 232 ? -8.681 63.190 -30.684 1.00 38.47 198 GLN C C 1
ATOM 6128 O O . GLN C 1 232 ? -7.490 63.140 -31.028 1.00 38.68 198 GLN C O 1
ATOM 6134 N N . GLY C 1 233 ? -9.224 64.244 -30.071 1.00 38.23 199 GLY C N 1
ATOM 6135 C CA . GLY C 1 233 ? -8.477 65.440 -29.688 1.00 37.88 199 GLY C CA 1
ATOM 6136 C C . GLY C 1 233 ? -8.029 66.365 -30.799 1.00 37.96 199 GLY C C 1
ATOM 6137 O O . GLY C 1 233 ? -6.954 66.981 -30.708 1.00 38.00 199 GLY C O 1
ATOM 6138 N N . GLN C 1 234 ? -8.837 66.490 -31.850 1.00 37.62 200 GLN C N 1
ATOM 6139 C CA . GLN C 1 234 ? -8.441 67.325 -32.993 1.00 37.39 200 GLN C CA 1
ATOM 6140 C C . GLN C 1 234 ? -8.468 68.838 -32.733 1.00 36.39 200 GLN C C 1
ATOM 6141 O O . GLN C 1 234 ? -7.837 69.613 -33.472 1.00 36.28 200 GLN C O 1
ATOM 6147 N N . LEU C 1 235 ? -9.211 69.252 -31.702 1.00 34.90 201 LEU C N 1
ATOM 6148 C CA . LEU C 1 235 ? -9.416 70.666 -31.396 1.00 33.52 201 LEU C CA 1
ATOM 6149 C C . LEU C 1 235 ? -8.662 71.191 -30.166 1.00 33.35 201 LEU C C 1
ATOM 6150 O O . LEU C 1 235 ? -8.761 72.379 -29.839 1.00 32.94 201 LEU C O 1
ATOM 6155 N N . LEU C 1 236 ? -7.905 70.323 -29.494 1.00 33.22 202 LEU C N 1
ATOM 6156 C CA . LEU C 1 236 ? -7.406 70.641 -28.146 1.00 33.70 202 LEU C CA 1
ATOM 6157 C C . LEU C 1 236 ? -6.350 71.755 -28.082 1.00 33.60 202 LEU C C 1
ATOM 6158 O O . LEU C 1 236 ? -6.057 72.268 -26.998 1.00 33.44 202 LEU C O 1
ATOM 6163 N N . ASP C 1 237 ? -5.856 72.187 -29.249 1.00 33.52 203 ASP C N 1
ATOM 6164 C CA . ASP C 1 237 ? -4.959 73.346 -29.343 1.00 33.03 203 ASP C CA 1
ATOM 6165 C C . ASP C 1 237 ? -5.553 74.516 -30.159 1.00 32.17 203 ASP C C 1
ATOM 6166 O O . ASP C 1 237 ? -4.838 75.508 -30.466 1.00 31.70 203 ASP C O 1
ATOM 6171 N N . HIS C 1 238 ? -6.840 74.415 -30.511 1.00 30.56 204 HIS C N 1
ATOM 6172 C CA . HIS C 1 238 ? -7.520 75.502 -31.224 1.00 29.38 204 HIS C CA 1
ATOM 6173 C C . HIS C 1 238 ? -7.442 76.790 -30.386 1.00 28.01 204 HIS C C 1
ATOM 6174 O O . HIS C 1 238 ? -7.663 76.736 -29.188 1.00 28.80 204 HIS C O 1
ATOM 6181 N N . PRO C 1 239 ? -7.067 77.933 -30.992 1.00 27.46 205 PRO C N 1
ATOM 6182 C CA . PRO C 1 239 ? -6.900 79.183 -30.219 1.00 26.81 205 PRO C CA 1
ATOM 6183 C C . PRO C 1 239 ? -8.150 79.773 -29.510 1.00 26.14 205 PRO C C 1
ATOM 6184 O O . PRO C 1 239 ? -8.031 80.306 -28.409 1.00 26.20 205 PRO C O 1
ATOM 6188 N N . VAL C 1 240 ? -9.312 79.700 -30.147 1.00 25.70 206 VAL C N 1
ATOM 6189 C CA . VAL C 1 240 ? -10.572 80.180 -29.576 1.00 25.24 206 VAL C CA 1
ATOM 6190 C C . VAL C 1 240 ? -10.986 79.325 -28.365 1.00 25.61 206 VAL C C 1
ATOM 6191 O O . VAL C 1 240 ? -11.508 79.822 -27.350 1.00 24.94 206 VAL C O 1
ATOM 6195 N N . LEU C 1 241 ? -10.730 78.027 -28.489 1.00 25.37 207 LEU C N 1
ATOM 6196 C CA . LEU C 1 241 ? -11.176 77.075 -27.523 1.00 25.58 207 LEU C CA 1
ATOM 6197 C C . LEU C 1 241 ? -10.223 77.127 -26.363 1.00 25.92 207 LEU C C 1
ATOM 6198 O O . LEU C 1 241 ? -10.638 76.997 -25.199 1.00 26.80 207 LEU C O 1
ATOM 6203 N N . ALA C 1 242 ? -8.944 77.327 -26.681 1.00 25.95 208 ALA C N 1
ATOM 6204 C CA . ALA C 1 242 ? -7.897 77.482 -25.660 1.00 26.24 208 ALA C CA 1
ATOM 6205 C C . ALA C 1 242 ? -8.076 78.786 -24.877 1.00 25.84 208 ALA C C 1
ATOM 6206 O O . ALA C 1 242 ? -7.827 78.826 -23.680 1.00 26.07 208 ALA C O 1
ATOM 6208 N N . ASP C 1 243 ? -8.504 79.837 -25.567 1.00 25.07 209 ASP C N 1
ATOM 6209 C CA . ASP C 1 243 ? -8.843 81.094 -24.923 1.00 24.72 209 ASP C CA 1
ATOM 6210 C C . ASP C 1 243 ? -9.936 80.923 -23.847 1.00 23.81 209 ASP C C 1
ATOM 6211 O O . ASP C 1 243 ? -9.804 81.407 -22.717 1.00 22.69 209 ASP C O 1
ATOM 6216 N N . ILE C 1 244 ? -11.016 80.243 -24.212 1.00 22.85 210 ILE C N 1
ATOM 6217 C CA . ILE C 1 244 ? -12.145 80.126 -23.328 1.00 22.16 210 ILE C CA 1
ATOM 6218 C C . ILE C 1 244 ? -11.799 79.195 -22.166 1.00 22.84 210 ILE C C 1
ATOM 6219 O O . ILE C 1 244 ? -12.294 79.386 -21.051 1.00 22.10 210 ILE C O 1
ATOM 6224 N N . ALA C 1 245 ? -10.950 78.196 -22.439 1.00 23.22 211 ALA C N 1
ATOM 6225 C CA . ALA C 1 245 ? -10.522 77.253 -21.424 1.00 24.17 211 ALA C CA 1
ATOM 6226 C C . ALA C 1 245 ? -9.712 77.993 -20.370 1.00 25.14 211 ALA C C 1
ATOM 6227 O O . ALA C 1 245 ? -9.928 77.800 -19.174 1.00 25.59 211 ALA C O 1
ATOM 6229 N N . GLN C 1 246 ? -8.818 78.876 -20.815 1.00 25.51 212 GLN C N 1
ATOM 6230 C CA . GLN C 1 246 ? -7.991 79.658 -19.905 1.00 26.04 212 GLN C CA 1
ATOM 6231 C C . GLN C 1 246 ? -8.852 80.613 -19.089 1.00 25.77 212 GLN C C 1
ATOM 6232 O O . GLN C 1 246 ? -8.613 80.776 -17.887 1.00 25.63 212 GLN C O 1
ATOM 6238 N N . THR C 1 247 ? -9.854 81.227 -19.732 1.00 25.72 213 THR C N 1
ATOM 6239 C CA . THR C 1 247 ? -10.814 82.098 -19.024 1.00 25.86 213 THR C CA 1
ATOM 6240 C C . THR C 1 247 ? -11.444 81.443 -17.786 1.00 25.57 213 THR C C 1
ATOM 6241 O O . THR C 1 247 ? -11.596 82.088 -16.752 1.00 25.20 213 THR C O 1
ATOM 6245 N N . TYR C 1 248 ? -11.760 80.151 -17.893 1.00 26.32 214 TYR C N 1
ATOM 6246 C CA . TYR C 1 248 ? -12.398 79.388 -16.815 1.00 25.87 214 TYR C CA 1
ATOM 6247 C C . TYR C 1 248 ? -11.464 78.427 -16.088 1.00 26.79 214 TYR C C 1
ATOM 6248 O O . TYR C 1 248 ? -11.941 77.610 -15.275 1.00 27.24 214 TYR C O 1
ATOM 6257 N N . ASN C 1 249 ? -10.154 78.498 -16.344 1.00 27.33 215 ASN C N 1
ATOM 6258 C CA . ASN C 1 249 ? -9.215 77.491 -15.760 1.00 28.03 215 ASN C CA 1
ATOM 6259 C C . ASN C 1 249 ? -9.664 76.026 -16.005 1.00 27.43 215 ASN C C 1
ATOM 6260 O O . ASN C 1 249 ? -9.681 75.145 -15.122 1.00 27.30 215 ASN C O 1
ATOM 6265 N N . LYS C 1 250 ? -10.032 75.770 -17.244 1.00 26.54 216 LYS C N 1
ATOM 6266 C CA . LYS C 1 250 ? -10.570 74.495 -17.594 1.00 26.60 216 LYS C CA 1
ATOM 6267 C C . LYS C 1 250 ? -9.743 73.981 -18.769 1.00 26.17 216 LYS C C 1
ATOM 6268 O O . LYS C 1 250 ? -9.047 74.770 -19.425 1.00 25.53 216 LYS C O 1
ATOM 6274 N N . SER C 1 251 ? -9.815 72.679 -19.035 1.00 25.04 217 SER C N 1
ATOM 6275 C CA . SER C 1 251 ? -9.196 72.154 -20.248 1.00 25.12 217 SER C CA 1
ATOM 6276 C C . SER C 1 251 ? -10.090 72.460 -21.459 1.00 24.23 217 SER C C 1
ATOM 6277 O O . SER C 1 251 ? -11.252 72.807 -21.299 1.00 25.10 217 SER C O 1
ATOM 6280 N N . VAL C 1 252 ? -9.538 72.374 -22.665 1.00 24.04 218 VAL C N 1
ATOM 6281 C CA . VAL C 1 252 ? -10.324 72.524 -23.867 1.00 23.54 218 VAL C CA 1
ATOM 6282 C C . VAL C 1 252 ? -11.437 71.465 -23.893 1.00 23.80 218 VAL C C 1
ATOM 6283 O O . VAL C 1 252 ? -12.552 71.763 -24.279 1.00 23.81 218 VAL C O 1
ATOM 6287 N N . ALA C 1 253 ? -11.095 70.234 -23.508 1.00 23.01 219 ALA C N 1
ATOM 6288 C CA . ALA C 1 253 ? -11.991 69.112 -23.560 1.00 22.96 219 ALA C CA 1
ATOM 6289 C C . ALA C 1 253 ? -13.188 69.288 -22.604 1.00 23.27 219 ALA C C 1
ATOM 6290 O O . ALA C 1 253 ? -14.327 68.915 -22.931 1.00 24.60 219 ALA C O 1
ATOM 6292 N N . GLN C 1 254 ? -12.933 69.863 -21.436 1.00 22.91 220 GLN C N 1
ATOM 6293 C CA . GLN C 1 254 ? -14.006 70.237 -20.494 1.00 21.98 220 GLN C CA 1
ATOM 6294 C C . GLN C 1 254 ? -14.939 71.302 -21.113 1.00 22.32 220 GLN C C 1
ATOM 6295 O O . GLN C 1 254 ? -16.153 71.219 -20.951 1.00 22.24 220 GLN C O 1
ATOM 6301 N N . ILE C 1 255 ? -14.363 72.264 -21.836 1.00 21.69 221 ILE C N 1
ATOM 6302 C CA . ILE C 1 255 ? -15.101 73.289 -22.541 1.00 21.96 221 ILE C CA 1
ATOM 6303 C C . ILE C 1 255 ? -16.007 72.670 -23.632 1.00 23.39 221 ILE C C 1
ATOM 6304 O O . ILE C 1 255 ? -17.207 72.974 -23.673 1.00 24.24 221 ILE C O 1
ATOM 6309 N N . ILE C 1 256 ? -15.452 71.813 -24.509 1.00 23.35 222 ILE C N 1
ATOM 6310 C CA . ILE C 1 256 ? -16.258 71.168 -25.546 1.00 22.94 222 ILE C CA 1
ATOM 6311 C C . ILE C 1 256 ? -17.442 70.418 -24.930 1.00 23.58 222 ILE C C 1
ATOM 6312 O O . ILE C 1 256 ? -18.603 70.550 -25.379 1.00 23.52 222 ILE C O 1
ATOM 6317 N N . LEU C 1 257 ? -17.150 69.648 -23.890 1.00 23.73 223 LEU C N 1
ATOM 6318 C CA . LEU C 1 257 ? -18.150 68.835 -23.245 1.00 24.09 223 LEU C CA 1
ATOM 6319 C C . LEU C 1 257 ? -19.253 69.690 -22.604 1.00 23.97 223 LEU C C 1
ATOM 6320 O O . LEU C 1 257 ? -20.452 69.346 -22.722 1.00 25.18 223 LEU C O 1
ATOM 6325 N N . ARG C 1 258 ? -18.868 70.777 -21.918 1.00 22.50 224 ARG C N 1
ATOM 6326 C CA . ARG C 1 258 ? -19.830 71.759 -21.366 1.00 21.91 224 ARG C CA 1
ATOM 6327 C C . ARG C 1 258 ? -20.676 72.416 -22.488 1.00 22.51 224 ARG C C 1
ATOM 6328 O O . ARG C 1 258 ? -21.863 72.763 -22.283 1.00 23.79 224 ARG C O 1
ATOM 6336 N N . TRP C 1 259 ? -20.057 72.604 -23.659 1.00 21.79 225 TRP C N 1
ATOM 6337 C CA . TRP C 1 259 ? -20.734 73.087 -24.864 1.00 21.49 225 TRP C CA 1
ATOM 6338 C C . TRP C 1 259 ? -21.754 72.059 -25.389 1.00 21.20 225 TRP C C 1
ATOM 6339 O O . TRP C 1 259 ? -22.862 72.426 -25.752 1.00 22.13 225 TRP C O 1
ATOM 6350 N N . ASP C 1 260 ? -21.406 70.775 -25.392 1.00 21.62 226 ASP C N 1
ATOM 6351 C CA . ASP C 1 260 ? -22.363 69.714 -25.741 1.00 21.69 226 ASP C CA 1
ATOM 6352 C C . ASP C 1 260 ? -23.605 69.884 -24.895 1.00 22.02 226 ASP C C 1
ATOM 6353 O O . ASP C 1 260 ? -24.722 70.005 -25.425 1.00 22.72 226 ASP C O 1
ATOM 6358 N N . LEU C 1 261 ? -23.387 69.933 -23.582 1.00 22.53 227 LEU C N 1
ATOM 6359 C CA . LEU C 1 261 ? -24.445 69.956 -22.596 1.00 23.58 227 LEU C CA 1
ATOM 6360 C C . LEU C 1 261 ? -25.338 71.177 -22.772 1.00 24.48 227 LEU C C 1
ATOM 6361 O O . LEU C 1 261 ? -26.576 71.041 -22.834 1.00 25.22 227 LEU C O 1
ATOM 6366 N N . GLN C 1 262 ? -24.718 72.357 -22.884 1.00 24.42 228 GLN C N 1
ATOM 6367 C CA . GLN C 1 262 ? -25.475 73.602 -23.071 1.00 24.54 228 GLN C CA 1
ATOM 6368 C C . GLN C 1 262 ? -26.164 73.664 -24.447 1.00 24.65 228 GLN C C 1
ATOM 6369 O O . GLN C 1 262 ? -27.003 74.510 -24.656 1.00 24.77 228 GLN C O 1
ATOM 6375 N N . HIS C 1 263 ? -25.821 72.745 -25.360 1.00 24.09 229 HIS C N 1
ATOM 6376 C CA . HIS C 1 263 ? -26.594 72.552 -26.592 1.00 23.74 229 HIS C CA 1
ATOM 6377 C C . HIS C 1 263 ? -27.743 71.522 -26.495 1.00 23.92 229 HIS C C 1
ATOM 6378 O O . HIS C 1 263 ? -28.425 71.275 -27.507 1.00 23.78 229 HIS C O 1
ATOM 6385 N N . GLY C 1 264 ? -27.950 70.909 -25.317 1.00 23.96 230 GLY C N 1
ATOM 6386 C CA . GLY C 1 264 ? -29.021 69.883 -25.144 1.00 22.90 230 GLY C CA 1
ATOM 6387 C C . GLY C 1 264 ? -28.692 68.561 -25.840 1.00 22.13 230 GLY C C 1
ATOM 6388 O O . GLY C 1 264 ? -29.571 67.854 -26.344 1.00 21.69 230 GLY C O 1
ATOM 6389 N N . ILE C 1 265 ? -27.408 68.235 -25.863 1.00 21.92 231 ILE C N 1
ATOM 6390 C CA . ILE C 1 265 ? -26.941 67.025 -26.495 1.00 22.36 231 ILE C CA 1
ATOM 6391 C C . ILE C 1 265 ? -26.324 66.139 -25.434 1.00 23.24 231 ILE C C 1
ATOM 6392 O O . ILE C 1 265 ? -25.330 66.537 -24.763 1.00 23.89 231 ILE C O 1
ATOM 6397 N N . ILE C 1 266 ? -26.898 64.949 -25.266 1.00 22.90 232 ILE C N 1
ATOM 6398 C CA . ILE C 1 266 ? -26.321 63.969 -24.343 1.00 22.87 232 ILE C CA 1
ATOM 6399 C C . ILE C 1 266 ? -24.915 63.628 -24.860 1.00 23.59 232 ILE C C 1
ATOM 6400 O O . ILE C 1 266 ? -24.702 63.553 -26.082 1.00 24.25 232 ILE C O 1
ATOM 6405 N N . THR C 1 267 ? -23.946 63.476 -23.959 1.00 24.24 233 THR C N 1
ATOM 6406 C CA . THR C 1 267 ? -22.529 63.395 -24.393 1.00 24.31 233 THR C CA 1
ATOM 6407 C C . THR C 1 267 ? -21.820 62.208 -23.755 1.00 24.65 233 THR C C 1
ATOM 6408 O O . THR C 1 267 ? -21.994 61.946 -22.574 1.00 25.88 233 THR C O 1
ATOM 6412 N N . ILE C 1 268 ? -21.058 61.472 -24.536 1.00 23.71 234 ILE C N 1
ATOM 6413 C CA . ILE C 1 268 ? -20.470 60.220 -24.012 1.00 23.42 234 ILE C CA 1
ATOM 6414 C C . ILE C 1 268 ? -18.985 60.159 -24.369 1.00 22.61 234 ILE C C 1
ATOM 6415 O O . ILE C 1 268 ? -18.579 59.372 -25.219 1.00 24.58 234 ILE C O 1
ATOM 6420 N N . PRO C 1 269 ? -18.171 61.021 -23.760 1.00 22.36 235 PRO C N 1
ATOM 6421 C CA . PRO C 1 269 ? -16.717 61.005 -24.087 1.00 22.66 235 PRO C CA 1
ATOM 6422 C C . PRO C 1 269 ? -16.076 59.596 -23.953 1.00 22.78 235 PRO C C 1
ATOM 6423 O O . PRO C 1 269 ? -16.391 58.891 -23.019 1.00 22.86 235 PRO C O 1
ATOM 6427 N N A LYS C 1 270 ? -15.205 59.242 -24.901 0.50 23.14 236 LYS C N 1
ATOM 6428 N N B LYS C 1 270 ? -15.192 59.214 -24.887 0.50 22.95 236 LYS C N 1
ATOM 6429 C CA A LYS C 1 270 ? -14.501 57.961 -24.926 0.50 23.61 236 LYS C CA 1
ATOM 6430 C CA B LYS C 1 270 ? -14.583 57.862 -24.930 0.50 23.21 236 LYS C CA 1
ATOM 6431 C C A LYS C 1 270 ? -13.249 58.027 -24.073 0.50 23.55 236 LYS C C 1
ATOM 6432 C C B LYS C 1 270 ? -13.209 57.786 -24.251 0.50 23.14 236 LYS C C 1
ATOM 6433 O O A LYS C 1 270 ? -12.393 58.888 -24.299 0.50 23.78 236 LYS C O 1
ATOM 6434 O O B LYS C 1 270 ? -12.224 58.291 -24.791 0.50 22.89 236 LYS C O 1
ATOM 6445 N N . SER C 1 271 ? -13.114 57.128 -23.099 1.00 23.16 237 SER C N 1
ATOM 6446 C CA . SER C 1 271 ? -11.815 56.980 -22.439 1.00 22.82 237 SER C CA 1
ATOM 6447 C C . SER C 1 271 ? -11.639 55.685 -21.686 1.00 22.33 237 SER C C 1
ATOM 6448 O O . SER C 1 271 ? -12.620 55.136 -21.254 1.00 22.82 237 SER C O 1
ATOM 6451 N N . THR C 1 272 ? -10.385 55.221 -21.553 1.00 22.23 238 THR C N 1
ATOM 6452 C CA . THR C 1 272 ? -10.021 54.129 -20.643 1.00 23.13 238 THR C CA 1
ATOM 6453 C C . THR C 1 272 ? -8.950 54.510 -19.581 1.00 23.20 238 THR C C 1
ATOM 6454 O O . THR C 1 272 ? -8.465 53.666 -18.812 1.00 23.30 238 THR C O 1
ATOM 6458 N N . LYS C 1 273 ? -8.625 55.791 -19.519 1.00 23.46 239 LYS C N 1
ATOM 6459 C CA . LYS C 1 273 ? -7.650 56.296 -18.564 1.00 24.14 239 LYS C CA 1
ATOM 6460 C C . LYS C 1 273 ? -8.378 56.917 -17.395 1.00 23.50 239 LYS C C 1
ATOM 6461 O O . LYS C 1 273 ? -9.208 57.801 -17.591 1.00 23.80 239 LYS C O 1
ATOM 6467 N N . GLU C 1 274 ? -8.098 56.417 -16.194 1.00 22.46 240 GLU C N 1
ATOM 6468 C CA . GLU C 1 274 ? -8.699 56.912 -14.954 1.00 23.05 240 GLU C CA 1
ATOM 6469 C C . GLU C 1 274 ? -8.773 58.447 -14.847 1.00 21.91 240 GLU C C 1
ATOM 6470 O O . GLU C 1 274 ? -9.800 59.005 -14.527 1.00 20.17 240 GLU C O 1
ATOM 6476 N N . HIS C 1 275 ? -7.655 59.098 -15.135 1.00 22.17 241 HIS C N 1
ATOM 6477 C CA . HIS C 1 275 ? -7.505 60.537 -14.960 1.00 23.51 241 HIS C CA 1
ATOM 6478 C C . HIS C 1 275 ? -8.414 61.303 -15.923 1.00 23.29 241 HIS C C 1
ATOM 6479 O O . HIS C 1 275 ? -9.048 62.255 -15.517 1.00 23.79 241 HIS C O 1
ATOM 6486 N N . ARG C 1 276 ? -8.468 60.870 -17.178 1.00 23.18 242 ARG C N 1
ATOM 6487 C CA . ARG C 1 276 ? -9.336 61.473 -18.186 1.00 23.44 242 ARG C CA 1
ATOM 6488 C C . ARG C 1 276 ? -10.809 61.264 -17.900 1.00 22.79 242 ARG C C 1
ATOM 6489 O O . ARG C 1 276 ? -11.595 62.188 -18.023 1.00 21.91 242 ARG C O 1
ATOM 6497 N N . ILE C 1 277 ? -11.153 60.031 -17.533 1.00 21.71 243 ILE C N 1
ATOM 6498 C CA . ILE C 1 277 ? -12.513 59.666 -17.166 1.00 20.48 243 ILE C CA 1
ATOM 6499 C C . ILE C 1 277 ? -13.039 60.566 -16.049 1.00 22.41 243 ILE C C 1
ATOM 6500 O O . ILE C 1 277 ? -14.191 61.088 -16.120 1.00 22.39 243 ILE C O 1
ATOM 6505 N N . LYS C 1 278 ? -12.202 60.795 -15.046 1.00 22.70 244 LYS C N 1
ATOM 6506 C CA . LYS C 1 278 ? -12.521 61.792 -13.989 1.00 24.15 244 LYS C CA 1
ATOM 6507 C C . LYS C 1 278 ? -12.567 63.271 -14.423 1.00 24.18 244 LYS C C 1
ATOM 6508 O O . LYS C 1 278 ? -13.527 63.978 -14.166 1.00 24.88 244 LYS C O 1
ATOM 6514 N N . GLU C 1 279 ? -11.506 63.740 -15.048 1.00 25.41 245 GLU C N 1
ATOM 6515 C CA . GLU C 1 279 ? -11.422 65.109 -15.552 1.00 26.58 245 GLU C CA 1
ATOM 6516 C C . GLU C 1 279 ? -12.470 65.514 -16.574 1.00 26.53 245 GLU C C 1
ATOM 6517 O O . GLU C 1 279 ? -12.990 66.660 -16.513 1.00 27.23 245 GLU C O 1
ATOM 6523 N N . ASN C 1 280 ? -12.715 64.617 -17.542 1.00 25.57 246 ASN C N 1
ATOM 6524 C CA . ASN C 1 280 ? -13.749 64.805 -18.561 1.00 24.52 246 ASN C CA 1
ATOM 6525 C C . ASN C 1 280 ? -15.057 65.167 -17.887 1.00 24.73 246 ASN C C 1
ATOM 6526 O O . ASN C 1 280 ? -15.775 66.030 -18.368 1.00 24.63 246 ASN C O 1
ATOM 6531 N N . ALA C 1 281 ? -15.371 64.498 -16.760 1.00 24.84 247 ALA C N 1
ATOM 6532 C CA . ALA C 1 281 ? -16.712 64.596 -16.132 1.00 23.79 247 ALA C CA 1
ATOM 6533 C C . ALA C 1 281 ? -16.851 65.870 -15.327 1.00 23.67 247 ALA C C 1
ATOM 6534 O O . ALA C 1 281 ? -17.933 66.205 -14.831 1.00 23.73 247 ALA C O 1
ATOM 6536 N N . SER C 1 282 ? -15.747 66.604 -15.237 1.00 23.87 248 SER C N 1
ATOM 6537 C CA . SER C 1 282 ? -15.607 67.655 -14.246 1.00 24.16 248 SER C CA 1
ATOM 6538 C C . SER C 1 282 ? -15.950 68.979 -14.908 1.00 23.71 248 SER C C 1
ATOM 6539 O O . SER C 1 282 ? -15.095 69.865 -15.124 1.00 24.00 248 SER C O 1
ATOM 6542 N N . VAL C 1 283 ? -17.225 69.100 -15.239 1.00 23.27 249 VAL C N 1
ATOM 6543 C CA . VAL C 1 283 ? -17.705 70.058 -16.226 1.00 23.00 249 VAL C CA 1
ATOM 6544 C C . VAL C 1 283 ? -18.931 70.759 -15.610 1.00 23.68 249 VAL C C 1
ATOM 6545 O O . VAL C 1 283 ? -19.752 71.335 -16.320 1.00 23.50 249 VAL C O 1
ATOM 6549 N N . PHE C 1 284 ? -19.017 70.734 -14.267 1.00 23.97 250 PHE C N 1
ATOM 6550 C CA . PHE C 1 284 ? -20.212 71.266 -13.562 1.00 24.41 250 PHE C CA 1
ATOM 6551 C C . PHE C 1 284 ? -19.913 72.438 -12.625 1.00 24.38 250 PHE C C 1
ATOM 6552 O O . PHE C 1 284 ? -20.820 73.000 -12.047 1.00 25.32 250 PHE C O 1
ATOM 6560 N N . ASP C 1 285 ? -18.650 72.844 -12.548 1.00 23.71 251 ASP C N 1
ATOM 6561 C CA . ASP C 1 285 ? -18.256 73.972 -11.685 1.00 23.39 251 ASP C CA 1
ATOM 6562 C C . ASP C 1 285 ? -18.161 75.299 -12.418 1.00 22.30 251 ASP C C 1
ATOM 6563 O O . ASP C 1 285 ? -17.583 76.237 -11.910 1.00 21.96 251 ASP C O 1
ATOM 6568 N N . PHE C 1 286 ? -18.698 75.352 -13.624 1.00 22.04 252 PHE C N 1
ATOM 6569 C CA . PHE C 1 286 ? -18.726 76.577 -14.427 1.00 22.93 252 PHE C CA 1
ATOM 6570 C C . PHE C 1 286 ? -19.782 76.410 -15.473 1.00 22.49 252 PHE C C 1
ATOM 6571 O O . PHE C 1 286 ? -20.362 75.337 -15.608 1.00 23.25 252 PHE C O 1
ATOM 6579 N N . GLU C 1 287 ? -20.039 77.479 -16.211 1.00 22.51 253 GLU C N 1
ATOM 6580 C CA . GLU C 1 287 ? -20.896 77.392 -17.362 1.00 22.90 253 GLU C CA 1
ATOM 6581 C C . GLU C 1 287 ? -20.446 78.404 -18.404 1.00 22.45 253 GLU C C 1
ATOM 6582 O O . GLU C 1 287 ? -19.707 79.369 -18.103 1.00 22.95 253 GLU C O 1
ATOM 6588 N N . LEU C 1 288 ? -20.848 78.157 -19.640 1.00 21.90 254 LEU C N 1
ATOM 6589 C CA . LEU C 1 288 ? -20.475 79.015 -20.764 1.00 21.92 254 LEU C CA 1
ATOM 6590 C C . LEU C 1 288 ? -21.549 80.093 -20.959 1.00 22.00 254 LEU C C 1
ATOM 6591 O O . LEU C 1 288 ? -22.727 79.799 -20.828 1.00 22.52 254 LEU C O 1
ATOM 6596 N N . THR C 1 289 ? -21.139 81.336 -21.235 1.00 22.21 255 THR C N 1
ATOM 6597 C CA . THR C 1 289 ? -22.064 82.425 -21.566 1.00 21.20 255 THR C CA 1
ATOM 6598 C C . THR C 1 289 ? -22.552 82.203 -23.002 1.00 22.37 255 THR C C 1
ATOM 6599 O O . THR C 1 289 ? -21.940 81.417 -2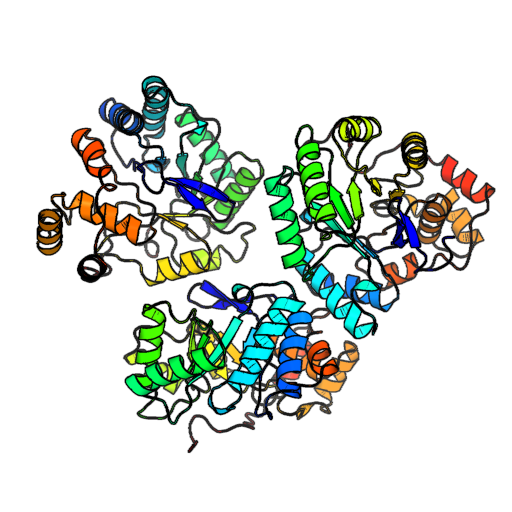3.743 1.00 21.78 255 THR C O 1
ATOM 6603 N N . GLN C 1 290 ? -23.631 82.885 -23.408 1.00 22.34 256 GLN C N 1
ATOM 6604 C CA . GLN C 1 290 ? -24.101 82.807 -24.792 1.00 22.49 256 GLN C CA 1
ATOM 6605 C C . GLN C 1 290 ? -22.988 83.248 -25.751 1.00 22.40 256 GLN C C 1
ATOM 6606 O O . GLN C 1 290 ? -22.777 82.590 -26.756 1.00 23.36 256 GLN C O 1
ATOM 6612 N N . ASP C 1 291 ? -22.273 84.332 -25.420 1.00 22.01 257 ASP C N 1
ATOM 6613 C CA . ASP C 1 291 ? -21.061 84.750 -26.137 1.00 21.36 257 ASP C CA 1
ATOM 6614 C C . ASP C 1 291 ? -20.005 83.658 -26.316 1.00 20.94 257 ASP C C 1
ATOM 6615 O O . ASP C 1 291 ? -19.555 83.445 -27.438 1.00 20.64 257 ASP C O 1
ATOM 6620 N N . ASP C 1 292 ? -19.584 82.998 -25.230 1.00 20.47 258 ASP C N 1
ATOM 6621 C CA . ASP C 1 292 ? -18.749 81.790 -25.350 1.00 20.93 258 ASP C CA 1
ATOM 6622 C C . ASP C 1 292 ? -19.366 80.767 -26.308 1.00 21.00 258 ASP C C 1
ATOM 6623 O O . ASP C 1 292 ? -18.667 80.214 -27.149 1.00 21.23 258 ASP C O 1
ATOM 6628 N N . MET C 1 293 ? -20.665 80.505 -26.147 1.00 20.28 259 MET C N 1
ATOM 6629 C CA . MET C 1 293 ? -21.400 79.577 -27.015 1.00 19.69 259 MET C CA 1
ATOM 6630 C C . MET C 1 293 ? -21.351 79.977 -28.503 1.00 19.68 259 MET C C 1
ATOM 6631 O O . MET C 1 293 ? -21.077 79.135 -29.376 1.00 17.89 259 MET C O 1
ATOM 6636 N N . ASN C 1 294 ? -21.577 81.270 -28.755 1.00 20.39 260 ASN C N 1
ATOM 6637 C CA . ASN C 1 294 ? -21.570 81.843 -30.100 1.00 21.18 260 ASN C CA 1
ATOM 6638 C C . ASN C 1 294 ? -20.204 81.735 -30.764 1.00 22.09 260 ASN C C 1
ATOM 6639 O O . ASN C 1 294 ? -20.129 81.475 -31.952 1.00 22.69 260 ASN C O 1
ATOM 6644 N N . ARG C 1 295 ? -19.128 81.908 -29.999 1.00 22.87 261 ARG C N 1
ATOM 6645 C CA . ARG C 1 295 ? -17.781 81.775 -30.552 1.00 22.89 261 ARG C CA 1
ATOM 6646 C C . ARG C 1 295 ? -17.433 80.325 -30.905 1.00 23.00 261 ARG C C 1
ATOM 6647 O O . ARG C 1 295 ? -16.725 80.067 -31.872 1.00 22.90 261 ARG C O 1
ATOM 6655 N N . ILE C 1 296 ? -17.906 79.385 -30.103 1.00 23.20 262 ILE C N 1
ATOM 6656 C CA . ILE C 1 296 ? -17.632 77.975 -30.349 1.00 23.42 262 ILE C CA 1
ATOM 6657 C C . ILE C 1 296 ? -18.451 77.460 -31.530 1.00 23.82 262 ILE C C 1
ATOM 6658 O O . ILE C 1 296 ? -17.994 76.563 -32.250 1.00 24.14 262 ILE C O 1
ATOM 6663 N N . ASP C 1 297 ? -19.652 78.021 -31.707 1.00 22.71 263 ASP C N 1
ATOM 6664 C CA . ASP C 1 297 ? -20.500 77.698 -32.846 1.00 22.62 263 ASP C CA 1
ATOM 6665 C C . ASP C 1 297 ? -19.943 78.272 -34.163 1.00 22.48 263 ASP C C 1
ATOM 6666 O O . ASP C 1 297 ? -20.209 77.743 -35.228 1.00 22.58 263 ASP C O 1
ATOM 6671 N N . ALA C 1 298 ? -19.174 79.353 -34.082 1.00 22.48 264 ALA C N 1
ATOM 6672 C CA . ALA C 1 298 ? -18.548 79.929 -35.269 1.00 23.13 264 ALA C CA 1
ATOM 6673 C C . ALA C 1 298 ? -17.400 79.071 -35.845 1.00 22.84 264 ALA C C 1
ATOM 6674 O O . ALA C 1 298 ? -16.819 79.416 -36.877 1.00 23.28 264 ALA C O 1
ATOM 6676 N N . LEU C 1 299 ? -17.068 77.980 -35.160 1.00 22.88 265 LEU C N 1
ATOM 6677 C CA . LEU C 1 299 ? -16.041 77.038 -35.625 1.00 22.34 265 LEU C CA 1
ATOM 6678 C C . LEU C 1 299 ? -16.551 76.055 -36.661 1.00 21.77 265 LEU C C 1
ATOM 6679 O O . LEU C 1 299 ? -15.769 75.448 -37.386 1.00 21.38 265 LEU C O 1
ATOM 6684 N N . ASN C 1 300 ? -17.860 75.868 -36.704 1.00 22.22 266 ASN C N 1
ATOM 6685 C CA . ASN C 1 300 ? -18.449 74.916 -37.631 1.00 23.09 266 ASN C CA 1
ATOM 6686 C C . ASN C 1 300 ? -17.944 75.099 -39.072 1.00 24.34 266 ASN C C 1
ATOM 6687 O O . ASN C 1 300 ? -17.875 76.218 -39.603 1.00 23.88 266 ASN C O 1
ATOM 6692 N N . GLU C 1 301 ? -17.617 73.976 -39.700 1.00 25.39 267 GLU C N 1
ATOM 6693 C CA . GLU C 1 301 ? -17.274 73.944 -41.105 1.00 26.43 267 GLU C CA 1
ATOM 6694 C C . GLU C 1 301 ? -18.036 72.820 -41.782 1.00 27.54 267 GLU C C 1
ATOM 6695 O O . GLU C 1 301 ? -17.764 72.469 -42.928 1.00 27.50 267 GLU C O 1
ATOM 6701 N N . ASN C 1 302 ? -19.000 72.264 -41.051 1.00 28.76 268 ASN C N 1
ATOM 6702 C CA . ASN C 1 302 ? -19.810 71.138 -41.505 1.00 29.55 268 ASN C CA 1
ATOM 6703 C C . ASN C 1 302 ? -18.851 70.073 -41.965 1.00 30.04 268 ASN C C 1
ATOM 6704 O O . ASN C 1 302 ? -18.996 69.514 -43.061 1.00 29.98 268 ASN C O 1
ATOM 6709 N N . LEU C 1 303 ? -17.859 69.831 -41.099 1.00 30.51 269 LEU C N 1
ATOM 6710 C CA . LEU C 1 303 ? -16.697 68.982 -41.397 1.00 30.97 269 LEU C CA 1
ATOM 6711 C C . LEU C 1 303 ? -16.702 67.657 -40.648 1.00 30.07 269 LEU C C 1
ATOM 6712 O O . LEU C 1 303 ? -16.347 67.579 -39.476 1.00 30.44 269 LEU C O 1
ATOM 6717 N N . ARG C 1 304 ? -17.090 66.623 -41.386 1.00 29.42 270 ARG C N 1
ATOM 6718 C CA . ARG C 1 304 ? -17.237 65.270 -40.899 1.00 28.34 270 ARG C CA 1
ATOM 6719 C C . ARG C 1 304 ? -15.860 64.593 -40.805 1.00 27.89 270 ARG C C 1
ATOM 6720 O O . ARG C 1 304 ? -15.088 64.589 -41.767 1.00 28.64 270 ARG C O 1
ATOM 6728 N N . VAL C 1 305 ? -15.557 64.045 -39.638 1.00 27.50 271 VAL C N 1
ATOM 6729 C CA . VAL C 1 305 ? -14.384 63.221 -39.437 1.00 27.06 271 VAL C CA 1
ATOM 6730 C C . VAL C 1 305 ? -14.705 61.715 -39.568 1.00 26.38 271 VAL C C 1
ATOM 6731 O O . VAL C 1 305 ? -14.000 60.980 -40.284 1.00 26.23 271 VAL C O 1
ATOM 6735 N N . GLY C 1 306 ? -15.763 61.266 -38.890 1.00 25.63 272 GLY C N 1
ATOM 6736 C CA . GLY C 1 306 ? -16.255 59.883 -38.970 1.00 24.82 272 GLY C CA 1
ATOM 6737 C C . GLY C 1 306 ? -16.849 59.554 -40.335 1.00 24.68 272 GLY C C 1
ATOM 6738 O O . GLY C 1 306 ? -16.837 60.397 -41.233 1.00 24.64 272 GLY C O 1
ATOM 6739 N N . PRO C 1 307 ? -17.395 58.329 -40.503 1.00 24.86 273 PRO C N 1
ATOM 6740 C CA . PRO C 1 307 ? -17.963 57.991 -41.825 1.00 24.86 273 PRO C CA 1
ATOM 6741 C C . PRO C 1 307 ? -19.246 58.776 -42.150 1.00 24.52 273 PRO C C 1
ATOM 6742 O O . PRO C 1 307 ? -19.912 59.272 -41.227 1.00 24.41 273 PRO C O 1
ATOM 6746 N N . ASP C 1 308 ? -19.547 58.890 -43.447 1.00 24.01 274 ASP C N 1
ATOM 6747 C CA . ASP C 1 308 ? -20.748 59.558 -43.994 1.00 24.05 274 ASP C CA 1
ATOM 6748 C C . ASP C 1 308 ? -22.002 58.633 -43.960 1.00 24.70 274 ASP C C 1
ATOM 6749 O O . ASP C 1 308 ? -22.042 57.619 -44.688 1.00 24.50 274 ASP C O 1
ATOM 6754 N N . PRO C 1 309 ? -23.008 58.968 -43.090 1.00 24.68 275 PRO C N 1
ATOM 6755 C CA . PRO C 1 309 ? -24.334 58.339 -43.038 1.00 24.68 275 PRO C CA 1
ATOM 6756 C C . PRO C 1 309 ? -25.002 58.144 -44.396 1.00 25.10 275 PRO C C 1
ATOM 6757 O O . PRO C 1 309 ? -25.730 57.177 -44.569 1.00 24.97 275 PRO C O 1
ATOM 6761 N N . ASP C 1 310 ? -24.743 59.042 -45.343 1.00 25.36 276 ASP C N 1
ATOM 6762 C CA . ASP C 1 310 ? -25.329 58.944 -46.676 1.00 26.38 276 ASP C CA 1
ATOM 6763 C C . ASP C 1 310 ? -24.431 58.254 -47.713 1.00 26.92 276 ASP C C 1
ATOM 6764 O O . ASP C 1 310 ? -24.790 58.176 -48.894 1.00 26.46 276 ASP C O 1
ATOM 6769 N N . ASN C 1 311 ? -23.289 57.733 -47.264 1.00 27.56 277 ASN C N 1
ATOM 6770 C CA . ASN C 1 311 ? -22.277 57.171 -48.179 1.00 28.32 277 ASN C CA 1
ATOM 6771 C C . ASN C 1 311 ? -21.197 56.408 -47.425 1.00 28.92 277 ASN C C 1
ATOM 6772 O O . ASN C 1 311 ? -20.104 56.919 -47.143 1.00 28.74 277 ASN C O 1
ATOM 6777 N N . PHE C 1 312 ? -21.536 55.172 -47.098 1.00 30.56 278 PHE C N 1
ATOM 6778 C CA . PHE C 1 312 ? -20.664 54.276 -46.365 1.00 32.02 278 PHE C CA 1
ATOM 6779 C C . PHE C 1 312 ? -20.915 52.853 -46.892 1.00 33.60 278 PHE C C 1
ATOM 6780 O O . PHE C 1 312 ? -22.045 52.495 -47.271 1.00 33.20 278 PHE C O 1
ATOM 6788 N N . ASP C 1 313 ? -19.880 52.027 -46.836 1.00 35.95 279 ASP C N 1
ATOM 6789 C CA . ASP C 1 313 ? -19.860 50.735 -47.502 1.00 38.38 279 ASP C CA 1
ATOM 6790 C C . ASP C 1 313 ? -19.374 49.623 -46.576 1.00 38.34 279 ASP C C 1
ATOM 6791 O O . ASP C 1 313 ? -18.499 48.849 -46.931 1.00 39.19 279 ASP C O 1
ATOM 6796 N N . PHE C 1 314 ? -19.960 49.563 -45.391 1.00 38.08 280 PHE C N 1
ATOM 6797 C CA . PHE C 1 314 ? -19.640 48.559 -44.351 1.00 37.73 280 PHE C CA 1
ATOM 6798 C C . PHE C 1 314 ? -20.874 48.021 -43.584 1.00 37.72 280 PHE C C 1
ATOM 6799 O O . PHE C 1 314 ? -20.799 47.039 -42.810 1.00 37.13 280 PHE C O 1
#

Solvent-accessible surface area: 32784 Å² total; per-residue (Å²): 191,9,16,23,0,31,10,84,5,54,2,49,9,0,6,60,0,0,31,0,0,2,3,4,86,124,24,150,74,24,105,87,3,20,50,1,0,52,10,0,0,58,23,1,1,17,1,0,3,0,0,27,78,24,46,2,2,54,4,0,1,63,0,3,121,58,0,34,141,92,14,56,41,46,33,112,64,3,8,0,0,0,3,0,47,3,82,51,5,9,52,119,96,0,34,60,12,0,74,68,1,11,87,92,1,47,19,128,52,0,2,0,0,0,0,21,16,3,23,130,83,89,5,93,77,0,3,110,0,0,7,28,3,14,116,114,52,67,2,87,0,0,0,0,3,14,0,35,48,88,4,0,90,53,4,63,115,82,30,118,26,64,0,0,0,0,1,6,6,1,7,0,50,10,1,23,94,120,8,16,136,40,0,98,120,63,35,2,33,2,0,0,69,9,1,26,19,166,28,89,10,78,137,37,97,38,0,42,68,0,6,136,86,60,130,25,39,13,7,10,0,2,0,15,0,0,4,60,39,23,1,0,0,2,2,34,21,31,122,76,116,71,0,69,44,2,1,0,0,1,17,16,95,7,76,141,91,15,8,90,83,0,29,83,26,60,99,119,89,67,71,18,52,53,6,80,120,38,141,105,136,20,59,28,90,4,94,4,85,50,50,28,103,0,2,64,0,0,2,2,5,78,115,50,162,80,38,97,84,2,25,44,0,0,45,11,0,0,74,80,6,1,35,1,0,1,0,0,24,68,27,57,0,4,50,6,0,1,50,0,2,120,66,0,24,134,98,32,69,40,49,35,129,68,3,10,0,1,0,1,0,46,3,74,55,7,9,52,114,89,0,35,54,12,0,79,72,2,9,90,109,2,46,29,112,40,0,4,0,0,0,0,11,18,3,24,166,84,82,13,86,83,0,2,109,0,0,19,36,4,52,149,106,60,67,3,96,0,0,0,0,3,12,0,34,46,104,10,0,65,59,3,41,106,82,28,143,30,70,0,0,0,0,1,4,12,2,0,0,48,8,3,17,97,130,9,18,59,0,0,99,48,13,37,2,32,2,0,0,35,15,0,25,2,124,34,97,0,80,133,37,104,46,0,38,67,0,6,126,91,40,138,32,37,15,6,17,0,0,0,34,0,0,24,54,47,24,0,0,0,0,0,45,8,22,93,76,133,78,0,91,56,1,5,46,0,68,113,30,107,5,76,126,104,12,6,78,98,0,33,83,21,51,106,104,79,69,47,32,63,56,8,79,125,42,145,98,140,15,93,90,25,73,12,72,1,90,6,84,54,52,38,106,0,1,15,1,0,1,3,10,57,116,31,160,54,18,26,104,2,0,34,1,0,7,18,0,0,57,83,10,0,24,1,0,6,0,0,29,59,34,52,1,4,12,0,0,2,0,0,2,19,1,0,33,46,90,32,70,40,50,36,127,63,4,8,0,1,0,5,1,44,7,86,56,3,8,44,121,88,0,33,61,14,0,84,70,2,9,76,96,2,27,23,63,36,0,13,0,0,0,0,14,14,1,31,150,76,104,12,77,70,0,2,110,0,0,8,33,6,54,138,113,36,68,2,80,0,0,0,0,3,10,0,31,60,95,6,2,94,54,1,60,107,67,20,124,30,54,0,1,0,0,1,5,2,1,2,0,59,9,6,20,96,71,6,13,141,34,0,110,132,62,36,6,34,5,1,0,61,8,1,21,8,156,29,120,11,70,138,36,101,40,0,41,71,0,6,153,96,59,141,29,45,13,3,10,0,0,0,20,0,0,4,61,42,28,0,0,0,3,0,57,12,23,144,84,131,73,0,87,66,3,4,50,0,50,110,26,120,6,74,123,94,14,8,82,84,0,27,85,12,45,106,109,89,70,64,20,52,52,5,81,120,42,140,103

InterPro domains:
  IPR018170 Aldo/keto reductase, conserved site [PS00062] (130-147)
  IPR018170 Aldo/keto reductase, conserved site [PS00063] (234-249)
  IPR018170 Aldo/keto reductase, conserved site [PS00798] (44-61)
  IPR020471 Aldo-keto reductase [PIRSF000097] (7-271)
  IPR020471 Aldo-keto reductase [PR00069] (40-64)
  IPR020471 Aldo-keto reductase [PR00069] (100-118)
  IPR020471 Aldo-keto reductase [PR00069] (130-147)
  IPR020471 Aldo-keto reductase [PR00069] (164-193)
  IPR020471 Aldo-keto reductase [PR00069] (201-225)
  IPR020471 Aldo-keto reductase [PTHR43827] (5-272)
  IPR023210 NADP-dependent oxidoreductase domain [PF00248] (31-267)
  IPR036812 NAD(P)-dependent oxidoreductase domain superfamily [G3DSA:3.20.20.100] (1-280)
  IPR036812 NAD(P)-dependent oxidoreductase domain superfamily [SSF51430] (8-274)
  IPR044500 Aldo-keto reductase family 5G [cd19157] (8-276)

Secondary structure (DSSP, 8-state):
--SSTT-EEEPTTS-EEESB-EEP-S---SHHHHHHHHHHHHHT--EEE--GGGT-HHHHHHHHHHHHHHHT--GGG-EEEEEE-GGG-SHHHHHHHHHHHHHHHT-S-EEEEEESS--TTTHHHHHHHHHHHHHTTSEEEEEEES--HHHHHHHTTT-SS--SEEEEE-BTTB--HHHHHHHHHHT-EEEEESTTGGGTTTT-HHHHHHHHHTT--HHHHHHHHHHHTT-EE--B---HHHHHHHH--SS----HHHHHHHHTT------S-BTTB---/-TT-EEE-TTS-EEESB-EE--S--SSHHHHHHHHHHHHHT--EEE--GGGS-HHHHHHHHHHHHHHHT--GGG-EEEEEE-GGG-SHHHHHHHHHHHHHHHT-S-BSEEEE-S--TTTHHHHHHHHHHHHHTTSBS-EEEES--HHHHHHHHHH-SS--SEEEEE-BTTB--HHHHHHHHHHT-EEEEESTTGGGTTTT-HHHHHHHHHHTS-HHHHHHHHHHHTT-EE--B--SHHHHHHHT--SS----HHHHHHHHTT------S--TTS---/---STT-EEE-TTS-EEESB-EEP-S--SSHHHHHHHHHHHHHT--EEE--GGGS-HHHHHHHHHHHHHHHT--GGG-EEEEEE-GGG-SHHHHHHHHHHHHHHHT-S-EEEEEE-S--TTTHHHHHHHHHHHHHTTSEEEEEEES--HHHHHHHTTT-SS--SEEEEE-BTTB--HHHHHHHHHHTPEEEEESTTGGGTTTT-HHHHHHHHHTT--HHHHHHHHHHHTT-EE--B---HHHHHHHT---S----HHHHHHHHTT------S-BTTB---

Radius of gyration: 30.38 Å; Cα contacts (8 Å, |Δi|>4): 1709; chains: 3; bounding box: 54×95×77 Å